Protein AF-0000000080634432 (afdb_homodimer)

Solvent-accessible surface area (backbone atoms only — not comparable to full-atom values): 38197 Å² total; per-residue (Å²): 95,65,64,67,61,51,31,45,49,57,50,51,51,35,50,74,66,44,55,58,83,75,64,59,39,24,42,45,33,37,86,45,56,47,33,25,38,36,41,49,97,87,62,51,72,46,70,28,42,53,34,30,38,38,26,35,48,51,33,25,49,32,64,67,20,51,50,34,24,52,51,28,39,62,42,42,14,47,21,28,16,18,19,39,65,34,61,12,28,33,51,37,51,56,52,30,24,52,51,51,5,58,59,53,69,36,74,22,36,46,78,33,66,24,39,34,50,32,35,22,26,44,42,17,37,50,29,57,69,40,71,79,20,37,37,39,32,36,64,73,52,54,67,39,48,52,49,6,41,60,67,19,68,34,53,69,45,74,29,56,64,82,32,50,67,50,42,42,57,58,55,70,74,48,64,68,66,47,43,34,36,42,36,40,47,40,37,38,84,83,60,14,43,65,47,59,60,68,56,46,44,52,46,29,58,75,56,60,32,45,35,36,38,36,27,54,74,21,33,54,62,24,31,90,49,16,47,3,54,42,47,56,70,71,41,44,88,74,44,49,29,46,31,34,46,25,26,22,34,38,6,20,55,15,11,25,38,30,19,46,54,44,53,45,52,42,44,60,72,63,12,58,73,51,56,70,19,64,31,55,31,42,24,42,31,29,18,36,38,38,29,49,60,51,38,41,74,45,58,62,53,38,53,40,19,50,50,38,23,53,49,51,50,48,55,35,47,74,70,31,41,37,54,53,84,44,82,47,55,42,45,32,33,61,63,41,31,46,59,58,25,44,46,48,29,48,47,32,37,75,75,62,34,30,41,43,43,52,43,37,56,85,82,32,58,86,60,56,10,20,39,48,36,33,52,23,58,58,60,47,71,68,54,51,53,51,49,50,54,48,48,52,52,48,31,61,74,67,71,49,76,60,41,131,96,65,63,66,60,52,32,45,51,56,50,50,52,33,50,73,65,43,56,57,84,74,64,59,38,24,39,44,34,38,86,44,58,50,32,24,38,37,42,48,98,86,63,53,72,46,71,28,40,52,34,31,40,36,27,35,49,48,34,23,50,32,66,65,20,51,49,35,25,51,51,29,39,63,42,43,13,47,22,26,17,19,18,40,65,34,62,12,28,34,51,37,51,57,53,31,26,52,50,51,5,57,59,52,71,36,74,24,36,44,79,34,65,24,40,33,52,31,35,23,26,46,42,18,36,50,29,58,68,40,71,79,20,34,37,38,32,35,64,72,52,55,66,36,47,52,50,6,41,61,67,21,67,32,52,70,48,73,28,55,65,83,32,50,68,50,42,43,56,58,54,69,74,50,64,68,64,48,43,33,36,42,36,41,46,40,37,37,83,82,61,13,42,66,45,59,59,68,58,45,44,52,45,29,58,76,58,60,32,44,36,36,40,37,26,53,75,21,34,53,60,24,31,88,48,18,48,2,53,43,48,57,69,71,40,44,89,72,44,50,30,46,31,34,46,24,27,22,33,39,7,21,53,14,11,25,40,31,18,45,54,43,54,45,52,41,45,61,74,62,12,58,72,52,56,71,18,64,31,55,30,43,23,42,31,28,18,36,38,39,31,50,60,49,38,42,73,45,57,63,54,38,53,40,20,50,50,37,23,53,48,51,50,48,55,35,47,74,71,31,41,38,54,52,83,44,83,47,55,42,44,31,32,61,62,38,32,46,59,58,25,46,47,47,30,48,46,34,36,76,74,61,33,31,42,44,44,52,44,37,57,84,83,33,58,86,60,56,9,20,39,48,36,32,51,23,56,58,61,48,71,68,55,51,52,49,48,50,52,48,50,52,53,48,30,60,74,66,70,50,76,59,40,130

Organism: NCBI:txid1064539

Structure (mmCIF, N/CA/C/O backbone):
data_AF-0000000080634432-model_v1
#
loop_
_entity.id
_entity.type
_entity.pdbx_description
1 polymer '5-aminolevulinate synthase'
#
loop_
_atom_site.group_PDB
_atom_site.id
_atom_site.type_symbol
_atom_site.label_atom_id
_atom_site.label_alt_id
_atom_site.label_comp_id
_atom_site.label_asym_id
_atom_site.label_entity_id
_atom_site.label_seq_id
_atom_site.pdbx_PDB_ins_code
_atom_site.Cartn_x
_atom_site.Cartn_y
_atom_site.Cartn_z
_atom_site.occupancy
_atom_site.B_iso_or_equiv
_atom_site.auth_seq_id
_atom_site.auth_comp_id
_atom_site.auth_asym_id
_atom_site.auth_atom_id
_atom_site.pdbx_PDB_model_num
ATOM 1 N N . MET A 1 1 ? -25.469 11.477 -17.875 1 87.06 1 MET A N 1
ATOM 2 C CA . MET A 1 1 ? -25.219 10.039 -17.859 1 87.06 1 MET A CA 1
ATOM 3 C C . MET A 1 1 ? -25.766 9.414 -16.578 1 87.06 1 MET A C 1
ATOM 5 O O . MET A 1 1 ? -25.672 10.008 -15.5 1 87.06 1 MET A O 1
ATOM 9 N N . ASP A 1 2 ? -26.406 8.195 -16.688 1 94.31 2 ASP A N 1
ATOM 10 C CA . ASP A 1 2 ? -26.781 7.398 -15.523 1 94.31 2 ASP A CA 1
ATOM 11 C C . ASP A 1 2 ? -25.625 6.527 -15.055 1 94.31 2 ASP A C 1
ATOM 13 O O . ASP A 1 2 ? -25.453 5.402 -15.531 1 94.31 2 ASP A O 1
ATOM 17 N N . TYR A 1 3 ? -24.891 7 -14.102 1 96.44 3 TYR A N 1
ATOM 18 C CA . TYR A 1 3 ? -23.656 6.371 -13.648 1 96.44 3 TYR A CA 1
ATOM 19 C C . TYR A 1 3 ? -23.938 4.988 -13.07 1 96.44 3 TYR A C 1
ATOM 21 O O . TYR A 1 3 ? -23.188 4.039 -13.328 1 96.44 3 TYR A O 1
ATOM 29 N N . GLU A 1 4 ? -24.969 4.816 -12.25 1 97.19 4 GLU A N 1
ATOM 30 C CA . GLU A 1 4 ? -25.281 3.547 -11.609 1 97.19 4 GLU A CA 1
ATOM 31 C C . GLU A 1 4 ? -25.562 2.455 -12.641 1 97.19 4 GLU A C 1
ATOM 33 O O . GLU A 1 4 ? -25.094 1.326 -12.492 1 97.19 4 GLU A O 1
ATOM 38 N N . SER A 1 5 ? -26.344 2.834 -13.641 1 97.56 5 SER A N 1
ATOM 39 C CA . SER A 1 5 ? -26.625 1.888 -14.711 1 97.56 5 SER A CA 1
ATOM 40 C C . SER A 1 5 ? -25.359 1.499 -15.453 1 97.56 5 SER A C 1
ATOM 42 O O . SER A 1 5 ? -25.203 0.352 -15.883 1 97.56 5 SER A O 1
ATOM 44 N N . PHE A 1 6 ? -24.562 2.482 -15.68 1 97.56 6 PHE A N 1
ATOM 45 C CA . PHE A 1 6 ? -23.297 2.217 -16.344 1 97.56 6 PHE A CA 1
ATOM 46 C C . PHE A 1 6 ? -22.484 1.195 -15.555 1 97.56 6 PHE A C 1
ATOM 48 O O . PHE A 1 6 ? -21.984 0.216 -16.125 1 97.56 6 PHE A O 1
ATOM 55 N N . PHE A 1 7 ? -22.266 1.383 -14.227 1 98.12 7 PHE A N 1
ATOM 56 C CA . PHE A 1 7 ? -21.5 0.474 -13.391 1 98.12 7 PHE A CA 1
ATOM 57 C C . PHE A 1 7 ? -22.109 -0.923 -13.398 1 98.12 7 PHE A C 1
ATOM 59 O O . PHE A 1 7 ? -21.391 -1.919 -13.508 1 98.12 7 PHE A O 1
ATOM 66 N N . ARG A 1 8 ? -23.422 -1.044 -13.281 1 98.25 8 ARG A N 1
ATOM 67 C CA . ARG A 1 8 ? -24.094 -2.338 -13.305 1 98.25 8 ARG A CA 1
ATOM 68 C C . ARG A 1 8 ? -23.844 -3.061 -14.625 1 98.25 8 ARG A C 1
ATOM 70 O O . ARG A 1 8 ? -23.688 -4.281 -14.648 1 98.25 8 ARG A O 1
ATOM 77 N N . THR A 1 9 ? -23.844 -2.301 -15.695 1 98.06 9 THR A N 1
ATOM 78 C CA . THR A 1 9 ? -23.609 -2.873 -17.016 1 98.06 9 THR A CA 1
ATOM 79 C C . THR A 1 9 ? -22.203 -3.424 -17.141 1 98.06 9 THR A C 1
ATOM 81 O O . THR A 1 9 ? -21.984 -4.484 -17.719 1 98.06 9 THR A O 1
ATOM 84 N N . GLN A 1 10 ? -21.203 -2.682 -16.594 1 97.06 10 GLN A N 1
ATOM 85 C CA . GLN A 1 10 ? -19.828 -3.156 -16.609 1 97.06 10 GLN A CA 1
ATOM 86 C C . GLN A 1 10 ? -19.703 -4.488 -15.875 1 97.06 10 GLN A C 1
ATOM 88 O O . GLN A 1 10 ? -19.031 -5.406 -16.359 1 97.06 10 GLN A O 1
ATOM 93 N N . ILE A 1 11 ? -20.359 -4.613 -14.742 1 97.44 11 ILE A N 1
ATOM 94 C CA . ILE A 1 11 ? -20.281 -5.812 -13.914 1 97.44 11 ILE A CA 1
ATOM 95 C C . ILE A 1 11 ? -21 -6.969 -14.609 1 97.44 11 ILE A C 1
ATOM 97 O O . ILE A 1 11 ? -20.516 -8.102 -14.602 1 97.44 11 ILE A O 1
ATOM 101 N N . ALA A 1 12 ? -22.125 -6.688 -15.211 1 97.56 12 ALA A N 1
ATOM 102 C CA . ALA A 1 12 ? -22.875 -7.707 -15.945 1 97.56 12 ALA A CA 1
ATOM 103 C C . ALA A 1 12 ? -22.031 -8.297 -17.078 1 97.56 12 ALA A C 1
ATOM 105 O O . ALA A 1 12 ? -22.062 -9.508 -17.312 1 97.56 12 ALA A O 1
ATOM 106 N N . SER A 1 13 ? -21.344 -7.465 -17.734 1 95.69 13 SER A N 1
ATOM 107 C CA . SER A 1 13 ? -20.484 -7.906 -18.828 1 95.69 13 SER A CA 1
ATOM 108 C C . SER A 1 13 ? -19.375 -8.82 -18.312 1 95.69 13 SER A C 1
ATOM 110 O O . SER A 1 13 ? -19.031 -9.812 -18.953 1 95.69 13 SER A O 1
ATOM 112 N N . LEU A 1 14 ? -18.781 -8.469 -17.188 1 92.5 14 LEU A N 1
ATOM 113 C CA . LEU A 1 14 ? -17.734 -9.281 -16.594 1 92.5 14 LEU A CA 1
ATOM 114 C C . LEU A 1 14 ? -18.266 -10.672 -16.234 1 92.5 14 LEU A C 1
ATOM 116 O O . LEU A 1 14 ? -17.562 -11.672 -16.391 1 92.5 14 LEU A O 1
ATOM 120 N N . LYS A 1 15 ? -19.469 -10.688 -15.672 1 93.25 15 LYS A N 1
ATOM 121 C CA . LYS A 1 15 ? -20.078 -11.953 -15.281 1 93.25 15 LYS A CA 1
ATOM 122 C C . LYS A 1 15 ? -20.406 -12.805 -16.516 1 93.25 15 LYS A C 1
ATOM 124 O O . LYS A 1 15 ? -20.172 -14.016 -16.5 1 93.25 15 LYS A O 1
ATOM 129 N N . GLN A 1 16 ? -20.844 -12.195 -17.531 1 93.94 16 GLN A N 1
ATOM 130 C CA . GLN A 1 16 ? -21.172 -12.898 -18.766 1 93.94 16 GLN A CA 1
ATOM 131 C C . GLN A 1 16 ? -19.922 -13.523 -19.391 1 93.94 16 GLN A C 1
ATOM 133 O O . GLN A 1 16 ? -19.984 -14.609 -19.969 1 93.94 16 GLN A O 1
ATOM 138 N N . ASP A 1 17 ? -18.828 -12.883 -19.203 1 88.56 17 ASP A N 1
ATOM 139 C CA . ASP A 1 17 ? -17.562 -13.344 -19.797 1 88.56 17 ASP A CA 1
ATOM 140 C C . ASP A 1 17 ? -16.906 -14.406 -18.922 1 88.56 17 ASP A C 1
ATOM 142 O O . ASP A 1 17 ? -15.891 -14.984 -19.297 1 88.56 17 ASP A O 1
ATOM 146 N N . GLY A 1 18 ? -17.469 -14.68 -17.781 1 86.62 18 GLY A N 1
ATOM 147 C CA . GLY A 1 18 ? -16.891 -15.664 -16.875 1 86.62 18 GLY A CA 1
ATOM 148 C C . GLY A 1 18 ? -15.648 -15.172 -16.172 1 86.62 18 GLY A C 1
ATOM 149 O O . GLY A 1 18 ? -14.891 -15.969 -15.617 1 86.62 18 GLY A O 1
ATOM 150 N N . ARG A 1 19 ? -15.461 -13.836 -16.141 1 87.69 19 ARG A N 1
ATOM 151 C CA . ARG A 1 19 ? -14.219 -13.281 -15.602 1 87.69 19 ARG A CA 1
ATOM 152 C C . ARG A 1 19 ? -14.445 -12.656 -14.227 1 87.69 19 ARG A C 1
ATOM 154 O O . ARG A 1 19 ? -13.508 -12.172 -13.602 1 87.69 19 ARG A O 1
ATOM 161 N N . TYR A 1 20 ? -15.727 -12.625 -13.82 1 92.5 20 TYR A N 1
ATOM 162 C CA . TYR A 1 20 ? -16.031 -12.031 -12.523 1 92.5 20 TYR A CA 1
ATOM 163 C C . TYR A 1 20 ? -15.367 -12.82 -11.398 1 92.5 20 TYR A C 1
ATOM 165 O O . TYR A 1 20 ? -15.508 -14.047 -11.328 1 92.5 20 TYR A O 1
ATOM 173 N N . ARG A 1 21 ? -14.609 -12.125 -10.484 1 90.75 21 ARG A N 1
ATOM 174 C CA . ARG A 1 21 ? -13.891 -12.758 -9.383 1 90.75 21 ARG A CA 1
ATOM 175 C C . ARG A 1 21 ? -14.758 -12.812 -8.133 1 90.75 21 ARG A C 1
ATOM 177 O O . ARG A 1 21 ? -15.266 -11.789 -7.672 1 90.75 21 ARG A O 1
ATOM 184 N N . VAL A 1 22 ? -14.953 -13.984 -7.625 1 89.75 22 VAL A N 1
ATOM 185 C CA . VAL A 1 22 ? -15.633 -14.164 -6.352 1 89.75 22 VAL A CA 1
ATOM 186 C C . VAL A 1 22 ? -14.609 -14.383 -5.238 1 89.75 22 VAL A C 1
ATOM 188 O O . VAL A 1 22 ? -13.766 -15.273 -5.336 1 89.75 22 VAL A O 1
ATOM 191 N N . PHE A 1 23 ? -14.688 -13.539 -4.223 1 93.44 23 PHE A N 1
ATOM 192 C CA . PHE A 1 23 ? -13.742 -13.641 -3.115 1 93.44 23 PHE A CA 1
ATOM 193 C C . PHE A 1 23 ? -14.242 -14.625 -2.064 1 93.44 23 PHE A C 1
ATOM 195 O O . PHE A 1 23 ? -15.328 -14.453 -1.508 1 93.44 23 PHE A O 1
ATOM 202 N N . ALA A 1 24 ? -13.445 -15.633 -1.786 1 93.5 24 ALA A N 1
ATOM 203 C CA . ALA A 1 24 ? -13.805 -16.578 -0.73 1 93.5 24 ALA A CA 1
ATOM 204 C C . ALA A 1 24 ? -13.547 -15.977 0.65 1 93.5 24 ALA A C 1
ATOM 206 O O . ALA A 1 24 ? -12.414 -15.602 0.97 1 93.5 24 ALA A O 1
ATOM 207 N N . ASN A 1 25 ? -14.547 -15.852 1.436 1 95.62 25 ASN A N 1
ATOM 208 C CA . ASN A 1 25 ? -14.438 -15.375 2.809 1 95.62 25 ASN A CA 1
ATOM 209 C C . ASN A 1 25 ? -13.812 -16.422 3.721 1 95.62 25 ASN A C 1
ATOM 211 O O . ASN A 1 25 ? -14.5 -17.344 4.176 1 95.62 25 ASN A O 1
ATOM 215 N N . LEU A 1 26 ? -12.578 -16.234 4.047 1 95.31 26 LEU A N 1
ATOM 216 C CA . LEU A 1 26 ? -11.82 -17.25 4.762 1 95.31 26 LEU A CA 1
ATOM 217 C C . LEU A 1 26 ? -11.367 -16.734 6.125 1 95.31 26 LEU A C 1
ATOM 219 O O . LEU A 1 26 ? -11.234 -15.531 6.324 1 95.31 26 LEU A O 1
ATOM 223 N N . GLU A 1 27 ? -11.195 -17.578 7.02 1 96.31 27 GLU A N 1
ATOM 224 C CA . GLU A 1 27 ? -10.5 -17.391 8.289 1 96.31 27 GLU A CA 1
ATOM 225 C C . GLU A 1 27 ? -9.43 -18.469 8.5 1 96.31 27 GLU A C 1
ATOM 227 O O . GLU A 1 27 ? -9.75 -19.594 8.891 1 96.31 27 GLU A O 1
ATOM 232 N N . ARG A 1 28 ? -8.242 -18.078 8.273 1 95.88 28 ARG A N 1
ATOM 233 C CA . ARG A 1 28 ? -7.152 -19.031 8.398 1 95.88 28 ARG A CA 1
ATOM 234 C C . ARG A 1 28 ? -6.973 -19.469 9.852 1 95.88 28 ARG A C 1
ATOM 236 O O . ARG A 1 28 ? -7.324 -18.719 10.773 1 95.88 28 ARG A O 1
ATOM 243 N N . HIS A 1 29 ? -6.449 -20.656 10.062 1 97 29 HIS A N 1
ATOM 244 C CA . HIS A 1 29 ? -6.219 -21.172 11.406 1 97 29 HIS A CA 1
ATOM 245 C C . HIS A 1 29 ? -4.734 -21.203 11.734 1 97 29 HIS A C 1
ATOM 247 O O . HIS A 1 29 ? -4.043 -22.188 11.461 1 97 29 HIS A O 1
ATOM 253 N N . ALA A 1 30 ? -4.297 -20.094 12.383 1 96 30 ALA A N 1
ATOM 254 C CA . ALA A 1 30 ? -2.904 -20.125 12.828 1 96 30 ALA A CA 1
ATOM 255 C C . ALA A 1 30 ? -2.611 -21.359 13.656 1 96 30 ALA A C 1
ATOM 257 O O . ALA A 1 30 ? -3.385 -21.719 14.547 1 96 30 ALA A O 1
ATOM 258 N N . GLY A 1 31 ? -1.542 -22.078 13.375 1 96.06 31 GLY A N 1
ATOM 259 C CA . GLY A 1 31 ? -1.206 -23.328 14.023 1 96.06 31 GLY A CA 1
ATOM 260 C C . GLY A 1 31 ? -1.694 -24.547 13.25 1 96.06 31 GLY A C 1
ATOM 261 O O . GLY A 1 31 ? -1.28 -25.672 13.531 1 96.06 31 GLY A O 1
ATOM 262 N N . ASN A 1 32 ? -2.504 -24.266 12.195 1 97.19 32 ASN A N 1
ATOM 263 C CA . ASN A 1 32 ? -3.043 -25.375 11.422 1 97.19 32 ASN A CA 1
ATOM 264 C C . ASN A 1 32 ? -3.166 -25.016 9.938 1 97.19 32 ASN A C 1
ATOM 266 O O . ASN A 1 32 ? -4.133 -25.406 9.281 1 97.19 32 ASN A O 1
ATOM 270 N N . PHE A 1 33 ? -2.285 -24.156 9.375 1 94.69 33 PHE A N 1
ATOM 271 C CA . PHE A 1 33 ? -2.248 -23.984 7.93 1 94.69 33 PHE A CA 1
ATOM 272 C C . PHE A 1 33 ? -2 -25.312 7.23 1 94.69 33 PHE A C 1
ATOM 274 O O . PHE A 1 33 ? -1.311 -26.188 7.766 1 94.69 33 PHE A O 1
ATOM 281 N N . PRO A 1 34 ? -2.65 -25.531 6.156 1 97 34 PRO A N 1
ATOM 282 C CA . PRO A 1 34 ? -3.379 -24.594 5.285 1 97 34 PRO A CA 1
ATOM 283 C C . PRO A 1 34 ? -4.883 -24.609 5.535 1 97 34 PRO A C 1
ATOM 285 O O . PRO A 1 34 ? -5.664 -24.219 4.664 1 97 34 PRO A O 1
ATOM 288 N N . LYS A 1 35 ? -5.359 -25.125 6.695 1 97.88 35 LYS A N 1
ATOM 289 C CA . LYS A 1 35 ? -6.781 -25.156 7.02 1 97.88 35 LYS A CA 1
ATOM 290 C C . LYS A 1 35 ? -7.316 -23.75 7.289 1 97.88 35 LYS A C 1
ATOM 292 O O . LYS A 1 35 ? -6.605 -22.906 7.84 1 97.88 35 LYS A O 1
ATOM 297 N N . ALA A 1 36 ? -8.547 -23.516 6.855 1 97.75 36 ALA A N 1
ATOM 298 C CA . ALA A 1 36 ? -9.258 -22.25 7.074 1 97.75 36 ALA A CA 1
ATOM 299 C C . ALA A 1 36 ? -10.766 -22.5 7.188 1 97.75 36 ALA A C 1
ATOM 301 O O . ALA A 1 36 ? -11.273 -23.531 6.734 1 97.75 36 ALA A O 1
ATOM 302 N N . THR A 1 37 ? -11.453 -21.656 7.871 1 98.25 37 THR A N 1
ATOM 303 C CA . THR A 1 37 ? -12.914 -21.656 7.871 1 98.25 37 THR A CA 1
ATOM 304 C C . THR A 1 37 ? -13.445 -20.828 6.703 1 98.25 37 THR A C 1
ATOM 306 O O . THR A 1 37 ? -13.102 -19.656 6.555 1 98.25 37 THR A O 1
ATOM 309 N N . PHE A 1 38 ? -14.18 -21.469 5.852 1 97.44 38 PHE A N 1
ATOM 310 C CA . PHE A 1 38 ? -14.875 -20.781 4.77 1 97.44 38 PHE A CA 1
ATOM 311 C C . PHE A 1 38 ? -16.297 -20.438 5.18 1 97.44 38 PHE A C 1
ATOM 313 O O . PHE A 1 38 ? -17.016 -21.266 5.75 1 97.44 38 PHE A O 1
ATOM 320 N N . ARG A 1 39 ? -16.703 -19.203 4.945 1 96 39 ARG A N 1
ATOM 321 C CA . ARG A 1 39 ? -18.078 -18.75 5.168 1 96 39 ARG A CA 1
ATOM 322 C C . ARG A 1 39 ? -18.781 -18.453 3.846 1 96 39 ARG A C 1
ATOM 324 O O . ARG A 1 39 ? -18.344 -17.594 3.088 1 96 39 ARG A O 1
ATOM 331 N N . ASP A 1 40 ? -19.891 -19.125 3.588 1 93 40 ASP A N 1
ATOM 332 C CA . ASP A 1 40 ? -20.594 -18.891 2.326 1 93 40 ASP A CA 1
ATOM 333 C C . ASP A 1 40 ? -21.531 -17.703 2.422 1 93 40 ASP A C 1
ATOM 335 O O . ASP A 1 40 ? -21.531 -16.969 3.418 1 93 40 ASP A O 1
ATOM 339 N N . ALA A 1 41 ? -22.266 -17.438 1.388 1 87.25 41 ALA A N 1
ATOM 340 C CA . ALA A 1 41 ? -23.125 -16.266 1.3 1 87.25 41 ALA A CA 1
ATOM 341 C C . ALA A 1 41 ? -24.219 -16.297 2.355 1 87.25 41 ALA A C 1
ATOM 343 O O . ALA A 1 41 ? -24.719 -15.25 2.785 1 87.25 41 ALA A O 1
ATOM 344 N N . ALA A 1 42 ? -24.594 -17.531 2.836 1 90.5 42 ALA A N 1
ATOM 345 C CA . ALA A 1 42 ? -25.641 -17.688 3.834 1 90.5 42 ALA A CA 1
ATOM 346 C C . ALA A 1 42 ? -25.078 -17.641 5.25 1 90.5 42 ALA A C 1
ATOM 348 O O . ALA A 1 42 ? -25.812 -17.688 6.23 1 90.5 42 ALA A O 1
ATOM 349 N N . GLY A 1 43 ? -23.703 -17.531 5.312 1 91 43 GLY A N 1
ATOM 350 C CA . GLY A 1 43 ? -23.062 -17.438 6.617 1 91 43 GLY A CA 1
ATOM 351 C C . GLY A 1 43 ? -22.703 -18.781 7.195 1 91 43 GLY A C 1
ATOM 352 O O . GLY A 1 43 ? -22.219 -18.875 8.328 1 91 43 GLY A O 1
ATOM 353 N N . LYS A 1 44 ? -22.969 -19.766 6.438 1 95.31 44 LYS A N 1
ATOM 354 C CA . LYS A 1 44 ? -22.609 -21.094 6.91 1 95.31 44 LYS A CA 1
ATOM 355 C C . LYS A 1 44 ? -21.094 -21.328 6.824 1 95.31 44 LYS A C 1
ATOM 357 O O . LYS A 1 44 ? -20.469 -21.016 5.809 1 95.31 44 LYS A O 1
ATOM 362 N N . GLU A 1 45 ? -20.578 -21.938 7.902 1 97.44 45 GLU A N 1
ATOM 363 C CA . GLU A 1 45 ? -19.125 -22.109 8.016 1 97.44 45 GLU A CA 1
ATOM 364 C C . GLU A 1 45 ? -18.734 -23.562 7.793 1 97.44 45 GLU A C 1
ATOM 366 O O . GLU A 1 45 ? -19.469 -24.484 8.18 1 97.44 45 GLU A O 1
ATOM 371 N N . ARG A 1 46 ? -17.688 -23.812 7.195 1 96.94 46 ARG A N 1
ATOM 372 C CA . ARG A 1 46 ? -17.062 -25.125 7.086 1 96.94 46 ARG A CA 1
ATOM 373 C C . ARG A 1 46 ? -15.555 -25.016 6.949 1 96.94 46 ARG A C 1
ATOM 375 O O . ARG A 1 46 ? -15.039 -23.984 6.492 1 96.94 46 ARG A O 1
ATOM 382 N N . GLU A 1 47 ? -14.891 -26 7.348 1 98.06 47 GLU A N 1
ATOM 383 C CA . GLU A 1 47 ? -13.438 -26.031 7.207 1 98.06 47 GLU A CA 1
ATOM 384 C C . GLU A 1 47 ? -13.031 -26.438 5.797 1 98.06 47 GLU A C 1
ATOM 386 O O . GLU A 1 47 ? -13.602 -27.359 5.219 1 98.06 47 GLU A O 1
ATOM 391 N N . VAL A 1 48 ? -12.086 -25.781 5.23 1 98 48 VAL A N 1
ATOM 392 C CA . VAL A 1 48 ? -11.57 -26.094 3.9 1 98 48 VAL A CA 1
ATOM 393 C C . VAL A 1 48 ? -10.047 -26.156 3.939 1 98 48 VAL A C 1
ATOM 395 O O . VAL A 1 48 ? -9.422 -25.703 4.895 1 98 48 VAL A O 1
ATOM 398 N N . THR A 1 49 ? -9.438 -26.812 2.979 1 98.5 49 THR A N 1
ATOM 399 C CA . THR A 1 49 ? -7.996 -26.828 2.775 1 98.5 49 THR A CA 1
ATOM 400 C C . THR A 1 49 ? -7.605 -25.891 1.634 1 98.5 49 THR A C 1
ATOM 402 O O . THR A 1 49 ? -8.086 -26.047 0.51 1 98.5 49 THR A O 1
ATOM 405 N N . VAL A 1 50 ? -6.766 -24.938 1.925 1 98.25 50 VAL A N 1
ATOM 406 C CA . VAL A 1 50 ? -6.379 -23.922 0.945 1 98.25 50 VAL A CA 1
ATOM 407 C C . VAL A 1 50 ? -5.16 -24.406 0.16 1 98.25 50 VAL A C 1
ATOM 409 O O . VAL A 1 50 ? -4.141 -24.766 0.749 1 98.25 50 VAL A O 1
ATOM 412 N N . TRP A 1 51 ? -5.246 -24.359 -1.18 1 98.12 51 TRP A N 1
ATOM 413 C CA . TRP A 1 51 ? -4.172 -24.875 -2.021 1 98.12 51 TRP A CA 1
ATOM 414 C C . TRP A 1 51 ? -3.609 -23.766 -2.918 1 98.12 51 TRP A C 1
ATOM 416 O O . TRP A 1 51 ? -2.83 -24.047 -3.832 1 98.12 51 TRP A O 1
ATOM 426 N N . CYS A 1 52 ? -3.99 -22.484 -2.652 1 96.56 52 CYS A N 1
ATOM 427 C CA . CYS A 1 52 ? -3.57 -21.422 -3.559 1 96.56 52 CYS A CA 1
ATOM 428 C C . CYS A 1 52 ? -2.971 -20.266 -2.787 1 96.56 52 CYS A C 1
ATOM 430 O O . CYS A 1 52 ? -2.881 -19.141 -3.309 1 96.56 52 CYS A O 1
ATOM 432 N N . SER A 1 53 ? -2.588 -20.406 -1.506 1 96.44 53 SER A N 1
ATOM 433 C CA . SER A 1 53 ? -1.986 -19.328 -0.711 1 96.44 53 SER A CA 1
ATOM 434 C C . SER A 1 53 ? -0.571 -19.016 -1.187 1 96.44 53 SER A C 1
ATOM 436 O O . SER A 1 53 ? 0.187 -19.922 -1.534 1 96.44 53 SER A O 1
ATOM 438 N N . ASN A 1 54 ? -0.209 -17.688 -1.162 1 96.88 54 ASN A N 1
ATOM 439 C CA . ASN A 1 54 ? 1.15 -17.266 -1.489 1 96.88 54 ASN A CA 1
ATOM 440 C C . ASN A 1 54 ? 2.062 -17.328 -0.266 1 96.88 54 ASN A C 1
ATOM 442 O O . ASN A 1 54 ? 3.252 -17.016 -0.36 1 96.88 54 ASN A O 1
ATOM 446 N N . ASP A 1 55 ? 1.513 -17.656 0.904 1 97.81 55 ASP A N 1
ATOM 447 C CA . ASP A 1 55 ? 2.363 -17.953 2.053 1 97.81 55 ASP A CA 1
ATOM 448 C C . ASP A 1 55 ? 3.111 -19.266 1.863 1 97.81 55 ASP A C 1
ATOM 450 O O . ASP A 1 55 ? 2.891 -20.219 2.607 1 97.81 55 ASP A O 1
ATOM 454 N N . TYR A 1 56 ? 4.047 -19.25 0.973 1 97.94 56 TYR A N 1
ATOM 455 C CA . TYR A 1 56 ? 4.648 -20.438 0.362 1 97.94 56 TYR A CA 1
ATOM 456 C C . TYR A 1 56 ? 5.336 -21.297 1.41 1 97.94 56 TYR A C 1
ATOM 458 O O . TYR A 1 56 ? 5.406 -22.516 1.265 1 97.94 56 TYR A O 1
ATOM 466 N N . LEU A 1 57 ? 5.844 -20.656 2.441 1 98.62 57 LEU A N 1
ATOM 467 C CA . LEU A 1 57 ? 6.641 -21.406 3.402 1 98.62 57 LEU A CA 1
ATOM 468 C C . LEU A 1 57 ? 5.902 -21.562 4.727 1 98.62 57 LEU A C 1
ATOM 470 O O . LEU A 1 57 ? 6.418 -22.172 5.668 1 98.62 57 LEU A O 1
ATOM 474 N N . GLY A 1 58 ? 4.676 -20.969 4.797 1 98.19 58 GLY A N 1
ATOM 475 C CA . GLY A 1 58 ? 3.889 -21.047 6.016 1 98.19 58 GLY A CA 1
ATOM 476 C C . GLY A 1 58 ? 4.418 -20.156 7.125 1 98.19 58 GLY A C 1
ATOM 477 O O . GLY A 1 58 ? 4.141 -20.391 8.305 1 98.19 58 GLY A O 1
ATOM 478 N N . MET A 1 59 ? 5.184 -19.141 6.801 1 98.69 59 MET A N 1
ATOM 479 C CA . MET A 1 59 ? 5.816 -18.281 7.805 1 98.69 59 MET A CA 1
ATOM 480 C C . MET A 1 59 ? 4.777 -17.438 8.531 1 98.69 59 MET A C 1
ATOM 482 O O . MET A 1 59 ? 5.031 -16.938 9.625 1 98.69 59 MET A O 1
ATOM 486 N N . GLY A 1 60 ? 3.598 -17.312 7.957 1 98.19 60 GLY A N 1
ATOM 487 C CA . GLY A 1 60 ? 2.533 -16.531 8.586 1 98.19 60 GLY A CA 1
ATOM 488 C C . GLY A 1 60 ? 2.111 -17.094 9.93 1 98.19 60 GLY A C 1
ATOM 489 O O . GLY A 1 60 ? 1.485 -16.391 10.734 1 98.19 60 GLY A O 1
ATOM 490 N N . GLN A 1 61 ? 2.432 -18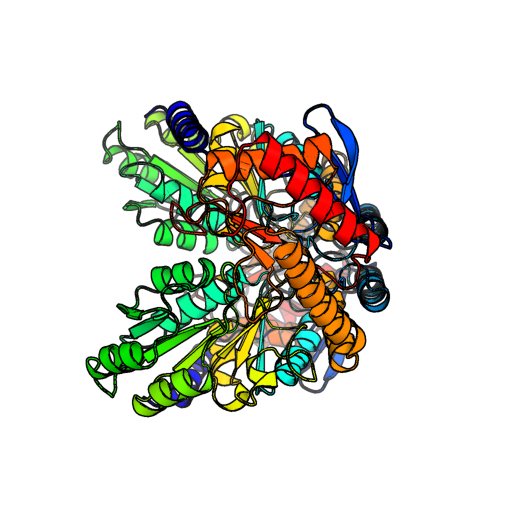.359 10.195 1 98.25 61 GLN A N 1
ATOM 491 C CA . GLN A 1 61 ? 2.072 -18.953 11.484 1 98.25 61 GLN A CA 1
ATOM 492 C C . GLN A 1 61 ? 3.318 -19.312 12.289 1 98.25 61 GLN A C 1
ATOM 494 O O . GLN A 1 61 ? 3.225 -20 13.312 1 98.25 61 GLN A O 1
ATOM 499 N N . ASN A 1 62 ? 4.523 -18.984 11.742 1 98.44 62 ASN A N 1
ATOM 500 C CA . ASN A 1 62 ? 5.766 -19.297 12.438 1 98.44 62 ASN A CA 1
ATOM 501 C C . ASN A 1 62 ? 5.84 -18.609 13.797 1 98.44 62 ASN A C 1
ATOM 503 O O . ASN A 1 62 ? 5.668 -17.391 13.891 1 98.44 62 ASN A O 1
ATOM 507 N N . PRO A 1 63 ? 6.176 -19.344 14.867 1 98.44 63 PRO A N 1
ATOM 508 C CA . PRO A 1 63 ? 6.141 -18.75 16.203 1 98.44 63 PRO A CA 1
ATOM 509 C C . PRO A 1 63 ? 7.105 -17.578 16.375 1 98.44 63 PRO A C 1
ATOM 511 O O . PRO A 1 63 ? 6.816 -16.641 17.109 1 98.44 63 PRO A O 1
ATOM 514 N N . VAL A 1 64 ? 8.273 -17.609 15.719 1 98.69 64 VAL A N 1
ATOM 515 C CA . VAL A 1 64 ? 9.258 -16.547 15.828 1 98.69 64 VAL A CA 1
ATOM 516 C C . VAL A 1 64 ? 8.688 -15.258 15.219 1 98.69 64 VAL A C 1
ATOM 518 O O . VAL A 1 64 ? 8.883 -14.172 15.766 1 98.69 64 VAL A O 1
ATOM 521 N N . VAL A 1 65 ? 7.984 -15.383 14.117 1 98.88 65 VAL A N 1
ATOM 522 C CA . VAL A 1 65 ? 7.363 -14.25 13.43 1 98.88 65 VAL A CA 1
ATOM 523 C C . VAL A 1 65 ? 6.238 -13.68 14.297 1 98.88 65 VAL A C 1
ATOM 525 O O . VAL A 1 65 ? 6.18 -12.469 14.523 1 98.88 65 VAL A O 1
ATOM 528 N N . LEU A 1 66 ? 5.324 -14.578 14.773 1 98.88 66 LEU A N 1
ATOM 529 C CA . LEU A 1 66 ? 4.168 -14.148 15.555 1 98.88 66 LEU A CA 1
ATOM 530 C C . LEU A 1 66 ? 4.609 -13.477 16.844 1 98.88 66 LEU A C 1
ATOM 532 O O . LEU A 1 66 ? 4.043 -12.453 17.25 1 98.88 66 LEU A O 1
ATOM 536 N N . LYS A 1 67 ? 5.629 -14.008 17.5 1 98.88 67 LYS A N 1
ATOM 537 C CA . LYS A 1 67 ? 6.145 -13.414 18.734 1 98.88 67 LYS A CA 1
ATOM 538 C C . LYS A 1 67 ? 6.688 -12.008 18.469 1 98.88 67 LYS A C 1
ATOM 540 O O . LYS A 1 67 ? 6.48 -11.102 19.281 1 98.88 67 LYS A O 1
ATOM 545 N N . ALA A 1 68 ? 7.453 -11.844 17.391 1 98.94 68 ALA A N 1
ATOM 546 C CA . ALA A 1 68 ? 8.008 -10.539 17.047 1 98.94 68 ALA A CA 1
ATOM 547 C C . ALA A 1 68 ? 6.898 -9.516 16.844 1 98.94 68 ALA A C 1
ATOM 549 O O . ALA A 1 68 ? 7.043 -8.352 17.234 1 98.94 68 ALA A O 1
ATOM 550 N N . MET A 1 69 ? 5.816 -9.93 16.234 1 98.94 69 MET A N 1
ATOM 551 C CA . MET A 1 69 ? 4.688 -9.039 16 1 98.94 69 MET A CA 1
ATOM 552 C C . MET A 1 69 ? 4.012 -8.664 17.312 1 98.94 69 MET A C 1
ATOM 554 O O . MET A 1 69 ? 3.672 -7.504 17.547 1 98.94 69 MET A O 1
ATOM 558 N N . HIS A 1 70 ? 3.787 -9.688 18.188 1 98.94 70 HIS A N 1
ATOM 559 C CA . HIS A 1 70 ? 3.227 -9.414 19.5 1 98.94 70 HIS A CA 1
ATOM 560 C C . HIS A 1 70 ? 4.082 -8.406 20.266 1 98.94 70 HIS A C 1
ATOM 562 O O . HIS A 1 70 ? 3.559 -7.449 20.844 1 98.94 70 HIS A O 1
ATOM 568 N N . ASP A 1 71 ? 5.414 -8.633 20.266 1 98.88 71 ASP A N 1
ATOM 569 C CA . ASP A 1 71 ? 6.34 -7.75 20.969 1 98.88 71 ASP A CA 1
ATOM 570 C C . ASP A 1 71 ? 6.27 -6.324 20.422 1 98.88 71 ASP A C 1
ATOM 572 O O . ASP A 1 71 ? 6.34 -5.359 21.188 1 98.88 71 ASP A O 1
ATOM 576 N N . ALA A 1 72 ? 6.16 -6.203 19.141 1 98.81 72 ALA A N 1
ATOM 577 C CA . ALA A 1 72 ? 6.086 -4.887 18.516 1 98.81 72 ALA A CA 1
ATOM 578 C C . ALA A 1 72 ? 4.805 -4.16 18.906 1 98.81 72 ALA A C 1
ATOM 580 O O . ALA A 1 72 ? 4.82 -2.957 19.172 1 98.81 72 ALA A O 1
ATOM 581 N N . ILE A 1 73 ? 3.641 -4.883 18.891 1 98.81 73 ILE A N 1
ATOM 582 C CA . ILE A 1 73 ? 2.381 -4.281 19.312 1 98.81 73 ILE A CA 1
ATOM 583 C C . ILE A 1 73 ? 2.527 -3.723 20.734 1 98.81 73 ILE A C 1
ATOM 585 O O . ILE A 1 73 ? 2.137 -2.582 21 1 98.81 73 ILE A O 1
ATOM 589 N N . ASP A 1 74 ? 3.143 -4.488 21.578 1 98.56 74 ASP A N 1
ATOM 590 C CA . ASP A 1 74 ? 3.297 -4.094 22.984 1 98.56 74 ASP A CA 1
ATOM 591 C C . ASP A 1 74 ? 4.246 -2.908 23.109 1 98.56 74 ASP A C 1
ATOM 593 O O . ASP A 1 74 ? 4.078 -2.07 24 1 98.56 74 ASP A O 1
ATOM 597 N N . GLY A 1 75 ? 5.23 -2.879 22.297 1 98.25 75 GLY A N 1
ATOM 598 C CA . GLY A 1 75 ? 6.285 -1.89 22.438 1 98.25 75 GLY A CA 1
ATOM 599 C C . GLY A 1 75 ? 5.961 -0.569 21.766 1 98.25 75 GLY A C 1
ATOM 600 O O . GLY A 1 75 ? 6.105 0.494 22.375 1 98.25 75 GLY A O 1
ATOM 601 N N . VAL A 1 76 ? 5.465 -0.597 20.5 1 97.81 76 VAL A N 1
ATOM 602 C CA . VAL A 1 76 ? 5.426 0.635 19.719 1 97.81 76 VAL A CA 1
ATOM 603 C C . VAL A 1 76 ? 3.988 0.928 19.297 1 97.81 76 VAL A C 1
ATOM 605 O O . VAL A 1 76 ? 3.703 1.991 18.734 1 97.81 76 VAL A O 1
ATOM 608 N N . GLY A 1 77 ? 3.023 0.059 19.5 1 98.19 77 GLY A N 1
ATOM 609 C CA . GLY A 1 77 ? 1.636 0.299 19.141 1 98.19 77 GLY A CA 1
ATOM 610 C C . GLY A 1 77 ? 1.273 -0.244 17.766 1 98.19 77 GLY A C 1
ATOM 611 O O . GLY A 1 77 ? 1.985 -1.087 17.219 1 98.19 77 GLY A O 1
ATOM 612 N N . ALA A 1 78 ? 0.129 0.177 17.203 1 98.19 78 ALA A N 1
ATOM 613 C CA . ALA A 1 78 ? -0.526 -0.46 16.062 1 98.19 78 ALA A CA 1
ATOM 614 C C . ALA A 1 78 ? 0.067 0.029 14.75 1 98.19 78 ALA A C 1
ATOM 616 O O . ALA A 1 78 ? 0.428 -0.776 13.891 1 98.19 78 ALA A O 1
ATOM 617 N N . GLY A 1 79 ? 0.038 1.347 14.5 1 97.56 79 GLY A N 1
ATOM 618 C CA . GLY A 1 79 ? 0.446 1.912 13.227 1 97.56 79 GLY A CA 1
ATOM 619 C C . GLY A 1 79 ? 1.635 2.848 13.336 1 97.56 79 GLY A C 1
ATOM 620 O O . GLY A 1 79 ? 2.127 3.104 14.438 1 97.56 79 GLY A O 1
ATOM 621 N N . ALA A 1 80 ? 2.127 3.277 12.172 1 96.06 80 ALA A N 1
ATOM 622 C CA . ALA A 1 80 ? 3.311 4.133 12.117 1 96.06 80 ALA A CA 1
ATOM 623 C C . ALA A 1 80 ? 2.959 5.578 12.461 1 96.06 80 ALA A C 1
ATOM 625 O O . ALA A 1 80 ? 3.822 6.348 12.891 1 96.06 80 ALA A O 1
ATOM 626 N N . GLY A 1 81 ? 1.716 5.93 12.258 1 93.62 81 GLY A N 1
ATOM 627 C CA . GLY A 1 81 ? 1.259 7.27 12.594 1 93.62 81 GLY A CA 1
ATOM 628 C C . GLY A 1 81 ? 1.676 8.32 11.578 1 93.62 81 GLY A C 1
ATOM 629 O O . GLY A 1 81 ? 1.659 9.516 11.875 1 93.62 81 GLY A O 1
ATOM 630 N N . GLY A 1 82 ? 2.117 7.926 10.406 1 95.19 82 GLY A N 1
ATOM 631 C CA . GLY A 1 82 ? 2.49 8.875 9.367 1 95.19 82 GLY A CA 1
ATOM 632 C C . GLY A 1 82 ? 3.34 8.266 8.273 1 95.19 82 GLY A C 1
ATOM 633 O O . GLY A 1 82 ? 3.531 7.047 8.234 1 95.19 82 GLY A O 1
ATOM 634 N N . THR A 1 83 ? 3.719 9.148 7.348 1 95.38 83 THR A N 1
ATOM 635 C CA . THR A 1 83 ? 4.684 8.758 6.328 1 95.38 83 THR A CA 1
ATOM 636 C C . THR A 1 83 ? 6.086 8.656 6.922 1 95.38 83 THR A C 1
ATOM 638 O O . THR A 1 83 ? 6.309 9.039 8.07 1 95.38 83 THR A O 1
ATOM 641 N N . ARG A 1 84 ? 7 8.156 6.137 1 95.56 84 ARG A N 1
ATOM 642 C CA . ARG A 1 84 ? 8.375 8.047 6.609 1 95.56 84 ARG A CA 1
ATOM 643 C C . ARG A 1 84 ? 8.906 9.406 7.066 1 95.56 84 ARG A C 1
ATOM 645 O O . ARG A 1 84 ? 9.75 9.484 7.957 1 95.56 84 ARG A O 1
ATOM 652 N N . ASN A 1 85 ? 8.43 10.492 6.43 1 91.06 85 ASN A N 1
ATOM 653 C CA . ASN A 1 85 ? 8.93 11.836 6.691 1 91.06 85 ASN A CA 1
ATOM 654 C C . ASN A 1 85 ? 8.195 12.492 7.859 1 91.06 85 ASN A C 1
ATOM 656 O O . ASN A 1 85 ? 8.719 13.406 8.492 1 91.06 85 ASN A O 1
ATOM 660 N N . ILE A 1 86 ? 6.992 12.094 8.141 1 90.94 86 ILE A N 1
ATOM 661 C CA . ILE A 1 86 ? 6.164 12.695 9.18 1 90.94 86 ILE A CA 1
ATOM 662 C C . ILE A 1 86 ? 5.992 11.711 10.336 1 90.94 86 ILE A C 1
ATOM 664 O O . ILE A 1 86 ? 4.902 11.172 10.539 1 90.94 86 ILE A O 1
ATOM 668 N N . SER A 1 87 ? 7.031 11.461 11.039 1 91.69 87 SER A N 1
ATOM 669 C CA . SER A 1 87 ? 7.109 10.664 12.258 1 91.69 87 SER A CA 1
ATOM 670 C C . SER A 1 87 ? 6.746 9.203 11.992 1 91.69 87 SER A C 1
ATOM 672 O O . SER A 1 87 ? 6.305 8.492 12.898 1 91.69 87 SER A O 1
ATOM 674 N N . GLY A 1 88 ? 6.84 8.758 10.758 1 94.94 88 GLY A N 1
ATOM 675 C CA . GLY A 1 88 ? 6.422 7.406 10.414 1 94.94 88 GLY A CA 1
ATOM 676 C C . GLY A 1 88 ? 7.586 6.445 10.25 1 94.94 88 GLY A C 1
ATOM 677 O O . GLY A 1 88 ? 7.395 5.285 9.875 1 94.94 88 GLY A O 1
ATOM 678 N N . THR A 1 89 ? 8.812 6.914 10.43 1 96.06 89 THR A N 1
ATOM 679 C CA . THR A 1 89 ? 9.961 6.008 10.445 1 96.06 89 THR A CA 1
ATOM 680 C C . THR A 1 89 ? 10.156 5.41 11.828 1 96.06 89 THR A C 1
ATOM 682 O O . THR A 1 89 ? 10.305 6.141 12.812 1 96.06 89 THR A O 1
ATOM 685 N N . ASN A 1 90 ? 10.125 4.164 11.938 1 96.44 90 ASN A N 1
ATOM 686 C CA . ASN A 1 90 ? 10.32 3.393 13.156 1 96.44 90 ASN A CA 1
ATOM 687 C C . ASN A 1 90 ? 11.609 2.578 13.109 1 96.44 90 ASN A C 1
ATOM 689 O O . ASN A 1 90 ? 12.117 2.27 12.031 1 96.44 90 ASN A O 1
ATOM 693 N N . ILE A 1 91 ? 12.125 2.211 14.227 1 96.88 91 ILE A N 1
ATOM 694 C CA . ILE A 1 91 ? 13.352 1.434 14.328 1 96.88 91 ILE A CA 1
ATOM 695 C C . ILE A 1 91 ? 13.219 0.148 13.516 1 96.88 91 ILE A C 1
ATOM 697 O O . ILE A 1 91 ? 14.188 -0.298 12.891 1 96.88 91 ILE A O 1
ATOM 701 N N . TYR A 1 92 ? 12.031 -0.458 13.508 1 98.44 92 TYR A N 1
ATOM 702 C CA . TYR A 1 92 ? 11.836 -1.721 12.805 1 98.44 92 TYR A CA 1
ATOM 703 C C . TYR A 1 92 ? 11.969 -1.531 11.297 1 98.44 92 TYR A C 1
ATOM 705 O O . TYR A 1 92 ? 12.383 -2.447 10.578 1 98.44 92 TYR A O 1
ATOM 713 N N . HIS A 1 93 ? 11.586 -0.336 10.758 1 98.62 93 HIS A N 1
ATOM 714 C CA . HIS A 1 93 ? 11.812 -0.057 9.344 1 98.62 93 HIS A CA 1
ATOM 715 C C . HIS A 1 93 ? 13.305 -0.032 9.023 1 98.62 93 HIS A C 1
ATOM 717 O O . HIS A 1 93 ? 13.742 -0.607 8.023 1 98.62 93 HIS A O 1
ATOM 723 N N . VAL A 1 94 ? 14.039 0.635 9.906 1 98.06 94 VAL A N 1
ATOM 724 C CA . VAL A 1 94 ? 15.477 0.802 9.711 1 98.06 94 VAL A CA 1
ATOM 725 C C . VAL A 1 94 ? 16.172 -0.558 9.766 1 98.06 94 VAL A C 1
ATOM 727 O O . VAL A 1 94 ? 16.969 -0.889 8.891 1 98.06 94 VAL A O 1
ATOM 730 N N . LEU A 1 95 ? 15.836 -1.341 10.773 1 98.5 95 LEU A N 1
ATOM 731 C CA . LEU A 1 95 ? 16.438 -2.658 10.938 1 98.5 95 LEU A CA 1
ATOM 732 C C . LEU A 1 95 ? 16.078 -3.574 9.773 1 98.5 95 LEU A C 1
ATOM 734 O O . LEU A 1 95 ? 16.922 -4.336 9.289 1 98.5 95 LEU A O 1
ATOM 738 N N . LEU A 1 96 ? 14.844 -3.5 9.336 1 98.88 96 LEU A N 1
ATOM 739 C CA . LEU A 1 96 ? 14.391 -4.344 8.234 1 98.88 96 LEU A CA 1
ATOM 740 C C . LEU A 1 96 ? 15.094 -3.969 6.934 1 98.88 96 LEU A C 1
ATOM 742 O O . LEU A 1 96 ? 15.508 -4.848 6.172 1 98.88 96 LEU A O 1
ATOM 746 N N . GLU A 1 97 ? 15.18 -2.664 6.641 1 98.88 97 GLU A N 1
ATOM 747 C CA . GLU A 1 97 ? 15.875 -2.225 5.438 1 98.88 97 GLU A CA 1
ATOM 748 C C . GLU A 1 97 ? 17.328 -2.678 5.449 1 98.88 97 GLU A C 1
ATOM 750 O O . GLU A 1 97 ? 17.875 -3.104 4.426 1 98.88 97 GLU A O 1
ATOM 755 N N . ARG A 1 98 ? 17.984 -2.639 6.605 1 98.69 98 ARG A N 1
ATOM 756 C CA . ARG A 1 98 ? 19.344 -3.131 6.73 1 98.69 98 ARG A CA 1
ATOM 757 C C . ARG A 1 98 ? 19.406 -4.629 6.461 1 98.69 98 ARG A C 1
ATOM 759 O O . ARG A 1 98 ? 20.328 -5.102 5.781 1 98.69 98 ARG A O 1
ATOM 766 N N . GLU A 1 99 ? 18.5 -5.359 7.031 1 98.88 99 GLU A N 1
ATOM 767 C CA . GLU A 1 99 ? 18.453 -6.809 6.859 1 98.88 99 GLU A CA 1
ATOM 768 C C . GLU A 1 99 ? 18.219 -7.184 5.395 1 98.88 99 GLU A C 1
ATOM 770 O O . GLU A 1 99 ? 18.828 -8.141 4.895 1 98.88 99 GLU A O 1
ATOM 775 N N . LEU A 1 100 ? 17.375 -6.441 4.711 1 98.94 100 LEU A N 1
ATOM 776 C CA . LEU A 1 100 ? 17.094 -6.688 3.305 1 98.94 100 LEU A CA 1
ATOM 777 C C . LEU A 1 100 ? 18.312 -6.406 2.434 1 98.94 100 LEU A C 1
ATOM 779 O O . LEU A 1 100 ? 18.594 -7.152 1.496 1 98.94 100 LEU A O 1
ATOM 783 N N . ALA A 1 101 ? 18.969 -5.305 2.721 1 98.94 101 ALA A N 1
ATOM 784 C CA . ALA A 1 101 ? 20.203 -5.02 2.002 1 98.94 101 ALA A CA 1
ATOM 785 C C . ALA A 1 101 ? 21.219 -6.152 2.176 1 98.94 101 ALA A C 1
ATOM 787 O O . ALA A 1 101 ? 21.859 -6.582 1.209 1 98.94 101 ALA A O 1
ATOM 788 N N . ASP A 1 102 ? 21.328 -6.625 3.387 1 98.88 102 ASP A N 1
ATOM 789 C CA . ASP A 1 102 ? 22.234 -7.73 3.689 1 98.88 102 ASP A CA 1
ATOM 790 C C . ASP A 1 102 ? 21.812 -9 2.957 1 98.88 102 ASP A C 1
ATOM 792 O O . ASP A 1 102 ? 22.641 -9.703 2.385 1 98.88 102 ASP A O 1
ATOM 796 N N . LEU A 1 103 ? 20.547 -9.305 2.936 1 98.88 103 LEU A N 1
ATOM 797 C CA . LEU A 1 103 ? 20.016 -10.508 2.295 1 98.88 103 LEU A CA 1
ATOM 798 C C . LEU A 1 103 ? 20.453 -10.57 0.833 1 98.88 103 LEU A C 1
ATOM 800 O O . LEU A 1 103 ? 20.797 -11.641 0.333 1 98.88 103 LEU A O 1
ATOM 804 N N . HIS A 1 104 ? 20.406 -9.414 0.157 1 98.88 104 HIS A N 1
ATOM 805 C CA . HIS A 1 104 ? 20.641 -9.383 -1.28 1 98.88 104 HIS A CA 1
ATOM 806 C C . HIS A 1 104 ? 22.062 -8.898 -1.588 1 98.88 104 HIS A C 1
ATOM 808 O O . HIS A 1 104 ? 22.406 -8.688 -2.75 1 98.88 104 HIS A O 1
ATOM 814 N N . GLN A 1 105 ? 22.859 -8.68 -0.532 1 98.38 105 GLN A N 1
ATOM 815 C CA . GLN A 1 105 ? 24.219 -8.195 -0.674 1 98.38 105 GLN A CA 1
ATOM 816 C C . GLN A 1 105 ? 24.266 -6.895 -1.478 1 98.38 105 GLN A C 1
ATOM 818 O O . GLN A 1 105 ? 25.031 -6.777 -2.438 1 98.38 105 GLN A O 1
ATOM 823 N N . LYS A 1 106 ? 23.406 -6.008 -1.176 1 98.75 106 LYS A N 1
ATOM 824 C CA . LYS A 1 106 ? 23.359 -4.664 -1.738 1 98.75 106 LYS A CA 1
ATOM 825 C C . LYS A 1 106 ? 23.688 -3.611 -0.68 1 98.75 106 LYS A C 1
ATOM 827 O O . LYS A 1 106 ? 23.781 -3.93 0.507 1 98.75 106 LYS A O 1
ATOM 832 N N . GLU A 1 107 ? 23.922 -2.389 -1.091 1 98.75 107 GLU A N 1
ATOM 833 C CA . GLU A 1 107 ? 24.312 -1.322 -0.172 1 98.75 107 GLU A CA 1
ATOM 834 C C . GLU A 1 107 ? 23.125 -0.84 0.652 1 98.75 107 GLU A C 1
ATOM 836 O O . GLU A 1 107 ? 23.281 -0.482 1.821 1 98.75 107 GLU A O 1
ATOM 841 N N . ALA A 1 108 ? 21.922 -0.826 0.084 1 98.88 108 ALA A N 1
ATOM 842 C CA . ALA A 1 108 ? 20.75 -0.234 0.732 1 98.88 108 ALA A CA 1
ATOM 843 C C . ALA A 1 108 ? 19.469 -0.908 0.265 1 98.88 108 ALA A C 1
ATOM 845 O O . ALA A 1 108 ? 19.453 -1.603 -0.753 1 98.88 108 ALA A O 1
ATOM 846 N N . ALA A 1 109 ? 18.453 -0.745 1.002 1 98.94 109 ALA A N 1
ATOM 847 C CA . ALA A 1 109 ? 17.109 -1.209 0.681 1 98.94 109 ALA A CA 1
ATOM 848 C C . ALA A 1 109 ? 16.062 -0.168 1.071 1 98.94 109 ALA A C 1
ATOM 850 O O . ALA A 1 109 ? 16.312 0.698 1.909 1 98.94 109 ALA A O 1
ATOM 851 N N . LEU A 1 110 ? 14.93 -0.196 0.434 1 98.88 110 LEU A N 1
ATOM 852 C CA . LEU A 1 110 ? 13.805 0.689 0.7 1 98.88 110 LEU A CA 1
ATOM 853 C C . LEU A 1 110 ? 12.508 -0.107 0.829 1 98.88 110 LEU A C 1
ATOM 855 O O . LEU A 1 110 ? 12.164 -0.887 -0.061 1 98.88 110 LEU A O 1
ATOM 859 N N . LEU A 1 111 ? 11.805 0.173 1.91 1 98.62 111 LEU A N 1
ATOM 860 C CA . LEU A 1 111 ? 10.586 -0.553 2.225 1 98.62 111 LEU A CA 1
ATOM 861 C C . LEU A 1 111 ? 9.367 0.157 1.639 1 98.62 111 LEU A C 1
ATOM 863 O O . LEU A 1 111 ? 9.281 1.387 1.675 1 98.62 111 LEU A O 1
ATOM 867 N N . PHE A 1 112 ? 8.438 -0.582 1.123 1 98.5 112 PHE A N 1
ATOM 868 C CA . PHE A 1 112 ? 7.129 -0.125 0.667 1 98.5 112 PHE A CA 1
ATOM 869 C C . PHE A 1 112 ? 6.016 -0.926 1.328 1 98.5 112 PHE A C 1
ATOM 871 O O . PHE A 1 112 ? 6.281 -1.896 2.039 1 98.5 112 PHE A O 1
ATOM 878 N N . THR A 1 113 ? 4.766 -0.58 1.06 1 97.5 113 THR A N 1
ATOM 879 C CA . THR A 1 113 ? 3.637 -1.189 1.752 1 97.5 113 THR A CA 1
ATOM 880 C C . THR A 1 113 ? 3.244 -2.508 1.091 1 97.5 113 THR A C 1
ATOM 882 O O . THR A 1 113 ? 2.521 -3.314 1.682 1 97.5 113 THR A O 1
ATOM 885 N N . SER A 1 114 ? 3.643 -2.701 -0.134 1 97.5 114 SER A N 1
ATOM 886 C CA . SER A 1 114 ? 3.408 -3.959 -0.837 1 97.5 114 SER A CA 1
ATOM 887 C C . SER A 1 114 ? 4.387 -4.133 -1.995 1 97.5 114 SER A C 1
ATOM 889 O O . SER A 1 114 ? 5.066 -3.186 -2.389 1 97.5 114 SER A O 1
ATOM 891 N N . GLY A 1 115 ? 4.445 -5.367 -2.475 1 97.5 115 GLY A N 1
ATOM 892 C CA . GLY A 1 115 ? 5.227 -5.617 -3.676 1 97.5 115 GLY A CA 1
ATOM 893 C C . GLY A 1 115 ? 4.699 -4.883 -4.895 1 97.5 115 GLY A C 1
ATOM 894 O O . GLY A 1 115 ? 5.477 -4.445 -5.746 1 97.5 115 GLY A O 1
ATOM 895 N N . TYR A 1 116 ? 3.398 -4.715 -5.008 1 97.69 116 TYR A N 1
ATOM 896 C CA . TYR A 1 116 ? 2.805 -3.951 -6.098 1 97.69 116 TYR A CA 1
ATOM 897 C C . TYR A 1 116 ? 3.318 -2.516 -6.105 1 97.69 116 TYR A C 1
ATOM 899 O O . TYR A 1 116 ? 3.754 -2.01 -7.141 1 97.69 116 TYR A O 1
ATOM 907 N N . VAL A 1 117 ? 3.328 -1.894 -4.91 1 98.12 117 VAL A N 1
ATOM 908 C CA . VAL A 1 117 ? 3.709 -0.49 -4.797 1 98.12 117 VAL A CA 1
ATOM 909 C C . VAL A 1 117 ? 5.203 -0.335 -5.066 1 98.12 117 VAL A C 1
ATOM 911 O O . VAL A 1 117 ? 5.629 0.635 -5.695 1 98.12 117 VAL A O 1
ATOM 914 N N . SER A 1 118 ? 6.02 -1.244 -4.551 1 98.5 118 SER A N 1
ATOM 915 C CA . SER A 1 118 ? 7.457 -1.119 -4.773 1 98.5 118 SER A CA 1
ATOM 916 C C . SER A 1 118 ? 7.789 -1.173 -6.262 1 98.5 118 SER A C 1
ATOM 918 O O . SER A 1 118 ? 8.625 -0.401 -6.742 1 98.5 118 SER A O 1
ATOM 920 N N . ASN A 1 119 ? 7.129 -2.07 -7.059 1 98.75 119 ASN A N 1
ATOM 921 C CA . ASN A 1 119 ? 7.324 -2.139 -8.5 1 98.75 119 ASN A CA 1
ATOM 922 C C . ASN A 1 119 ? 6.816 -0.879 -9.195 1 98.75 119 ASN A C 1
ATOM 924 O O . ASN A 1 119 ? 7.547 -0.254 -9.969 1 98.75 119 ASN A O 1
ATOM 928 N N . ASP A 1 120 ? 5.594 -0.503 -8.914 1 98.19 120 ASP A N 1
ATOM 929 C CA . ASP A 1 120 ? 4.938 0.639 -9.547 1 98.19 120 ASP A CA 1
ATOM 930 C C . ASP A 1 120 ? 5.711 1.929 -9.281 1 98.19 120 ASP A C 1
ATOM 932 O O . ASP A 1 120 ? 6.059 2.65 -10.219 1 98.19 120 ASP A O 1
ATOM 936 N N . ALA A 1 121 ? 6.004 2.201 -8.031 1 98.31 121 ALA A N 1
ATOM 937 C CA . ALA A 1 121 ? 6.668 3.439 -7.625 1 98.31 121 ALA A CA 1
ATOM 938 C C . ALA A 1 121 ? 8.094 3.5 -8.164 1 98.31 121 ALA A C 1
ATOM 940 O O . ALA A 1 121 ? 8.547 4.551 -8.625 1 98.31 121 ALA A O 1
ATOM 941 N N . THR A 1 122 ? 8.805 2.381 -8.117 1 98.81 122 THR A N 1
ATOM 942 C CA . THR A 1 122 ? 10.211 2.387 -8.5 1 98.81 122 THR A CA 1
ATOM 943 C C . THR A 1 122 ? 10.359 2.525 -10.016 1 98.81 122 THR A C 1
ATOM 945 O O . THR A 1 122 ? 11.094 3.396 -10.492 1 98.81 122 THR A O 1
ATOM 948 N N . LEU A 1 123 ? 9.68 1.691 -10.773 1 98.81 123 LEU A N 1
ATOM 949 C CA . LEU A 1 123 ? 9.781 1.759 -12.227 1 98.81 123 LEU A CA 1
ATOM 950 C C . LEU A 1 123 ? 9.195 3.062 -12.758 1 98.81 123 LEU A C 1
ATOM 952 O O . LEU A 1 123 ? 9.734 3.652 -13.695 1 98.81 123 LEU A O 1
ATOM 956 N N . GLY A 1 124 ? 8.07 3.486 -12.141 1 98.19 124 GLY A N 1
ATOM 957 C CA . GLY A 1 124 ? 7.5 4.773 -12.516 1 98.19 124 GLY A CA 1
ATOM 958 C C . GLY A 1 124 ? 8.445 5.934 -12.289 1 98.19 124 GLY A C 1
ATOM 959 O O . GLY A 1 124 ? 8.578 6.812 -13.141 1 98.19 124 GLY A O 1
ATOM 960 N N . THR A 1 125 ? 9.102 5.957 -11.164 1 98.19 125 THR A N 1
ATOM 961 C CA . THR A 1 125 ? 10.016 7.035 -10.797 1 98.19 125 THR A CA 1
ATOM 962 C C . THR A 1 125 ? 11.289 6.98 -11.641 1 98.19 125 THR A C 1
ATOM 964 O O . THR A 1 125 ? 11.766 8.008 -12.117 1 98.19 125 THR A O 1
ATOM 967 N N . LEU A 1 126 ? 11.828 5.777 -11.836 1 98.06 126 LEU A N 1
ATOM 968 C CA . LEU A 1 126 ? 13.047 5.598 -12.617 1 98.06 126 LEU A CA 1
ATOM 969 C C . LEU A 1 126 ? 12.867 6.133 -14.031 1 98.06 126 LEU A C 1
ATOM 971 O O . LEU A 1 126 ? 13.734 6.848 -14.547 1 98.06 126 LEU A O 1
ATOM 975 N N . GLY A 1 127 ? 11.75 5.797 -14.68 1 97.69 127 GLY A N 1
ATOM 976 C CA . GLY A 1 127 ? 11.484 6.242 -16.031 1 97.69 127 GLY A CA 1
ATOM 977 C C . GLY A 1 127 ? 11.352 7.75 -16.156 1 97.69 127 GLY A C 1
ATOM 978 O O . GLY A 1 127 ? 11.68 8.328 -17.203 1 97.69 127 GLY A O 1
ATOM 979 N N . LYS A 1 128 ? 10.898 8.383 -15.117 1 96.31 128 LYS A N 1
ATOM 980 C CA . LYS A 1 128 ? 10.742 9.836 -15.117 1 96.31 128 LYS A CA 1
ATOM 981 C C . LYS A 1 128 ? 12.07 10.531 -14.836 1 96.31 128 LYS A C 1
ATOM 983 O O . LYS A 1 128 ? 12.32 11.633 -15.336 1 96.31 128 LYS A O 1
ATOM 988 N N . LEU A 1 129 ? 12.844 9.977 -13.992 1 96.94 129 LEU A N 1
ATOM 989 C CA . LEU A 1 129 ? 14.078 10.594 -13.516 1 96.94 129 LEU A CA 1
ATOM 990 C C . LEU A 1 129 ? 15.164 10.531 -14.594 1 96.94 129 LEU A C 1
ATOM 992 O O . LEU A 1 129 ? 15.906 11.492 -14.781 1 96.94 129 LEU A O 1
ATOM 996 N N . LEU A 1 130 ? 15.312 9.336 -15.258 1 97.75 130 LEU A N 1
ATOM 997 C CA . LEU A 1 130 ? 16.328 9.148 -16.281 1 97.75 130 LEU A CA 1
ATOM 998 C C . LEU A 1 130 ? 15.953 9.875 -17.562 1 97.75 130 LEU A C 1
ATOM 1000 O O . LEU A 1 130 ? 14.875 9.656 -18.125 1 97.75 130 LEU A O 1
ATOM 1004 N N . PRO A 1 131 ? 16.812 10.719 -18.062 1 96.81 131 PRO A N 1
ATOM 1005 C CA . PRO A 1 131 ? 16.484 11.516 -19.234 1 96.81 131 PRO A CA 1
ATOM 1006 C C . PRO A 1 131 ? 16.312 10.664 -20.5 1 96.81 131 PRO A C 1
ATOM 1008 O O . PRO A 1 131 ? 17.219 9.922 -20.875 1 96.81 131 PRO A O 1
ATOM 1011 N N . ASN A 1 132 ? 15.18 10.742 -21.141 1 96.88 132 ASN A N 1
ATOM 1012 C CA . ASN A 1 132 ? 14.883 10.008 -22.375 1 96.88 132 ASN A CA 1
ATOM 1013 C C . ASN A 1 132 ? 15.078 8.508 -22.172 1 96.88 132 ASN A C 1
ATOM 1015 O O . ASN A 1 132 ? 15.703 7.844 -23.016 1 96.88 132 ASN A O 1
ATOM 1019 N N . CYS A 1 133 ? 14.641 8.039 -21.094 1 97.38 133 CYS A N 1
ATOM 1020 C CA . CYS A 1 133 ? 14.812 6.652 -20.672 1 97.38 133 CYS A CA 1
ATOM 1021 C C . CYS A 1 133 ? 14.016 5.715 -21.578 1 97.38 133 CYS A C 1
ATOM 1023 O O . CYS A 1 133 ? 12.922 6.059 -22.016 1 97.38 133 CYS A O 1
ATOM 1025 N N . VAL A 1 134 ? 14.633 4.547 -21.938 1 98.69 134 VAL A N 1
ATOM 1026 C CA . VAL A 1 134 ? 13.93 3.451 -22.594 1 98.69 134 VAL A CA 1
ATOM 1027 C C . VAL A 1 134 ? 13.875 2.236 -21.672 1 98.69 134 VAL A C 1
ATOM 1029 O O . VAL A 1 134 ? 14.906 1.813 -21.141 1 98.69 134 VAL A O 1
ATOM 1032 N N . ILE A 1 135 ? 12.711 1.685 -21.453 1 98.88 135 ILE A N 1
ATOM 1033 C CA . ILE A 1 135 ? 12.562 0.5 -20.609 1 98.88 135 ILE A CA 1
ATOM 1034 C C . ILE A 1 135 ? 12.195 -0.704 -21.484 1 98.88 135 ILE A C 1
ATOM 1036 O O . ILE A 1 135 ? 11.242 -0.651 -22.25 1 98.88 135 ILE A O 1
ATOM 1040 N N . LEU A 1 136 ? 13.031 -1.743 -21.453 1 98.94 136 LEU A N 1
ATOM 1041 C CA . LEU A 1 136 ? 12.758 -3.029 -22.094 1 98.94 136 LEU A CA 1
ATOM 1042 C C . LEU A 1 136 ? 12.133 -4.004 -21.109 1 98.94 136 LEU A C 1
ATOM 1044 O O . LEU A 1 136 ? 12.773 -4.402 -20.125 1 98.94 136 LEU A O 1
ATOM 1048 N N . SER A 1 137 ? 10.914 -4.371 -21.344 1 98.88 137 SER A N 1
ATOM 1049 C CA . SER A 1 137 ? 10.133 -5.188 -20.422 1 98.88 137 SER A CA 1
ATOM 1050 C C . SER A 1 137 ? 9.867 -6.574 -21.016 1 98.88 137 SER A C 1
ATOM 1052 O O . SER A 1 137 ? 9.453 -6.699 -22.172 1 98.88 137 SER A O 1
ATOM 1054 N N . ASP A 1 138 ? 10.102 -7.602 -20.203 1 98.81 138 ASP A N 1
ATOM 1055 C CA . ASP A 1 138 ? 9.695 -8.945 -20.609 1 98.81 138 ASP A CA 1
ATOM 1056 C C . ASP A 1 138 ? 8.195 -9.016 -20.859 1 98.81 138 ASP A C 1
ATOM 1058 O O . ASP A 1 138 ? 7.41 -8.414 -20.125 1 98.81 138 ASP A O 1
ATOM 1062 N N . ALA A 1 139 ? 7.793 -9.852 -21.75 1 97.5 139 ALA A N 1
ATOM 1063 C CA . ALA A 1 139 ? 6.406 -9.922 -22.203 1 97.5 139 ALA A CA 1
ATOM 1064 C C . ALA A 1 139 ? 5.492 -10.445 -21.109 1 97.5 139 ALA A C 1
ATOM 1066 O O . ALA A 1 139 ? 4.285 -10.188 -21.125 1 97.5 139 ALA A O 1
ATOM 1067 N N . LEU A 1 140 ? 6.047 -11.133 -20.109 1 95.94 140 LEU A N 1
ATOM 1068 C CA . LEU A 1 140 ? 5.184 -11.773 -19.109 1 95.94 140 LEU A CA 1
ATOM 1069 C C . LEU A 1 140 ? 5.383 -11.148 -17.734 1 95.94 140 LEU A C 1
ATOM 1071 O O . LEU A 1 140 ? 5.059 -11.758 -16.719 1 95.94 140 LEU A O 1
ATOM 1075 N N . ASN A 1 141 ? 5.906 -9.93 -17.734 1 97.38 141 ASN A N 1
ATOM 1076 C CA . ASN A 1 141 ? 6.086 -9.234 -16.469 1 97.38 141 ASN A CA 1
ATOM 1077 C C . ASN A 1 141 ? 4.758 -9.031 -15.734 1 97.38 141 ASN A C 1
ATOM 1079 O O . ASN A 1 141 ? 3.721 -8.852 -16.375 1 97.38 141 ASN A O 1
ATOM 1083 N N . HIS A 1 142 ? 4.789 -9.086 -14.422 1 96 142 HIS A N 1
ATOM 1084 C CA . HIS A 1 142 ? 3.648 -8.852 -13.539 1 96 142 HIS A CA 1
ATOM 1085 C C . HIS A 1 142 ? 3.012 -7.492 -13.812 1 96 142 HIS A C 1
ATOM 1087 O O . HIS A 1 142 ? 3.703 -6.543 -14.18 1 96 142 HIS A O 1
ATOM 1093 N N . ASN A 1 143 ? 1.733 -7.41 -13.625 1 95.38 143 ASN A N 1
ATOM 1094 C CA . ASN A 1 143 ? 0.943 -6.207 -13.867 1 95.38 143 ASN A CA 1
ATOM 1095 C C . ASN A 1 143 ? 1.541 -4.988 -13.172 1 95.38 143 ASN A C 1
ATOM 1097 O O . ASN A 1 143 ? 1.505 -3.881 -13.711 1 95.38 143 ASN A O 1
ATOM 1101 N N . SER A 1 144 ? 2.055 -5.129 -11.914 1 97.25 144 SER A N 1
ATOM 1102 C CA . SER A 1 144 ? 2.609 -4.016 -11.156 1 97.25 144 SER A CA 1
ATOM 1103 C C . SER A 1 144 ? 3.799 -3.389 -11.875 1 97.25 144 SER A C 1
ATOM 1105 O O . SER A 1 144 ? 4.004 -2.176 -11.812 1 97.25 144 SER A O 1
ATOM 1107 N N . MET A 1 145 ? 4.617 -4.203 -12.57 1 98.25 145 MET A N 1
ATOM 1108 C CA . MET A 1 145 ? 5.723 -3.688 -13.367 1 98.25 145 MET A CA 1
ATOM 1109 C C . MET A 1 145 ? 5.207 -2.963 -14.609 1 98.25 145 MET A C 1
ATOM 1111 O O . MET A 1 145 ? 5.668 -1.866 -14.93 1 98.25 145 MET A O 1
ATOM 1115 N N . ILE A 1 146 ? 4.277 -3.604 -15.281 1 97.44 146 ILE A N 1
ATOM 1116 C CA . ILE A 1 146 ? 3.678 -3.029 -16.484 1 97.44 146 ILE A CA 1
ATOM 1117 C C . ILE A 1 146 ? 3.082 -1.661 -16.156 1 97.44 146 ILE A C 1
ATOM 1119 O O . ILE A 1 146 ? 3.311 -0.691 -16.891 1 97.44 146 ILE A O 1
ATOM 1123 N N . THR A 1 147 ? 2.355 -1.596 -15.031 1 96.75 147 THR A N 1
ATOM 1124 C CA . THR A 1 147 ? 1.709 -0.36 -14.609 1 96.75 147 THR A CA 1
ATOM 1125 C C . THR A 1 147 ? 2.746 0.721 -14.312 1 96.75 147 THR A C 1
ATOM 1127 O O . THR A 1 147 ? 2.598 1.864 -14.75 1 96.75 147 THR A O 1
ATOM 1130 N N . GLY A 1 148 ? 3.803 0.391 -13.539 1 98.06 148 GLY A N 1
ATOM 1131 C CA . GLY A 1 148 ? 4.859 1.35 -13.266 1 98.06 148 GLY A CA 1
ATOM 1132 C C . GLY A 1 148 ? 5.523 1.889 -14.516 1 98.06 148 GLY A C 1
ATOM 1133 O O . GLY A 1 148 ? 5.758 3.094 -14.633 1 98.06 148 GLY A O 1
ATOM 1134 N N . ILE A 1 149 ? 5.812 1.01 -15.477 1 98.56 149 ILE A N 1
ATOM 1135 C CA . ILE A 1 149 ? 6.453 1.398 -16.734 1 98.56 149 ILE A CA 1
ATOM 1136 C C . ILE A 1 149 ? 5.531 2.328 -17.516 1 98.56 149 ILE A C 1
ATOM 1138 O O . ILE A 1 149 ? 5.969 3.367 -18.016 1 98.56 149 ILE A O 1
ATOM 1142 N N . ARG A 1 150 ? 4.273 1.978 -17.594 1 97.12 150 ARG A N 1
ATOM 1143 C CA . ARG A 1 150 ? 3.301 2.803 -18.297 1 97.12 150 ARG A CA 1
ATOM 1144 C C . ARG A 1 150 ? 3.189 4.184 -17.656 1 97.12 150 ARG A C 1
ATOM 1146 O O . ARG A 1 150 ? 3.184 5.199 -18.359 1 97.12 150 ARG A O 1
ATOM 1153 N N . ASN A 1 151 ? 3.123 4.246 -16.391 1 95.75 151 ASN A N 1
ATOM 1154 C CA . ASN A 1 151 ? 2.936 5.496 -15.648 1 95.75 151 ASN A CA 1
ATOM 1155 C C . ASN A 1 151 ? 4.176 6.383 -15.734 1 95.75 151 ASN A C 1
ATOM 1157 O O . ASN A 1 151 ? 4.094 7.59 -15.492 1 95.75 151 ASN A O 1
ATOM 1161 N N . SER A 1 152 ? 5.312 5.805 -16.031 1 97 152 SER A N 1
ATOM 1162 C CA . SER A 1 152 ? 6.547 6.578 -16.125 1 97 152 SER A CA 1
ATOM 1163 C C . SER A 1 152 ? 6.539 7.488 -17.344 1 97 152 SER A C 1
ATOM 1165 O O . SER A 1 152 ? 7.238 8.5 -17.375 1 97 152 SER A O 1
ATOM 1167 N N . GLY A 1 153 ? 5.82 7.07 -18.406 1 96.38 153 GLY A N 1
ATOM 1168 C CA . GLY A 1 153 ? 5.82 7.801 -19.656 1 96.38 153 GLY A CA 1
ATOM 1169 C C . GLY A 1 153 ? 7.055 7.539 -20.5 1 96.38 153 GLY A C 1
ATOM 1170 O O . GLY A 1 153 ? 7.176 8.062 -21.609 1 96.38 153 GLY A O 1
ATOM 1171 N N . ALA A 1 154 ? 7.984 6.746 -20.016 1 97.94 154 ALA A N 1
ATOM 1172 C CA . ALA A 1 154 ? 9.188 6.418 -20.781 1 97.94 154 ALA A CA 1
ATOM 1173 C C . ALA A 1 154 ? 8.836 5.59 -22.016 1 97.94 154 ALA A C 1
ATOM 1175 O O . ALA A 1 154 ? 7.836 4.867 -22.031 1 97.94 154 ALA A O 1
ATOM 1176 N N . GLU A 1 155 ? 9.648 5.766 -23.047 1 98.44 155 GLU A N 1
ATOM 1177 C CA . GLU A 1 155 ? 9.555 4.828 -24.156 1 98.44 155 GLU A CA 1
ATOM 1178 C C . GLU A 1 155 ? 9.758 3.391 -23.688 1 98.44 155 GLU A C 1
ATOM 1180 O O . GLU A 1 155 ? 10.617 3.127 -22.844 1 98.44 155 GLU A O 1
ATOM 1185 N N . LYS A 1 156 ? 8.953 2.51 -24.125 1 98.56 156 LYS A N 1
ATOM 1186 C CA . LYS A 1 156 ? 9.078 1.119 -23.703 1 98.56 156 LYS A CA 1
ATOM 1187 C C . LYS A 1 156 ? 9.078 0.176 -24.906 1 98.56 156 LYS A C 1
ATOM 1189 O O . LYS A 1 156 ? 8.469 0.471 -25.938 1 98.56 156 LYS A O 1
ATOM 1194 N N . HIS A 1 157 ? 9.789 -0.892 -24.844 1 98.75 157 HIS A N 1
ATOM 1195 C CA . HIS A 1 157 ? 9.773 -2.029 -25.75 1 98.75 157 HIS A CA 1
ATOM 1196 C C . HIS A 1 157 ? 9.523 -3.334 -25 1 98.75 157 HIS A C 1
ATOM 1198 O O . HIS A 1 157 ? 10.031 -3.525 -23.906 1 98.75 157 HIS A O 1
ATOM 1204 N N . ILE A 1 158 ? 8.719 -4.133 -25.578 1 98.75 158 ILE A N 1
ATOM 1205 C CA . ILE A 1 158 ? 8.453 -5.449 -25 1 98.75 158 ILE A CA 1
ATOM 1206 C C . ILE A 1 158 ? 9.25 -6.512 -25.766 1 98.75 158 ILE A C 1
ATOM 1208 O O . ILE A 1 158 ? 9.117 -6.648 -26.984 1 98.75 158 ILE A O 1
ATOM 1212 N N . PHE A 1 159 ? 10.102 -7.191 -25.078 1 98.81 159 PHE A N 1
ATOM 1213 C CA . PHE A 1 159 ? 10.812 -8.281 -25.75 1 98.81 159 PHE A CA 1
ATOM 1214 C C . PHE A 1 159 ? 10.148 -9.617 -25.453 1 98.81 159 PHE A C 1
ATOM 1216 O O . PHE A 1 159 ? 9.43 -9.758 -24.453 1 98.81 159 PHE A O 1
ATOM 1223 N N . ARG A 1 160 ? 10.383 -10.562 -26.359 1 98.62 160 ARG A N 1
ATOM 1224 C CA . ARG A 1 160 ? 9.797 -11.891 -26.234 1 98.62 160 ARG A CA 1
ATOM 1225 C C . ARG A 1 160 ? 10.227 -12.555 -24.922 1 98.62 160 ARG A C 1
ATOM 1227 O O . ARG A 1 160 ? 11.383 -12.43 -24.516 1 98.62 160 ARG A O 1
ATOM 1234 N N . HIS A 1 161 ? 9.297 -13.258 -24.344 1 97.5 161 HIS A N 1
ATOM 1235 C CA . HIS A 1 161 ? 9.469 -13.844 -23.016 1 97.5 161 HIS A CA 1
ATOM 1236 C C . HIS A 1 161 ? 10.727 -14.703 -22.953 1 97.5 161 HIS A C 1
ATOM 1238 O O . HIS A 1 161 ? 10.891 -15.633 -23.75 1 97.5 161 HIS A O 1
ATOM 1244 N N . ASN A 1 162 ? 11.578 -14.336 -22 1 97.94 162 ASN A N 1
ATOM 1245 C CA . ASN A 1 162 ? 12.805 -15.086 -21.734 1 97.94 162 ASN A CA 1
ATOM 1246 C C . ASN A 1 162 ? 13.625 -15.281 -23 1 97.94 162 ASN A C 1
ATOM 1248 O O . ASN A 1 162 ? 14.125 -16.375 -23.266 1 97.94 162 ASN A O 1
ATOM 1252 N N . ASP A 1 163 ? 13.773 -14.195 -23.797 1 98.75 163 ASP A N 1
ATOM 1253 C CA . ASP A 1 163 ? 14.469 -14.273 -25.062 1 98.75 163 ASP A CA 1
ATOM 1254 C C . ASP A 1 163 ? 15.609 -13.25 -25.125 1 98.75 163 ASP A C 1
ATOM 1256 O O . ASP A 1 163 ? 15.445 -12.172 -25.688 1 98.75 163 ASP A O 1
ATOM 1260 N N . PRO A 1 164 ? 16.781 -13.672 -24.719 1 98.81 164 PRO A N 1
ATOM 1261 C CA . PRO A 1 164 ? 17.922 -12.742 -24.734 1 98.81 164 PRO A CA 1
ATOM 1262 C C . PRO A 1 164 ? 18.25 -12.266 -26.141 1 98.81 164 PRO A C 1
ATOM 1264 O O . PRO A 1 164 ? 18.719 -11.133 -26.328 1 98.81 164 PRO A O 1
ATOM 1267 N N . LYS A 1 165 ? 18.016 -13.117 -27.156 1 98.81 165 LYS A N 1
ATOM 1268 C CA . LYS A 1 165 ? 18.312 -12.719 -28.531 1 98.81 165 LYS A CA 1
ATOM 1269 C C . LYS A 1 165 ? 17.422 -11.57 -28.984 1 98.81 165 LYS A C 1
ATOM 1271 O O . LYS A 1 165 ? 17.891 -10.617 -29.609 1 98.81 165 LYS A O 1
ATOM 1276 N N . HIS A 1 166 ? 16.172 -11.711 -28.672 1 98.94 166 HIS A N 1
ATOM 1277 C CA . HIS A 1 166 ? 15.25 -10.625 -29.016 1 98.94 166 HIS A CA 1
ATOM 1278 C C . HIS A 1 166 ? 15.578 -9.359 -28.234 1 98.94 166 HIS A C 1
ATOM 1280 O O . HIS A 1 166 ? 15.484 -8.25 -28.781 1 98.94 166 HIS A O 1
ATOM 1286 N N . LEU A 1 167 ? 15.906 -9.492 -26.953 1 98.88 167 LEU A N 1
ATOM 1287 C CA . LEU A 1 167 ? 16.344 -8.352 -26.156 1 98.88 167 LEU A CA 1
ATOM 1288 C C . LEU A 1 167 ? 17.531 -7.652 -26.812 1 98.88 167 LEU A C 1
ATOM 1290 O O . LEU A 1 167 ? 17.562 -6.422 -26.906 1 98.88 167 LEU A O 1
ATOM 1294 N N . ASP A 1 168 ? 18.469 -8.422 -27.266 1 98.88 168 ASP A N 1
ATOM 1295 C CA . ASP A 1 168 ? 19.656 -7.887 -27.922 1 98.88 168 ASP A CA 1
ATOM 1296 C C . ASP A 1 168 ? 19.281 -7.117 -29.188 1 98.88 168 ASP A C 1
ATOM 1298 O O . ASP A 1 168 ? 19.828 -6.051 -29.453 1 98.88 168 ASP A O 1
ATOM 1302 N N . GLU A 1 169 ? 18.391 -7.68 -29.953 1 98.88 169 GLU A N 1
ATOM 1303 C CA . GLU A 1 169 ? 17.922 -7.035 -31.172 1 98.88 169 GLU A CA 1
ATOM 1304 C C . GLU A 1 169 ? 17.312 -5.668 -30.875 1 98.88 169 GLU A C 1
ATOM 1306 O O . GLU A 1 169 ? 17.625 -4.684 -31.547 1 98.88 169 GLU A O 1
ATOM 1311 N N . LEU A 1 170 ? 16.453 -5.59 -29.906 1 98.88 170 LEU A N 1
ATOM 1312 C CA . LEU A 1 170 ? 15.781 -4.344 -29.562 1 98.88 170 LEU A CA 1
ATOM 1313 C C . LEU A 1 170 ? 16.781 -3.318 -29.031 1 98.88 170 LEU A C 1
ATOM 1315 O O . LEU A 1 170 ? 16.734 -2.148 -29.422 1 98.88 170 LEU A O 1
ATOM 1319 N N . LEU A 1 171 ? 17.672 -3.738 -28.156 1 98.69 171 LEU A N 1
ATOM 1320 C CA . LEU A 1 171 ? 18.641 -2.832 -27.547 1 98.69 171 LEU A CA 1
ATOM 1321 C C . LEU A 1 171 ? 19.594 -2.285 -28.609 1 98.69 171 LEU A C 1
ATOM 1323 O O . LEU A 1 171 ? 20.062 -1.149 -28.5 1 98.69 171 LEU A O 1
ATOM 1327 N N . SER A 1 172 ? 19.859 -3.057 -29.641 1 98.5 172 SER A N 1
ATOM 1328 C CA . SER A 1 172 ? 20.781 -2.656 -30.703 1 98.5 172 SER A CA 1
ATOM 1329 C C . SER A 1 172 ? 20.219 -1.485 -31.5 1 98.5 172 SER A C 1
ATOM 1331 O O . SER A 1 172 ? 20.969 -0.79 -32.188 1 98.5 172 SER A O 1
ATOM 1333 N N . GLN A 1 173 ? 18.938 -1.261 -31.375 1 98.31 173 GLN A N 1
ATOM 1334 C CA . GLN A 1 173 ? 18.281 -0.194 -32.125 1 98.31 173 GLN A CA 1
ATOM 1335 C C . GLN A 1 173 ? 18.266 1.107 -31.328 1 98.31 173 GLN A C 1
ATOM 1337 O O . GLN A 1 173 ? 17.828 2.145 -31.844 1 98.31 173 GLN A O 1
ATOM 1342 N N . ILE A 1 174 ? 18.734 1.115 -30.094 1 97.88 174 ILE A N 1
ATOM 1343 C CA . ILE A 1 174 ? 18.719 2.275 -29.203 1 97.88 174 ILE A CA 1
ATOM 1344 C C . ILE A 1 174 ? 20.109 2.895 -29.141 1 97.88 174 ILE A C 1
ATOM 1346 O O . ILE A 1 174 ? 21.109 2.178 -29.016 1 97.88 174 ILE A O 1
ATOM 1350 N N . ALA A 1 175 ? 20.219 4.223 -29.156 1 97 175 ALA A N 1
ATOM 1351 C CA . ALA A 1 175 ? 21.5 4.922 -29.078 1 97 175 ALA A CA 1
ATOM 1352 C C . ALA A 1 175 ? 22.266 4.508 -27.828 1 97 175 ALA A C 1
ATOM 1354 O O . ALA A 1 175 ? 21.688 4.398 -26.734 1 97 175 ALA A O 1
ATOM 1355 N N . PRO A 1 176 ? 23.578 4.27 -27.922 1 95 176 PRO A N 1
ATOM 1356 C CA . PRO A 1 176 ? 24.375 3.73 -26.828 1 95 176 PRO A CA 1
ATOM 1357 C C .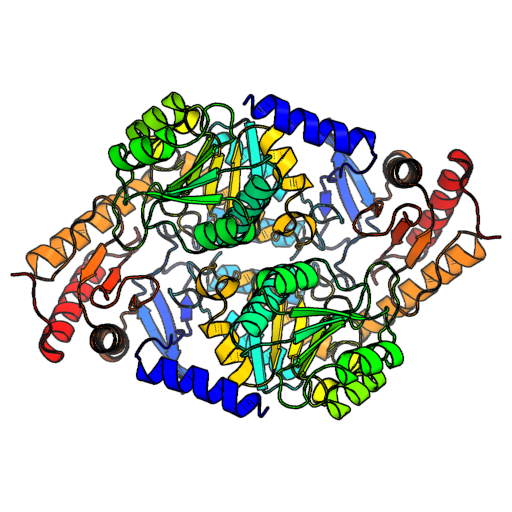 PRO A 1 176 ? 24.344 4.629 -25.594 1 95 176 PRO A C 1
ATOM 1359 O O . PRO A 1 176 ? 24.438 4.137 -24.453 1 95 176 PRO A O 1
ATOM 1362 N N . ASP A 1 177 ? 24.188 5.871 -25.781 1 93.56 177 ASP A N 1
ATOM 1363 C CA . ASP A 1 177 ? 24.297 6.801 -24.656 1 93.56 177 ASP A CA 1
ATOM 1364 C C . ASP A 1 177 ? 22.953 7.031 -24 1 93.56 177 ASP A C 1
ATOM 1366 O O . ASP A 1 177 ? 22.875 7.621 -22.922 1 93.56 177 ASP A O 1
ATOM 1370 N N . ARG A 1 178 ? 21.891 6.551 -24.625 1 96 178 ARG A N 1
ATOM 1371 C CA . ARG A 1 178 ? 20.547 6.688 -24.062 1 96 178 ARG A CA 1
ATOM 1372 C C . ARG A 1 178 ? 20.359 5.75 -22.875 1 96 178 ARG A C 1
ATOM 1374 O O . ARG A 1 178 ? 20.719 4.578 -22.938 1 96 178 ARG A O 1
ATOM 1381 N N . PRO A 1 179 ? 19.906 6.293 -21.688 1 97.94 179 PRO A N 1
ATOM 1382 C CA . PRO A 1 179 ? 19.641 5.406 -20.547 1 97.94 179 PRO A CA 1
ATOM 1383 C C . PRO A 1 179 ? 18.625 4.309 -20.875 1 97.94 179 PRO A C 1
ATOM 1385 O O . PRO A 1 179 ? 17.625 4.566 -21.547 1 97.94 179 PRO A O 1
ATOM 1388 N N . LYS A 1 180 ? 18.969 3.09 -20.5 1 98.06 180 LYS A N 1
ATOM 1389 C CA . LYS A 1 180 ? 18.141 1.903 -20.734 1 98.06 180 LYS A CA 1
ATOM 1390 C C . LYS A 1 180 ? 17.969 1.087 -19.453 1 98.06 180 LYS A C 1
ATOM 1392 O O . LYS A 1 180 ? 18.922 0.956 -18.672 1 98.06 180 LYS A O 1
ATOM 1397 N N . VAL A 1 181 ? 16.75 0.569 -19.25 1 98.75 181 VAL A N 1
ATOM 1398 C CA . VAL A 1 181 ? 16.453 -0.333 -18.125 1 98.75 181 VAL A CA 1
ATOM 1399 C C . VAL A 1 181 ? 15.859 -1.633 -18.656 1 98.75 181 VAL A C 1
ATOM 1401 O O . VAL A 1 181 ? 14.867 -1.614 -19.391 1 98.75 181 VAL A O 1
ATOM 1404 N N . VAL A 1 182 ? 16.5 -2.768 -18.375 1 98.94 182 VAL A N 1
ATOM 1405 C CA . VAL A 1 182 ? 15.945 -4.086 -18.672 1 98.94 182 VAL A CA 1
ATOM 1406 C C . VAL A 1 182 ? 15.219 -4.637 -17.453 1 98.94 182 VAL A C 1
ATOM 1408 O O . VAL A 1 182 ? 15.844 -4.906 -16.422 1 98.94 182 VAL A O 1
ATOM 1411 N N . ALA A 1 183 ? 13.875 -4.797 -17.562 1 98.94 183 ALA A N 1
ATOM 1412 C CA . ALA A 1 183 ? 13.039 -5.219 -16.453 1 98.94 183 ALA A CA 1
ATOM 1413 C C . ALA A 1 183 ? 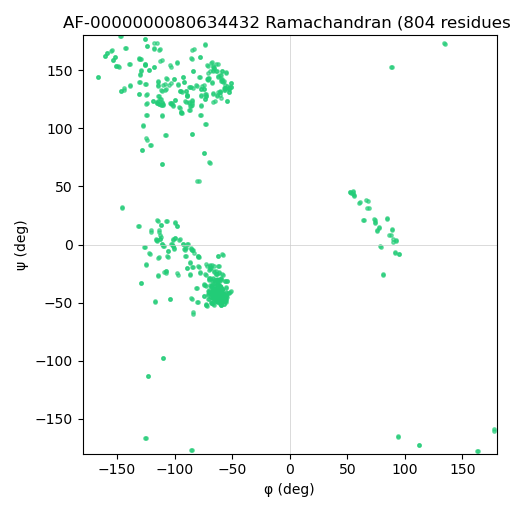12.461 -6.605 -16.688 1 98.94 183 ALA A C 1
ATOM 1415 O O . ALA A 1 183 ? 11.828 -6.852 -17.719 1 98.94 183 ALA A O 1
ATOM 1416 N N . PHE A 1 184 ? 12.664 -7.535 -15.766 1 98.88 184 PHE A N 1
ATOM 1417 C CA . PHE A 1 184 ? 12.18 -8.906 -15.898 1 98.88 184 PHE A CA 1
ATOM 1418 C C . PHE A 1 184 ? 12.008 -9.555 -14.531 1 98.88 184 PHE A C 1
ATOM 1420 O O . PHE A 1 184 ? 12.352 -8.961 -13.508 1 98.88 184 PHE A O 1
ATOM 1427 N N . GLU A 1 185 ? 11.328 -10.703 -14.445 1 98.56 185 GLU A N 1
ATOM 1428 C CA . GLU A 1 185 ? 11.141 -11.477 -13.227 1 98.56 185 GLU A CA 1
ATOM 1429 C C . GLU A 1 185 ? 12.055 -12.703 -13.203 1 98.56 185 GLU A C 1
ATOM 1431 O O . GLU A 1 185 ? 12.5 -13.164 -14.258 1 98.56 185 GLU A O 1
ATOM 1436 N N . SER A 1 186 ? 12.383 -13.141 -12 1 98.38 186 SER A N 1
ATOM 1437 C CA . SER A 1 186 ? 13.164 -14.375 -11.922 1 98.38 186 SER A CA 1
ATOM 1438 C C . SER A 1 186 ? 12.273 -15.602 -12.102 1 98.38 186 SER A C 1
ATOM 1440 O O . SER A 1 186 ? 12.609 -16.5 -12.875 1 98.38 186 SER A O 1
ATOM 1442 N N . VAL A 1 187 ? 11.156 -15.656 -11.352 1 97.44 187 VAL A N 1
ATOM 1443 C CA . VAL A 1 187 ? 10.156 -16.719 -11.477 1 97.44 187 VAL A CA 1
ATOM 1444 C C . VAL A 1 187 ? 8.82 -16.109 -11.891 1 97.44 187 VAL A C 1
ATOM 1446 O O . VAL A 1 187 ? 8.312 -15.195 -11.242 1 97.44 187 VAL A O 1
ATOM 1449 N N . TYR A 1 188 ? 8.305 -16.578 -12.969 1 94.56 188 TYR A N 1
ATOM 1450 C CA . TYR A 1 188 ? 7.02 -16.078 -13.445 1 94.56 188 TYR A CA 1
ATOM 1451 C C . TYR A 1 188 ? 5.867 -16.875 -12.852 1 94.56 188 TYR A C 1
ATOM 1453 O O . TYR A 1 188 ? 5.832 -18.109 -12.969 1 94.56 188 TYR A O 1
ATOM 1461 N N . SER A 1 189 ? 4.891 -16.281 -12.258 1 89.25 189 SER A N 1
ATOM 1462 C CA . SER A 1 189 ? 3.908 -16.812 -11.32 1 89.25 189 SER A CA 1
ATOM 1463 C C . SER A 1 189 ? 2.936 -17.766 -12.016 1 89.25 189 SER A C 1
ATOM 1465 O O . SER A 1 189 ? 2.369 -18.656 -11.375 1 89.25 189 SER A O 1
ATOM 1467 N N . MET A 1 190 ? 2.662 -17.562 -13.273 1 86.88 190 MET A N 1
ATOM 1468 C CA . MET A 1 190 ? 1.568 -18.297 -13.898 1 86.88 190 MET A CA 1
ATOM 1469 C C . MET A 1 190 ? 2.096 -19.516 -14.641 1 86.88 190 MET A C 1
ATOM 1471 O O . MET A 1 190 ? 1.414 -20.547 -14.727 1 86.88 190 MET A O 1
ATOM 1475 N N . ASP A 1 191 ? 3.35 -19.406 -15.055 1 85.62 191 ASP A N 1
ATOM 1476 C CA . ASP A 1 191 ? 3.936 -20.516 -15.82 1 85.62 191 ASP A CA 1
ATOM 1477 C C . ASP A 1 191 ? 4.961 -21.281 -14.984 1 85.62 191 ASP A C 1
ATOM 1479 O O . ASP A 1 191 ? 5.289 -22.422 -15.297 1 85.62 191 ASP A O 1
ATOM 1483 N N . GLY A 1 192 ? 5.457 -20.609 -14.031 1 90.12 192 GLY A N 1
ATOM 1484 C CA . GLY A 1 192 ? 6.445 -21.25 -13.172 1 90.12 192 GLY A CA 1
ATOM 1485 C C . GLY A 1 192 ? 7.809 -21.375 -13.828 1 90.12 192 GLY A C 1
ATOM 1486 O O . GLY A 1 192 ? 8.664 -22.109 -13.336 1 90.12 192 GLY A O 1
ATOM 1487 N N . ASP A 1 193 ? 8.016 -20.719 -14.898 1 92.88 193 ASP A N 1
ATOM 1488 C CA . ASP A 1 193 ? 9.32 -20.781 -15.539 1 92.88 193 ASP A CA 1
ATOM 1489 C C . ASP A 1 193 ? 10.281 -19.75 -14.93 1 92.88 193 ASP A C 1
ATOM 1491 O O . ASP A 1 193 ? 9.852 -18.828 -14.227 1 92.88 193 ASP A O 1
ATOM 1495 N N . VAL A 1 194 ? 11.555 -19.969 -15.125 1 97 194 VAL A N 1
ATOM 1496 C CA . VAL A 1 194 ? 12.625 -19.188 -14.516 1 97 194 VAL A CA 1
ATOM 1497 C C . VAL A 1 194 ? 13.398 -18.438 -15.594 1 97 194 VAL A C 1
ATOM 1499 O O . VAL A 1 194 ? 13.672 -18.984 -16.672 1 97 194 VAL A O 1
ATOM 1502 N N . ALA A 1 195 ? 13.719 -17.219 -15.391 1 98 195 ALA A N 1
ATOM 1503 C CA . ALA A 1 195 ? 14.43 -16.375 -16.344 1 98 195 ALA A CA 1
ATOM 1504 C C . ALA A 1 195 ? 15.891 -16.812 -16.484 1 98 195 ALA A C 1
ATOM 1506 O O . ALA A 1 195 ? 16.5 -17.25 -15.5 1 98 195 ALA A O 1
ATOM 1507 N N . PRO A 1 196 ? 16.469 -16.766 -17.734 1 98.5 196 PRO A N 1
ATOM 1508 C CA . PRO A 1 196 ? 17.922 -16.906 -17.875 1 98.5 196 PRO A CA 1
ATOM 1509 C C . PRO A 1 196 ? 18.672 -15.648 -17.438 1 98.5 196 PRO A C 1
ATOM 1511 O O . PRO A 1 196 ? 19.172 -14.898 -18.281 1 98.5 196 PRO A O 1
ATOM 1514 N N . ILE A 1 197 ? 18.859 -15.422 -16.141 1 98.81 197 ILE A N 1
ATOM 1515 C CA . ILE A 1 197 ? 19.297 -14.172 -15.531 1 98.81 197 ILE A CA 1
ATOM 1516 C C . ILE A 1 197 ? 20.672 -13.781 -16.094 1 98.81 197 ILE A C 1
ATOM 1518 O O . ILE A 1 197 ? 20.875 -12.633 -16.5 1 98.81 197 ILE A O 1
ATOM 1522 N N . HIS A 1 198 ? 21.625 -14.758 -16.141 1 98.88 198 HIS A N 1
ATOM 1523 C CA . HIS A 1 198 ? 22.969 -14.445 -16.625 1 98.88 198 HIS A CA 1
ATOM 1524 C C . HIS A 1 198 ? 22.938 -13.992 -18.094 1 98.88 198 HIS A C 1
ATOM 1526 O O . HIS A 1 198 ? 23.594 -13.023 -18.453 1 98.88 198 HIS A O 1
ATOM 1532 N N . ASP A 1 199 ? 22.156 -14.688 -18.953 1 98.88 199 ASP A N 1
ATOM 1533 C CA . ASP A 1 199 ? 22.062 -14.336 -20.375 1 98.88 199 ASP A CA 1
ATOM 1534 C C . ASP A 1 199 ? 21.484 -12.938 -20.547 1 98.88 199 ASP A C 1
ATOM 1536 O O . ASP A 1 199 ? 21.969 -12.156 -21.375 1 98.88 199 ASP A O 1
ATOM 1540 N N . LEU A 1 200 ? 20.422 -12.609 -19.812 1 98.88 200 LEU A N 1
ATOM 1541 C CA . LEU A 1 200 ? 19.812 -11.289 -19.891 1 98.88 200 LEU A CA 1
ATOM 1542 C C . LEU A 1 200 ? 20.781 -10.211 -19.406 1 98.88 200 LEU A C 1
ATOM 1544 O O . LEU A 1 200 ? 20.859 -9.125 -19.984 1 98.88 200 LEU A O 1
ATOM 1548 N N . CYS A 1 201 ? 21.5 -10.484 -18.312 1 98.81 201 CYS A N 1
ATOM 1549 C CA . CYS A 1 201 ? 22.5 -9.547 -17.797 1 98.81 201 CYS A CA 1
ATOM 1550 C C . CYS A 1 201 ? 23.625 -9.336 -18.797 1 98.81 201 CYS A C 1
ATOM 1552 O O . CYS A 1 201 ? 24.141 -8.227 -18.938 1 98.81 201 CYS A O 1
ATOM 1554 N N . ASP A 1 202 ? 24.078 -10.469 -19.484 1 98.88 202 ASP A N 1
ATOM 1555 C CA . ASP A 1 202 ? 25.109 -10.336 -20.531 1 98.88 202 ASP A CA 1
ATOM 1556 C C . ASP A 1 202 ? 24.672 -9.328 -21.594 1 98.88 202 ASP A C 1
ATOM 1558 O O . ASP A 1 202 ? 25.469 -8.484 -22 1 98.88 202 ASP A O 1
ATOM 1562 N N . VAL A 1 203 ? 23.469 -9.477 -22.031 1 98.88 203 VAL A N 1
ATOM 1563 C CA . VAL A 1 203 ? 22.953 -8.578 -23.047 1 98.88 203 VAL A CA 1
ATOM 1564 C C . VAL A 1 203 ? 22.875 -7.152 -22.5 1 98.88 203 VAL A C 1
ATOM 1566 O O . VAL A 1 203 ? 23.25 -6.195 -23.188 1 98.88 203 VAL A O 1
ATOM 1569 N N . ALA A 1 204 ? 22.344 -6.945 -21.266 1 98.69 204 ALA A N 1
ATOM 1570 C CA . ALA A 1 204 ? 22.266 -5.629 -20.641 1 98.69 204 ALA A CA 1
ATOM 1571 C C . ALA A 1 204 ? 23.625 -4.965 -20.547 1 98.69 204 ALA A C 1
ATOM 1573 O O . ALA A 1 204 ? 23.781 -3.787 -20.891 1 98.69 204 ALA A O 1
ATOM 1574 N N . ASP A 1 205 ? 24.641 -5.734 -20.141 1 98.06 205 ASP A N 1
ATOM 1575 C CA . ASP A 1 205 ? 26.016 -5.238 -20.031 1 98.06 205 ASP A CA 1
ATOM 1576 C C . ASP A 1 205 ? 26.531 -4.766 -21.391 1 98.06 205 ASP A C 1
ATOM 1578 O O . ASP A 1 205 ? 27.156 -3.701 -21.484 1 98.06 205 ASP A O 1
ATOM 1582 N N . LYS A 1 206 ? 26.281 -5.598 -22.375 1 98.19 206 LYS A N 1
ATOM 1583 C CA . LYS A 1 206 ? 26.734 -5.293 -23.734 1 98.19 206 LYS A CA 1
ATOM 1584 C C . LYS A 1 206 ? 26.234 -3.924 -24.188 1 98.19 206 LYS A C 1
ATOM 1586 O O . LYS A 1 206 ? 26.938 -3.211 -24.906 1 98.19 206 LYS A O 1
ATOM 1591 N N . HIS A 1 207 ? 25.109 -3.521 -23.734 1 98.31 207 HIS A N 1
ATOM 1592 C CA . HIS A 1 207 ? 24.484 -2.307 -24.234 1 98.31 207 HIS A CA 1
ATOM 1593 C C . HIS A 1 207 ? 24.469 -1.215 -23.172 1 98.31 207 HIS A C 1
ATOM 1595 O O . HIS A 1 207 ? 23.828 -0.172 -23.375 1 98.31 207 HIS A O 1
ATOM 1601 N N . GLY A 1 208 ? 25.109 -1.406 -22 1 97.75 208 GLY A N 1
ATOM 1602 C CA . GLY A 1 208 ? 25.188 -0.412 -20.953 1 97.75 208 GLY A CA 1
ATOM 1603 C C . GLY A 1 208 ? 23.844 -0.152 -20.281 1 97.75 208 GLY A C 1
ATOM 1604 O O . GLY A 1 208 ? 23.531 0.982 -19.906 1 97.75 208 GLY A O 1
ATOM 1605 N N . ALA A 1 209 ? 22.953 -1.153 -20.188 1 98.31 209 ALA A N 1
ATOM 1606 C CA . ALA A 1 209 ? 21.625 -1.021 -19.609 1 98.31 209 ALA A CA 1
ATOM 1607 C C . ALA A 1 209 ? 21.641 -1.376 -18.125 1 98.31 209 ALA A C 1
ATOM 1609 O O . ALA A 1 209 ? 22.391 -2.266 -17.703 1 98.31 209 ALA A O 1
ATOM 1610 N N . MET A 1 210 ? 20.844 -0.688 -17.297 1 98.06 210 MET A N 1
ATOM 1611 C CA . MET A 1 210 ? 20.531 -1.133 -15.945 1 98.06 210 MET A CA 1
ATOM 1612 C C . MET A 1 210 ? 19.609 -2.342 -15.961 1 98.06 210 MET A C 1
ATOM 1614 O O . MET A 1 210 ? 18.844 -2.531 -16.906 1 98.06 210 MET A O 1
ATOM 1618 N N . THR A 1 211 ? 19.734 -3.072 -14.914 1 98.81 211 THR A N 1
ATOM 1619 C CA . THR A 1 211 ? 18.859 -4.227 -14.781 1 98.81 211 THR A CA 1
ATOM 1620 C C . THR A 1 211 ? 17.906 -4.055 -13.594 1 98.81 211 THR A C 1
ATOM 1622 O O . THR A 1 211 ? 18.297 -3.479 -12.57 1 98.81 211 THR A O 1
ATOM 1625 N N . TYR A 1 212 ? 16.672 -4.453 -13.766 1 98.94 212 TYR A N 1
ATOM 1626 C CA . TYR A 1 212 ? 15.609 -4.5 -12.758 1 98.94 212 TYR A CA 1
ATOM 1627 C C . TYR A 1 212 ? 15.023 -5.902 -12.648 1 98.94 212 TYR A C 1
ATOM 1629 O O . TYR A 1 212 ? 14.32 -6.355 -13.555 1 98.94 212 TYR A O 1
ATOM 1637 N N . LEU A 1 213 ? 15.266 -6.57 -11.516 1 98.94 213 LEU A N 1
ATOM 1638 C CA . LEU A 1 213 ? 14.82 -7.949 -11.344 1 98.94 213 LEU A CA 1
ATOM 1639 C C . LEU A 1 213 ? 13.758 -8.047 -10.258 1 98.94 213 LEU A C 1
ATOM 1641 O O . LEU A 1 213 ? 13.992 -7.664 -9.109 1 98.94 213 LEU A O 1
ATOM 1645 N N . ASP A 1 214 ? 12.594 -8.531 -10.625 1 98.81 214 ASP A N 1
ATOM 1646 C CA . ASP A 1 214 ? 11.531 -8.859 -9.672 1 98.81 214 ASP A CA 1
ATOM 1647 C C . ASP A 1 214 ? 11.688 -10.281 -9.141 1 98.81 214 ASP A C 1
ATOM 1649 O O . ASP A 1 214 ? 11.508 -11.25 -9.883 1 98.81 214 ASP A O 1
ATOM 1653 N N . GLU A 1 215 ? 11.938 -10.406 -7.852 1 98.38 215 GLU A N 1
ATOM 1654 C CA . GLU A 1 215 ? 12.164 -11.688 -7.188 1 98.38 215 GLU A CA 1
ATOM 1655 C C . GLU A 1 215 ? 10.961 -12.086 -6.336 1 98.38 215 GLU A C 1
ATOM 1657 O O . GLU A 1 215 ? 11.07 -12.945 -5.457 1 98.38 215 GLU A O 1
ATOM 1662 N N . VAL A 1 216 ? 9.82 -11.57 -6.547 1 97.88 216 VAL A N 1
ATOM 1663 C CA . VAL A 1 216 ? 8.648 -11.68 -5.688 1 97.88 216 VAL A CA 1
ATOM 1664 C C . VAL A 1 216 ? 8.258 -13.148 -5.523 1 97.88 216 VAL A C 1
ATOM 1666 O O . VAL A 1 216 ? 7.844 -13.57 -4.441 1 97.88 216 VAL A O 1
ATOM 1669 N N . HIS A 1 217 ? 8.375 -13.977 -6.516 1 97.75 217 HIS A N 1
ATOM 1670 C CA . HIS A 1 217 ? 7.996 -15.383 -6.438 1 97.75 217 HIS A CA 1
ATOM 1671 C C . HIS A 1 217 ? 9.211 -16.266 -6.164 1 97.75 217 HIS A C 1
ATOM 1673 O O . HIS A 1 217 ? 9.156 -17.484 -6.363 1 97.75 217 HIS A O 1
ATOM 1679 N N . ALA A 1 218 ? 10.328 -15.641 -5.711 1 98.44 218 ALA A N 1
ATOM 1680 C CA . ALA A 1 218 ? 11.531 -16.438 -5.508 1 98.44 218 ALA A CA 1
ATOM 1681 C C . ALA A 1 218 ? 12.117 -16.203 -4.117 1 98.44 218 ALA A C 1
ATOM 1683 O O . ALA A 1 218 ? 12.711 -17.109 -3.529 1 98.44 218 ALA A O 1
ATOM 1684 N N . VAL A 1 219 ? 11.984 -15.008 -3.588 1 98.62 219 VAL A N 1
ATOM 1685 C CA . VAL A 1 219 ? 12.633 -14.664 -2.326 1 98.62 219 VAL A CA 1
ATOM 1686 C C . VAL A 1 219 ? 12.062 -15.531 -1.205 1 98.62 219 VAL A C 1
ATOM 1688 O O . VAL A 1 219 ? 10.883 -15.883 -1.218 1 98.62 219 VAL A O 1
ATOM 1691 N N . GLY A 1 220 ? 12.852 -15.82 -0.221 1 98.5 220 GLY A N 1
ATOM 1692 C CA . GLY A 1 220 ? 12.492 -16.734 0.847 1 98.5 220 GLY A CA 1
ATOM 1693 C C . GLY A 1 220 ? 12.672 -18.188 0.466 1 98.5 220 GLY A C 1
ATOM 1694 O O . GLY A 1 220 ? 13 -19.031 1.312 1 98.5 220 GLY A O 1
ATOM 1695 N N . MET A 1 221 ? 12.609 -18.547 -0.862 1 98.25 221 MET A N 1
ATOM 1696 C CA . MET A 1 221 ? 12.445 -19.922 -1.295 1 98.25 221 MET A CA 1
ATOM 1697 C C . MET A 1 221 ? 13.68 -20.406 -2.045 1 98.25 221 MET A C 1
ATOM 1699 O O . MET A 1 221 ? 13.898 -21.625 -2.17 1 98.25 221 MET A O 1
ATOM 1703 N N . TYR A 1 222 ? 14.422 -19.578 -2.662 1 98 222 TYR A N 1
ATOM 1704 C CA . TYR A 1 222 ? 15.586 -19.938 -3.463 1 98 222 TYR A CA 1
ATOM 1705 C C . TYR A 1 222 ? 16.844 -19.25 -2.943 1 98 222 TYR A C 1
ATOM 1707 O O . TYR A 1 222 ? 16.781 -18.125 -2.449 1 98 222 TYR A O 1
ATOM 1715 N N . GLY A 1 223 ? 18 -19.875 -3.109 1 97.88 223 GLY A N 1
ATOM 1716 C CA . GLY A 1 223 ? 19.266 -19.359 -2.588 1 97.88 223 GLY A CA 1
ATOM 1717 C C . GLY A 1 223 ? 19.547 -19.828 -1.174 1 97.88 223 GLY A C 1
ATOM 1718 O O . GLY A 1 223 ? 18.641 -20.094 -0.402 1 97.88 223 GLY A O 1
ATOM 1719 N N . PRO A 1 224 ? 20.781 -19.922 -0.807 1 97.38 224 PRO A N 1
ATOM 1720 C CA . PRO A 1 224 ? 21.156 -20.484 0.493 1 97.38 224 PRO A CA 1
ATOM 1721 C C . PRO A 1 224 ? 20.641 -19.656 1.665 1 97.38 224 PRO A C 1
ATOM 1723 O O . PRO A 1 224 ? 20.438 -20.188 2.762 1 97.38 224 PRO A O 1
ATOM 1726 N N . ARG A 1 225 ? 20.406 -18.344 1.423 1 98.25 225 ARG A N 1
ATOM 1727 C CA . ARG A 1 225 ? 19.906 -17.484 2.498 1 98.25 225 ARG A CA 1
ATOM 1728 C C . ARG A 1 225 ? 18.484 -17.016 2.211 1 98.25 225 ARG A C 1
ATOM 1730 O O . ARG A 1 225 ? 17.922 -16.219 2.965 1 98.25 225 ARG A O 1
ATOM 1737 N N . GLY A 1 226 ? 17.922 -17.531 1.123 1 98.56 226 GLY A N 1
ATOM 1738 C CA . GLY A 1 226 ? 16.562 -17.141 0.751 1 98.56 226 GLY A CA 1
ATOM 1739 C C . GLY A 1 226 ? 16.516 -15.844 -0.044 1 98.56 226 GLY A C 1
ATOM 1740 O O . GLY A 1 226 ? 15.508 -15.148 -0.049 1 98.56 226 GLY A O 1
ATOM 1741 N N . GLY A 1 227 ? 17.625 -15.477 -0.687 1 98.62 227 GLY A N 1
ATOM 1742 C CA . GLY A 1 227 ? 17.703 -14.227 -1.432 1 98.62 227 GLY A CA 1
ATOM 1743 C C . GLY A 1 227 ? 17.031 -14.305 -2.789 1 98.62 227 GLY A C 1
ATOM 1744 O O . GLY A 1 227 ? 16.828 -13.281 -3.447 1 98.62 227 GLY A O 1
ATOM 1745 N N . GLY A 1 228 ? 16.641 -15.477 -3.266 1 98.5 228 GLY A N 1
ATOM 1746 C CA . GLY A 1 228 ? 15.977 -15.641 -4.547 1 98.5 228 GLY A CA 1
ATOM 1747 C C . GLY A 1 228 ? 16.828 -16.375 -5.566 1 98.5 228 GLY A C 1
ATOM 1748 O O . GLY A 1 228 ? 17.844 -16.984 -5.219 1 98.5 228 GLY A O 1
ATOM 1749 N N . VAL A 1 229 ? 16.375 -16.438 -6.766 1 98.56 229 VAL A N 1
ATOM 1750 C CA . VAL A 1 229 ? 17.031 -17.141 -7.855 1 98.56 229 VAL A CA 1
ATOM 1751 C C . VAL A 1 229 ? 18.359 -16.469 -8.18 1 98.56 229 VAL A C 1
ATOM 1753 O O . VAL A 1 229 ? 19.344 -17.141 -8.531 1 98.56 229 VAL A O 1
ATOM 1756 N N . ALA A 1 230 ? 18.391 -15.156 -8.062 1 98.75 230 ALA A N 1
ATOM 1757 C CA . ALA A 1 230 ? 19.656 -14.453 -8.297 1 98.75 230 ALA A CA 1
ATOM 1758 C C . ALA A 1 230 ? 20.734 -14.945 -7.344 1 98.75 230 ALA A C 1
ATOM 1760 O O . ALA A 1 230 ? 21.906 -15.07 -7.73 1 98.75 230 ALA A O 1
ATOM 1761 N N . GLU A 1 231 ? 20.359 -15.117 -6.094 1 98.69 231 GLU A N 1
ATOM 1762 C CA . GLU A 1 231 ? 21.312 -15.68 -5.137 1 98.69 231 GLU A CA 1
ATOM 1763 C C . GLU A 1 231 ? 21.688 -17.109 -5.508 1 98.69 231 GLU A C 1
ATOM 1765 O O . GLU A 1 231 ? 22.859 -17.469 -5.52 1 98.69 231 GLU A O 1
ATOM 1770 N N . ARG A 1 232 ? 20.703 -17.906 -5.785 1 98.06 232 ARG A N 1
ATOM 1771 C CA . ARG A 1 232 ? 20.906 -19.297 -6.164 1 98.06 232 ARG A CA 1
ATOM 1772 C C . ARG A 1 232 ? 21.891 -19.406 -7.324 1 98.06 232 ARG A C 1
ATOM 1774 O O . ARG A 1 232 ? 22.766 -20.281 -7.32 1 98.06 232 ARG A O 1
ATOM 1781 N N . ASP A 1 233 ? 21.75 -18.516 -8.297 1 98.31 233 ASP A N 1
ATOM 1782 C CA . ASP A 1 233 ? 22.516 -18.594 -9.539 1 98.31 233 ASP A CA 1
ATOM 1783 C C . ASP A 1 233 ? 23.797 -17.781 -9.445 1 98.31 233 ASP A C 1
ATOM 1785 O O . ASP A 1 233 ? 24.562 -17.703 -10.414 1 98.31 233 ASP A O 1
ATOM 1789 N N . GLY A 1 234 ? 24.047 -17.156 -8.312 1 98.31 234 GLY A N 1
ATOM 1790 C CA . GLY A 1 234 ? 25.234 -16.344 -8.156 1 98.31 234 GLY A CA 1
ATOM 1791 C C . GLY A 1 234 ? 25.234 -15.102 -9.039 1 98.31 234 GLY A C 1
ATOM 1792 O O . GLY A 1 234 ? 26.266 -14.742 -9.602 1 98.31 234 GLY A O 1
ATOM 1793 N N . ALA A 1 235 ? 24.094 -14.469 -9.211 1 98.44 235 ALA A N 1
ATOM 1794 C CA . ALA A 1 235 ? 23.953 -13.359 -10.156 1 98.44 235 ALA A CA 1
ATOM 1795 C C . ALA A 1 235 ? 23.625 -12.055 -9.43 1 98.44 235 ALA A C 1
ATOM 1797 O O . ALA A 1 235 ? 23.406 -11.023 -10.07 1 98.44 235 ALA A O 1
ATOM 1798 N N . MET A 1 236 ? 23.562 -11.977 -8.086 1 98.12 236 MET A N 1
ATOM 1799 C CA . MET A 1 236 ? 23.094 -10.82 -7.332 1 98.12 236 MET A CA 1
ATOM 1800 C C . MET A 1 236 ? 23.922 -9.578 -7.652 1 98.12 236 MET A C 1
ATOM 1802 O O . MET A 1 236 ? 23.391 -8.477 -7.773 1 98.12 236 MET A O 1
ATOM 1806 N N . ASP A 1 237 ? 25.219 -9.734 -7.828 1 97.19 237 ASP A N 1
ATOM 1807 C CA . ASP A 1 237 ? 26.125 -8.602 -8.055 1 97.19 237 ASP A CA 1
ATOM 1808 C C . ASP A 1 237 ? 25.938 -8.031 -9.461 1 97.19 237 ASP A C 1
ATOM 1810 O O . ASP A 1 237 ? 26.391 -6.918 -9.742 1 97.19 237 ASP A O 1
ATOM 1814 N N . ARG A 1 238 ? 25.312 -8.781 -10.352 1 97.75 238 ARG A N 1
ATOM 1815 C CA . ARG A 1 238 ? 25.125 -8.359 -11.742 1 97.75 238 ARG A CA 1
ATOM 1816 C C . ARG A 1 238 ? 23.859 -7.508 -11.891 1 97.75 238 ARG A C 1
ATOM 1818 O O . ARG A 1 238 ? 23.672 -6.84 -12.914 1 97.75 238 ARG A O 1
ATOM 1825 N N . LEU A 1 239 ? 23 -7.543 -10.898 1 98.75 239 LEU A N 1
ATOM 1826 C CA . LEU A 1 239 ? 21.703 -6.867 -10.969 1 98.75 239 LEU A CA 1
ATOM 1827 C C . LEU A 1 239 ? 21.781 -5.488 -10.32 1 98.75 239 LEU A C 1
ATOM 1829 O O . LEU A 1 239 ? 22.297 -5.344 -9.211 1 98.75 239 LEU A O 1
ATOM 1833 N N . THR A 1 240 ? 21.266 -4.461 -11 1 98.69 240 THR A N 1
ATOM 1834 C CA . THR A 1 240 ? 21.266 -3.104 -10.461 1 98.69 240 THR A CA 1
ATOM 1835 C C . THR A 1 240 ? 20.25 -2.971 -9.336 1 98.69 240 THR A C 1
ATOM 1837 O O . THR A 1 240 ? 20.562 -2.449 -8.266 1 98.69 240 THR A O 1
ATOM 1840 N N . ILE A 1 241 ? 19 -3.375 -9.602 1 98.88 241 ILE A N 1
ATOM 1841 C CA . ILE A 1 241 ? 17.922 -3.336 -8.625 1 98.88 241 ILE A CA 1
ATOM 1842 C C . ILE A 1 241 ? 17.312 -4.727 -8.477 1 98.88 241 ILE A C 1
ATOM 1844 O O . ILE A 1 241 ? 17.016 -5.387 -9.469 1 98.88 241 ILE A O 1
ATOM 1848 N N . ILE A 1 242 ? 17.188 -5.18 -7.27 1 98.94 242 ILE A N 1
ATOM 1849 C CA . ILE A 1 242 ? 16.406 -6.367 -6.945 1 98.94 242 ILE A CA 1
ATOM 1850 C C . ILE A 1 242 ? 15.18 -5.965 -6.137 1 98.94 242 ILE A C 1
ATOM 1852 O O . ILE A 1 242 ? 15.297 -5.309 -5.098 1 98.94 242 ILE A O 1
ATOM 1856 N N . GLU A 1 243 ? 14.039 -6.266 -6.68 1 98.88 243 GLU A N 1
ATOM 1857 C CA . GLU A 1 243 ? 12.766 -6.027 -6.016 1 98.88 243 GLU A CA 1
ATOM 1858 C C . GLU A 1 243 ? 12.211 -7.309 -5.398 1 98.88 243 GLU A C 1
ATOM 1860 O O . GLU A 1 243 ? 12.375 -8.391 -5.961 1 98.88 243 GLU A O 1
ATOM 1865 N N . GLY A 1 244 ? 11.594 -7.191 -4.234 1 98.69 244 GLY A N 1
ATOM 1866 C CA . GLY A 1 244 ? 10.984 -8.328 -3.568 1 98.69 244 GLY A CA 1
ATOM 1867 C C . GLY A 1 244 ? 9.75 -7.969 -2.775 1 98.69 244 GLY A C 1
ATOM 1868 O O . GLY A 1 244 ? 9.32 -6.812 -2.773 1 98.69 244 GLY A O 1
ATOM 1869 N N . THR A 1 245 ? 9.156 -9 -2.158 1 98.56 245 THR A N 1
ATOM 1870 C CA . THR A 1 245 ? 7.945 -8.82 -1.366 1 98.56 245 THR A CA 1
ATOM 1871 C C . THR A 1 245 ? 8.102 -9.461 0.009 1 98.56 245 THR A C 1
ATOM 1873 O O . THR A 1 245 ? 8.992 -10.289 0.219 1 98.56 245 THR A O 1
ATOM 1876 N N . LEU A 1 246 ? 7.297 -9.016 0.907 1 98.81 246 LEU A N 1
ATOM 1877 C CA . LEU A 1 246 ? 7.238 -9.57 2.254 1 98.81 246 LEU A CA 1
ATOM 1878 C C . LEU A 1 246 ? 5.926 -10.312 2.479 1 98.81 246 LEU A C 1
ATOM 1880 O O . LEU A 1 246 ? 5.707 -10.883 3.549 1 98.81 246 LEU A O 1
ATOM 1884 N N . GLY A 1 247 ? 5.074 -10.336 1.415 1 98.12 247 GLY A N 1
ATOM 1885 C CA . GLY A 1 247 ? 3.721 -10.836 1.604 1 98.12 247 GLY A CA 1
ATOM 1886 C C . GLY A 1 247 ? 3.531 -12.258 1.112 1 98.12 247 GLY A C 1
ATOM 1887 O O . GLY A 1 247 ? 2.439 -12.82 1.222 1 98.12 247 GLY A O 1
ATOM 1888 N N . LYS A 1 248 ? 4.578 -12.883 0.55 1 97.81 248 LYS A N 1
ATOM 1889 C CA . LYS A 1 248 ? 4.48 -14.242 0.029 1 97.81 248 LYS A CA 1
ATOM 1890 C C . LYS A 1 248 ? 5.273 -15.219 0.895 1 97.81 248 LYS A C 1
ATOM 1892 O O . LYS A 1 248 ? 4.902 -15.484 2.039 1 97.81 248 LYS A O 1
ATOM 1897 N N . ALA A 1 249 ? 6.461 -15.586 0.573 1 98.38 249 ALA A N 1
ATOM 1898 C CA . ALA A 1 249 ? 7.219 -16.609 1.298 1 98.38 249 ALA A CA 1
ATOM 1899 C C . ALA A 1 249 ? 7.562 -16.125 2.707 1 98.38 249 ALA A C 1
ATOM 1901 O O . ALA A 1 249 ? 7.648 -16.938 3.635 1 98.38 249 ALA A O 1
ATOM 1902 N N . PHE A 1 250 ? 7.711 -14.812 2.881 1 98.81 250 PHE A N 1
ATOM 1903 C CA . PHE A 1 250 ? 8.078 -14.273 4.184 1 98.81 250 PHE A CA 1
ATOM 1904 C C . PHE A 1 250 ? 6.863 -14.211 5.105 1 98.81 250 PHE A C 1
ATOM 1906 O O . PHE A 1 250 ? 7.004 -14.016 6.312 1 98.81 250 PHE A O 1
ATOM 1913 N N . GLY A 1 251 ? 5.645 -14.25 4.598 1 98.62 251 GLY A N 1
ATOM 1914 C CA . GLY A 1 251 ? 4.441 -14.578 5.344 1 98.62 251 GLY A CA 1
ATOM 1915 C C . GLY A 1 251 ? 3.789 -13.375 5.992 1 98.62 251 GLY A C 1
ATOM 1916 O O . GLY A 1 251 ? 2.883 -13.516 6.816 1 98.62 251 GLY A O 1
ATOM 1917 N N . VAL A 1 252 ? 4.184 -12.164 5.637 1 98.69 252 VAL A N 1
ATOM 1918 C CA . VAL A 1 252 ? 3.693 -10.984 6.34 1 98.69 252 VAL A CA 1
ATOM 1919 C C . VAL A 1 252 ? 3.029 -10.031 5.348 1 98.69 252 VAL A C 1
ATOM 1921 O O . VAL A 1 252 ? 1.945 -10.32 4.836 1 98.69 252 VAL A O 1
ATOM 1924 N N . GLN A 1 253 ? 3.564 -8.875 5.094 1 98.69 253 GLN A N 1
ATOM 1925 C CA . GLN A 1 253 ? 3.092 -7.883 4.129 1 98.69 253 GLN A CA 1
ATOM 1926 C C . GLN A 1 253 ? 4.145 -6.809 3.879 1 98.69 253 GLN A C 1
ATOM 1928 O O . GLN A 1 253 ? 4.844 -6.391 4.805 1 98.69 253 GLN A O 1
ATOM 1933 N N . GLY A 1 254 ? 4.223 -6.367 2.715 1 98.5 254 GLY A N 1
ATOM 1934 C CA . GLY A 1 254 ? 5.148 -5.312 2.328 1 98.5 254 GLY A CA 1
ATOM 1935 C C . GLY A 1 254 ? 5.887 -5.613 1.037 1 98.5 254 GLY A C 1
ATOM 1936 O O . GLY A 1 254 ? 5.699 -6.676 0.441 1 98.5 254 GLY A O 1
ATOM 1937 N N . GLY A 1 255 ? 6.586 -4.719 0.56 1 98.62 255 GLY A N 1
ATOM 1938 C CA . GLY A 1 255 ? 7.496 -4.84 -0.569 1 98.62 255 GLY A CA 1
ATOM 1939 C C . GLY A 1 255 ? 8.773 -4.035 -0.398 1 98.62 255 GLY A C 1
ATOM 1940 O O . GLY A 1 255 ? 8.914 -3.281 0.567 1 98.62 255 GLY A O 1
ATOM 1941 N N . TYR A 1 256 ? 9.719 -4.27 -1.252 1 98.94 256 TYR A N 1
ATOM 1942 C CA . TYR A 1 256 ? 10.977 -3.547 -1.102 1 98.94 256 TYR A CA 1
ATOM 1943 C C . TYR A 1 256 ? 11.773 -3.557 -2.402 1 98.94 256 TYR A C 1
ATOM 1945 O O . TYR A 1 256 ? 11.484 -4.348 -3.303 1 98.94 256 TYR A O 1
ATOM 1953 N N . ILE A 1 257 ? 12.688 -2.67 -2.477 1 98.94 257 ILE A N 1
ATOM 1954 C CA . ILE A 1 257 ? 13.758 -2.74 -3.469 1 98.94 257 ILE A CA 1
ATOM 1955 C C . ILE A 1 257 ? 15.117 -2.664 -2.771 1 98.94 257 ILE A C 1
ATOM 1957 O O . ILE A 1 257 ? 15.219 -2.178 -1.643 1 98.94 257 ILE A O 1
ATOM 1961 N N . THR A 1 258 ? 16.094 -3.188 -3.357 1 98.94 258 THR A N 1
ATOM 1962 C CA . THR A 1 258 ? 17.484 -3.08 -2.922 1 98.94 258 THR A CA 1
ATOM 1963 C C . THR A 1 258 ? 18.375 -2.641 -4.078 1 98.94 258 THR A C 1
ATOM 1965 O O . THR A 1 258 ? 18.062 -2.893 -5.242 1 98.94 258 THR A O 1
ATOM 1968 N N . GLY A 1 259 ? 19.453 -1.934 -3.826 1 98.81 259 GLY A N 1
ATOM 1969 C CA . GLY A 1 259 ? 20.422 -1.415 -4.789 1 98.81 259 GLY A CA 1
ATOM 1970 C C . GLY A 1 259 ? 21.516 -0.582 -4.152 1 98.81 259 GLY A C 1
ATOM 1971 O O . GLY A 1 259 ? 21.828 -0.761 -2.973 1 98.81 259 GLY A O 1
ATOM 1972 N N . SER A 1 260 ? 22.141 0.244 -4.957 1 98.81 260 SER A N 1
ATOM 1973 C CA . SER A 1 260 ? 23.141 1.146 -4.41 1 98.81 260 SER A CA 1
ATOM 1974 C C . SER A 1 260 ? 22.516 2.201 -3.512 1 98.81 260 SER A C 1
ATOM 1976 O O . SER A 1 260 ? 21.312 2.477 -3.615 1 98.81 260 SER A O 1
ATOM 1978 N N . THR A 1 261 ? 23.312 2.717 -2.643 1 98.62 261 THR A N 1
ATOM 1979 C CA . THR A 1 261 ? 22.859 3.76 -1.734 1 98.62 261 THR A CA 1
ATOM 1980 C C . THR A 1 261 ? 22.297 4.945 -2.514 1 98.62 261 THR A C 1
ATOM 1982 O O . THR A 1 261 ? 21.234 5.461 -2.178 1 98.62 261 THR A O 1
ATOM 1985 N N . ALA A 1 262 ? 22.969 5.359 -3.547 1 98.56 262 ALA A N 1
ATOM 1986 C CA . ALA A 1 262 ? 22.547 6.523 -4.324 1 98.56 262 ALA A CA 1
ATOM 1987 C C . ALA A 1 262 ? 21.219 6.262 -5.027 1 98.56 262 ALA A C 1
ATOM 1989 O O . ALA A 1 262 ? 20.344 7.133 -5.055 1 98.56 262 ALA A O 1
ATOM 1990 N N . LEU A 1 263 ? 21.062 5.105 -5.641 1 98.56 263 LEU A N 1
ATOM 1991 C CA . LEU A 1 263 ? 19.844 4.73 -6.336 1 98.56 263 LEU A CA 1
ATOM 1992 C C . LEU A 1 263 ? 18.656 4.688 -5.371 1 98.56 263 LEU A C 1
ATOM 1994 O O . LEU A 1 263 ? 17.609 5.273 -5.641 1 98.56 263 LEU A O 1
ATOM 1998 N N . VAL A 1 264 ? 18.812 4.008 -4.246 1 98.81 264 VAL A N 1
ATOM 1999 C CA . VAL A 1 264 ? 17.75 3.869 -3.25 1 98.81 264 VAL A CA 1
ATOM 2000 C C . VAL A 1 264 ? 17.375 5.242 -2.693 1 98.81 264 VAL A C 1
ATOM 2002 O O . VAL A 1 264 ? 16.203 5.535 -2.479 1 98.81 264 VAL A O 1
ATOM 2005 N N . ASP A 1 265 ? 18.391 6.066 -2.492 1 98.56 265 ASP A N 1
ATOM 2006 C CA . ASP A 1 265 ? 18.156 7.422 -2.008 1 98.56 265 ASP A CA 1
ATOM 2007 C C . ASP A 1 265 ? 17.344 8.234 -3.018 1 98.56 265 ASP A C 1
ATOM 2009 O O . ASP A 1 265 ? 16.5 9.047 -2.635 1 98.56 265 ASP A O 1
ATOM 2013 N N . CYS A 1 266 ? 17.578 8.039 -4.266 1 98.38 266 CYS A N 1
ATOM 2014 C CA . CYS A 1 266 ? 16.812 8.719 -5.297 1 98.38 266 CYS A CA 1
ATOM 2015 C C . CYS A 1 266 ? 15.359 8.242 -5.289 1 98.38 266 CYS A C 1
ATOM 2017 O O . CYS A 1 266 ? 14.438 9.062 -5.348 1 98.38 266 CYS A O 1
ATOM 2019 N N . ILE A 1 267 ? 15.156 6.969 -5.223 1 98.56 267 ILE A N 1
ATOM 2020 C CA . ILE A 1 267 ? 13.797 6.449 -5.254 1 98.56 267 ILE A CA 1
ATOM 2021 C C . ILE A 1 267 ? 13.023 6.965 -4.043 1 98.56 267 ILE A C 1
ATOM 2023 O O . ILE A 1 267 ? 11.883 7.422 -4.176 1 98.56 267 ILE A O 1
ATOM 2027 N N . ARG A 1 268 ? 13.586 6.926 -2.824 1 97.88 268 ARG A N 1
ATOM 2028 C CA . ARG A 1 268 ? 12.867 7.367 -1.633 1 97.88 268 ARG A CA 1
ATOM 2029 C C . ARG A 1 268 ? 12.586 8.867 -1.689 1 97.88 268 ARG A C 1
ATOM 2031 O O . ARG A 1 268 ? 11.672 9.352 -1.025 1 97.88 268 ARG A O 1
ATOM 2038 N N . SER A 1 269 ? 13.383 9.648 -2.484 1 96.75 269 SER A N 1
ATOM 2039 C CA . SER A 1 269 ? 13.266 11.102 -2.523 1 96.75 269 SER A CA 1
ATOM 2040 C C . SER A 1 269 ? 12.266 11.555 -3.584 1 96.75 269 SER A C 1
ATOM 2042 O O . SER A 1 269 ? 11.727 12.656 -3.506 1 96.75 269 SER A O 1
ATOM 2044 N N . PHE A 1 270 ? 12 10.633 -4.566 1 96.5 270 PHE A N 1
ATOM 2045 C CA . PHE A 1 270 ? 11.25 11.133 -5.711 1 96.5 270 PHE A CA 1
ATOM 2046 C C . PHE A 1 270 ? 10 10.289 -5.945 1 96.5 270 PHE A C 1
ATOM 2048 O O . PHE A 1 270 ? 9.102 10.695 -6.68 1 96.5 270 PHE A O 1
ATOM 2055 N N . ALA A 1 271 ? 9.945 9.117 -5.387 1 97.12 271 ALA A N 1
ATOM 2056 C CA . ALA A 1 271 ? 8.805 8.234 -5.629 1 97.12 271 ALA A CA 1
ATOM 2057 C C . ALA A 1 271 ? 7.59 8.664 -4.816 1 97.12 271 ALA A C 1
ATOM 2059 O O . ALA A 1 271 ? 7.555 8.484 -3.598 1 97.12 271 ALA A O 1
ATOM 2060 N N . ALA A 1 272 ? 6.559 9.148 -5.445 1 94.75 272 ALA A N 1
ATOM 2061 C CA . ALA A 1 272 ? 5.355 9.648 -4.777 1 94.75 272 ALA A CA 1
ATOM 2062 C C . ALA A 1 272 ? 4.699 8.547 -3.945 1 94.75 272 ALA A C 1
ATOM 2064 O O . ALA A 1 272 ? 4.258 8.797 -2.82 1 94.75 272 ALA A O 1
ATOM 2065 N N . GLY A 1 273 ? 4.672 7.328 -4.566 1 94.75 273 GLY A N 1
ATOM 2066 C CA . GLY A 1 273 ? 4.055 6.203 -3.881 1 94.75 273 GLY A CA 1
ATOM 2067 C C . GLY A 1 273 ? 4.754 5.836 -2.586 1 94.75 273 GLY A C 1
ATOM 2068 O O . GLY A 1 273 ? 4.223 5.062 -1.786 1 94.75 273 GLY A O 1
ATOM 2069 N N . PHE A 1 274 ? 5.953 6.434 -2.328 1 96.81 274 PHE A N 1
ATOM 2070 C CA . PHE A 1 274 ? 6.703 6.277 -1.086 1 96.81 274 PHE A CA 1
ATOM 2071 C C . PHE A 1 274 ? 6.566 7.52 -0.21 1 96.81 274 PHE A C 1
ATOM 2073 O O . PHE A 1 274 ? 6.203 7.418 0.964 1 96.81 274 PHE A O 1
ATOM 2080 N N . ILE A 1 275 ? 6.723 8.656 -0.756 1 94.25 275 ILE A N 1
ATOM 2081 C CA . ILE A 1 275 ? 6.832 9.922 -0.044 1 94.25 275 ILE A CA 1
ATOM 2082 C C . ILE A 1 275 ? 5.496 10.258 0.62 1 94.25 275 ILE A C 1
ATOM 2084 O O . ILE A 1 275 ? 5.465 10.758 1.745 1 94.25 275 ILE A O 1
ATOM 2088 N N . PHE A 1 276 ? 4.367 9.906 -0.019 1 93.06 276 PHE A N 1
ATOM 2089 C CA . PHE A 1 276 ? 3.08 10.438 0.415 1 93.06 276 PHE A CA 1
ATOM 2090 C C . PHE A 1 276 ? 2.195 9.32 0.967 1 93.06 276 PHE A C 1
ATOM 2092 O O . PHE A 1 276 ? 0.986 9.508 1.122 1 93.06 276 PHE A O 1
ATOM 2099 N N . SER A 1 277 ? 2.762 8.172 1.202 1 94.62 277 SER A N 1
ATOM 2100 C CA . SER A 1 277 ? 2.006 7.047 1.742 1 94.62 277 SER A CA 1
ATOM 2101 C C . SER A 1 277 ? 2.41 6.75 3.182 1 94.62 277 SER A C 1
ATOM 2103 O O . SER A 1 277 ? 3.596 6.766 3.516 1 94.62 277 SER A O 1
ATOM 2105 N N . THR A 1 278 ? 1.383 6.496 3.951 1 94.88 278 THR A N 1
ATOM 2106 C CA . THR A 1 278 ? 1.663 6.035 5.305 1 94.88 278 THR A CA 1
ATOM 2107 C C . THR A 1 278 ? 2.637 4.863 5.285 1 94.88 278 THR A C 1
ATOM 2109 O O . THR A 1 278 ? 2.533 3.975 4.438 1 94.88 278 THR A O 1
ATOM 2112 N N . SER A 1 279 ? 3.586 4.895 6.246 1 97 279 SER A N 1
ATOM 2113 C CA . SER A 1 279 ? 4.609 3.861 6.34 1 97 279 SER A CA 1
ATOM 2114 C C . SER A 1 279 ? 4 2.512 6.703 1 97 279 SER A C 1
ATOM 2116 O O . SER A 1 279 ? 2.928 2.451 7.312 1 97 279 SER A O 1
ATOM 2118 N N . LEU A 1 280 ? 4.664 1.438 6.273 1 98.38 280 LEU A N 1
ATOM 2119 C CA . LEU A 1 280 ? 4.305 0.103 6.738 1 98.38 280 LEU A CA 1
ATOM 2120 C C . LEU A 1 280 ? 4.223 0.063 8.266 1 98.38 280 LEU A C 1
ATOM 2122 O O . LEU A 1 280 ? 5.074 0.624 8.953 1 98.38 280 LEU A O 1
ATOM 2126 N N . SER A 1 281 ? 3.186 -0.571 8.789 1 98.62 281 SER A N 1
ATOM 2127 C CA . SER A 1 281 ? 3.066 -0.716 10.234 1 98.62 281 SER A CA 1
ATOM 2128 C C . SER A 1 281 ? 4.328 -1.324 10.836 1 98.62 281 SER A C 1
ATOM 2130 O O . SER A 1 281 ? 4.852 -2.318 10.328 1 98.62 281 SER A O 1
ATOM 2132 N N . PRO A 1 282 ? 4.848 -0.755 11.953 1 98.44 282 PRO A N 1
ATOM 2133 C CA . PRO A 1 282 ? 6.023 -1.343 12.602 1 98.44 282 PRO A CA 1
ATOM 2134 C C . PRO A 1 282 ? 5.797 -2.791 13.031 1 98.44 282 PRO A C 1
ATOM 2136 O O . PRO A 1 282 ? 6.746 -3.574 13.102 1 98.44 282 PRO A O 1
ATOM 2139 N N . VAL A 1 283 ? 4.531 -3.184 13.289 1 98.81 283 VAL A N 1
ATOM 2140 C CA . VAL A 1 283 ? 4.18 -4.551 13.656 1 98.81 283 VAL A CA 1
ATOM 2141 C C . VAL A 1 283 ? 4.527 -5.5 12.516 1 98.81 283 VAL A C 1
ATOM 2143 O O . VAL A 1 283 ? 5.125 -6.555 12.734 1 98.81 283 VAL A O 1
ATOM 2146 N N . LEU A 1 284 ? 4.156 -5.113 11.32 1 98.88 284 LEU A N 1
ATOM 2147 C CA . LEU A 1 284 ? 4.461 -5.91 10.141 1 98.88 284 LEU A CA 1
ATOM 2148 C C . LEU A 1 284 ? 5.961 -5.918 9.859 1 98.88 284 LEU A C 1
ATOM 2150 O O . LEU A 1 284 ? 6.527 -6.953 9.508 1 98.88 284 LEU A O 1
ATOM 2154 N N . ALA A 1 285 ? 6.594 -4.727 10.016 1 98.88 285 ALA A N 1
ATOM 2155 C CA . ALA A 1 285 ? 8.039 -4.641 9.805 1 98.88 285 ALA A CA 1
ATOM 2156 C C . ALA A 1 285 ? 8.789 -5.574 10.758 1 98.88 285 ALA A C 1
ATOM 2158 O O . ALA A 1 285 ? 9.742 -6.242 10.352 1 98.88 285 ALA A O 1
ATOM 2159 N N . ALA A 1 286 ? 8.367 -5.609 12.008 1 98.94 286 ALA A N 1
ATOM 2160 C CA . ALA A 1 286 ? 8.984 -6.484 13 1 98.94 286 ALA A CA 1
ATOM 2161 C C . ALA A 1 286 ? 8.812 -7.953 12.625 1 98.94 286 ALA A C 1
ATOM 2163 O O . ALA A 1 286 ? 9.742 -8.75 12.75 1 98.94 286 ALA A O 1
ATOM 2164 N N . GLY A 1 287 ? 7.594 -8.297 12.219 1 98.94 287 GLY A N 1
ATOM 2165 C CA . GLY A 1 287 ? 7.344 -9.656 11.773 1 98.94 287 GLY A CA 1
ATOM 2166 C C . GLY A 1 287 ? 8.188 -10.062 10.578 1 98.94 287 GLY A C 1
ATOM 2167 O O . GLY A 1 287 ? 8.773 -11.148 10.57 1 98.94 287 GLY A O 1
ATOM 2168 N N . ALA A 1 288 ? 8.25 -9.211 9.57 1 98.94 288 ALA A N 1
ATOM 2169 C CA . ALA A 1 288 ? 9.039 -9.484 8.375 1 98.94 288 ALA A CA 1
ATOM 2170 C C . ALA A 1 288 ? 10.516 -9.617 8.711 1 98.94 288 ALA A C 1
ATOM 2172 O O . ALA A 1 288 ? 11.211 -10.469 8.164 1 98.94 288 ALA A O 1
ATOM 2173 N N . LEU A 1 289 ? 11 -8.727 9.586 1 98.94 289 LEU A N 1
ATOM 2174 C CA . LEU A 1 289 ? 12.383 -8.797 10.047 1 98.94 289 LEU A CA 1
ATOM 2175 C C . LEU A 1 289 ? 12.688 -10.156 10.656 1 98.94 289 LEU A C 1
ATOM 2177 O O . LEU A 1 289 ? 13.688 -10.789 10.32 1 98.94 289 LEU A O 1
ATOM 2181 N N . ALA A 1 290 ? 11.797 -10.586 11.539 1 98.94 290 ALA A N 1
ATOM 2182 C CA . ALA A 1 290 ? 11.969 -11.883 12.188 1 98.94 290 ALA A CA 1
ATOM 2183 C C . ALA A 1 290 ? 11.938 -13.016 11.172 1 98.94 290 ALA A C 1
ATOM 2185 O O . ALA A 1 290 ? 12.719 -13.969 11.266 1 98.94 290 ALA A O 1
ATOM 2186 N N . SER A 1 291 ? 11.055 -12.922 10.227 1 98.94 291 SER A N 1
ATOM 2187 C CA . SER A 1 291 ? 10.914 -13.953 9.203 1 98.94 291 SER A CA 1
ATOM 2188 C C . SER A 1 291 ? 12.188 -14.086 8.375 1 98.94 291 SER A C 1
ATOM 2190 O O . SER A 1 291 ? 12.68 -15.195 8.156 1 98.94 291 SER A O 1
ATOM 2192 N N . ILE A 1 292 ? 12.719 -12.977 7.926 1 98.94 292 ILE A N 1
ATOM 2193 C CA . ILE A 1 292 ? 13.914 -12.969 7.086 1 98.94 292 ILE A CA 1
ATOM 2194 C C . ILE A 1 292 ? 15.102 -13.508 7.875 1 98.94 292 ILE A C 1
ATOM 2196 O O . ILE A 1 292 ? 15.859 -14.344 7.379 1 98.94 292 ILE A O 1
ATOM 2200 N N . ARG A 1 293 ? 15.273 -13.008 9.109 1 98.88 293 ARG A N 1
ATOM 2201 C CA . ARG A 1 293 ? 16.375 -13.477 9.945 1 98.88 293 ARG A CA 1
ATOM 2202 C C . ARG A 1 293 ? 16.297 -14.984 10.164 1 98.88 293 ARG A C 1
ATOM 2204 O O . ARG A 1 293 ? 17.312 -15.68 10.117 1 98.88 293 ARG A O 1
ATOM 2211 N N . TYR A 1 294 ? 15.125 -15.5 10.406 1 98.81 294 TYR A N 1
ATOM 2212 C CA . TYR A 1 294 ? 14.906 -16.922 10.602 1 98.81 294 TYR A CA 1
ATOM 2213 C C . TYR A 1 294 ? 15.25 -17.703 9.344 1 98.81 294 TYR A C 1
ATOM 2215 O O . TYR A 1 294 ? 16 -18.688 9.398 1 98.81 294 TYR A O 1
ATOM 2223 N N . LEU A 1 295 ? 14.773 -17.297 8.172 1 98.75 295 LEU A N 1
ATOM 2224 C CA . LEU A 1 295 ? 14.914 -18.031 6.918 1 98.75 295 LEU A CA 1
ATOM 2225 C C . LEU A 1 295 ? 16.344 -17.953 6.395 1 98.75 295 LEU A C 1
ATOM 2227 O O . LEU A 1 295 ? 16.781 -18.812 5.629 1 98.75 295 LEU A O 1
ATOM 2231 N N . LYS A 1 296 ? 17.062 -16.859 6.785 1 98.56 296 LYS A N 1
ATOM 2232 C CA . LYS A 1 296 ? 18.469 -16.766 6.402 1 98.56 296 LYS A CA 1
ATOM 2233 C C . LYS A 1 296 ? 19.281 -17.922 6.984 1 98.56 296 LYS A C 1
ATOM 2235 O O . LYS A 1 296 ? 20.297 -18.312 6.422 1 98.56 296 LYS A O 1
ATOM 2240 N N . THR A 1 297 ? 18.75 -18.5 8.078 1 97.75 297 THR A N 1
ATOM 2241 C CA . THR A 1 297 ? 19.547 -19.5 8.773 1 97.75 297 THR A CA 1
ATOM 2242 C C . THR A 1 297 ? 18.891 -20.875 8.688 1 97.75 297 THR A C 1
ATOM 2244 O O . THR A 1 297 ? 19.516 -21.891 8.984 1 97.75 297 THR A O 1
ATOM 2247 N N . SER A 1 298 ? 17.656 -20.953 8.242 1 97.56 298 SER A N 1
ATOM 2248 C CA . SER A 1 298 ? 16.953 -22.219 8.172 1 97.56 298 SER A CA 1
ATOM 2249 C C . SER A 1 298 ? 16.797 -22.688 6.73 1 97.56 298 SER A C 1
ATOM 2251 O O . SER A 1 298 ? 16.312 -21.953 5.875 1 97.56 298 SER A O 1
ATOM 2253 N N . GLN A 1 299 ? 17.109 -23.969 6.465 1 97.19 299 GLN A N 1
ATOM 2254 C CA . GLN A 1 299 ? 16.922 -24.578 5.152 1 97.19 299 GLN A CA 1
ATOM 2255 C C . GLN A 1 299 ? 15.734 -25.516 5.148 1 97.19 299 GLN A C 1
ATOM 2257 O O . GLN A 1 299 ? 15.258 -25.922 4.086 1 97.19 299 GLN A O 1
ATOM 2262 N N . THR A 1 300 ? 15.219 -25.797 6.289 1 98 300 THR A N 1
ATOM 2263 C CA . THR A 1 300 ? 14.188 -26.812 6.461 1 98 300 THR A CA 1
ATOM 2264 C C . THR A 1 300 ? 12.953 -26.469 5.641 1 98 300 THR A C 1
ATOM 2266 O O . THR A 1 300 ? 12.453 -27.297 4.875 1 98 300 THR A O 1
ATOM 2269 N N . GLU A 1 301 ? 12.469 -25.25 5.82 1 98 301 GLU A N 1
ATOM 2270 C CA . GLU A 1 301 ? 11.258 -24.828 5.117 1 98 301 GLU A CA 1
ATOM 2271 C C . GLU A 1 301 ? 11.469 -24.859 3.604 1 98 301 GLU A C 1
ATOM 2273 O O . GLU A 1 301 ? 10.578 -25.281 2.861 1 98 301 GLU A O 1
ATOM 2278 N N . ARG A 1 302 ? 12.625 -24.438 3.129 1 97.69 302 ARG A N 1
ATOM 2279 C CA . ARG A 1 302 ? 12.93 -24.391 1.702 1 97.69 302 ARG A CA 1
ATOM 2280 C C . ARG A 1 302 ? 12.992 -25.797 1.109 1 97.69 302 ARG A C 1
ATOM 2282 O O . ARG A 1 302 ? 12.445 -26.047 0.036 1 97.69 302 ARG A O 1
ATOM 2289 N N . ASP A 1 303 ? 13.664 -26.703 1.811 1 97.81 303 ASP A N 1
ATOM 2290 C CA . ASP A 1 303 ? 13.797 -28.078 1.336 1 97.81 303 ASP A CA 1
ATOM 2291 C C . ASP A 1 303 ? 12.438 -28.766 1.262 1 97.81 303 ASP A C 1
ATOM 2293 O O . ASP A 1 303 ? 12.125 -29.422 0.271 1 97.81 303 ASP A O 1
ATOM 2297 N N . GLN A 1 304 ? 11.695 -28.625 2.281 1 98.06 304 GLN A N 1
ATOM 2298 C CA . GLN A 1 304 ? 10.367 -29.234 2.316 1 98.06 304 GLN A CA 1
ATOM 2299 C C . GLN A 1 304 ? 9.469 -28.656 1.229 1 98.06 304 GLN A C 1
ATOM 2301 O O . GLN A 1 304 ? 8.711 -29.391 0.589 1 98.06 304 GLN A O 1
ATOM 2306 N N . HIS A 1 305 ? 9.523 -27.375 1.09 1 98.06 305 HIS A N 1
ATOM 2307 C CA . HIS A 1 305 ? 8.727 -26.688 0.079 1 98.06 305 HIS A CA 1
ATOM 2308 C C . HIS A 1 305 ? 9 -27.25 -1.312 1 98.06 305 HIS A C 1
ATOM 2310 O O . HIS A 1 305 ? 8.062 -27.562 -2.055 1 98.06 305 HIS A O 1
ATOM 2316 N N . GLN A 1 306 ? 10.258 -27.375 -1.68 1 97.06 306 GLN A N 1
ATOM 2317 C CA . GLN A 1 306 ? 10.633 -27.922 -2.982 1 97.06 306 GLN A CA 1
ATOM 2318 C C . GLN A 1 306 ? 10.188 -29.375 -3.129 1 97.06 306 GLN A C 1
ATOM 2320 O O . GLN A 1 306 ? 9.719 -29.781 -4.191 1 97.06 306 GLN A O 1
ATOM 2325 N N . GLU A 1 307 ? 10.383 -30.094 -2.084 1 97.94 307 GLU A N 1
ATOM 2326 C CA . GLU A 1 307 ? 9.961 -31.484 -2.096 1 97.94 307 GLU A CA 1
ATOM 2327 C C . GLU A 1 307 ? 8.453 -31.609 -2.291 1 97.94 307 GLU A C 1
ATOM 2329 O O . GLU A 1 307 ? 7.988 -32.469 -3.051 1 97.94 307 GLU A O 1
ATOM 2334 N N . ARG A 1 308 ? 7.648 -30.781 -1.561 1 98 308 ARG A N 1
ATOM 2335 C CA . ARG A 1 308 ? 6.195 -30.812 -1.68 1 98 308 ARG A CA 1
ATOM 2336 C C . ARG A 1 308 ? 5.754 -30.484 -3.105 1 98 308 ARG A C 1
ATOM 2338 O O . ARG A 1 308 ? 4.867 -31.141 -3.65 1 98 308 ARG A O 1
ATOM 2345 N N . ALA A 1 309 ? 6.348 -29.484 -3.705 1 97.06 309 ALA A N 1
ATOM 2346 C CA . ALA A 1 309 ? 6.02 -29.094 -5.074 1 97.06 309 ALA A CA 1
ATOM 2347 C C . ALA A 1 309 ? 6.316 -30.219 -6.055 1 97.06 309 ALA A C 1
ATOM 2349 O O . ALA A 1 309 ? 5.492 -30.547 -6.914 1 97.06 309 ALA A O 1
ATOM 2350 N N . ALA A 1 310 ? 7.469 -30.844 -5.91 1 96.94 310 ALA A N 1
ATOM 2351 C CA . ALA A 1 310 ? 7.867 -31.938 -6.785 1 96.94 310 ALA A CA 1
ATOM 2352 C C . ALA A 1 310 ? 6.934 -33.125 -6.625 1 96.94 310 ALA A C 1
ATOM 2354 O O . ALA A 1 310 ? 6.555 -33.781 -7.609 1 96.94 310 ALA A O 1
ATOM 2355 N N . THR A 1 311 ? 6.609 -33.406 -5.414 1 97.94 311 THR A N 1
ATOM 2356 C CA . THR A 1 311 ? 5.742 -34.562 -5.117 1 97.94 311 THR A CA 1
ATOM 2357 C C . THR A 1 311 ? 4.355 -34.344 -5.719 1 97.94 311 THR A C 1
ATOM 2359 O O . THR A 1 311 ? 3.797 -35.25 -6.336 1 97.94 311 THR A O 1
ATOM 2362 N N . LEU A 1 312 ? 3.795 -33.156 -5.539 1 98 312 LEU A N 1
ATOM 2363 C CA . LEU A 1 312 ? 2.459 -32.906 -6.062 1 98 312 LEU A CA 1
ATOM 2364 C C . LEU A 1 312 ? 2.445 -32.969 -7.586 1 98 312 LEU A C 1
ATOM 2366 O O . LEU A 1 312 ? 1.519 -33.531 -8.172 1 98 312 LEU A O 1
ATOM 2370 N N . LYS A 1 313 ? 3.457 -32.438 -8.227 1 96.88 313 LYS A N 1
ATOM 2371 C CA . LYS A 1 313 ? 3.57 -32.531 -9.68 1 96.88 313 LYS A CA 1
ATOM 2372 C C . LYS A 1 313 ? 3.588 -33.969 -10.141 1 96.88 313 LYS A C 1
ATOM 2374 O O . LYS A 1 313 ? 2.898 -34.344 -11.102 1 96.88 313 LYS A O 1
ATOM 2379 N N . ARG A 1 314 ? 4.398 -34.719 -9.477 1 97 314 ARG A N 1
ATOM 2380 C CA . ARG A 1 314 ? 4.52 -36.156 -9.82 1 97 314 ARG A CA 1
ATOM 2381 C C . ARG A 1 314 ? 3.182 -36.844 -9.672 1 97 314 ARG A C 1
ATOM 2383 O O . ARG A 1 314 ? 2.762 -37.594 -10.562 1 97 314 ARG A O 1
ATOM 2390 N N . LEU A 1 315 ? 2.533 -36.625 -8.539 1 97.81 315 LEU A N 1
ATOM 2391 C CA . LEU A 1 315 ? 1.264 -37.312 -8.266 1 97.81 315 LEU A CA 1
ATOM 2392 C C . LEU A 1 315 ? 0.216 -36.938 -9.312 1 97.81 315 LEU A C 1
ATOM 2394 O O . LEU A 1 315 ? -0.535 -37.781 -9.781 1 97.81 315 LEU A O 1
ATOM 2398 N N . MET A 1 316 ? 0.146 -35.688 -9.688 1 97.69 316 MET A N 1
ATOM 2399 C CA . MET A 1 316 ? -0.817 -35.219 -10.688 1 97.69 316 MET A CA 1
ATOM 2400 C C . MET A 1 316 ? -0.503 -35.781 -12.055 1 97.69 316 MET A C 1
ATOM 2402 O O . MET A 1 316 ? -1.41 -36.219 -12.781 1 97.69 316 MET A O 1
ATOM 2406 N N . ALA A 1 317 ? 0.772 -35.812 -12.383 1 96.88 317 ALA A N 1
ATOM 2407 C CA . ALA A 1 317 ? 1.192 -36.375 -13.664 1 96.88 317 ALA A CA 1
ATOM 2408 C C . ALA A 1 317 ? 0.863 -37.875 -13.734 1 96.88 317 ALA A C 1
ATOM 2410 O O . ALA A 1 317 ? 0.372 -38.344 -14.758 1 96.88 317 ALA A O 1
ATOM 2411 N N . GLU A 1 318 ? 1.183 -38.562 -12.695 1 97.31 318 GLU A N 1
ATOM 2412 C CA . GLU A 1 318 ? 0.915 -40 -12.625 1 97.31 318 GLU A CA 1
ATOM 2413 C C . GLU A 1 318 ? -0.579 -40.281 -12.75 1 97.31 318 GLU A C 1
ATOM 2415 O O . GLU A 1 318 ? -0.973 -41.312 -13.289 1 97.31 318 GLU A O 1
ATOM 2420 N N . ALA A 1 319 ? -1.376 -39.344 -12.305 1 97.31 319 ALA A N 1
ATOM 2421 C CA . ALA A 1 319 ? -2.826 -39.531 -12.344 1 97.31 319 ALA A CA 1
ATOM 2422 C C . ALA A 1 319 ? -3.389 -39.125 -13.703 1 97.31 319 ALA A C 1
ATOM 2424 O O . ALA A 1 319 ? -4.586 -39.281 -13.953 1 97.31 319 ALA A O 1
ATOM 2425 N N . GLY A 1 320 ? -2.521 -38.594 -14.555 1 97.06 320 GLY A N 1
ATOM 2426 C CA . GLY A 1 320 ? -2.936 -38.219 -15.906 1 97.06 320 GLY A CA 1
ATOM 2427 C C . GLY A 1 320 ? -3.527 -36.812 -15.992 1 97.06 320 GLY A C 1
ATOM 2428 O O . GLY A 1 320 ? -4.129 -36.469 -17 1 97.06 320 GLY A O 1
ATOM 2429 N N . LEU A 1 321 ? -3.445 -36.062 -14.938 1 97.31 321 LEU A N 1
ATOM 2430 C CA . LEU A 1 321 ? -3.916 -34.656 -14.969 1 97.31 321 LEU A CA 1
ATOM 2431 C C . LEU A 1 321 ? -3.002 -33.812 -15.828 1 97.31 321 LEU A C 1
ATOM 2433 O O . LEU A 1 321 ? -1.81 -34.094 -15.953 1 97.31 321 LEU A O 1
ATOM 2437 N N . PRO A 1 322 ? -3.516 -32.781 -16.469 1 96.12 322 PRO A N 1
ATOM 2438 C CA . PRO A 1 322 ? -2.717 -31.953 -17.375 1 96.12 322 PRO A CA 1
ATOM 2439 C C . PRO A 1 322 ? -1.882 -30.922 -16.625 1 96.12 322 PRO A C 1
ATOM 2441 O O . PRO A 1 322 ? -1.97 -29.719 -16.922 1 96.12 322 PRO A O 1
ATOM 2444 N N . VAL A 1 323 ? -1.118 -31.375 -15.711 1 95 323 VAL A N 1
ATOM 2445 C CA . VAL A 1 323 ? -0.18 -30.5 -15.008 1 95 323 VAL A CA 1
ATOM 2446 C C . VAL A 1 323 ? 0.89 -30.016 -15.977 1 95 323 VAL A C 1
ATOM 2448 O O . VAL A 1 323 ? 1.456 -30.797 -16.734 1 95 323 VAL A O 1
ATOM 2451 N N . MET A 1 324 ? 1.097 -28.719 -15.984 1 91 324 MET A N 1
ATOM 2452 C CA . MET A 1 324 ? 2.078 -28.109 -16.875 1 91 324 MET A CA 1
ATOM 2453 C C . MET A 1 324 ? 3.494 -28.297 -16.344 1 91 324 MET A C 1
ATOM 2455 O O . MET A 1 324 ? 3.703 -28.328 -15.133 1 91 324 MET A O 1
ATOM 2459 N N . PRO A 1 325 ? 4.406 -28.484 -17.344 1 87.75 325 PRO A N 1
ATOM 2460 C CA . PRO A 1 325 ? 5.793 -28.516 -16.875 1 87.75 325 PRO A CA 1
ATOM 2461 C C . PRO A 1 325 ? 6.211 -27.188 -16.219 1 87.75 325 PRO A C 1
ATOM 2463 O O . PRO A 1 325 ? 5.828 -26.109 -16.688 1 87.75 325 PRO A O 1
ATOM 2466 N N . SER A 1 326 ? 6.789 -27.25 -15.086 1 85.88 326 SER A N 1
ATOM 2467 C CA . SER A 1 326 ? 7.273 -26.078 -14.383 1 85.88 326 SER A CA 1
ATOM 2468 C C . SER A 1 326 ? 8.633 -26.328 -13.742 1 85.88 326 SER A C 1
ATOM 2470 O O . SER A 1 326 ? 8.891 -27.422 -13.227 1 85.88 326 SER A O 1
ATOM 2472 N N . ALA A 1 327 ? 9.477 -25.344 -13.883 1 87.5 327 ALA A N 1
ATOM 2473 C CA . ALA A 1 327 ? 10.82 -25.453 -13.312 1 87.5 327 ALA A CA 1
ATOM 2474 C C . ALA A 1 327 ? 10.844 -24.938 -11.875 1 87.5 327 ALA A C 1
ATOM 2476 O O . ALA A 1 327 ? 11.891 -24.969 -11.219 1 87.5 327 ALA A O 1
ATOM 2477 N N . SER A 1 328 ? 9.68 -24.5 -11.375 1 93.12 328 SER A N 1
ATOM 2478 C CA . SER A 1 328 ? 9.617 -23.875 -10.062 1 93.12 328 SER A CA 1
ATOM 2479 C C . SER A 1 328 ? 8.609 -24.578 -9.156 1 93.12 328 SER A C 1
ATOM 2481 O O . SER A 1 328 ? 8.242 -25.719 -9.406 1 93.12 328 SER A O 1
ATOM 2483 N N . HIS A 1 329 ? 8.266 -23.953 -8.055 1 95.06 329 HIS A N 1
ATOM 2484 C CA . HIS A 1 329 ? 7.379 -24.516 -7.039 1 95.06 329 HIS A CA 1
ATOM 2485 C C . HIS A 1 329 ? 5.918 -24.391 -7.449 1 95.06 329 HIS A C 1
ATOM 2487 O O . HIS A 1 329 ? 5.031 -24.938 -6.797 1 95.06 329 HIS A O 1
ATOM 2493 N N . ILE A 1 330 ? 5.629 -23.625 -8.531 1 94 330 ILE A N 1
ATOM 2494 C CA . ILE A 1 330 ? 4.266 -23.438 -9.008 1 94 330 ILE A CA 1
ATOM 2495 C C . ILE A 1 330 ? 3.771 -24.703 -9.711 1 94 330 ILE A C 1
ATOM 2497 O O . ILE A 1 330 ? 4.492 -25.297 -10.516 1 94 330 ILE A O 1
ATOM 2501 N N . VAL A 1 331 ? 2.527 -25.141 -9.391 1 95.69 331 VAL A N 1
ATOM 2502 C CA . VAL A 1 331 ? 1.942 -26.344 -9.969 1 95.69 331 VAL A CA 1
ATOM 2503 C C . VAL A 1 331 ? 0.647 -26 -10.703 1 95.69 331 VAL A C 1
ATOM 2505 O O . VAL A 1 331 ? -0.445 -26.156 -10.148 1 95.69 331 VAL A O 1
ATOM 2508 N N . PRO A 1 332 ? 0.739 -25.609 -11.922 1 94.81 332 PRO A N 1
ATOM 2509 C CA . PRO A 1 332 ? -0.443 -25.234 -12.703 1 94.81 332 PRO A CA 1
ATOM 2510 C C . PRO A 1 332 ? -1.088 -26.422 -13.406 1 94.81 332 PRO A C 1
ATOM 2512 O O . PRO A 1 332 ? -0.384 -27.281 -13.938 1 94.81 332 PRO A O 1
ATOM 2515 N N . VAL A 1 333 ? -2.363 -26.531 -13.359 1 96.31 333 VAL A N 1
ATOM 2516 C CA . VAL A 1 333 ? -3.131 -27.547 -14.07 1 96.31 333 VAL A CA 1
ATOM 2517 C C . VAL A 1 333 ? -4.023 -26.891 -15.117 1 96.31 333 VAL A C 1
ATOM 2519 O O . VAL A 1 333 ? -4.91 -26.109 -14.781 1 96.31 333 VAL A O 1
ATOM 2522 N N . MET A 1 334 ? -3.857 -27.266 -16.359 1 95.62 334 MET A N 1
ATOM 2523 C CA . MET A 1 334 ? -4.508 -26.609 -17.484 1 95.62 334 MET A CA 1
ATOM 2524 C C . MET A 1 334 ? -5.973 -27.031 -17.594 1 95.62 334 MET A C 1
ATOM 2526 O O . MET A 1 334 ? -6.297 -28.203 -17.438 1 95.62 334 MET A O 1
ATOM 2530 N N . VAL A 1 335 ? -6.867 -26.047 -17.781 1 95.31 335 VAL A N 1
ATOM 2531 C CA . VAL A 1 335 ? -8.281 -26.297 -18.047 1 95.31 335 VAL A CA 1
ATOM 2532 C C . VAL A 1 335 ? -8.648 -25.766 -19.438 1 95.31 335 VAL A C 1
ATOM 2534 O O . VAL A 1 335 ? -9.305 -26.469 -20.219 1 95.31 335 VAL A O 1
ATOM 2537 N N . GLY A 1 336 ? -8.273 -24.484 -19.766 1 93.44 336 GLY A N 1
ATOM 2538 C CA . GLY A 1 336 ? -8.328 -23.969 -21.125 1 93.44 336 GLY A CA 1
ATOM 2539 C C . GLY A 1 336 ? -9.641 -23.266 -21.438 1 93.44 336 GLY A C 1
ATOM 2540 O O . GLY A 1 336 ? -9.883 -22.891 -22.594 1 93.44 336 GLY A O 1
ATOM 2541 N N . ASP A 1 337 ? -10.492 -23.156 -20.438 1 92.94 337 ASP A N 1
ATOM 2542 C CA . ASP A 1 337 ? -11.773 -22.484 -20.594 1 92.94 337 ASP A CA 1
ATOM 2543 C C . ASP A 1 337 ? -12.18 -21.766 -19.312 1 92.94 337 ASP A C 1
ATOM 2545 O O . ASP A 1 337 ? -12.164 -22.359 -18.234 1 92.94 337 ASP A O 1
ATOM 2549 N N . ALA A 1 338 ? -12.594 -20.484 -19.4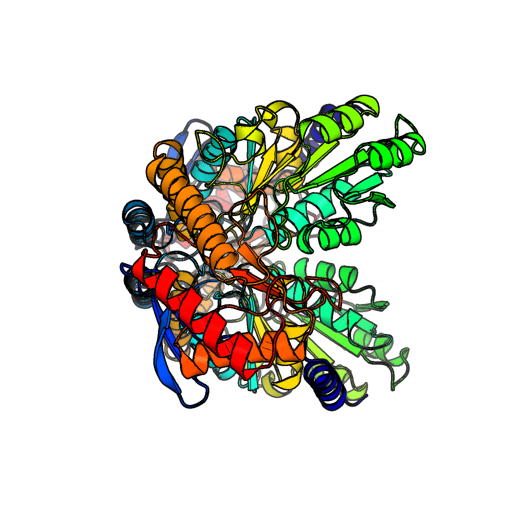84 1 92.19 338 ALA A N 1
ATOM 2550 C CA . ALA A 1 338 ? -12.859 -19.656 -18.312 1 92.19 338 ALA A CA 1
ATOM 2551 C C . ALA A 1 338 ? -14.008 -20.219 -17.484 1 92.19 338 ALA A C 1
ATOM 2553 O O . ALA A 1 338 ? -13.922 -20.281 -16.266 1 92.19 338 ALA A O 1
ATOM 2554 N N . HIS A 1 339 ? -15.094 -20.547 -18.125 1 94.38 339 HIS A N 1
ATOM 2555 C CA . HIS A 1 339 ? -16.266 -21.031 -17.406 1 94.38 339 HIS A CA 1
ATOM 2556 C C . HIS A 1 339 ? -16 -22.391 -16.766 1 94.38 339 HIS A C 1
ATOM 2558 O O . HIS A 1 339 ? -16.406 -22.625 -15.625 1 94.38 339 HIS A O 1
ATOM 2564 N N . ARG A 1 340 ? -15.312 -23.234 -17.453 1 95 340 ARG A N 1
ATOM 2565 C CA . ARG A 1 340 ? -15 -24.547 -16.922 1 95 340 ARG A CA 1
ATOM 2566 C C . ARG A 1 340 ? -14 -24.469 -15.773 1 95 340 ARG A C 1
ATOM 2568 O O . ARG A 1 340 ? -14.078 -25.234 -14.82 1 95 340 ARG A O 1
ATOM 2575 N N . CYS A 1 341 ? -13.047 -23.594 -15.93 1 95.38 341 CYS A N 1
ATOM 2576 C CA . CYS A 1 341 ? -12.062 -23.391 -14.867 1 95.38 341 CYS A CA 1
ATOM 2577 C C . CYS A 1 341 ? -12.734 -22.922 -13.586 1 95.38 341 CYS A C 1
ATOM 2579 O O . CYS A 1 341 ? -12.438 -23.438 -12.5 1 95.38 341 CYS A O 1
ATOM 2581 N N . LYS A 1 342 ? -13.625 -21.969 -13.711 1 94.5 342 LYS A N 1
ATOM 2582 C CA . LYS A 1 342 ? -14.391 -21.484 -12.562 1 94.5 342 LYS A CA 1
ATOM 2583 C C . LYS A 1 342 ? -15.227 -22.609 -11.953 1 94.5 342 LYS A C 1
ATOM 2585 O O . LYS A 1 342 ? -15.289 -22.75 -10.734 1 94.5 342 LYS A O 1
ATOM 2590 N N . ARG A 1 343 ? -15.859 -23.328 -12.789 1 95.81 343 ARG A N 1
ATOM 2591 C CA . ARG A 1 343 ? -16.703 -24.406 -12.32 1 95.81 343 ARG A CA 1
ATOM 2592 C C . ARG A 1 343 ? -15.883 -25.469 -11.586 1 95.81 343 ARG A C 1
ATOM 2594 O O . ARG A 1 343 ? -16.328 -26.031 -10.594 1 95.81 343 ARG A O 1
ATOM 2601 N N . ALA A 1 344 ? -14.742 -25.766 -12.141 1 97.19 344 ALA A N 1
ATOM 2602 C CA . ALA A 1 344 ? -13.859 -26.734 -11.484 1 97.19 344 ALA A CA 1
ATOM 2603 C C . ALA A 1 344 ? -13.5 -26.266 -10.07 1 97.19 344 ALA A C 1
ATOM 2605 O O . ALA A 1 344 ? -13.547 -27.062 -9.125 1 97.19 344 ALA A O 1
ATOM 2606 N N . SER A 1 345 ? -13.102 -25.031 -9.938 1 96.75 345 SER A N 1
ATOM 2607 C CA . SER A 1 345 ? -12.797 -24.453 -8.633 1 96.75 345 SER A CA 1
ATOM 2608 C C . SER A 1 345 ? -13.992 -24.531 -7.691 1 96.75 345 SER A C 1
ATOM 2610 O O . SER A 1 345 ? -13.859 -24.906 -6.527 1 96.75 345 SER A O 1
ATOM 2612 N N . ASP A 1 346 ? -15.18 -24.188 -8.211 1 95.69 346 ASP A N 1
ATOM 2613 C CA . ASP A 1 346 ? -16.406 -24.219 -7.418 1 95.69 346 ASP A CA 1
ATOM 2614 C C . ASP A 1 346 ? -16.703 -25.641 -6.926 1 95.69 346 ASP A C 1
ATOM 2616 O O . ASP A 1 346 ? -17.078 -25.828 -5.766 1 95.69 346 ASP A O 1
ATOM 2620 N N . GLU A 1 347 ? -16.562 -26.562 -7.797 1 97.44 347 GLU A N 1
ATOM 2621 C CA . GLU A 1 347 ? -16.844 -27.938 -7.434 1 97.44 347 GLU A CA 1
ATOM 2622 C C . GLU A 1 347 ? -15.859 -28.453 -6.387 1 97.44 347 GLU A C 1
ATOM 2624 O O . GLU A 1 347 ? -16.25 -29.203 -5.48 1 97.44 347 GLU A O 1
ATOM 2629 N N . LEU A 1 348 ? -14.625 -28.109 -6.566 1 98.25 348 LEU A N 1
ATOM 2630 C CA . LEU A 1 348 ? -13.633 -28.484 -5.57 1 98.25 348 LEU A CA 1
ATOM 2631 C C . LEU A 1 348 ? -14 -27.938 -4.195 1 98.25 348 LEU A C 1
ATOM 2633 O O . LEU A 1 348 ? -13.875 -28.625 -3.188 1 98.25 348 LEU A O 1
ATOM 2637 N N . MET A 1 349 ? -14.461 -26.703 -4.152 1 96.56 349 MET A N 1
ATOM 2638 C CA . MET A 1 349 ? -14.875 -26.062 -2.906 1 96.56 349 MET A CA 1
ATOM 2639 C C . MET A 1 349 ? -16.141 -26.719 -2.352 1 96.56 349 MET A C 1
ATOM 2641 O O . MET A 1 349 ? -16.172 -27.109 -1.182 1 96.56 349 MET A O 1
ATOM 2645 N N . GLU A 1 350 ? -17.141 -26.891 -3.184 1 96 350 GLU A N 1
ATOM 2646 C CA . GLU A 1 350 ? -18.484 -27.297 -2.766 1 96 350 GLU A CA 1
ATOM 2647 C C . GLU A 1 350 ? -18.516 -28.766 -2.371 1 96 350 GLU A C 1
ATOM 2649 O O . GLU A 1 350 ? -19.203 -29.141 -1.418 1 96 350 GLU A O 1
ATOM 2654 N N . ARG A 1 351 ? -17.719 -29.594 -3.053 1 97.38 351 ARG A N 1
ATOM 2655 C CA . ARG A 1 351 ? -17.875 -31.031 -2.893 1 97.38 351 ARG A CA 1
ATOM 2656 C C . ARG A 1 351 ? -16.719 -31.625 -2.09 1 97.38 351 ARG A C 1
ATOM 2658 O O . ARG A 1 351 ? -16.875 -32.656 -1.453 1 97.38 351 ARG A O 1
ATOM 2665 N N . HIS A 1 352 ? -15.648 -30.922 -2.137 1 98.31 352 HIS A N 1
ATOM 2666 C CA . HIS A 1 352 ? -14.469 -31.578 -1.578 1 98.31 352 HIS A CA 1
ATOM 2667 C C . HIS A 1 352 ? -13.812 -30.703 -0.507 1 98.31 352 HIS A C 1
ATOM 2669 O O . HIS A 1 352 ? -12.828 -31.109 0.107 1 98.31 352 HIS A O 1
ATOM 2675 N N . ASP A 1 353 ? -14.281 -29.5 -0.214 1 98.19 353 ASP A N 1
ATOM 2676 C CA . ASP A 1 353 ? -13.734 -28.578 0.778 1 98.19 353 ASP A CA 1
ATOM 2677 C C . ASP A 1 353 ? -12.289 -28.203 0.448 1 98.19 353 ASP A C 1
ATOM 2679 O O . ASP A 1 353 ? -11.438 -28.172 1.335 1 98.19 353 ASP A O 1
ATOM 2683 N N . ILE A 1 354 ? -12.055 -28.094 -0.813 1 98.38 354 ILE A N 1
ATOM 2684 C CA . ILE A 1 354 ? -10.742 -27.688 -1.312 1 98.38 354 ILE A CA 1
ATOM 2685 C C . ILE A 1 354 ? -10.852 -26.328 -2.002 1 98.38 354 ILE A C 1
ATOM 2687 O O . ILE A 1 354 ? -11.664 -26.156 -2.906 1 98.38 354 ILE A O 1
ATOM 2691 N N . TYR A 1 355 ? -10.086 -25.422 -1.527 1 97.5 355 TYR A N 1
ATOM 2692 C CA . TYR A 1 355 ? -10.125 -24.094 -2.139 1 97.5 355 TYR A CA 1
ATOM 2693 C C . TYR A 1 355 ? -8.906 -23.875 -3.021 1 97.5 355 TYR A C 1
ATOM 2695 O O . TYR A 1 355 ? -7.77 -23.953 -2.555 1 97.5 355 TYR A O 1
ATOM 2703 N N . VAL A 1 356 ? -9.086 -23.609 -4.254 1 96.94 356 VAL A N 1
ATOM 2704 C CA . VAL A 1 356 ? -8.094 -23.203 -5.242 1 96.94 356 VAL A CA 1
ATOM 2705 C C . VAL A 1 356 ? -8.711 -22.203 -6.215 1 96.94 356 VAL A C 1
ATOM 2707 O O . VAL A 1 356 ? -9.867 -22.344 -6.613 1 96.94 356 VAL A O 1
ATOM 2710 N N . GLN A 1 357 ? -8.047 -21.156 -6.484 1 90.75 357 GLN A N 1
ATOM 2711 C CA . GLN A 1 357 ? -8.602 -20.094 -7.32 1 90.75 357 GLN A CA 1
ATOM 2712 C C . GLN A 1 357 ? -8.398 -20.406 -8.805 1 90.75 357 GLN A C 1
ATOM 2714 O O . GLN A 1 357 ? -7.324 -20.844 -9.211 1 90.75 357 GLN A O 1
ATOM 2719 N N . PRO A 1 358 ? -9.438 -20.203 -9.57 1 93.44 358 PRO A N 1
ATOM 2720 C CA . PRO A 1 358 ? -9.25 -20.234 -11.023 1 93.44 358 PRO A CA 1
ATOM 2721 C C . PRO A 1 358 ? -8.508 -19.016 -11.562 1 93.44 358 PRO A C 1
ATOM 2723 O O . PRO A 1 358 ? -8.812 -17.891 -11.164 1 93.44 358 PRO A O 1
ATOM 2726 N N . ILE A 1 359 ? -7.531 -19.234 -12.32 1 91.69 359 ILE A N 1
ATOM 2727 C CA . ILE A 1 359 ? -6.777 -18.156 -12.945 1 91.69 359 ILE A CA 1
ATOM 2728 C C . ILE A 1 359 ? -7.305 -17.906 -14.359 1 91.69 359 ILE A C 1
ATOM 2730 O O . ILE A 1 359 ? -7.242 -18.797 -15.211 1 91.69 359 ILE A O 1
ATOM 2734 N N . ASN A 1 360 ? -7.816 -16.688 -14.57 1 88.19 360 ASN A N 1
ATOM 2735 C CA . ASN A 1 360 ? -8.469 -16.328 -15.82 1 88.19 360 ASN A CA 1
ATOM 2736 C C . ASN A 1 360 ? -7.828 -15.109 -16.469 1 88.19 360 ASN A C 1
ATOM 2738 O O . ASN A 1 360 ? -6.91 -14.508 -15.898 1 88.19 360 ASN A O 1
ATOM 2742 N N . TYR A 1 361 ? -8.258 -14.867 -17.672 1 84 361 TYR A N 1
ATOM 2743 C CA . TYR A 1 361 ? -7.902 -13.602 -18.312 1 84 361 TYR A CA 1
ATOM 2744 C C . TYR A 1 361 ? -8.258 -12.422 -17.406 1 84 361 TYR A C 1
ATOM 2746 O O . TYR A 1 361 ? -9.305 -12.43 -16.75 1 84 361 TYR A O 1
ATOM 2754 N N . PRO A 1 362 ? -7.344 -11.422 -17.266 1 81.25 362 PRO A N 1
ATOM 2755 C CA . PRO A 1 362 ? -6.164 -11.109 -18.078 1 81.25 362 PRO A CA 1
ATOM 2756 C C . PRO A 1 362 ? -4.867 -11.625 -17.453 1 81.25 362 PRO A C 1
ATOM 2758 O O . PRO A 1 362 ? -3.783 -11.375 -17.984 1 81.25 362 PRO A O 1
ATOM 2761 N N . THR A 1 363 ? -4.957 -12.336 -16.391 1 82.88 363 THR A N 1
ATOM 2762 C CA . THR A 1 363 ? -3.74 -12.859 -15.773 1 82.88 363 THR A CA 1
ATOM 2763 C C . THR A 1 363 ? -3.037 -13.836 -16.719 1 82.88 363 THR A C 1
ATOM 2765 O O . THR A 1 363 ? -1.808 -13.859 -16.781 1 82.88 363 THR A O 1
ATOM 2768 N N . VAL A 1 364 ? -3.867 -14.648 -17.391 1 87.69 364 VAL A N 1
ATOM 2769 C CA . VAL A 1 364 ? -3.393 -15.516 -18.453 1 87.69 364 VAL A CA 1
ATOM 2770 C C . VAL A 1 364 ? -4.195 -15.266 -19.734 1 87.69 364 VAL A C 1
ATOM 2772 O O . VAL A 1 364 ? -5.305 -14.727 -19.672 1 87.69 364 VAL A O 1
ATOM 2775 N N . PRO A 1 365 ? -3.652 -15.555 -20.844 1 88.69 365 PRO A N 1
ATOM 2776 C CA . PRO A 1 365 ? -4.414 -15.359 -22.078 1 88.69 365 PRO A CA 1
ATOM 2777 C C . PRO A 1 365 ? -5.652 -16.25 -22.156 1 88.69 365 PRO A C 1
ATOM 2779 O O . PRO A 1 365 ? -5.703 -17.297 -21.516 1 88.69 365 PRO A O 1
ATOM 2782 N N . ARG A 1 366 ? -6.68 -15.781 -22.984 1 91.06 366 ARG A N 1
ATOM 2783 C CA . ARG A 1 366 ? -7.863 -16.594 -23.234 1 91.06 366 ARG A CA 1
ATOM 2784 C C . ARG A 1 366 ? -7.48 -17.953 -23.797 1 91.06 366 ARG A C 1
ATOM 2786 O O . ARG A 1 366 ? -6.633 -18.047 -24.688 1 91.06 366 ARG A O 1
ATOM 2793 N N . GLY A 1 367 ? -8.031 -18.938 -23.328 1 91.81 367 GLY A N 1
ATOM 2794 C CA . GLY A 1 367 ? -7.699 -20.281 -23.734 1 91.81 367 GLY A CA 1
ATOM 2795 C C . GLY A 1 367 ? -6.617 -20.922 -22.891 1 91.81 367 GLY A C 1
ATOM 2796 O O . GLY A 1 367 ? -6.375 -22.125 -22.984 1 91.81 367 GLY A O 1
ATOM 2797 N N . GLY A 1 368 ? -6.02 -20.094 -21.953 1 92.12 368 GLY A N 1
ATOM 2798 C CA . GLY A 1 368 ? -4.953 -20.578 -21.094 1 92.12 368 GLY A CA 1
ATOM 2799 C C . GLY A 1 368 ? -5.363 -20.672 -19.641 1 92.12 368 GLY A C 1
ATOM 2800 O O . GLY A 1 368 ? -4.508 -20.734 -18.75 1 92.12 368 GLY A O 1
ATOM 2801 N N . GLU A 1 369 ? -6.699 -20.641 -19.391 1 94.12 369 GLU A N 1
ATOM 2802 C CA . GLU A 1 369 ? -7.199 -20.672 -18.016 1 94.12 369 GLU A CA 1
ATOM 2803 C C . GLU A 1 369 ? -6.742 -21.938 -17.281 1 94.12 369 GLU A C 1
ATOM 2805 O O . GLU A 1 369 ? -6.715 -23.031 -17.875 1 94.12 369 GLU A O 1
ATOM 2810 N N . ARG A 1 370 ? -6.402 -21.781 -16.047 1 95.19 370 ARG A N 1
ATOM 2811 C CA . ARG A 1 370 ? -5.816 -22.906 -15.305 1 95.19 370 ARG A CA 1
ATOM 2812 C C . ARG A 1 370 ? -6.082 -22.766 -13.812 1 95.19 370 ARG A C 1
ATOM 2814 O O . ARG A 1 370 ? -6.469 -21.703 -13.336 1 95.19 370 ARG A O 1
ATOM 2821 N N . LEU A 1 371 ? -5.996 -23.828 -13.156 1 96.12 371 LEU A N 1
ATOM 2822 C CA . LEU A 1 371 ? -5.871 -23.828 -11.703 1 96.12 371 LEU A CA 1
ATOM 2823 C C . LEU A 1 371 ? -4.406 -23.781 -11.281 1 96.12 371 LEU A C 1
ATOM 2825 O O . LEU A 1 371 ? -3.559 -24.422 -11.898 1 96.12 371 LEU A O 1
ATOM 2829 N N . ARG A 1 372 ? -4.059 -22.922 -10.383 1 95.06 372 ARG A N 1
ATOM 2830 C CA . ARG A 1 372 ? -2.688 -22.797 -9.906 1 95.06 372 ARG A CA 1
ATOM 2831 C C . ARG A 1 372 ? -2.568 -23.266 -8.461 1 95.06 372 ARG A C 1
ATOM 2833 O O . ARG A 1 372 ? -3.111 -22.641 -7.547 1 95.06 372 ARG A O 1
ATOM 2840 N N . PHE A 1 373 ? -1.895 -24.359 -8.305 1 96.81 373 PHE A N 1
ATOM 2841 C CA . PHE A 1 373 ? -1.683 -24.922 -6.977 1 96.81 373 PHE A CA 1
ATOM 2842 C C . PHE A 1 373 ? -0.319 -24.516 -6.43 1 96.81 373 PHE A C 1
ATOM 2844 O O . PHE A 1 373 ? 0.667 -24.469 -7.168 1 96.81 373 PHE A O 1
ATOM 2851 N N . THR A 1 374 ? -0.29 -24.172 -5.172 1 95.75 374 THR A N 1
ATOM 2852 C CA . THR A 1 374 ? 0.937 -23.766 -4.488 1 95.75 374 THR A CA 1
ATOM 2853 C C . THR A 1 374 ? 1.112 -24.562 -3.195 1 95.75 374 THR A C 1
ATOM 2855 O O . THR A 1 374 ? 0.81 -24.062 -2.109 1 95.75 374 THR A O 1
ATOM 2858 N N . PRO A 1 375 ? 1.614 -25.766 -3.32 1 96.62 375 PRO A N 1
ATOM 2859 C CA . PRO A 1 375 ? 1.837 -26.562 -2.111 1 96.62 375 PRO A CA 1
ATOM 2860 C C . PRO A 1 375 ? 2.85 -25.922 -1.163 1 96.62 375 PRO A C 1
ATOM 2862 O O . PRO A 1 375 ? 3.816 -25.312 -1.612 1 96.62 375 PRO A O 1
ATOM 2865 N N . THR A 1 376 ? 2.641 -26.062 0.102 1 97.69 376 THR A N 1
ATOM 2866 C CA . THR A 1 376 ? 3.545 -25.594 1.149 1 97.69 376 THR A CA 1
ATOM 2867 C C . THR A 1 376 ? 4.059 -26.766 1.979 1 97.69 376 THR A C 1
ATOM 2869 O O . THR A 1 376 ? 3.541 -27.875 1.872 1 97.69 376 THR A O 1
ATOM 2872 N N . PRO A 1 377 ? 5.086 -26.469 2.824 1 98 377 PRO A N 1
ATOM 2873 C CA . PRO A 1 377 ? 5.57 -27.531 3.717 1 98 377 PRO A CA 1
ATOM 2874 C C . PRO A 1 377 ? 4.48 -28.062 4.645 1 98 377 PRO A C 1
ATOM 2876 O O . PRO A 1 377 ? 4.656 -29.109 5.266 1 98 377 PRO A O 1
ATOM 2879 N N . LEU A 1 378 ? 3.365 -27.438 4.656 1 97.75 378 LEU A N 1
ATOM 2880 C CA . LEU A 1 378 ? 2.334 -27.734 5.641 1 97.75 378 LEU A CA 1
ATOM 2881 C C . LEU A 1 378 ? 1.249 -28.625 5.039 1 97.75 378 LEU A C 1
ATOM 2883 O O . LEU A 1 378 ? 0.329 -29.047 5.738 1 97.75 378 LEU A O 1
ATOM 2887 N N . HIS A 1 379 ? 1.323 -28.938 3.766 1 98.31 379 HIS A N 1
ATOM 2888 C CA . HIS A 1 379 ? 0.44 -29.906 3.123 1 98.31 379 HIS A CA 1
ATOM 2889 C C . HIS A 1 379 ? 0.966 -31.328 3.289 1 98.31 379 HIS A C 1
ATOM 2891 O O . HIS A 1 379 ? 2.07 -31.641 2.838 1 98.31 379 HIS A O 1
ATOM 2897 N N . SER A 1 380 ? 0.184 -32.188 3.848 1 98 380 SER A N 1
ATOM 2898 C CA . SER A 1 380 ? 0.606 -33.562 4.117 1 98 380 SER A CA 1
ATOM 2899 C C . SER A 1 380 ? 0.436 -34.438 2.883 1 98 380 SER A C 1
ATOM 2901 O O . SER A 1 380 ? -0.224 -34.031 1.919 1 98 380 SER A O 1
ATOM 2903 N N . ASP A 1 381 ? 1.031 -35.625 2.977 1 98.06 381 ASP A N 1
ATOM 2904 C CA . ASP A 1 381 ? 0.859 -36.594 1.911 1 98.06 381 ASP A CA 1
ATOM 2905 C C . ASP A 1 381 ? -0.611 -36.969 1.741 1 98.06 381 ASP A C 1
ATOM 2907 O O . ASP A 1 381 ? -1.087 -37.156 0.617 1 98.06 381 ASP A O 1
ATOM 2911 N N . ALA A 1 382 ? -1.272 -37.062 2.846 1 98.12 382 ALA A N 1
ATOM 2912 C CA . ALA A 1 382 ? -2.689 -37.438 2.814 1 98.12 382 ALA A CA 1
ATOM 2913 C C . ALA A 1 382 ? -3.508 -36.344 2.125 1 98.12 382 ALA A C 1
ATOM 2915 O O . ALA A 1 382 ? -4.445 -36.625 1.383 1 98.12 382 ALA A O 1
ATOM 2916 N N . GLU A 1 383 ? -3.172 -35.125 2.41 1 97.81 383 GLU A N 1
ATOM 2917 C CA . GLU A 1 383 ? -3.871 -34 1.775 1 97.81 383 GLU A CA 1
ATOM 2918 C C . GLU A 1 383 ? -3.613 -33.969 0.272 1 97.81 383 GLU A C 1
ATOM 2920 O O . GLU A 1 383 ? -4.512 -33.656 -0.511 1 97.81 383 GLU A O 1
ATOM 2925 N N . MET A 1 384 ? -2.424 -34.281 -0.14 1 98.38 384 MET A N 1
ATOM 2926 C CA . MET A 1 384 ? -2.1 -34.312 -1.563 1 98.38 384 MET A CA 1
ATOM 2927 C C . MET A 1 384 ? -2.857 -35.406 -2.277 1 98.38 384 MET A C 1
ATOM 2929 O O . MET A 1 384 ? -3.359 -35.219 -3.385 1 98.38 384 MET A O 1
ATOM 2933 N N . ALA A 1 385 ? -2.891 -36.562 -1.626 1 98.19 385 ALA A N 1
ATOM 2934 C CA . ALA A 1 385 ? -3.65 -37.688 -2.197 1 98.19 385 ALA A CA 1
ATOM 2935 C C . ALA A 1 385 ? -5.125 -37.312 -2.346 1 98.19 385 ALA A C 1
ATOM 2937 O O . ALA A 1 385 ? -5.742 -37.625 -3.375 1 98.19 385 ALA A O 1
ATOM 2938 N N . ARG A 1 386 ? -5.664 -36.719 -1.343 1 98.25 386 ARG A N 1
ATOM 2939 C CA . ARG A 1 386 ? -7.059 -36.281 -1.372 1 98.25 386 ARG A CA 1
ATOM 2940 C C . ARG A 1 386 ? -7.293 -35.25 -2.492 1 98.25 386 ARG A C 1
ATOM 2942 O O . ARG A 1 386 ? -8.344 -35.281 -3.141 1 98.25 386 ARG A O 1
ATOM 2949 N N . LEU A 1 387 ? -6.359 -34.344 -2.645 1 98.62 387 LEU A N 1
ATOM 2950 C CA . LEU A 1 387 ? -6.465 -33.344 -3.709 1 98.62 387 LEU A CA 1
ATOM 2951 C C . LEU A 1 387 ? -6.516 -34.031 -5.078 1 98.62 387 LEU A C 1
ATOM 2953 O O . LEU A 1 387 ? -7.348 -33.688 -5.918 1 98.62 387 LEU A O 1
ATOM 2957 N N . VAL A 1 388 ? -5.641 -34.969 -5.309 1 98.38 388 VAL A N 1
ATOM 2958 C CA . VAL A 1 388 ? -5.578 -35.656 -6.598 1 98.38 388 VAL A CA 1
ATOM 2959 C C . VAL A 1 388 ? -6.891 -36.406 -6.852 1 98.38 388 VAL A C 1
ATOM 2961 O O . VAL A 1 388 ? -7.449 -36.312 -7.949 1 98.38 388 VAL A O 1
ATOM 2964 N N . ASP A 1 389 ? -7.387 -37.062 -5.828 1 98.56 389 ASP A N 1
ATOM 2965 C CA . ASP A 1 389 ? -8.664 -37.781 -5.945 1 98.56 389 ASP A CA 1
ATOM 2966 C C . ASP A 1 389 ? -9.789 -36.812 -6.281 1 98.56 389 ASP A C 1
ATOM 2968 O O . ASP A 1 389 ? -10.641 -37.094 -7.125 1 98.56 389 ASP A O 1
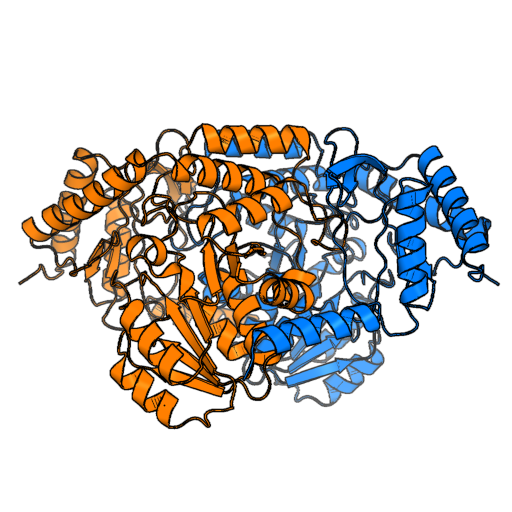ATOM 2972 N N . ALA A 1 390 ? -9.812 -35.719 -5.59 1 98.69 390 ALA A N 1
ATOM 2973 C CA . ALA A 1 390 ? -10.844 -34.688 -5.809 1 98.69 390 ALA A CA 1
ATOM 2974 C C . ALA A 1 390 ? -10.766 -34.156 -7.227 1 98.69 390 ALA A C 1
ATOM 2976 O O . ALA A 1 390 ? -11.797 -33.906 -7.863 1 98.69 390 ALA A O 1
ATOM 2977 N N . LEU A 1 391 ? -9.578 -33.906 -7.727 1 98.44 391 LEU A N 1
ATOM 2978 C CA . LEU A 1 391 ? -9.383 -33.375 -9.078 1 98.44 391 LEU A CA 1
ATOM 2979 C C . LEU A 1 391 ? -9.883 -34.375 -10.117 1 98.44 391 LEU A C 1
ATOM 2981 O O . LEU A 1 391 ? -10.539 -33.969 -11.086 1 98.44 391 LEU A O 1
ATOM 2985 N N . LEU A 1 392 ? -9.562 -35.625 -9.875 1 98.06 392 LEU A N 1
ATOM 2986 C CA . LEU A 1 392 ? -10.023 -36.625 -10.805 1 98.06 392 LEU A CA 1
ATOM 2987 C C . LEU A 1 392 ? -11.547 -36.719 -10.836 1 98.06 392 LEU A C 1
ATOM 2989 O O . LEU A 1 392 ? -12.141 -36.875 -11.898 1 98.06 392 LEU A O 1
ATOM 2993 N N . ASP A 1 393 ? -12.148 -36.594 -9.719 1 98.25 393 ASP A N 1
ATOM 2994 C CA . ASP A 1 393 ? -13.609 -36.594 -9.641 1 98.25 393 ASP A CA 1
ATOM 2995 C C . ASP A 1 393 ? -14.188 -35.406 -10.406 1 98.25 393 ASP A C 1
ATOM 2997 O O . ASP A 1 393 ? -15.102 -35.562 -11.219 1 98.25 393 ASP A O 1
ATOM 3001 N N . VAL A 1 394 ? -13.648 -34.219 -10.156 1 97.81 394 VAL A N 1
ATOM 3002 C CA . VAL A 1 394 ? -14.133 -33 -10.781 1 97.81 394 VAL A CA 1
ATOM 3003 C C . VAL A 1 394 ? -13.883 -33.031 -12.281 1 97.81 394 VAL A C 1
ATOM 3005 O O . VAL A 1 394 ? -14.734 -32.625 -13.078 1 97.81 394 VAL A O 1
ATOM 3008 N N . TRP A 1 395 ? -12.711 -33.531 -12.672 1 97.19 395 TRP A N 1
ATOM 3009 C CA . TRP A 1 395 ? -12.391 -33.656 -14.094 1 97.19 395 TRP A CA 1
ATOM 3010 C C . TRP A 1 395 ? -13.391 -34.562 -14.789 1 97.19 395 TRP A C 1
ATOM 3012 O O . TRP A 1 395 ? -13.805 -34.312 -15.922 1 97.19 395 TRP A O 1
ATOM 3022 N N . SER A 1 396 ? -13.711 -35.656 -14.18 1 96.69 396 SER A N 1
ATOM 3023 C CA . SER A 1 396 ? -14.68 -36.594 -14.727 1 96.69 396 SER A CA 1
ATOM 3024 C C . SER A 1 396 ? -16.062 -35.969 -14.836 1 96.69 396 SER A C 1
ATOM 3026 O O . SER A 1 396 ? -16.719 -36.031 -15.883 1 96.69 396 SER A O 1
ATOM 3028 N N . ARG A 1 397 ? -16.484 -35.281 -13.867 1 95.88 397 ARG A N 1
ATOM 3029 C CA . ARG A 1 397 ? -17.828 -34.688 -13.812 1 95.88 397 ARG A CA 1
ATOM 3030 C C . ARG A 1 397 ? -17.984 -33.594 -14.852 1 95.88 397 ARG A C 1
ATOM 3032 O O . ARG A 1 397 ? -19.078 -33.406 -15.398 1 95.88 397 ARG A O 1
ATOM 3039 N N . LEU A 1 398 ? -16.953 -32.875 -15.055 1 96.06 398 LEU A N 1
ATOM 3040 C CA . LEU A 1 398 ? -17.047 -31.719 -15.961 1 96.06 398 LEU A CA 1
ATOM 3041 C C . LEU A 1 398 ? -16.578 -32.094 -17.359 1 96.06 398 LEU A C 1
ATOM 3043 O O . LEU A 1 398 ? -16.5 -31.25 -18.25 1 96.06 398 LEU A O 1
ATOM 3047 N N . ASP A 1 399 ? -16.25 -33.344 -17.594 1 94.5 399 ASP A N 1
ATOM 3048 C CA . ASP A 1 399 ? -15.766 -33.844 -18.859 1 94.5 399 ASP A CA 1
ATOM 3049 C C . ASP A 1 399 ? -14.547 -33.062 -19.344 1 94.5 399 ASP A C 1
ATOM 3051 O O . ASP A 1 399 ? -14.523 -32.594 -20.484 1 94.5 399 ASP A O 1
ATOM 3055 N N . LEU A 1 400 ? -13.656 -32.812 -18.375 1 93.06 400 LEU A N 1
ATOM 3056 C CA . LEU A 1 400 ? -12.414 -32.156 -18.719 1 93.06 400 LEU A CA 1
ATOM 3057 C C . LEU A 1 400 ? -11.383 -33.156 -19.219 1 93.06 400 LEU A C 1
ATOM 3059 O O . LEU A 1 400 ? -11.398 -34.312 -18.844 1 93.06 400 LEU A O 1
ATOM 3063 N N . ARG A 1 401 ? -10.547 -32.688 -20.078 1 86.38 401 ARG A N 1
ATOM 3064 C CA . ARG A 1 401 ? -9.586 -33.562 -20.719 1 86.38 401 ARG A CA 1
ATOM 3065 C C . ARG A 1 401 ? -8.422 -33.906 -19.781 1 86.38 401 ARG A C 1
ATOM 3067 O O . ARG A 1 401 ? -7.91 -33 -19.094 1 86.38 401 ARG A O 1
ATOM 3074 N N . LEU A 1 402 ? -8.156 -35.094 -19.641 1 87.38 402 LEU A N 1
ATOM 3075 C CA . LEU A 1 402 ? -6.934 -35.531 -18.984 1 87.38 402 LEU A CA 1
ATOM 3076 C C . LEU A 1 402 ? -5.738 -35.406 -19.922 1 87.38 402 LEU A C 1
ATOM 3078 O O . LEU A 1 402 ? -5.902 -35.156 -21.109 1 87.38 402 LEU A O 1
ATOM 3082 N N . ALA A 1 403 ? -4.52 -35.406 -19.219 1 78.62 403 ALA A N 1
ATOM 3083 C CA . ALA A 1 403 ? -3.299 -35.25 -20.016 1 78.62 403 ALA A CA 1
ATOM 3084 C C . ALA A 1 403 ? -3.174 -36.406 -21.031 1 78.62 403 ALA A C 1
ATOM 3086 O O . ALA A 1 403 ? -3.629 -37.5 -20.781 1 78.62 403 ALA A O 1
ATOM 3087 N N . ALA A 1 404 ? -2.953 -36.219 -22.375 1 59.5 404 ALA A N 1
ATOM 3088 C CA . ALA A 1 404 ? -2.783 -37.219 -23.406 1 59.5 404 ALA A CA 1
ATOM 3089 C C . ALA A 1 404 ? -1.616 -38.156 -23.078 1 59.5 404 ALA A C 1
ATOM 3091 O O . ALA A 1 404 ? -0.659 -37.75 -22.422 1 59.5 404 ALA A O 1
ATOM 3092 N N . MET B 1 1 ? 25.781 5.902 -20.344 1 87.25 1 MET B N 1
ATOM 3093 C CA . MET B 1 1 ? 25.531 6.797 -19.219 1 87.25 1 MET B CA 1
ATOM 3094 C C . MET B 1 1 ? 26.078 6.203 -17.922 1 87.25 1 MET B C 1
ATOM 3096 O O . MET B 1 1 ? 25.969 4.996 -17.688 1 87.25 1 MET B O 1
ATOM 3100 N N . ASP B 1 2 ? 26.719 7.062 -17.047 1 94.31 2 ASP B N 1
ATOM 3101 C CA . ASP B 1 2 ? 27.078 6.668 -15.688 1 94.31 2 ASP B CA 1
ATOM 3102 C C . ASP B 1 2 ? 25.922 6.867 -14.719 1 94.31 2 ASP B C 1
ATOM 3104 O O . ASP B 1 2 ? 25.75 7.949 -14.156 1 94.31 2 ASP B O 1
ATOM 3108 N N . TYR B 1 3 ? 25.172 5.828 -14.492 1 96.44 3 TYR B N 1
ATOM 3109 C CA . TYR B 1 3 ? 23.938 5.883 -13.719 1 96.44 3 TYR B CA 1
ATOM 3110 C C . TYR B 1 3 ? 24.219 6.316 -12.289 1 96.44 3 TYR B C 1
ATOM 3112 O O . TYR B 1 3 ? 23.469 7.121 -11.727 1 96.44 3 TYR B O 1
ATOM 3120 N N . GLU B 1 4 ? 25.234 5.797 -11.633 1 97.19 4 GLU B N 1
ATOM 3121 C CA . GLU B 1 4 ? 25.547 6.105 -10.242 1 97.19 4 GLU B CA 1
ATOM 3122 C C . GLU B 1 4 ? 25.828 7.594 -10.055 1 97.19 4 GLU B C 1
ATOM 3124 O O . GLU B 1 4 ? 25.359 8.203 -9.094 1 97.19 4 GLU B O 1
ATOM 3129 N N . SER B 1 5 ? 26.625 8.117 -10.977 1 97.62 5 SER B N 1
ATOM 3130 C CA . SER B 1 5 ? 26.906 9.547 -10.93 1 97.62 5 SER B CA 1
ATOM 3131 C C . SER B 1 5 ? 25.641 10.375 -11.109 1 97.62 5 SER B C 1
ATOM 3133 O O . SER B 1 5 ? 25.5 11.438 -10.5 1 97.62 5 SER B O 1
ATOM 3135 N N . PHE B 1 6 ? 24.859 9.93 -12.016 1 97.56 6 PHE B N 1
ATOM 3136 C CA . PHE B 1 6 ? 23.594 10.609 -12.234 1 97.56 6 PHE B CA 1
ATOM 3137 C C . PHE B 1 6 ? 22.766 10.656 -10.945 1 97.56 6 PHE B C 1
ATOM 3139 O O . PHE B 1 6 ? 22.281 11.719 -10.555 1 97.56 6 PHE B O 1
ATOM 3146 N N . PHE B 1 7 ? 22.547 9.516 -10.25 1 98.12 7 PHE B N 1
ATOM 3147 C CA . PHE B 1 7 ? 21.766 9.453 -9.023 1 98.12 7 PHE B CA 1
ATOM 3148 C C . PHE B 1 7 ? 22.375 10.344 -7.949 1 98.12 7 PHE B C 1
ATOM 3150 O O . PHE B 1 7 ? 21.656 11.062 -7.254 1 98.12 7 PHE B O 1
ATOM 3157 N N . ARG B 1 8 ? 23.688 10.32 -7.77 1 98.25 8 ARG B N 1
ATOM 3158 C CA . ARG B 1 8 ? 24.375 11.156 -6.785 1 98.25 8 ARG B CA 1
ATOM 3159 C C . ARG B 1 8 ? 24.125 12.641 -7.066 1 98.25 8 ARG B C 1
ATOM 3161 O O . ARG B 1 8 ? 23.953 13.43 -6.141 1 98.25 8 ARG B O 1
ATOM 3168 N N . THR B 1 9 ? 24.125 12.984 -8.336 1 98.06 9 THR B N 1
ATOM 3169 C CA . THR B 1 9 ? 23.906 14.367 -8.734 1 98.06 9 THR B CA 1
ATOM 3170 C C . THR B 1 9 ? 22.484 14.812 -8.391 1 98.06 9 THR B C 1
ATOM 3172 O O . THR B 1 9 ? 22.281 15.945 -7.945 1 98.06 9 THR B O 1
ATOM 3175 N N . GLN B 1 10 ? 21.5 13.93 -8.633 1 97.12 10 GLN B N 1
ATOM 3176 C CA . GLN B 1 10 ? 20.125 14.242 -8.273 1 97.12 10 GLN B CA 1
ATOM 3177 C C . GLN B 1 10 ? 19.984 14.523 -6.785 1 97.12 10 GLN B C 1
ATOM 3179 O O . GLN B 1 10 ? 19.312 15.484 -6.387 1 97.12 10 GLN B O 1
ATOM 3184 N N . ILE B 1 11 ? 20.641 13.719 -5.961 1 97.5 11 ILE B N 1
ATOM 3185 C CA . ILE B 1 11 ? 20.562 13.844 -4.508 1 97.5 11 ILE B CA 1
ATOM 3186 C C . ILE B 1 11 ? 21.281 15.109 -4.055 1 97.5 11 ILE B C 1
ATOM 3188 O O . ILE B 1 11 ? 20.797 15.82 -3.168 1 97.5 11 ILE B O 1
ATOM 3192 N N . ALA B 1 12 ? 22.406 15.391 -4.645 1 97.62 12 ALA B N 1
ATOM 3193 C CA . ALA B 1 12 ? 23.156 16.609 -4.316 1 97.62 12 ALA B CA 1
ATOM 3194 C C . ALA B 1 12 ? 22.312 17.859 -4.59 1 97.62 12 ALA B C 1
ATOM 3196 O O . ALA B 1 12 ? 22.344 18.812 -3.809 1 97.62 12 ALA B O 1
ATOM 3197 N N . SER B 1 13 ? 21.641 17.844 -5.656 1 95.81 13 SER B N 1
ATOM 3198 C CA . SER B 1 13 ? 20.781 18.953 -6.012 1 95.81 13 SER B CA 1
ATOM 3199 C C . SER B 1 13 ? 19.672 19.156 -4.984 1 95.81 13 SER B C 1
ATOM 3201 O O . SER B 1 13 ? 19.328 20.281 -4.633 1 95.81 13 SER B O 1
ATOM 3203 N N . LEU B 1 14 ? 19.078 18.078 -4.547 1 92.62 14 LEU B N 1
ATOM 3204 C CA . LEU B 1 14 ? 18.016 18.125 -3.537 1 92.62 14 LEU B CA 1
ATOM 3205 C C . LEU B 1 14 ? 18.547 18.734 -2.236 1 92.62 14 LEU B C 1
ATOM 3207 O O . LEU B 1 14 ? 17.844 19.5 -1.572 1 92.62 14 LEU B O 1
ATOM 3211 N N . LYS B 1 15 ? 19.734 18.312 -1.858 1 93.38 15 LYS B N 1
ATOM 3212 C CA . LYS B 1 15 ? 20.359 18.812 -0.635 1 93.38 15 LYS B CA 1
ATOM 3213 C C . LYS B 1 15 ? 20.688 20.297 -0.755 1 93.38 15 LYS B C 1
ATOM 3215 O O . LYS B 1 15 ? 20.453 21.062 0.182 1 93.38 15 LYS B O 1
ATOM 3220 N N . GLN B 1 16 ? 21.125 20.703 -1.872 1 94.06 16 GLN B N 1
ATOM 3221 C CA . GLN B 1 16 ? 21.453 22.094 -2.119 1 94.06 16 GLN B CA 1
ATOM 3222 C C . GLN B 1 16 ? 20.219 22.984 -2.049 1 94.06 16 GLN B C 1
ATOM 3224 O O . GLN B 1 16 ? 20.281 24.125 -1.58 1 94.06 16 GLN B O 1
ATOM 3229 N N . ASP B 1 17 ? 19.125 22.438 -2.424 1 88.69 17 ASP B N 1
ATOM 3230 C CA . ASP B 1 17 ? 17.875 23.188 -2.453 1 88.69 17 ASP B CA 1
ATOM 3231 C C . ASP B 1 17 ? 17.203 23.188 -1.079 1 88.69 17 ASP B C 1
ATOM 3233 O O . ASP B 1 17 ? 16.188 23.859 -0.88 1 88.69 17 ASP B O 1
ATOM 3237 N N . GLY B 1 18 ? 17.75 22.484 -0.144 1 86.81 18 GLY B N 1
ATOM 3238 C CA . GLY B 1 18 ? 17.172 22.406 1.188 1 86.81 18 GLY B CA 1
ATOM 3239 C C . GLY B 1 18 ? 15.93 21.547 1.252 1 86.81 18 GLY B C 1
ATOM 3240 O O . GLY B 1 18 ? 15.164 21.625 2.213 1 86.81 18 GLY B O 1
ATOM 3241 N N . ARG B 1 19 ? 15.75 20.688 0.239 1 88.12 19 ARG B N 1
ATOM 3242 C CA . ARG B 1 19 ? 14.508 19.938 0.141 1 88.12 19 ARG B CA 1
ATOM 3243 C C . ARG B 1 19 ? 14.719 18.469 0.534 1 88.12 19 ARG B C 1
ATOM 3245 O O . ARG B 1 19 ? 13.773 17.688 0.557 1 88.12 19 ARG B O 1
ATOM 3252 N N . TYR B 1 20 ? 15.992 18.125 0.776 1 92.62 20 TYR B N 1
ATOM 3253 C CA . TYR B 1 20 ? 16.281 16.75 1.146 1 92.62 20 TYR B CA 1
ATOM 3254 C C . TYR B 1 20 ? 15.617 16.375 2.469 1 92.62 20 TYR B C 1
ATOM 3256 O O . TYR B 1 20 ? 15.75 17.094 3.459 1 92.62 20 TYR B O 1
ATOM 3264 N N . ARG B 1 21 ? 14.836 15.234 2.506 1 90.81 21 ARG B N 1
ATOM 3265 C CA . ARG B 1 21 ? 14.117 14.789 3.691 1 90.81 21 ARG B CA 1
ATOM 3266 C C . ARG B 1 21 ? 14.977 13.859 4.539 1 90.81 21 ARG B C 1
ATOM 3268 O O . ARG B 1 21 ? 15.477 12.852 4.039 1 90.81 21 ARG B O 1
ATOM 3275 N N . VAL B 1 22 ? 15.172 14.211 5.758 1 89.81 22 VAL B N 1
ATOM 3276 C CA . VAL B 1 22 ? 15.852 13.344 6.711 1 89.81 22 VAL B CA 1
ATOM 3277 C C . VAL B 1 22 ? 14.82 12.625 7.582 1 89.81 22 VAL B C 1
ATOM 3279 O O . VAL B 1 22 ? 13.969 13.266 8.203 1 89.81 22 VAL B O 1
ATOM 3282 N N . PHE B 1 23 ? 14.898 11.297 7.586 1 93.31 23 PHE B N 1
ATOM 3283 C CA . PHE B 1 23 ? 13.953 10.508 8.359 1 93.31 23 PHE B CA 1
ATOM 3284 C C . PHE B 1 23 ? 14.445 10.32 9.789 1 93.31 23 PHE B C 1
ATOM 3286 O O . PHE B 1 23 ? 15.523 9.766 10.008 1 93.31 23 PHE B O 1
ATOM 3293 N N . ALA B 1 24 ? 13.641 10.758 10.742 1 93.31 24 ALA B N 1
ATOM 3294 C CA . ALA B 1 24 ? 14 10.539 12.141 1 93.31 24 ALA B CA 1
ATOM 3295 C C . ALA B 1 24 ? 13.727 9.094 12.555 1 93.31 24 ALA B C 1
ATOM 3297 O O . ALA B 1 24 ? 12.602 8.609 12.453 1 93.31 24 ALA B O 1
ATOM 3298 N N . ASN B 1 25 ? 14.727 8.398 12.969 1 95.38 25 ASN B N 1
ATOM 3299 C CA . ASN B 1 25 ? 14.602 7.035 13.469 1 95.38 25 ASN B CA 1
ATOM 3300 C C . ASN B 1 25 ? 13.969 7.008 14.859 1 95.38 25 ASN B C 1
ATOM 3302 O O . ASN B 1 25 ? 14.648 7.234 15.859 1 95.38 25 ASN B O 1
ATOM 3306 N N . LEU B 1 26 ? 12.742 6.645 14.898 1 95.12 26 LEU B N 1
ATOM 3307 C CA . LEU B 1 26 ? 11.977 6.746 16.141 1 95.12 26 LEU B CA 1
ATOM 3308 C C . LEU B 1 26 ? 11.516 5.371 16.609 1 95.12 26 LEU B C 1
ATOM 3310 O O . LEU B 1 26 ? 11.375 4.449 15.797 1 95.12 26 LEU B O 1
ATOM 3314 N N . GLU B 1 27 ? 11.336 5.215 17.828 1 96.06 27 GLU B N 1
ATOM 3315 C CA . GLU B 1 27 ? 10.633 4.117 18.484 1 96.06 27 GLU B CA 1
ATOM 3316 C C . GLU B 1 27 ? 9.562 4.641 19.438 1 96.06 27 GLU B C 1
ATOM 3318 O O . GLU B 1 27 ? 9.875 5.051 20.562 1 96.06 27 GLU B O 1
ATOM 3323 N N . ARG B 1 28 ? 8.375 4.566 18.984 1 95.56 28 ARG B N 1
ATOM 3324 C CA . ARG B 1 28 ? 7.281 5.07 19.812 1 95.56 28 ARG B CA 1
ATOM 3325 C C . ARG B 1 28 ? 7.098 4.227 21.062 1 95.56 28 ARG B C 1
ATOM 3327 O O . ARG B 1 28 ? 7.449 3.045 21.078 1 95.56 28 ARG B O 1
ATOM 3334 N N . HIS B 1 29 ? 6.574 4.824 22.125 1 96.62 29 HIS B N 1
ATOM 3335 C CA . HIS B 1 29 ? 6.332 4.121 23.375 1 96.62 29 HIS B CA 1
ATOM 3336 C C . HIS B 1 29 ? 4.84 3.889 23.594 1 96.62 29 HIS B C 1
ATOM 3338 O O . HIS B 1 29 ? 4.156 4.738 24.172 1 96.62 29 HIS B O 1
ATOM 3344 N N . ALA B 1 30 ? 4.402 2.691 23.156 1 95.44 30 ALA B N 1
ATOM 3345 C CA . ALA B 1 30 ? 3.012 2.367 23.469 1 95.44 30 ALA B CA 1
ATOM 3346 C C . ALA B 1 30 ? 2.727 2.525 24.953 1 95.44 30 ALA B C 1
ATOM 3348 O O . ALA B 1 30 ? 3.506 2.068 25.797 1 95.44 30 ALA B O 1
ATOM 3349 N N . GLY B 1 31 ? 1.655 3.203 25.312 1 95.75 31 GLY B N 1
ATOM 3350 C CA . GLY B 1 31 ? 1.329 3.508 26.703 1 95.75 31 GLY B CA 1
ATOM 3351 C C . GLY B 1 31 ? 1.826 4.871 27.141 1 95.75 31 GLY B C 1
ATOM 3352 O O . GLY B 1 31 ? 1.419 5.375 28.188 1 95.75 31 GLY B O 1
ATOM 3353 N N . ASN B 1 32 ? 2.629 5.504 26.25 1 96.88 32 ASN B N 1
ATOM 3354 C CA . ASN B 1 32 ? 3.174 6.805 26.609 1 96.88 32 ASN B CA 1
ATOM 3355 C C . ASN B 1 32 ? 3.303 7.719 25.391 1 96.88 32 ASN B C 1
ATOM 3357 O O . ASN B 1 32 ? 4.273 8.469 25.266 1 96.88 32 ASN B O 1
ATOM 3361 N N . PHE B 1 33 ? 2.414 7.609 24.375 1 94.25 33 PHE B N 1
ATOM 3362 C CA . PHE B 1 33 ? 2.379 8.609 23.312 1 94.25 33 PHE B CA 1
ATOM 3363 C C . PHE B 1 33 ? 2.137 10 23.891 1 94.25 33 PHE B C 1
ATOM 3365 O O . PHE B 1 33 ? 1.449 10.141 24.906 1 94.25 33 PHE B O 1
ATOM 3372 N N . PRO B 1 34 ? 2.799 10.961 23.375 1 96.81 34 PRO B N 1
ATOM 3373 C CA . PRO B 1 34 ? 3.531 11.039 22.109 1 96.81 34 PRO B CA 1
ATOM 3374 C C . PRO B 1 34 ? 5.039 10.852 22.297 1 96.81 34 PRO B C 1
ATOM 3376 O O . PRO B 1 34 ? 5.82 11.281 21.438 1 96.81 34 PRO B O 1
ATOM 3379 N N . LYS B 1 35 ? 5.5 10.273 23.422 1 97.69 35 LYS B N 1
ATOM 3380 C CA . LYS B 1 35 ? 6.922 10.047 23.656 1 97.69 35 LYS B CA 1
ATOM 3381 C C . LYS B 1 35 ? 7.457 8.945 22.75 1 97.69 35 LYS B C 1
ATOM 3383 O O . LYS B 1 35 ? 6.75 7.977 22.453 1 97.69 35 LYS B O 1
ATOM 3388 N N . ALA B 1 36 ? 8.695 9.117 22.297 1 97.62 36 ALA B N 1
ATOM 3389 C CA . ALA B 1 36 ? 9.414 8.148 21.469 1 97.62 36 ALA B CA 1
ATOM 3390 C C . ALA B 1 36 ? 10.914 8.203 21.734 1 97.62 36 ALA B C 1
ATOM 3392 O O . ALA B 1 36 ? 11.422 9.211 22.234 1 97.62 36 ALA B O 1
ATOM 3393 N N . THR B 1 37 ? 11.594 7.145 21.531 1 98.12 37 THR B N 1
ATOM 3394 C CA . THR B 1 37 ? 13.047 7.133 21.531 1 98.12 37 THR B CA 1
ATOM 3395 C C . THR B 1 37 ? 13.594 7.508 20.156 1 98.12 37 THR B C 1
ATOM 3397 O O . THR B 1 37 ? 13.242 6.883 19.156 1 98.12 37 THR B O 1
ATOM 3400 N N . PHE B 1 38 ? 14.328 8.562 20.109 1 97.31 38 PHE B N 1
ATOM 3401 C CA . PHE B 1 38 ? 15.031 8.969 18.906 1 97.31 38 PHE B CA 1
ATOM 3402 C C . PHE B 1 38 ? 16.453 8.43 18.906 1 97.31 38 PHE B C 1
ATOM 3404 O O . PHE B 1 38 ? 17.156 8.523 19.906 1 97.31 38 PHE B O 1
ATOM 3411 N N . ARG B 1 39 ? 16.859 7.816 17.797 1 95.69 39 ARG B N 1
ATOM 3412 C CA . ARG B 1 39 ? 18.234 7.359 17.609 1 95.69 39 ARG B CA 1
ATOM 3413 C C . ARG B 1 39 ? 18.938 8.188 16.547 1 95.69 39 ARG B C 1
ATOM 3415 O O . ARG B 1 39 ? 18.516 8.203 15.383 1 95.69 39 ARG B O 1
ATOM 3422 N N . ASP B 1 40 ? 20.047 8.812 16.891 1 92.88 40 ASP B N 1
ATOM 3423 C CA . ASP B 1 40 ? 20.75 9.648 15.93 1 92.88 40 ASP B CA 1
ATOM 3424 C C . ASP B 1 40 ? 21.703 8.812 15.07 1 92.88 40 ASP B C 1
ATOM 3426 O O . ASP B 1 40 ? 21.703 7.582 15.156 1 92.88 40 ASP B O 1
ATOM 3430 N N . ALA B 1 41 ? 22.438 9.453 14.211 1 87.31 41 ALA B N 1
ATOM 3431 C CA . ALA B 1 41 ? 23.297 8.766 13.242 1 87.31 41 ALA B CA 1
ATOM 3432 C C . ALA B 1 41 ? 24.406 7.984 13.953 1 87.31 41 ALA B C 1
ATOM 3434 O O . ALA B 1 41 ? 24.891 6.98 13.43 1 87.31 41 ALA B O 1
ATOM 3435 N N . ALA B 1 42 ? 24.734 8.367 15.156 1 91.5 42 ALA B N 1
ATOM 3436 C CA . ALA B 1 42 ? 25.781 7.711 15.922 1 91.5 42 ALA B CA 1
ATOM 3437 C C . ALA B 1 42 ? 25.219 6.59 16.781 1 91.5 42 ALA B C 1
ATOM 3439 O O . ALA B 1 42 ? 25.969 5.867 17.453 1 91.5 42 ALA B O 1
ATOM 3440 N N . GLY B 1 43 ? 23.906 6.453 16.766 1 91.38 43 GLY B N 1
ATOM 3441 C CA . GLY B 1 43 ? 23.266 5.391 17.516 1 91.38 43 GLY B CA 1
ATOM 3442 C C . GLY B 1 43 ? 22.906 5.801 18.938 1 91.38 43 GLY B C 1
ATOM 3443 O O . GLY B 1 43 ? 22.422 4.98 19.719 1 91.38 43 GLY B O 1
ATOM 3444 N N . LYS B 1 44 ? 23.125 7.016 19.203 1 95.31 44 LYS B N 1
ATOM 3445 C CA . LYS B 1 44 ? 22.766 7.5 20.531 1 95.31 44 LYS B CA 1
ATOM 3446 C C . LYS B 1 44 ? 21.25 7.711 20.656 1 95.31 44 LYS B C 1
ATOM 3448 O O . LYS B 1 44 ? 20.625 8.297 19.766 1 95.31 44 LYS B O 1
ATOM 3453 N N . GLU B 1 45 ? 20.703 7.258 21.797 1 97.38 45 GLU B N 1
ATOM 3454 C CA . GLU B 1 45 ? 19.266 7.293 22 1 97.38 45 GLU B CA 1
ATOM 3455 C C . GLU B 1 45 ? 18.875 8.391 22.984 1 97.38 45 GLU B C 1
ATOM 3457 O O . GLU B 1 45 ? 19.609 8.672 23.938 1 97.38 45 GLU B O 1
ATOM 3462 N N . ARG B 1 46 ? 17.812 9.023 22.766 1 96.94 46 ARG B N 1
ATOM 3463 C CA . ARG B 1 46 ? 17.203 9.945 23.719 1 96.94 46 ARG B CA 1
ATOM 3464 C C . ARG B 1 46 ? 15.688 9.992 23.531 1 96.94 46 ARG B C 1
ATOM 3466 O O . ARG B 1 46 ? 15.18 9.688 22.453 1 96.94 46 ARG B O 1
ATOM 3473 N N . GLU B 1 47 ? 15.031 10.312 24.547 1 97.94 47 GLU B N 1
ATOM 3474 C CA . GLU B 1 47 ? 13.578 10.438 24.469 1 97.94 47 GLU B CA 1
ATOM 3475 C C . GLU B 1 47 ? 13.172 11.789 23.891 1 97.94 47 GLU B C 1
ATOM 3477 O O . GLU B 1 47 ? 13.742 12.82 24.234 1 97.94 47 GLU B O 1
ATOM 3482 N N . VAL B 1 48 ? 12.219 11.812 23.016 1 97.94 48 VAL B N 1
ATOM 3483 C CA . VAL B 1 48 ? 11.711 13.039 22.406 1 97.94 48 VAL B CA 1
ATOM 3484 C C . VAL B 1 48 ? 10.188 13.055 22.484 1 97.94 48 VAL B C 1
ATOM 3486 O O . VAL B 1 48 ? 9.562 12.023 22.719 1 97.94 48 VAL B O 1
ATOM 3489 N N . THR B 1 49 ? 9.586 14.219 22.359 1 98.44 49 THR B N 1
ATOM 3490 C CA . THR B 1 49 ? 8.141 14.375 22.234 1 98.44 49 THR B CA 1
ATOM 3491 C C . THR B 1 49 ? 7.754 14.664 20.797 1 98.44 49 THR B C 1
ATOM 3493 O O . THR B 1 49 ? 8.242 15.633 20.188 1 98.44 49 THR B O 1
ATOM 3496 N N . VAL B 1 50 ? 6.914 13.828 20.234 1 98.19 50 VAL B N 1
ATOM 3497 C CA . VAL B 1 50 ? 6.535 13.945 18.828 1 98.19 50 VAL B CA 1
ATOM 3498 C C . VAL B 1 50 ? 5.32 14.859 18.703 1 98.19 50 VAL B C 1
ATOM 3500 O O . VAL B 1 50 ? 4.297 14.641 19.344 1 98.19 50 VAL B O 1
ATOM 3503 N N . TRP B 1 51 ? 5.418 15.859 17.812 1 98.12 51 TRP B N 1
ATOM 3504 C CA . TRP B 1 51 ? 4.344 16.828 17.656 1 98.12 51 TRP B CA 1
ATOM 3505 C C . TRP B 1 51 ? 3.791 16.828 16.234 1 98.12 51 TRP B C 1
ATOM 3507 O O . TRP B 1 51 ? 3.02 17.703 15.859 1 98.12 51 TRP B O 1
ATOM 3517 N N . CYS B 1 52 ? 4.168 15.797 15.43 1 96.56 52 CYS B N 1
ATOM 3518 C CA . CYS B 1 52 ? 3.756 15.82 14.031 1 96.56 52 CYS B CA 1
ATOM 3519 C C . CYS B 1 52 ? 3.156 14.484 13.617 1 96.56 52 CYS B C 1
ATOM 3521 O O . CYS B 1 52 ? 3.074 14.18 12.43 1 96.56 52 CYS B O 1
ATOM 3523 N N . SER B 1 53 ? 2.766 13.594 14.531 1 96.44 53 SER B N 1
ATOM 3524 C CA . SER B 1 53 ? 2.162 12.305 14.219 1 96.44 53 SER B CA 1
ATOM 3525 C C . SER B 1 53 ? 0.748 12.477 13.672 1 96.44 53 SER B C 1
ATOM 3527 O O . SER B 1 53 ? -0.009 13.32 14.148 1 96.44 53 SER B O 1
ATOM 3529 N N . ASN B 1 54 ? 0.392 11.609 12.656 1 96.88 54 ASN B N 1
ATOM 3530 C CA . ASN B 1 54 ? -0.966 11.594 12.125 1 96.88 54 ASN B CA 1
ATOM 3531 C C . ASN B 1 54 ? -1.882 10.688 12.938 1 96.88 54 ASN B C 1
ATOM 3533 O O . ASN B 1 54 ? -3.07 10.562 12.633 1 96.88 54 ASN B O 1
ATOM 3537 N N . ASP B 1 55 ? -1.337 10 13.945 1 97.81 55 ASP B N 1
ATOM 3538 C CA . ASP B 1 55 ? -2.195 9.297 14.898 1 97.81 55 ASP B CA 1
ATOM 3539 C C . ASP B 1 55 ? -2.943 10.289 15.789 1 97.81 55 ASP B C 1
ATOM 3541 O O . ASP B 1 55 ? -2.727 10.32 17 1 97.81 55 ASP B O 1
ATOM 3545 N N . TYR B 1 56 ? -3.881 10.961 15.211 1 97.94 56 TYR B N 1
ATOM 3546 C CA . TYR B 1 56 ? -4.48 12.188 15.727 1 97.94 56 TYR B CA 1
ATOM 3547 C C . TYR B 1 56 ? -5.172 11.938 17.062 1 97.94 56 TYR B C 1
ATOM 3549 O O . TYR B 1 56 ? -5.246 12.828 17.906 1 97.94 56 TYR B O 1
ATOM 3557 N N . LEU B 1 57 ? -5.676 10.727 17.219 1 98.62 57 LEU B N 1
ATOM 3558 C CA . LEU B 1 57 ? -6.48 10.469 18.406 1 98.62 57 LEU B CA 1
ATOM 3559 C C . LEU B 1 57 ? -5.746 9.539 19.375 1 98.62 57 LEU B C 1
ATOM 3561 O O . LEU B 1 57 ? -6.27 9.195 20.438 1 98.62 57 LEU B O 1
ATOM 3565 N N . GLY B 1 58 ? -4.523 9.109 18.969 1 98.12 58 GLY B N 1
ATOM 3566 C CA . GLY B 1 58 ? -3.742 8.211 19.797 1 98.12 58 GLY B CA 1
ATOM 3567 C C . GLY B 1 58 ? -4.281 6.793 19.812 1 98.12 58 GLY B C 1
ATOM 3568 O O . GLY B 1 58 ? -4 6.027 20.734 1 98.12 58 GLY B O 1
ATOM 3569 N N . MET B 1 59 ? -5.047 6.402 18.828 1 98.69 59 MET B N 1
ATOM 3570 C CA . MET B 1 59 ? -5.688 5.09 18.797 1 98.69 59 MET B CA 1
ATOM 3571 C C . MET B 1 59 ? -4.652 3.986 18.609 1 98.69 59 MET B C 1
ATOM 3573 O O . MET B 1 59 ? -4.914 2.824 18.922 1 98.69 59 MET B O 1
ATOM 3577 N N . GLY B 1 60 ? -3.471 4.332 18.141 1 98.12 60 GLY B N 1
ATOM 3578 C CA . GLY B 1 60 ? -2.412 3.352 17.953 1 98.12 60 GLY B CA 1
ATOM 3579 C C . GLY B 1 60 ? -1.996 2.666 19.25 1 98.12 60 GLY B C 1
ATOM 3580 O O . GLY B 1 60 ? -1.37 1.604 19.219 1 98.12 60 GLY B O 1
ATOM 3581 N N . GLN B 1 61 ? -2.316 3.258 20.391 1 98.12 61 GLN B N 1
ATOM 3582 C CA . GLN B 1 61 ? -1.965 2.641 21.656 1 98.12 61 GLN B CA 1
ATOM 3583 C C . GLN B 1 61 ? -3.215 2.262 22.453 1 98.12 61 GLN B C 1
ATOM 3585 O O . GLN B 1 61 ? -3.125 1.906 23.625 1 98.12 61 GLN B O 1
ATOM 3590 N N . ASN B 1 62 ? -4.418 2.48 21.844 1 98.44 62 ASN B N 1
ATOM 3591 C CA . ASN B 1 62 ? -5.668 2.148 22.531 1 98.44 62 ASN B CA 1
ATOM 3592 C C . ASN B 1 62 ? -5.746 0.662 22.859 1 98.44 62 ASN B C 1
ATOM 3594 O O . ASN B 1 62 ? -5.57 -0.185 21.984 1 98.44 62 ASN B O 1
ATOM 3598 N N . PRO B 1 63 ? -6.094 0.305 24.094 1 98.44 63 PRO B N 1
ATOM 3599 C CA . PRO B 1 63 ? -6.062 -1.103 24.5 1 98.44 63 PRO B CA 1
ATOM 3600 C C . PRO B 1 63 ? -7.02 -1.971 23.688 1 98.44 63 PRO B C 1
ATOM 3602 O O . PRO B 1 63 ? -6.734 -3.143 23.438 1 98.44 63 PRO B O 1
ATOM 3605 N N . VAL B 1 64 ? -8.188 -1.447 23.297 1 98.69 64 VAL B N 1
ATOM 3606 C CA . VAL B 1 64 ? -9.164 -2.213 22.516 1 98.69 64 VAL B CA 1
ATOM 3607 C C . VAL B 1 64 ? -8.586 -2.559 21.156 1 98.69 64 VAL B C 1
ATOM 3609 O O . VAL B 1 64 ? -8.781 -3.67 20.656 1 98.69 64 VAL B O 1
ATOM 3612 N N . VAL B 1 65 ? -7.875 -1.624 20.547 1 98.88 65 VAL B N 1
ATOM 3613 C CA . VAL B 1 65 ? -7.246 -1.815 19.25 1 98.88 65 VAL B CA 1
ATOM 3614 C C . VAL B 1 65 ? -6.125 -2.844 19.359 1 98.88 65 VAL B C 1
ATOM 3616 O O . VAL B 1 65 ? -6.062 -3.793 18.578 1 98.88 65 VAL B O 1
ATOM 3619 N N . LEU B 1 66 ? -5.215 -2.648 20.359 1 98.88 66 LEU B N 1
ATOM 3620 C CA . LEU B 1 66 ? -4.062 -3.527 20.531 1 98.88 66 LEU B CA 1
ATOM 3621 C C . LEU B 1 66 ? -4.508 -4.953 20.828 1 98.88 66 LEU B C 1
ATOM 3623 O O . LEU B 1 66 ? -3.939 -5.91 20.297 1 98.88 66 LEU B O 1
ATOM 3627 N N . LYS B 1 67 ? -5.527 -5.109 21.656 1 98.88 67 LYS B N 1
ATOM 3628 C CA . LYS B 1 67 ? -6.047 -6.438 21.969 1 98.88 67 LYS B CA 1
ATOM 3629 C C . LYS B 1 67 ? -6.582 -7.129 20.719 1 98.88 67 LYS B C 1
ATOM 3631 O O . LYS B 1 67 ? -6.375 -8.328 20.531 1 98.88 67 LYS B O 1
ATOM 3636 N N . ALA B 1 68 ? -7.348 -6.398 19.906 1 98.94 68 ALA B N 1
ATOM 3637 C CA . ALA B 1 68 ? -7.895 -6.961 18.672 1 98.94 68 ALA B CA 1
ATOM 3638 C C . ALA B 1 68 ? -6.781 -7.461 17.75 1 98.94 68 ALA B C 1
ATOM 3640 O O . ALA B 1 68 ? -6.926 -8.5 17.109 1 98.94 68 ALA B O 1
ATOM 3641 N N . MET B 1 69 ? -5.703 -6.73 17.703 1 98.94 69 MET B N 1
ATOM 3642 C CA . MET B 1 69 ? -4.57 -7.125 16.875 1 98.94 69 MET B CA 1
ATOM 3643 C C . MET B 1 69 ? -3.898 -8.375 17.422 1 98.94 69 MET B C 1
ATOM 3645 O O . MET B 1 69 ? -3.559 -9.289 16.672 1 98.94 69 MET B O 1
ATOM 3649 N N . HIS B 1 70 ? -3.68 -8.391 18.766 1 98.94 70 HIS B N 1
ATOM 3650 C CA . HIS B 1 70 ? -3.123 -9.586 19.391 1 98.94 70 HIS B CA 1
ATOM 3651 C C . HIS B 1 70 ? -3.979 -10.812 19.094 1 98.94 70 HIS B C 1
ATOM 3653 O O . HIS B 1 70 ? -3.455 -11.867 18.734 1 98.94 70 HIS B O 1
ATOM 3659 N N . ASP B 1 71 ? -5.316 -10.664 19.266 1 98.88 71 ASP B N 1
ATOM 3660 C CA . ASP B 1 71 ? -6.238 -11.773 19.031 1 98.88 71 ASP B CA 1
ATOM 3661 C C . ASP B 1 71 ? -6.164 -12.258 17.594 1 98.88 71 ASP B C 1
ATOM 3663 O O . ASP B 1 71 ? -6.234 -13.461 17.328 1 98.88 71 ASP B O 1
ATOM 3667 N N . ALA B 1 72 ? -6.051 -11.352 16.672 1 98.81 72 ALA B N 1
ATOM 3668 C CA . ALA B 1 72 ? -5.973 -11.703 15.258 1 98.81 72 ALA B CA 1
ATOM 3669 C C . ALA B 1 72 ? -4.688 -12.469 14.961 1 98.81 72 ALA B C 1
ATOM 3671 O O . ALA B 1 72 ? -4.699 -13.445 14.203 1 98.81 72 ALA B O 1
ATOM 3672 N N . ILE B 1 73 ? -3.525 -11.992 15.508 1 98.81 73 ILE B N 1
ATOM 3673 C CA . ILE B 1 73 ? -2.264 -12.703 15.32 1 98.81 73 ILE B CA 1
ATOM 3674 C C . ILE B 1 73 ? -2.412 -14.148 15.789 1 98.81 73 ILE B C 1
ATOM 3676 O O . ILE B 1 73 ? -2.018 -15.078 15.078 1 98.81 73 ILE B O 1
ATOM 3680 N N . ASP B 1 74 ? -3.039 -14.32 16.922 1 98.62 74 ASP B N 1
ATOM 3681 C CA . ASP B 1 74 ? -3.193 -15.648 17.5 1 98.62 74 ASP B CA 1
ATOM 3682 C C . ASP B 1 74 ? -4.145 -16.516 16.672 1 98.62 74 ASP B C 1
ATOM 3684 O O . ASP B 1 74 ? -3.979 -17.734 16.594 1 98.62 74 ASP B O 1
ATOM 3688 N N . GLY B 1 75 ? -5.129 -15.898 16.125 1 98.38 75 GLY B N 1
ATOM 3689 C CA . GLY B 1 75 ? -6.184 -16.641 15.445 1 98.38 75 GLY B CA 1
ATOM 3690 C C . GLY B 1 75 ? -5.852 -16.953 14 1 98.38 75 GLY B C 1
ATOM 3691 O O . GLY B 1 75 ? -6 -18.094 13.562 1 98.38 75 GLY B O 1
ATOM 3692 N N . VAL B 1 76 ? -5.352 -15.961 13.219 1 97.94 76 VAL B N 1
ATOM 3693 C CA . VAL B 1 76 ? -5.305 -16.141 11.766 1 97.94 76 VAL B CA 1
ATOM 3694 C C . VAL B 1 76 ? -3.863 -16 11.281 1 97.94 76 VAL B C 1
ATOM 3696 O O . VAL B 1 76 ? -3.574 -16.25 10.109 1 97.94 76 VAL B O 1
ATOM 3699 N N . GLY B 1 77 ? -2.904 -15.609 12.086 1 98.25 77 GLY B N 1
ATOM 3700 C CA . GLY B 1 77 ? -1.514 -15.492 11.68 1 98.25 77 GLY B CA 1
ATOM 3701 C C . GLY B 1 77 ? -1.145 -14.094 11.227 1 98.25 77 GLY B C 1
ATOM 3702 O O . GLY B 1 77 ? -1.856 -13.125 11.523 1 98.25 77 GLY B O 1
ATOM 3703 N N . ALA B 1 78 ? 0.002 -13.914 10.555 1 98.25 78 ALA B N 1
ATOM 3704 C CA . ALA B 1 78 ? 0.659 -12.633 10.32 1 98.25 78 ALA B CA 1
ATOM 3705 C C . ALA B 1 78 ? 0.067 -11.922 9.109 1 98.25 78 ALA B C 1
ATOM 3707 O O . ALA B 1 78 ? -0.324 -10.758 9.188 1 98.25 78 ALA B O 1
ATOM 3708 N N . GLY B 1 79 ? 0.137 -12.562 7.914 1 97.62 79 GLY B N 1
ATOM 3709 C CA . GLY B 1 79 ? -0.275 -11.938 6.668 1 97.62 79 GLY B CA 1
ATOM 3710 C C . GLY B 1 79 ? -1.464 -12.617 6.02 1 97.62 79 GLY B C 1
ATOM 3711 O O . GLY B 1 79 ? -1.96 -13.625 6.531 1 97.62 79 GLY B O 1
ATOM 3712 N N . ALA B 1 80 ? -1.956 -11.992 4.945 1 96.25 80 ALA B N 1
ATOM 3713 C CA . ALA B 1 80 ? -3.139 -12.5 4.254 1 96.25 80 ALA B CA 1
ATOM 3714 C C . ALA B 1 80 ? -2.785 -13.688 3.367 1 96.25 80 ALA B C 1
ATOM 3716 O O . ALA B 1 80 ? -3.648 -14.508 3.047 1 96.25 80 ALA B O 1
ATOM 3717 N N . GLY B 1 81 ? -1.534 -13.766 2.969 1 93.81 81 GLY B N 1
ATOM 3718 C CA . GLY B 1 81 ? -1.076 -14.883 2.156 1 93.81 81 GLY B CA 1
ATOM 3719 C C . GLY B 1 81 ? -1.489 -14.766 0.7 1 93.81 81 GLY B C 1
ATOM 3720 O O . GLY B 1 81 ? -1.488 -15.758 -0.03 1 93.81 81 GLY B O 1
ATOM 3721 N N . GLY B 1 82 ? -1.928 -13.609 0.24 1 95.44 82 GLY B N 1
ATOM 3722 C CA . GLY B 1 82 ? -2.299 -13.422 -1.154 1 95.44 82 GLY B CA 1
ATOM 3723 C C . GLY B 1 82 ? -3.143 -12.18 -1.386 1 95.44 82 GLY B C 1
ATOM 3724 O O . GLY B 1 82 ? -3.32 -11.367 -0.478 1 95.44 82 GLY B O 1
ATOM 3725 N N . THR B 1 83 ? -3.516 -12.031 -2.646 1 95.5 83 THR B N 1
ATOM 3726 C CA . THR B 1 83 ? -4.473 -10.984 -3 1 95.5 83 THR B CA 1
ATOM 3727 C C . THR B 1 83 ? -5.879 -11.367 -2.549 1 95.5 83 THR B C 1
ATOM 3729 O O . THR B 1 83 ? -6.113 -12.492 -2.113 1 95.5 83 THR B O 1
ATOM 3732 N N . ARG B 1 84 ? -6.789 -10.445 -2.668 1 95.69 84 ARG B N 1
ATOM 3733 C CA . ARG B 1 84 ? -8.172 -10.734 -2.295 1 95.69 84 ARG B CA 1
ATOM 3734 C C . ARG B 1 84 ? -8.703 -11.945 -3.059 1 95.69 84 ARG B C 1
ATOM 3736 O O . ARG B 1 84 ? -9.555 -12.68 -2.553 1 95.69 84 ARG B O 1
ATOM 3743 N N . ASN B 1 85 ? -8.211 -12.148 -4.301 1 91.12 85 ASN B N 1
ATOM 3744 C CA . ASN B 1 85 ? -8.711 -13.203 -5.176 1 91.12 85 ASN B CA 1
ATOM 3745 C C . ASN B 1 85 ? -7.984 -14.523 -4.926 1 91.12 85 ASN B C 1
ATOM 3747 O O . ASN B 1 85 ? -8.516 -15.594 -5.223 1 91.12 85 ASN B O 1
ATOM 3751 N N . ILE B 1 86 ? -6.777 -14.492 -4.441 1 91.19 86 ILE B N 1
ATOM 3752 C CA . ILE B 1 86 ? -5.957 -15.688 -4.246 1 91.19 86 ILE B CA 1
ATOM 3753 C C . ILE B 1 86 ? -5.785 -15.953 -2.754 1 91.19 86 ILE B C 1
ATOM 3755 O O . ILE B 1 86 ? -4.691 -15.773 -2.207 1 91.19 86 ILE B O 1
ATOM 3759 N N . SER B 1 87 ? -6.832 -16.328 -2.111 1 92.06 87 SER B N 1
ATOM 3760 C CA . SER B 1 87 ? -6.91 -16.766 -0.723 1 92.06 87 SER B CA 1
ATOM 3761 C C . SER B 1 87 ? -6.551 -15.633 0.237 1 92.06 87 SER B C 1
ATOM 3763 O O . SER B 1 87 ? -6.117 -15.891 1.363 1 92.06 87 SER B O 1
ATOM 3765 N N . GLY B 1 88 ? -6.645 -14.406 -0.197 1 95.19 88 GLY B N 1
ATOM 3766 C CA . GLY B 1 88 ? -6.227 -13.289 0.633 1 95.19 88 GLY B CA 1
ATOM 3767 C C . GLY B 1 88 ? -7.391 -12.547 1.26 1 95.19 88 GLY B C 1
ATOM 3768 O O . GLY B 1 88 ? -7.199 -11.516 1.914 1 95.19 88 GLY B O 1
ATOM 3769 N N . THR B 1 89 ? -8.625 -12.969 1.006 1 96.31 89 THR B N 1
ATOM 3770 C CA . THR B 1 89 ? -9.773 -12.398 1.701 1 96.31 89 THR B CA 1
ATOM 3771 C C . THR B 1 89 ? -9.992 -13.086 3.045 1 96.31 89 THR B C 1
ATOM 3773 O O . THR B 1 89 ? -10.156 -14.305 3.105 1 96.31 89 THR B O 1
ATOM 3776 N N . ASN B 1 90 ? -9.945 -12.383 4.082 1 96.75 90 ASN B N 1
ATOM 3777 C CA . ASN B 1 90 ? -10.156 -12.836 5.453 1 96.75 90 ASN B CA 1
ATOM 3778 C C . ASN B 1 90 ? -11.445 -12.281 6.039 1 96.75 90 ASN B C 1
ATOM 3780 O O . ASN B 1 90 ? -11.945 -11.25 5.586 1 96.75 90 ASN B O 1
ATOM 3784 N N . ILE B 1 91 ? -11.969 -12.891 7.023 1 97.06 91 ILE B N 1
ATOM 3785 C CA . ILE B 1 91 ? -13.203 -12.477 7.684 1 97.06 91 ILE B CA 1
ATOM 3786 C C . ILE B 1 91 ? -13.07 -11.031 8.156 1 97.06 91 ILE B C 1
ATOM 3788 O O . ILE B 1 91 ? -14.039 -10.258 8.094 1 97.06 91 ILE B O 1
ATOM 3792 N N . TYR B 1 92 ? -11.883 -10.633 8.625 1 98.5 92 TYR B N 1
ATOM 3793 C CA . TYR B 1 92 ? -11.688 -9.289 9.148 1 98.5 92 TYR B CA 1
ATOM 3794 C C . TYR B 1 92 ? -11.805 -8.242 8.047 1 98.5 92 TYR B C 1
ATOM 3796 O O . TYR B 1 92 ? -12.219 -7.109 8.297 1 98.5 92 TYR B O 1
ATOM 3804 N N . HIS B 1 93 ? -11.422 -8.602 6.785 1 98.69 93 HIS B N 1
ATOM 3805 C CA . HIS B 1 93 ? -11.648 -7.688 5.672 1 98.69 93 HIS B CA 1
ATOM 3806 C C . HIS B 1 93 ? -13.133 -7.453 5.445 1 98.69 93 HIS B C 1
ATOM 3808 O O . HIS B 1 93 ? -13.562 -6.316 5.246 1 98.69 93 HIS B O 1
ATOM 3814 N N . VAL B 1 94 ? -13.875 -8.547 5.484 1 98.12 94 VAL B N 1
ATOM 3815 C CA . VAL B 1 94 ? -15.312 -8.5 5.227 1 98.12 94 VAL B CA 1
ATOM 3816 C C . VAL B 1 94 ? -16 -7.676 6.309 1 98.12 94 VAL B C 1
ATOM 3818 O O . VAL B 1 94 ? -16.797 -6.785 6 1 98.12 94 VAL B O 1
ATOM 3821 N N . LEU B 1 95 ? -15.688 -7.957 7.551 1 98.56 95 LEU B N 1
ATOM 3822 C CA . LEU B 1 95 ? -16.297 -7.246 8.664 1 98.56 95 LEU B CA 1
ATOM 3823 C C . LEU B 1 95 ? -15.922 -5.766 8.641 1 98.56 95 LEU B C 1
ATOM 3825 O O . LEU B 1 95 ? -16.766 -4.906 8.914 1 98.56 95 LEU B O 1
ATOM 3829 N N . LEU B 1 96 ? -14.68 -5.477 8.312 1 98.88 96 LEU B N 1
ATOM 3830 C CA . LEU B 1 96 ? -14.219 -4.094 8.266 1 98.88 96 LEU B CA 1
ATOM 3831 C C . LEU B 1 96 ? -14.922 -3.328 7.145 1 98.88 96 LEU B C 1
ATOM 3833 O O . LEU B 1 96 ? -15.328 -2.182 7.336 1 98.88 96 LEU B O 1
ATOM 3837 N N . GLU B 1 97 ? -15 -3.93 5.953 1 98.88 97 GLU B N 1
ATOM 3838 C CA . GLU B 1 97 ? -15.695 -3.279 4.848 1 98.88 97 GLU B CA 1
ATOM 3839 C C . GLU B 1 97 ? -17.156 -3 5.199 1 98.88 97 GLU B C 1
ATOM 3841 O O . GLU B 1 97 ? -17.688 -1.937 4.875 1 98.88 97 GLU B O 1
ATOM 3846 N N . ARG B 1 98 ? -17.797 -3.914 5.898 1 98.69 98 ARG B N 1
ATOM 3847 C CA . ARG B 1 98 ? -19.172 -3.695 6.352 1 98.69 98 ARG B CA 1
ATOM 3848 C C . ARG B 1 98 ? -19.234 -2.535 7.336 1 98.69 98 ARG B C 1
ATOM 3850 O O . ARG B 1 98 ? -20.156 -1.706 7.262 1 98.69 98 ARG B O 1
ATOM 3857 N N . GLU B 1 99 ? -18.328 -2.508 8.266 1 98.88 99 GLU B N 1
ATOM 3858 C CA . GLU B 1 99 ? -18.297 -1.454 9.273 1 98.88 99 GLU B CA 1
ATOM 3859 C C . GLU B 1 99 ? -18.062 -0.087 8.633 1 98.88 99 GLU B C 1
ATOM 3861 O O . GLU B 1 99 ? -18.656 0.907 9.055 1 98.88 99 GLU B O 1
ATOM 3866 N N . LEU B 1 100 ? -17.203 -0.035 7.633 1 98.94 100 LEU B N 1
ATOM 3867 C CA . LEU B 1 100 ? -16.906 1.208 6.93 1 98.94 100 LEU B CA 1
ATOM 3868 C C . LEU B 1 100 ? -18.125 1.705 6.156 1 98.94 100 LEU B C 1
ATOM 3870 O O . LEU B 1 100 ? -18.406 2.906 6.137 1 98.94 100 LEU B O 1
ATOM 3874 N N . ALA B 1 101 ? -18.781 0.785 5.488 1 98.94 101 ALA B N 1
ATOM 3875 C CA . ALA B 1 101 ? -20.016 1.161 4.801 1 98.94 101 ALA B CA 1
ATOM 3876 C C . ALA B 1 101 ? -21.031 1.748 5.777 1 98.94 101 ALA B C 1
ATOM 3878 O O . ALA B 1 101 ? -21.656 2.768 5.492 1 98.94 101 ALA B O 1
ATOM 3879 N N . ASP B 1 102 ? -21.141 1.125 6.91 1 98.88 102 ASP B N 1
ATOM 3880 C CA . ASP B 1 102 ? -22.047 1.596 7.949 1 98.88 102 ASP B CA 1
ATOM 3881 C C . ASP B 1 102 ? -21.625 2.969 8.469 1 98.88 102 ASP B C 1
ATOM 3883 O O . ASP B 1 102 ? -22.469 3.857 8.641 1 98.88 102 ASP B O 1
ATOM 3887 N N . LEU B 1 103 ? -20.375 3.168 8.703 1 98.88 103 LEU B N 1
ATOM 3888 C CA . LEU B 1 103 ? -19.844 4.426 9.227 1 98.88 103 LEU B CA 1
ATOM 3889 C C . LEU B 1 103 ? -20.25 5.598 8.336 1 98.88 103 LEU B C 1
ATOM 3891 O O . LEU B 1 103 ? -20.609 6.664 8.844 1 98.88 103 LEU B O 1
ATOM 3895 N N . HIS B 1 104 ? -20.203 5.387 7.02 1 98.88 104 HIS B N 1
ATOM 3896 C CA . HIS B 1 104 ? -20.438 6.477 6.074 1 98.88 104 HIS B CA 1
ATOM 3897 C C . HIS B 1 104 ? -21.859 6.414 5.5 1 98.88 104 HIS B C 1
ATOM 3899 O O . HIS B 1 104 ? -22.188 7.18 4.594 1 98.88 104 HIS B O 1
ATOM 3905 N N . GLN B 1 105 ? -22.656 5.469 5.996 1 98.38 105 GLN B N 1
ATOM 3906 C CA . GLN B 1 105 ? -24.016 5.273 5.52 1 98.38 105 GLN B CA 1
ATOM 3907 C C . GLN B 1 105 ? -24.047 5.066 4.008 1 98.38 105 GLN B C 1
ATOM 3909 O O . GLN B 1 105 ? -24.797 5.738 3.299 1 98.38 105 GLN B O 1
ATOM 3914 N N . LYS B 1 106 ? -23.203 4.258 3.525 1 98.75 106 LYS B N 1
ATOM 3915 C CA . LYS B 1 106 ? -23.141 3.834 2.131 1 98.75 106 LYS B CA 1
ATOM 3916 C C . LYS B 1 106 ? -23.469 2.35 1.993 1 98.75 106 LYS B C 1
ATOM 3918 O O . LYS B 1 106 ? -23.578 1.638 2.994 1 98.75 106 LYS B O 1
ATOM 3923 N N . GLU B 1 107 ? -23.703 1.893 0.779 1 98.75 107 GLU B N 1
ATOM 3924 C CA . GLU B 1 107 ? -24.094 0.507 0.542 1 98.75 107 GLU B CA 1
ATOM 3925 C C . GLU B 1 107 ? -22.906 -0.439 0.699 1 98.75 107 GLU B C 1
ATOM 3927 O O . GLU B 1 107 ? -23.062 -1.566 1.172 1 98.75 107 GLU B O 1
ATOM 3932 N N . ALA B 1 108 ? -21.703 -0.022 0.334 1 98.88 108 ALA B N 1
ATOM 3933 C CA . ALA B 1 108 ? -20.547 -0.903 0.296 1 98.88 108 ALA B CA 1
ATOM 3934 C C . ALA B 1 108 ? -19.25 -0.118 0.527 1 98.88 108 ALA B C 1
ATOM 3936 O O . ALA B 1 108 ? -19.234 1.11 0.418 1 98.88 108 ALA B O 1
ATOM 3937 N N . ALA B 1 109 ? -18.234 -0.788 0.877 1 98.94 109 ALA B N 1
ATOM 3938 C CA . ALA B 1 109 ? -16.891 -0.249 1.037 1 98.94 109 ALA B CA 1
ATOM 3939 C C . ALA B 1 109 ? -15.852 -1.214 0.485 1 98.94 109 ALA B C 1
ATOM 3941 O O . ALA B 1 109 ? -16.109 -2.412 0.347 1 98.94 109 ALA B O 1
ATOM 3942 N N . LEU B 1 110 ? -14.727 -0.709 0.103 1 98.88 110 LEU B N 1
ATOM 3943 C CA . LEU B 1 110 ? -13.594 -1.48 -0.405 1 98.88 110 LEU B CA 1
ATOM 3944 C C . LEU B 1 110 ? -12.305 -1.079 0.297 1 98.88 110 LEU B C 1
ATOM 3946 O O . LEU B 1 110 ? -11.953 0.104 0.338 1 98.88 110 LEU B O 1
ATOM 3950 N N . LEU B 1 111 ? -11.609 -2.092 0.772 1 98.62 111 LEU B N 1
ATOM 3951 C CA . LEU B 1 111 ? -10.391 -1.878 1.541 1 98.62 111 LEU B CA 1
ATOM 3952 C C . LEU B 1 111 ? -9.164 -1.881 0.629 1 98.62 111 LEU B C 1
ATOM 3954 O O . LEU B 1 111 ? -9.078 -2.695 -0.293 1 98.62 111 LEU B O 1
ATOM 3958 N N . PHE B 1 112 ? -8.234 -1.01 0.875 1 98.5 112 PHE B N 1
ATOM 3959 C CA . PHE B 1 112 ? -6.922 -0.95 0.238 1 98.5 112 PHE B CA 1
ATOM 3960 C C . PHE B 1 112 ? -5.812 -0.954 1.282 1 98.5 112 PHE B C 1
ATOM 3962 O O . PHE B 1 112 ? -6.082 -0.885 2.482 1 98.5 112 PHE B O 1
ATOM 3969 N N . THR B 1 113 ? -4.562 -0.967 0.851 1 97.5 113 THR B N 1
ATOM 3970 C CA . THR B 1 113 ? -3.436 -1.119 1.767 1 97.5 113 THR B CA 1
ATOM 3971 C C . THR B 1 113 ? -3.035 0.228 2.361 1 97.5 113 THR B C 1
ATOM 3973 O O . THR B 1 113 ? -2.312 0.282 3.357 1 97.5 113 THR B O 1
ATOM 3976 N N . SER B 1 114 ? -3.434 1.301 1.735 1 97.56 114 SER B N 1
ATOM 3977 C CA . SER B 1 114 ? -3.197 2.643 2.26 1 97.56 114 SER B CA 1
ATOM 3978 C C . SER B 1 114 ? -4.168 3.65 1.656 1 97.56 114 SER B C 1
ATOM 3980 O O . SER B 1 114 ? -4.848 3.354 0.672 1 97.56 114 SER B O 1
ATOM 3982 N N . GLY B 1 115 ? -4.219 4.801 2.303 1 97.5 115 GLY B N 1
ATOM 3983 C CA . GLY B 1 115 ? -4.996 5.887 1.727 1 97.5 115 GLY B CA 1
ATOM 3984 C C . GLY B 1 115 ? -4.461 6.355 0.386 1 97.5 115 GLY B C 1
ATOM 3985 O O . GLY B 1 115 ? -5.234 6.742 -0.494 1 97.5 115 GLY B O 1
ATOM 3986 N N . TYR B 1 116 ? -3.16 6.344 0.189 1 97.69 116 TYR B N 1
ATOM 3987 C CA . TYR B 1 116 ? -2.561 6.695 -1.093 1 97.69 116 TYR B CA 1
ATOM 3988 C C . TYR B 1 116 ? -3.074 5.789 -2.205 1 97.69 116 TYR B C 1
ATOM 3990 O O . TYR B 1 116 ? -3.508 6.27 -3.256 1 97.69 116 TYR B O 1
ATOM 3998 N N . VAL B 1 117 ? -3.092 4.469 -1.93 1 98.12 117 VAL B N 1
ATOM 3999 C CA . VAL B 1 117 ? -3.471 3.49 -2.941 1 98.12 117 VAL B CA 1
ATOM 4000 C C . VAL B 1 117 ? -4.965 3.604 -3.238 1 98.12 117 VAL B C 1
ATOM 4002 O O . VAL B 1 117 ? -5.387 3.473 -4.391 1 98.12 117 VAL B O 1
ATOM 4005 N N . SER B 1 118 ? -5.789 3.785 -2.207 1 98.56 118 SER B N 1
ATOM 4006 C CA . SER B 1 118 ? -7.223 3.881 -2.455 1 98.56 118 SER B CA 1
ATOM 4007 C C . SER B 1 118 ? -7.551 5.062 -3.361 1 98.56 118 SER B C 1
ATOM 4009 O O . SER B 1 118 ? -8.375 4.949 -4.266 1 98.56 118 SER B O 1
ATOM 4011 N N . ASN B 1 119 ? -6.887 6.25 -3.166 1 98.75 119 ASN B N 1
ATOM 4012 C CA . ASN B 1 119 ? -7.074 7.41 -4.031 1 98.75 119 ASN B CA 1
ATOM 4013 C C . ASN B 1 119 ? -6.559 7.145 -5.441 1 98.75 119 ASN B C 1
ATOM 4015 O O . ASN B 1 119 ? -7.281 7.348 -6.418 1 98.75 119 ASN B O 1
ATOM 4019 N N . ASP B 1 120 ? -5.332 6.684 -5.551 1 98.19 120 ASP B N 1
ATOM 4020 C CA . ASP B 1 120 ? -4.672 6.445 -6.828 1 98.19 120 ASP B CA 1
ATOM 4021 C C . ASP B 1 120 ? -5.445 5.426 -7.664 1 98.19 120 ASP B C 1
ATOM 4023 O O . ASP B 1 120 ? -5.789 5.691 -8.82 1 98.19 120 ASP B O 1
ATOM 4027 N N . ALA B 1 121 ? -5.746 4.281 -7.082 1 98.31 121 ALA B N 1
ATOM 4028 C CA . ALA B 1 121 ? -6.406 3.186 -7.781 1 98.31 121 ALA B CA 1
ATOM 4029 C C . ALA B 1 121 ? -7.828 3.568 -8.18 1 98.31 121 ALA B C 1
ATOM 4031 O O . ALA B 1 121 ? -8.273 3.26 -9.289 1 98.31 121 ALA B O 1
ATOM 4032 N N . THR B 1 122 ? -8.547 4.246 -7.281 1 98.81 122 THR B N 1
ATOM 4033 C CA . THR B 1 122 ? -9.953 4.539 -7.535 1 98.81 122 THR B CA 1
ATOM 4034 C C . THR B 1 122 ? -10.094 5.617 -8.602 1 98.81 122 THR B C 1
ATOM 4036 O O . THR B 1 122 ? -10.82 5.438 -9.586 1 98.81 122 THR B O 1
ATOM 4039 N N . LEU B 1 123 ? -9.406 6.734 -8.438 1 98.81 123 LEU B N 1
ATOM 4040 C CA . LEU B 1 123 ? -9.508 7.812 -9.414 1 98.81 123 LEU B CA 1
ATOM 4041 C C . LEU B 1 123 ? -8.914 7.387 -10.758 1 98.81 123 LEU B C 1
ATOM 4043 O O . LEU B 1 123 ? -9.438 7.742 -11.812 1 98.81 123 LEU B O 1
ATOM 4047 N N . GLY B 1 124 ? -7.785 6.648 -10.695 1 98.19 124 GLY B N 1
ATOM 4048 C CA . GLY B 1 124 ? -7.211 6.113 -11.914 1 98.19 124 GLY B CA 1
ATOM 4049 C C . GLY B 1 124 ? -8.164 5.207 -12.672 1 98.19 124 GLY B C 1
ATOM 4050 O O . GLY B 1 124 ? -8.289 5.312 -13.898 1 98.19 124 GLY B O 1
ATOM 4051 N N . THR B 1 125 ? -8.82 4.316 -11.977 1 98.19 125 THR B N 1
ATOM 4052 C CA . THR B 1 125 ? -9.734 3.352 -12.586 1 98.19 125 THR B CA 1
ATOM 4053 C C . THR B 1 125 ? -11 4.039 -13.086 1 98.19 125 THR B C 1
ATOM 4055 O O . THR B 1 125 ? -11.477 3.754 -14.188 1 98.19 125 THR B O 1
ATOM 4058 N N . LEU B 1 126 ? -11.547 4.945 -12.281 1 98.06 126 LEU B N 1
ATOM 4059 C CA . LEU B 1 126 ? -12.766 5.664 -12.641 1 98.06 126 LEU B CA 1
ATOM 4060 C C . LEU B 1 126 ? -12.578 6.422 -13.953 1 98.06 126 LEU B C 1
ATOM 4062 O O . LEU B 1 126 ? -13.438 6.367 -14.836 1 98.06 126 LEU B O 1
ATOM 4066 N N . GLY B 1 127 ? -11.461 7.145 -14.094 1 97.69 127 GLY B N 1
ATOM 4067 C CA . GLY B 1 127 ? -11.188 7.91 -15.305 1 97.69 127 GLY B CA 1
ATOM 4068 C C . GLY B 1 127 ? -11.047 7.043 -16.547 1 97.69 127 GLY B C 1
ATOM 4069 O O . GLY B 1 127 ? -11.375 7.477 -17.641 1 97.69 127 GLY B O 1
ATOM 4070 N N . LYS B 1 128 ? -10.578 5.828 -16.375 1 96.31 128 LYS B N 1
ATOM 4071 C CA . LYS B 1 128 ? -10.414 4.902 -17.5 1 96.31 128 LYS B CA 1
ATOM 4072 C C . LYS B 1 128 ? -11.742 4.25 -17.859 1 96.31 128 LYS B C 1
ATOM 4074 O O . LYS B 1 128 ? -11.984 3.939 -19.031 1 96.31 128 LYS B O 1
ATOM 4079 N N . LEU B 1 129 ? -12.539 3.949 -16.891 1 96.94 129 LEU B N 1
ATOM 4080 C CA . LEU B 1 129 ? -13.773 3.199 -17.078 1 96.94 129 LEU B CA 1
ATOM 4081 C C . LEU B 1 129 ? -14.852 4.07 -17.719 1 96.94 129 LEU B C 1
ATOM 4083 O O . LEU B 1 129 ? -15.594 3.607 -18.594 1 96.94 129 LEU B O 1
ATOM 4087 N N . LEU B 1 130 ? -15 5.344 -17.219 1 97.75 130 LEU B N 1
ATOM 4088 C CA . LEU B 1 130 ? -16.016 6.258 -17.734 1 97.75 130 LEU B CA 1
ATOM 4089 C C . LEU B 1 130 ? -15.625 6.785 -19.109 1 97.75 130 LEU B C 1
ATOM 4091 O O . LEU B 1 130 ? -14.547 7.352 -19.281 1 97.75 130 LEU B O 1
ATOM 4095 N N . PRO B 1 131 ? -16.484 6.625 -20.078 1 96.81 131 PRO B N 1
ATOM 4096 C CA . PRO B 1 131 ? -16.141 7.035 -21.453 1 96.81 131 PRO B CA 1
ATOM 409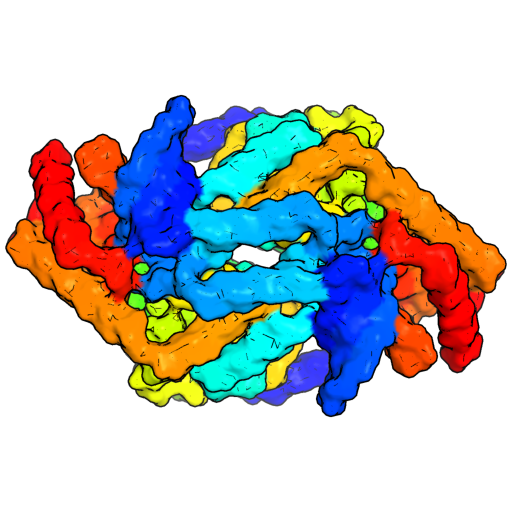7 C C . PRO B 1 131 ? -15.953 8.547 -21.578 1 96.81 131 PRO B C 1
ATOM 4099 O O . PRO B 1 131 ? -16.859 9.312 -21.25 1 96.81 131 PRO B O 1
ATOM 4102 N N . ASN B 1 132 ? -14.82 8.992 -22.047 1 96.88 132 ASN B N 1
ATOM 4103 C CA . ASN B 1 132 ? -14.523 10.406 -22.266 1 96.88 132 ASN B CA 1
ATOM 4104 C C . ASN B 1 132 ? -14.727 11.211 -20.984 1 96.88 132 ASN B C 1
ATOM 4106 O O . ASN B 1 132 ? -15.344 12.281 -21.016 1 96.88 132 ASN B O 1
ATOM 4110 N N . CYS B 1 133 ? -14.297 10.664 -19.922 1 97.38 133 CYS B N 1
ATOM 4111 C CA . CYS B 1 133 ? -14.477 11.234 -18.594 1 97.38 133 CYS B CA 1
ATOM 4112 C C . CYS B 1 133 ? -13.68 12.523 -18.438 1 97.38 133 CYS B C 1
ATOM 4114 O O . CYS B 1 133 ? -12.578 12.641 -18.969 1 97.38 133 CYS B O 1
ATOM 4116 N N . VAL B 1 134 ? -14.289 13.547 -17.766 1 98.69 134 VAL B N 1
ATOM 4117 C CA . VAL B 1 134 ? -13.586 14.75 -17.328 1 98.69 134 VAL B CA 1
ATOM 4118 C C . VAL B 1 134 ? -13.547 14.812 -15.812 1 98.69 134 VAL B C 1
ATOM 4120 O O . VAL B 1 134 ? -14.578 14.664 -15.148 1 98.69 134 VAL B O 1
ATOM 4123 N N . ILE B 1 135 ? -12.383 14.984 -15.234 1 98.88 135 ILE B N 1
ATOM 4124 C CA . ILE B 1 135 ? -12.25 15.086 -13.789 1 98.88 135 ILE B CA 1
ATOM 4125 C C . ILE B 1 135 ? -11.875 16.516 -13.406 1 98.88 135 ILE B C 1
ATOM 4127 O O . ILE B 1 135 ? -10.914 17.078 -13.938 1 98.88 135 ILE B O 1
ATOM 4131 N N . LEU B 1 136 ? -12.703 17.172 -12.602 1 98.94 136 LEU B N 1
ATOM 4132 C CA . LEU B 1 136 ? -12.438 18.484 -12.016 1 98.94 136 LEU B CA 1
ATOM 4133 C C . LEU B 1 136 ? -11.812 18.344 -10.625 1 98.94 136 LEU B C 1
ATOM 4135 O O . LEU B 1 136 ? -12.461 17.844 -9.703 1 98.94 136 LEU B O 1
ATOM 4139 N N . SER B 1 137 ? -10.602 18.734 -10.492 1 98.88 137 SER B N 1
ATOM 4140 C CA . SER B 1 137 ? -9.82 18.547 -9.273 1 98.88 137 SER B CA 1
ATOM 4141 C C . SER B 1 137 ? -9.555 19.875 -8.57 1 98.88 137 SER B C 1
ATOM 4143 O O . SER B 1 137 ? -9.133 20.844 -9.203 1 98.88 137 SER B O 1
ATOM 4145 N N . ASP B 1 138 ? -9.797 19.922 -7.266 1 98.81 138 ASP B N 1
ATOM 4146 C CA . ASP B 1 138 ? -9.398 21.078 -6.488 1 98.81 138 ASP B CA 1
ATOM 4147 C C . ASP B 1 138 ? -7.895 21.312 -6.578 1 98.81 138 ASP B C 1
ATOM 4149 O O . ASP B 1 138 ? -7.113 20.359 -6.566 1 98.81 138 ASP B O 1
ATOM 4153 N N . ALA B 1 139 ? -7.488 22.531 -6.496 1 97.5 139 ALA B N 1
ATOM 4154 C CA . ALA B 1 139 ? -6.098 22.922 -6.727 1 97.5 139 ALA B CA 1
ATOM 4155 C C . ALA B 1 139 ? -5.191 22.406 -5.617 1 97.5 139 ALA B C 1
ATOM 4157 O O . ALA B 1 139 ? -3.984 22.25 -5.812 1 97.5 139 ALA B O 1
ATOM 4158 N N . LEU B 1 140 ? -5.75 22.078 -4.449 1 96 140 LEU B N 1
ATOM 4159 C CA . LEU B 1 140 ? -4.895 21.719 -3.324 1 96 140 LEU B CA 1
ATOM 4160 C C . LEU B 1 140 ? -5.098 20.25 -2.936 1 96 140 LEU B C 1
ATOM 4162 O O . LEU B 1 140 ? -4.77 19.859 -1.818 1 96 140 LEU B O 1
ATOM 4166 N N . ASN B 1 141 ? -5.629 19.469 -3.875 1 97.44 141 ASN B N 1
ATOM 4167 C CA . ASN B 1 141 ? -5.812 18.047 -3.605 1 97.44 141 ASN B CA 1
ATOM 4168 C C . ASN B 1 141 ? -4.488 17.359 -3.295 1 97.44 141 ASN B C 1
ATOM 4170 O O . ASN B 1 141 ? -3.447 17.734 -3.842 1 97.44 141 ASN B O 1
ATOM 4174 N N . HIS B 1 142 ? -4.531 16.375 -2.414 1 96.06 142 HIS B N 1
ATOM 4175 C CA . HIS B 1 142 ? -3.393 15.555 -2.029 1 96.06 142 HIS B CA 1
ATOM 4176 C C . HIS B 1 142 ? -2.75 14.898 -3.25 1 96.06 142 HIS B C 1
ATOM 4178 O O . HIS B 1 142 ? -3.438 14.578 -4.223 1 96.06 142 HIS B O 1
ATOM 4184 N N . ASN B 1 143 ? -1.474 14.695 -3.182 1 95.44 143 ASN B N 1
ATOM 4185 C CA . ASN B 1 143 ? -0.677 14.117 -4.262 1 95.44 143 ASN B CA 1
ATOM 4186 C C . ASN B 1 143 ? -1.277 12.812 -4.766 1 95.44 143 ASN B C 1
ATOM 4188 O O . ASN B 1 143 ? -1.237 12.523 -5.961 1 95.44 143 ASN B O 1
ATOM 4192 N N . SER B 1 144 ? -1.788 11.93 -3.867 1 97.25 144 SER B N 1
ATOM 4193 C CA . SER B 1 144 ? -2.34 10.633 -4.25 1 97.25 144 SER B CA 1
ATOM 4194 C C . SER B 1 144 ? -3.525 10.789 -5.195 1 97.25 144 SER B C 1
ATOM 4196 O O . SER B 1 144 ? -3.725 9.969 -6.094 1 97.25 144 SER B O 1
ATOM 4198 N N . MET B 1 145 ? -4.348 11.844 -5.004 1 98.25 145 MET B N 1
ATOM 4199 C CA . MET B 1 145 ? -5.449 12.133 -5.918 1 98.25 145 MET B CA 1
ATOM 4200 C C . MET B 1 145 ? -4.926 12.625 -7.262 1 98.25 145 MET B C 1
ATOM 4202 O O . MET B 1 145 ? -5.379 12.172 -8.312 1 98.25 145 MET B O 1
ATOM 4206 N N . ILE B 1 146 ? -3.992 13.562 -7.188 1 97.5 146 ILE B N 1
ATOM 4207 C CA . ILE B 1 146 ? -3.387 14.125 -8.391 1 97.5 146 ILE B CA 1
ATOM 4208 C C . ILE B 1 146 ? -2.787 13 -9.234 1 97.5 146 ILE B C 1
ATOM 4210 O O . ILE B 1 146 ? -3.01 12.945 -10.445 1 97.5 146 ILE B O 1
ATOM 4214 N N . THR B 1 147 ? -2.066 12.094 -8.578 1 96.81 147 THR B N 1
ATOM 4215 C CA . THR B 1 147 ? -1.417 10.977 -9.258 1 96.81 147 THR B CA 1
ATOM 4216 C C . THR B 1 147 ? -2.451 10.07 -9.914 1 96.81 147 THR B C 1
ATOM 4218 O O . THR B 1 147 ? -2.299 9.672 -11.07 1 96.81 147 THR B O 1
ATOM 4221 N N . GLY B 1 148 ? -3.51 9.68 -9.172 1 98.06 148 GLY B N 1
ATOM 4222 C CA . GLY B 1 148 ? -4.566 8.852 -9.734 1 98.06 148 GLY B CA 1
ATOM 4223 C C . GLY B 1 148 ? -5.227 9.477 -10.953 1 98.06 148 GLY B C 1
ATOM 4224 O O . GLY B 1 148 ? -5.453 8.805 -11.961 1 98.06 148 GLY B O 1
ATOM 4225 N N . ILE B 1 149 ? -5.516 10.781 -10.883 1 98.56 149 ILE B N 1
ATOM 4226 C CA . ILE B 1 149 ? -6.152 11.5 -11.984 1 98.56 149 ILE B CA 1
ATOM 4227 C C . ILE B 1 149 ? -5.227 11.516 -13.195 1 98.56 149 ILE B C 1
ATOM 4229 O O . ILE B 1 149 ? -5.656 11.242 -14.32 1 98.56 149 ILE B O 1
ATOM 4233 N N . ARG B 1 150 ? -3.965 11.789 -12.961 1 97.12 150 ARG B N 1
ATOM 4234 C CA . ARG B 1 150 ? -2.984 11.812 -14.039 1 97.12 150 ARG B CA 1
ATOM 4235 C C . ARG B 1 150 ? -2.875 10.438 -14.703 1 97.12 150 ARG B C 1
ATOM 4237 O O . ARG B 1 150 ? -2.865 10.336 -15.93 1 97.12 150 ARG B O 1
ATOM 4244 N N . ASN B 1 151 ? -2.818 9.414 -13.953 1 95.81 151 ASN B N 1
ATOM 4245 C CA . ASN B 1 151 ? -2.631 8.055 -14.445 1 95.81 151 ASN B CA 1
ATOM 4246 C C . ASN B 1 151 ? -3.867 7.559 -15.195 1 95.81 151 ASN B C 1
ATOM 4248 O O . ASN B 1 151 ? -3.785 6.609 -15.977 1 95.81 151 ASN B O 1
ATOM 4252 N N . SER B 1 152 ? -5.008 8.156 -14.93 1 97.06 152 SER B N 1
ATOM 4253 C CA . SER B 1 152 ? -6.238 7.742 -15.594 1 97.06 152 SER B CA 1
ATOM 4254 C C . SER B 1 152 ? -6.227 8.109 -17.078 1 97.06 152 SER B C 1
ATOM 4256 O O . SER B 1 152 ? -6.922 7.488 -17.875 1 97.06 152 SER B O 1
ATOM 4258 N N . GLY B 1 153 ? -5.496 9.188 -17.422 1 96.38 153 GLY B N 1
ATOM 4259 C CA . GLY B 1 153 ? -5.488 9.695 -18.781 1 96.38 153 GLY B CA 1
ATOM 4260 C C . GLY B 1 153 ? -6.719 10.508 -19.125 1 96.38 153 GLY B C 1
ATOM 4261 O O . GLY B 1 153 ? -6.832 11.039 -20.234 1 96.38 153 GLY B O 1
ATOM 4262 N N . ALA B 1 154 ? -7.656 10.641 -18.203 1 97.94 154 ALA B N 1
ATOM 4263 C CA . ALA B 1 154 ? -8.852 11.445 -18.453 1 97.94 154 ALA B CA 1
ATOM 4264 C C . ALA B 1 154 ? -8.5 12.922 -18.594 1 97.94 154 ALA B C 1
ATOM 4266 O O . ALA B 1 154 ? -7.504 13.391 -18.047 1 97.94 154 ALA B O 1
ATOM 4267 N N . GLU B 1 155 ? -9.312 13.617 -19.391 1 98.44 155 GLU B N 1
ATOM 4268 C CA . GLU B 1 155 ? -9.211 15.07 -19.375 1 98.44 155 GLU B CA 1
ATOM 4269 C C . GLU B 1 155 ? -9.422 15.625 -17.969 1 98.44 155 GLU B C 1
ATOM 4271 O O . GLU B 1 155 ? -10.281 15.141 -17.234 1 98.44 155 GLU B O 1
ATOM 4276 N N . LYS B 1 156 ? -8.617 16.516 -17.562 1 98.56 156 LYS B N 1
ATOM 4277 C CA . LYS B 1 156 ? -8.742 17.062 -16.219 1 98.56 156 LYS B CA 1
ATOM 4278 C C . LYS B 1 156 ? -8.742 18.594 -16.25 1 98.56 156 LYS B C 1
ATOM 4280 O O . LYS B 1 156 ? -8.125 19.188 -17.125 1 98.56 156 LYS B O 1
ATOM 4285 N N . HIS B 1 157 ? -9.438 19.234 -15.391 1 98.75 157 HIS B N 1
ATOM 4286 C CA . HIS B 1 157 ? -9.414 20.656 -15.094 1 98.75 157 HIS B CA 1
ATOM 4287 C C . HIS B 1 157 ? -9.172 20.906 -13.609 1 98.75 157 HIS B C 1
ATOM 4289 O O . HIS B 1 157 ? -9.68 20.172 -12.758 1 98.75 157 HIS B O 1
ATOM 4295 N N . ILE B 1 158 ? -8.383 21.844 -13.359 1 98.75 158 ILE B N 1
ATOM 4296 C CA . ILE B 1 158 ? -8.117 22.25 -11.977 1 98.75 158 ILE B CA 1
ATOM 4297 C C . ILE B 1 158 ? -8.914 23.5 -11.641 1 98.75 158 ILE B C 1
ATOM 4299 O O . ILE B 1 158 ? -8.781 24.531 -12.32 1 98.75 158 ILE B O 1
ATOM 4303 N N . PHE B 1 159 ? -9.766 23.422 -10.688 1 98.81 159 PHE B N 1
ATOM 4304 C CA . PHE B 1 159 ? -10.469 24.641 -10.273 1 98.81 159 PHE B CA 1
ATOM 4305 C C . PHE B 1 159 ? -9.812 25.25 -9.055 1 98.81 159 PHE B C 1
ATOM 4307 O O . PHE B 1 159 ? -9.102 24.578 -8.312 1 98.81 159 PHE B O 1
ATOM 4314 N N . ARG B 1 160 ? -10.047 26.562 -8.898 1 98.62 160 ARG B N 1
ATOM 4315 C CA . ARG B 1 160 ? -9.461 27.297 -7.785 1 98.62 160 ARG B CA 1
ATOM 4316 C C . ARG B 1 160 ? -9.906 26.719 -6.445 1 98.62 160 ARG B C 1
ATOM 4318 O O . ARG B 1 160 ? -11.062 26.312 -6.289 1 98.62 160 ARG B O 1
ATOM 4325 N N . HIS B 1 161 ? -8.977 26.719 -5.531 1 97.5 161 HIS B N 1
ATOM 4326 C CA . HIS B 1 161 ? -9.164 26.062 -4.238 1 97.5 161 HIS B CA 1
ATOM 4327 C C . HIS B 1 161 ? -10.422 26.562 -3.543 1 97.5 161 HIS B C 1
ATOM 4329 O O . HIS B 1 161 ? -10.586 27.766 -3.34 1 97.5 161 HIS B O 1
ATOM 4335 N N . ASN B 1 162 ? -11.281 25.594 -3.221 1 97.94 162 ASN B N 1
ATOM 4336 C CA . ASN B 1 162 ? -12.508 25.859 -2.48 1 97.94 162 ASN B CA 1
ATOM 4337 C C . ASN B 1 162 ? -13.328 26.969 -3.141 1 97.94 162 ASN B C 1
ATOM 4339 O O . ASN B 1 162 ? -13.82 27.875 -2.463 1 97.94 162 ASN B O 1
ATOM 4343 N N . ASP B 1 163 ? -13.461 26.891 -4.477 1 98.75 163 ASP B N 1
ATOM 4344 C CA . ASP B 1 163 ? -14.148 27.922 -5.242 1 98.75 163 ASP B CA 1
ATOM 4345 C C . ASP B 1 163 ? -15.289 27.328 -6.07 1 98.75 163 ASP B C 1
ATOM 4347 O O . ASP B 1 163 ? -15.117 27.062 -7.262 1 98.75 163 ASP B O 1
ATOM 4351 N N . PRO B 1 164 ? -16.469 27.281 -5.488 1 98.81 164 PRO B N 1
ATOM 4352 C CA . PRO B 1 164 ? -17.609 26.719 -6.227 1 98.81 164 PRO B CA 1
ATOM 4353 C C . PRO B 1 164 ? -17.922 27.5 -7.496 1 98.81 164 PRO B C 1
ATOM 4355 O O . PRO B 1 164 ? -18.391 26.922 -8.484 1 98.81 164 PRO B O 1
ATOM 4358 N N . LYS B 1 165 ? -17.688 28.828 -7.48 1 98.81 165 LYS B N 1
ATOM 4359 C CA . LYS B 1 165 ? -17.969 29.641 -8.664 1 98.81 165 LYS B CA 1
ATOM 4360 C C . LYS B 1 165 ? -17.078 29.25 -9.828 1 98.81 165 LYS B C 1
ATOM 4362 O O . LYS B 1 165 ? -17.531 29.125 -10.961 1 98.81 165 LYS B O 1
ATOM 4367 N N . HIS B 1 166 ? -15.82 29.094 -9.523 1 98.94 166 HIS B N 1
ATOM 4368 C CA . HIS B 1 166 ? -14.906 28.672 -10.57 1 98.94 166 HIS B CA 1
ATOM 4369 C C . HIS B 1 166 ? -15.234 27.266 -11.055 1 98.94 166 HIS B C 1
ATOM 4371 O O . HIS B 1 166 ? -15.141 26.969 -12.25 1 98.94 166 HIS B O 1
ATOM 4377 N N . LEU B 1 167 ? -15.57 26.344 -10.141 1 98.88 167 LEU B N 1
ATOM 4378 C CA . LEU B 1 167 ? -16.016 25.016 -10.516 1 98.88 167 LEU B CA 1
ATOM 4379 C C . LEU B 1 167 ? -17.188 25.078 -11.477 1 98.88 167 LEU B C 1
ATOM 4381 O O . LEU B 1 167 ? -17.219 24.359 -12.484 1 98.88 167 LEU B O 1
ATOM 4385 N N . ASP B 1 168 ? -18.125 25.922 -11.164 1 98.88 168 ASP B N 1
ATOM 4386 C CA . ASP B 1 168 ? -19.312 26.094 -12 1 98.88 168 ASP B CA 1
ATOM 4387 C C . ASP B 1 168 ? -18.922 26.578 -13.398 1 98.88 168 ASP B C 1
ATOM 4389 O O . ASP B 1 168 ? -19.484 26.109 -14.398 1 98.88 168 ASP B O 1
ATOM 4393 N N . GLU B 1 169 ? -18.047 27.516 -13.445 1 98.88 169 GLU B N 1
ATOM 4394 C CA . GLU B 1 169 ? -17.562 28.047 -14.719 1 98.88 169 GLU B CA 1
ATOM 4395 C C . GLU B 1 169 ? -16.953 26.953 -15.578 1 98.88 169 GLU B C 1
ATOM 4397 O O . GLU B 1 169 ? -17.266 26.844 -16.766 1 98.88 169 GLU B O 1
ATOM 4402 N N . LEU B 1 170 ? -16.094 26.141 -15.023 1 98.88 170 LEU B N 1
ATOM 4403 C CA . LEU B 1 170 ? -15.422 25.078 -15.758 1 98.88 170 LEU B CA 1
ATOM 4404 C C . LEU B 1 170 ? -16.422 24.031 -16.219 1 98.88 170 LEU B C 1
ATOM 4406 O O . LEU B 1 170 ? -16.375 23.578 -17.375 1 98.88 170 LEU B O 1
ATOM 4410 N N . LEU B 1 171 ? -17.312 23.609 -15.344 1 98.69 171 LEU B N 1
ATOM 4411 C CA . LEU B 1 171 ? -18.281 22.578 -15.672 1 98.69 171 LEU B CA 1
ATOM 4412 C C . LEU B 1 171 ? -19.234 23.047 -16.766 1 98.69 171 LEU B C 1
ATOM 4414 O O . LEU B 1 171 ? -19.703 22.25 -17.578 1 98.69 171 LEU B O 1
ATOM 4418 N N . SER B 1 172 ? -19.5 24.344 -16.828 1 98.5 172 SER B N 1
ATOM 4419 C CA . SER B 1 172 ? -20.406 24.922 -17.812 1 98.5 172 SER B CA 1
ATOM 4420 C C . SER B 1 172 ? -19.844 24.781 -19.219 1 98.5 172 SER B C 1
ATOM 4422 O O . SER B 1 172 ? -20.594 24.891 -20.203 1 98.5 172 SER B O 1
ATOM 4424 N N . GLN B 1 173 ? -18.562 24.547 -19.328 1 98.31 173 GLN B N 1
ATOM 4425 C CA . GLN B 1 173 ? -17.906 24.438 -20.625 1 98.31 173 GLN B CA 1
ATOM 4426 C C . GLN B 1 173 ? -17.891 23 -21.109 1 98.31 173 GLN B C 1
ATOM 4428 O O . GLN B 1 173 ? -17.453 22.719 -22.234 1 98.31 173 GLN B O 1
ATOM 4433 N N . ILE B 1 174 ? -18.375 22.031 -20.344 1 97.94 174 ILE B N 1
ATOM 4434 C CA . ILE B 1 174 ? -18.344 20.609 -20.672 1 97.94 174 ILE B CA 1
ATOM 4435 C C . ILE B 1 174 ? -19.75 20.156 -21.094 1 97.94 174 ILE B C 1
ATOM 4437 O O . ILE B 1 174 ? -20.75 20.531 -20.484 1 97.94 174 ILE B O 1
ATOM 4441 N N . ALA B 1 175 ? -19.859 19.344 -22.141 1 97 175 ALA B N 1
ATOM 4442 C CA . ALA B 1 175 ? -21.141 18.828 -22.625 1 97 175 ALA B CA 1
ATOM 4443 C C . ALA B 1 175 ? -21.906 18.125 -21.516 1 97 175 ALA B C 1
ATOM 4445 O O . ALA B 1 175 ? -21.344 17.375 -20.734 1 97 175 ALA B O 1
ATOM 4446 N N . PRO B 1 176 ? -23.219 18.359 -21.406 1 94.94 176 PRO B N 1
ATOM 4447 C CA . PRO B 1 176 ? -24.016 17.859 -20.297 1 94.94 176 PRO B CA 1
ATOM 4448 C C . PRO B 1 176 ? -24 16.328 -20.203 1 94.94 176 PRO B C 1
ATOM 4450 O O . PRO B 1 176 ? -24.094 15.773 -19.109 1 94.94 176 PRO B O 1
ATOM 4453 N N . ASP B 1 177 ? -23.844 15.695 -21.281 1 93.5 177 ASP B N 1
ATOM 4454 C CA . ASP B 1 177 ? -23.953 14.234 -21.281 1 93.5 177 ASP B CA 1
ATOM 4455 C C . ASP B 1 177 ? -22.594 13.578 -21.031 1 93.5 177 ASP B C 1
ATOM 4457 O O . ASP B 1 177 ? -22.516 12.367 -20.812 1 93.5 177 ASP B O 1
ATOM 4461 N N . ARG B 1 178 ? -21.547 14.367 -21.062 1 95.94 178 ARG B N 1
ATOM 4462 C CA . ARG B 1 178 ? -20.203 13.844 -20.812 1 95.94 178 ARG B CA 1
ATOM 4463 C C . ARG B 1 178 ? -20.016 13.523 -19.328 1 95.94 178 ARG B C 1
ATOM 4465 O O . ARG B 1 178 ? -20.391 14.32 -18.469 1 95.94 178 ARG B O 1
ATOM 4472 N N . PRO B 1 179 ? -19.562 12.258 -18.969 1 97.94 179 PRO B N 1
ATOM 4473 C CA . PRO B 1 179 ? -19.297 11.938 -17.562 1 97.94 179 PRO B CA 1
ATOM 4474 C C . PRO B 1 179 ? -18.297 12.883 -16.922 1 97.94 179 PRO B C 1
ATOM 4476 O O . PRO B 1 179 ? -17.281 13.242 -17.547 1 97.94 179 PRO B O 1
ATOM 4479 N N . LYS B 1 180 ? -18.641 13.367 -15.742 1 98.12 180 LYS B N 1
ATOM 4480 C CA . LYS B 1 180 ? -17.812 14.305 -14.977 1 98.12 180 LYS B CA 1
ATOM 4481 C C . LYS B 1 180 ? -17.656 13.836 -13.531 1 98.12 180 LYS B C 1
ATOM 4483 O O . LYS B 1 180 ? -18.609 13.32 -12.93 1 98.12 180 LYS B O 1
ATOM 4488 N N . VAL B 1 181 ? -16.438 14 -12.984 1 98.75 181 VAL B N 1
ATOM 4489 C CA . VAL B 1 181 ? -16.156 13.719 -11.586 1 98.75 181 VAL B CA 1
ATOM 4490 C C . VAL B 1 181 ? -15.562 14.953 -10.914 1 98.75 181 VAL B C 1
ATOM 4492 O O . VAL B 1 181 ? -14.562 15.5 -11.391 1 98.75 181 VAL B O 1
ATOM 4495 N N . VAL B 1 182 ? -16.188 15.461 -9.867 1 98.94 182 VAL B N 1
ATOM 4496 C CA . VAL B 1 182 ? -15.648 16.531 -9.039 1 98.94 182 VAL B CA 1
ATOM 4497 C C . VAL B 1 182 ? -14.922 15.938 -7.832 1 98.94 182 VAL B C 1
ATOM 4499 O O . VAL B 1 182 ? -15.555 15.312 -6.969 1 98.94 182 VAL B O 1
ATOM 4502 N N . ALA B 1 183 ? -13.578 16.109 -7.781 1 98.94 183 ALA B N 1
ATOM 4503 C CA . ALA B 1 183 ? -12.75 15.516 -6.738 1 98.94 183 ALA B CA 1
ATOM 4504 C C . ALA B 1 183 ? -12.172 16.578 -5.816 1 98.94 183 ALA B C 1
ATOM 4506 O O . ALA B 1 183 ? -11.531 17.531 -6.277 1 98.94 183 ALA B O 1
ATOM 4507 N N . PHE B 1 184 ? -12.383 16.469 -4.508 1 98.88 184 PHE B N 1
ATOM 4508 C CA . PHE B 1 184 ? -11.898 17.438 -3.533 1 98.88 184 PHE B CA 1
ATOM 4509 C C . PHE B 1 184 ? -11.727 16.797 -2.164 1 98.88 184 PHE B C 1
ATOM 4511 O O . PHE B 1 184 ? -12.07 15.617 -1.978 1 98.88 184 PHE B O 1
ATOM 4518 N N . GLU B 1 185 ? -11.062 17.453 -1.227 1 98.56 185 GLU B N 1
ATOM 4519 C CA . GLU B 1 185 ? -10.883 17 0.151 1 98.56 185 GLU B CA 1
ATOM 4520 C C . GLU B 1 185 ? -11.805 17.766 1.103 1 98.56 185 GLU B C 1
ATOM 4522 O O . GLU B 1 185 ? -12.25 18.875 0.789 1 98.56 185 GLU B O 1
ATOM 4527 N N . SER B 1 186 ? -12.117 17.125 2.209 1 98.38 186 SER B N 1
ATOM 4528 C CA . SER B 1 186 ? -12.906 17.844 3.205 1 98.38 186 SER B CA 1
ATOM 4529 C C . SER B 1 186 ? -12.023 18.766 4.047 1 98.38 186 SER B C 1
ATOM 4531 O O . SER B 1 186 ? -12.359 19.922 4.258 1 98.38 186 SER B O 1
ATOM 4533 N N . VAL B 1 187 ? -10.906 18.219 4.578 1 97.5 187 VAL B N 1
ATOM 4534 C CA . VAL B 1 187 ? -9.906 18.984 5.316 1 97.5 187 VAL B CA 1
ATOM 4535 C C . VAL B 1 187 ? -8.562 18.906 4.594 1 97.5 187 VAL B C 1
ATOM 4537 O O . VAL B 1 187 ? -8.062 17.812 4.309 1 97.5 187 VAL B O 1
ATOM 4540 N N . TYR B 1 188 ? -8.047 20.031 4.27 1 94.75 188 TYR B N 1
ATOM 4541 C CA . TYR B 1 188 ? -6.758 20.078 3.584 1 94.75 188 TYR B CA 1
ATOM 4542 C C . TYR B 1 188 ? -5.609 20.125 4.586 1 94.75 188 TYR B C 1
ATOM 4544 O O . TYR B 1 188 ? -5.578 20.984 5.469 1 94.75 188 TYR B O 1
ATOM 4552 N N . SER B 1 189 ? -4.633 19.281 4.496 1 89.56 189 SER B N 1
ATOM 4553 C CA . SER B 1 189 ? -3.652 18.891 5.504 1 89.56 189 SER B CA 1
ATOM 4554 C C . SER B 1 189 ? -2.682 20.016 5.805 1 89.56 189 SER B C 1
ATOM 4556 O O . SER B 1 189 ? -2.117 20.094 6.898 1 89.56 189 SER B O 1
ATOM 4558 N N . MET B 1 190 ? -2.404 20.875 4.84 1 87.06 190 MET B N 1
ATOM 4559 C CA . MET B 1 190 ? -1.308 21.812 5.023 1 87.06 190 MET B CA 1
ATOM 4560 C C . MET B 1 190 ? -1.831 23.172 5.488 1 87.06 190 MET B C 1
ATOM 4562 O O . MET B 1 190 ? -1.148 23.891 6.227 1 87.06 190 MET B O 1
ATOM 4566 N N . ASP B 1 191 ? -3.09 23.422 5.156 1 86 191 ASP B N 1
ATOM 4567 C CA . ASP B 1 191 ? -3.674 24.719 5.52 1 86 191 ASP B CA 1
ATOM 4568 C C . ASP B 1 191 ? -4.703 24.562 6.637 1 86 191 ASP B C 1
ATOM 4570 O O . ASP B 1 191 ? -5.031 25.516 7.328 1 86 191 ASP B O 1
ATOM 4574 N N . GLY B 1 192 ? -5.211 23.391 6.719 1 90.44 192 GLY B N 1
ATOM 4575 C CA . GLY B 1 192 ? -6.207 23.141 7.75 1 90.44 192 GLY B CA 1
ATOM 4576 C C . GLY B 1 192 ? -7.566 23.719 7.422 1 90.44 192 GLY B C 1
ATOM 4577 O O . GLY B 1 192 ? -8.438 23.797 8.289 1 90.44 192 GLY B O 1
ATOM 4578 N N . ASP B 1 193 ? -7.758 24.141 6.242 1 93.12 193 ASP B N 1
ATOM 4579 C CA . ASP B 1 193 ? -9.062 24.688 5.871 1 93.12 193 ASP B CA 1
ATOM 4580 C C . ASP B 1 193 ? -10.016 23.562 5.457 1 93.12 193 ASP B C 1
ATOM 4582 O O . ASP B 1 193 ? -9.594 22.438 5.199 1 93.12 193 ASP B O 1
ATOM 4586 N N . VAL B 1 194 ? -11.297 23.859 5.5 1 97.06 194 VAL B N 1
ATOM 4587 C CA . VAL B 1 194 ? -12.375 22.891 5.277 1 97.06 194 VAL B CA 1
ATOM 4588 C C . VAL B 1 194 ? -13.133 23.25 4.004 1 97.06 194 VAL B C 1
ATOM 4590 O O . VAL B 1 194 ? -13.406 24.438 3.742 1 97.06 194 VAL B O 1
ATOM 4593 N N . ALA B 1 195 ? -13.461 22.328 3.195 1 98.06 195 ALA B N 1
ATOM 4594 C CA . ALA B 1 195 ? -14.164 22.547 1.935 1 98.06 195 ALA B CA 1
ATOM 4595 C C . ALA B 1 195 ? -15.625 22.922 2.18 1 98.06 195 ALA B C 1
ATOM 4597 O O . ALA B 1 195 ? -16.25 22.438 3.133 1 98.06 195 ALA B O 1
ATOM 4598 N N . PRO B 1 196 ? -16.188 23.859 1.343 1 98.5 196 PRO B N 1
ATOM 4599 C CA . PRO B 1 196 ? -17.641 24.062 1.348 1 98.5 196 PRO B CA 1
ATOM 4600 C C . PRO B 1 196 ? -18.391 22.938 0.65 1 98.5 196 PRO B C 1
ATOM 4602 O O . PRO B 1 196 ? -18.891 23.109 -0.463 1 98.5 196 PRO B O 1
ATOM 4605 N N . ILE B 1 197 ? -18.594 21.781 1.307 1 98.81 197 ILE B N 1
ATOM 4606 C CA . ILE B 1 197 ? -19.031 20.516 0.72 1 98.81 197 ILE B CA 1
ATOM 4607 C C . ILE B 1 197 ? -20.406 20.703 0.058 1 98.81 197 ILE B C 1
ATOM 4609 O O . ILE B 1 197 ? -20.594 20.297 -1.09 1 98.81 197 ILE B O 1
ATOM 4613 N N . HIS B 1 198 ? -21.359 21.375 0.775 1 98.88 198 HIS B N 1
ATOM 4614 C CA . HIS B 1 198 ? -22.703 21.547 0.217 1 98.88 198 HIS B CA 1
ATOM 4615 C C . HIS B 1 198 ? -22.656 22.391 -1.054 1 98.88 198 HIS B C 1
ATOM 4617 O O . HIS B 1 198 ? -23.312 22.062 -2.041 1 98.88 198 HIS B O 1
ATOM 4623 N N . ASP B 1 199 ? -21.875 23.5 -1.067 1 98.88 199 ASP B N 1
ATOM 4624 C CA . ASP B 1 199 ? -21.781 24.359 -2.238 1 98.88 199 ASP B CA 1
ATOM 4625 C C . ASP B 1 199 ? -21.203 23.609 -3.432 1 98.88 199 ASP B C 1
ATOM 4627 O O . ASP B 1 199 ? -21.672 23.766 -4.559 1 98.88 199 ASP B O 1
ATOM 4631 N N . LEU B 1 200 ? -20.141 22.828 -3.207 1 98.88 200 LEU B N 1
ATOM 4632 C CA . LEU B 1 200 ? -19.516 22.047 -4.277 1 98.88 200 LEU B CA 1
ATOM 4633 C C . LEU B 1 200 ? -20.484 21 -4.805 1 98.88 200 LEU B C 1
ATOM 4635 O O . LEU B 1 200 ? -20.562 20.766 -6.012 1 98.88 200 LEU B O 1
ATOM 4639 N N . CYS B 1 201 ? -21.219 20.328 -3.904 1 98.81 201 CYS B N 1
ATOM 4640 C CA . CYS B 1 201 ? -22.203 19.328 -4.305 1 98.81 201 CYS B CA 1
ATOM 4641 C C . CYS B 1 201 ? -23.328 19.969 -5.113 1 98.81 201 CYS B C 1
ATOM 4643 O O . CYS B 1 201 ? -23.844 19.375 -6.059 1 98.81 201 CYS B O 1
ATOM 4645 N N . ASP B 1 202 ? -23.781 21.234 -4.68 1 98.81 202 ASP B N 1
ATOM 4646 C CA . ASP B 1 202 ? -24.797 21.953 -5.441 1 98.81 202 ASP B CA 1
ATOM 4647 C C . ASP B 1 202 ? -24.375 22.141 -6.895 1 98.81 202 ASP B C 1
ATOM 4649 O O . ASP B 1 202 ? -25.156 21.906 -7.816 1 98.81 202 ASP B O 1
ATOM 4653 N N . VAL B 1 203 ? -23.156 22.562 -7.055 1 98.88 203 VAL B N 1
ATOM 4654 C CA . VAL B 1 203 ? -22.625 22.781 -8.398 1 98.88 203 VAL B CA 1
ATOM 4655 C C . VAL B 1 203 ? -22.547 21.453 -9.148 1 98.88 203 VAL B C 1
ATOM 4657 O O . VAL B 1 203 ? -22.922 21.375 -10.32 1 98.88 203 VAL B O 1
ATOM 4660 N N . ALA B 1 204 ? -22.047 20.344 -8.516 1 98.69 204 ALA B N 1
ATOM 4661 C CA . ALA B 1 204 ? -21.953 19.031 -9.133 1 98.69 204 ALA B CA 1
ATOM 4662 C C . ALA B 1 204 ? -23.328 18.547 -9.602 1 98.69 204 ALA B C 1
ATOM 4664 O O . ALA B 1 204 ? -23.469 18.062 -10.719 1 98.69 204 ALA B O 1
ATOM 4665 N N . ASP B 1 205 ? -24.344 18.734 -8.75 1 98.12 205 ASP B N 1
ATOM 4666 C CA . ASP B 1 205 ? -25.703 18.328 -9.07 1 98.12 205 ASP B CA 1
ATOM 4667 C C . ASP B 1 205 ? -26.219 19.078 -10.305 1 98.12 205 ASP B C 1
ATOM 4669 O O . ASP B 1 205 ? -26.844 18.484 -11.188 1 98.12 205 ASP B O 1
ATOM 4673 N N . LYS B 1 206 ? -25.969 20.375 -10.281 1 98.19 206 LYS B N 1
ATOM 4674 C CA . LYS B 1 206 ? -26.406 21.219 -11.375 1 98.19 206 LYS B CA 1
ATOM 4675 C C . LYS B 1 206 ? -25.906 20.703 -12.719 1 98.19 206 LYS B C 1
ATOM 4677 O O . LYS B 1 206 ? -26.594 20.812 -13.734 1 98.19 206 LYS B O 1
ATOM 4682 N N . HIS B 1 207 ? -24.781 20.094 -12.742 1 98.31 207 HIS B N 1
ATOM 4683 C CA . HIS B 1 207 ? -24.156 19.719 -14 1 98.31 207 HIS B CA 1
ATOM 4684 C C . HIS B 1 207 ? -24.125 18.203 -14.164 1 98.31 207 HIS B C 1
ATOM 4686 O O . HIS B 1 207 ? -23.5 17.688 -15.094 1 98.31 207 HIS B O 1
ATOM 4692 N N . GLY B 1 208 ? -24.797 17.422 -13.273 1 97.75 208 GLY B N 1
ATOM 4693 C CA . GLY B 1 208 ? -24.859 15.969 -13.375 1 97.75 208 GLY B CA 1
ATOM 4694 C C . GLY B 1 208 ? -23.531 15.297 -13.148 1 97.75 208 GLY B C 1
ATOM 4695 O O . GLY B 1 208 ? -23.219 14.281 -13.789 1 97.75 208 GLY B O 1
ATOM 4696 N N . ALA B 1 209 ? -22.641 15.852 -12.305 1 98.31 209 ALA B N 1
ATOM 4697 C CA . ALA B 1 209 ? -21.312 15.312 -12.023 1 98.31 209 ALA B CA 1
ATOM 4698 C C . ALA B 1 209 ? -21.344 14.391 -10.805 1 98.31 209 ALA B C 1
ATOM 4700 O O . ALA B 1 209 ? -22.094 14.633 -9.852 1 98.31 209 ALA B O 1
ATOM 4701 N N . MET B 1 210 ? -20.547 13.312 -10.812 1 98.12 210 MET B N 1
ATOM 4702 C CA . MET B 1 210 ? -20.25 12.555 -9.602 1 98.12 210 MET B CA 1
ATOM 4703 C C . MET B 1 210 ? -19.328 13.328 -8.672 1 98.12 210 MET B C 1
ATOM 4705 O O . MET B 1 210 ? -18.562 14.195 -9.125 1 98.12 210 MET B O 1
ATOM 4709 N N . THR B 1 211 ? -19.453 12.984 -7.445 1 98.81 211 THR B N 1
ATOM 4710 C CA . THR B 1 211 ? -18.562 13.617 -6.465 1 98.81 211 THR B CA 1
ATOM 4711 C C . THR B 1 211 ? -17.625 12.586 -5.844 1 98.81 211 THR B C 1
ATOM 4713 O O . THR B 1 211 ? -18.016 11.43 -5.637 1 98.81 211 THR B O 1
ATOM 4716 N N . TYR B 1 212 ? -16.391 12.961 -5.633 1 98.94 212 TYR B N 1
ATOM 4717 C CA . TYR B 1 212 ? -15.336 12.211 -4.949 1 98.94 212 TYR B CA 1
ATOM 4718 C C . TYR B 1 212 ? -14.75 13.023 -3.797 1 98.94 212 TYR B C 1
ATOM 4720 O O . TYR B 1 212 ? -14.047 14.008 -4.02 1 98.94 212 TYR B O 1
ATOM 4728 N N . LEU B 1 213 ? -15 12.578 -2.564 1 98.94 213 LEU B N 1
ATOM 4729 C CA . LEU B 1 213 ? -14.562 13.32 -1.389 1 98.94 213 LEU B CA 1
ATOM 4730 C C . LEU B 1 213 ? -13.5 12.539 -0.619 1 98.94 213 LEU B C 1
ATOM 4732 O O . LEU B 1 213 ? -13.75 11.414 -0.182 1 98.94 213 LEU B O 1
ATOM 4736 N N . ASP B 1 214 ? -12.344 13.125 -0.471 1 98.81 214 ASP B N 1
ATOM 4737 C CA . ASP B 1 214 ? -11.289 12.594 0.387 1 98.81 214 ASP B CA 1
ATOM 4738 C C . ASP B 1 214 ? -11.445 13.094 1.822 1 98.81 214 ASP B C 1
ATOM 4740 O O . ASP B 1 214 ? -11.266 14.281 2.098 1 98.81 214 ASP B O 1
ATOM 4744 N N . GLU B 1 215 ? -11.695 12.172 2.732 1 98.38 215 GLU B N 1
ATOM 4745 C CA . GLU B 1 215 ? -11.922 12.484 4.141 1 98.38 215 GLU B CA 1
ATOM 4746 C C . GLU B 1 215 ? -10.727 12.07 4.996 1 98.38 215 GLU B C 1
ATOM 4748 O O . GLU B 1 215 ? -10.852 11.922 6.215 1 98.38 215 GLU B O 1
ATOM 4753 N N . VAL B 1 216 ? -9.586 11.898 4.477 1 97.81 216 VAL B N 1
ATOM 4754 C CA . VAL B 1 216 ? -8.422 11.289 5.117 1 97.81 216 VAL B CA 1
ATOM 4755 C C . VAL B 1 216 ? -8.031 12.094 6.355 1 97.81 216 VAL B C 1
ATOM 4757 O O . VAL B 1 216 ? -7.629 11.523 7.371 1 97.81 216 VAL B O 1
ATOM 4760 N N . HIS B 1 217 ? -8.148 13.391 6.367 1 97.81 217 HIS B N 1
ATOM 4761 C CA . HIS B 1 217 ? -7.773 14.227 7.504 1 97.81 217 HIS B CA 1
ATOM 4762 C C . HIS B 1 217 ? -8.992 14.578 8.352 1 97.81 217 HIS B C 1
ATOM 4764 O O . HIS B 1 217 ? -8.938 15.508 9.164 1 97.81 217 HIS B O 1
ATOM 4770 N N . ALA B 1 218 ? -10.109 13.836 8.148 1 98.5 218 ALA B N 1
ATOM 4771 C CA . ALA B 1 218 ? -11.32 14.195 8.891 1 98.5 218 ALA B CA 1
ATOM 4772 C C . ALA B 1 218 ? -11.914 12.977 9.594 1 98.5 218 ALA B C 1
ATOM 4774 O O . ALA B 1 218 ? -12.508 13.102 10.664 1 98.5 218 ALA B O 1
ATOM 4775 N N . VAL B 1 219 ? -11.781 11.805 9 1 98.62 219 VAL B N 1
ATOM 4776 C CA . VAL B 1 219 ? -12.43 10.609 9.539 1 98.62 219 VAL B CA 1
ATOM 4777 C C . VAL B 1 219 ? -11.875 10.297 10.922 1 98.62 219 VAL B C 1
ATOM 4779 O O . VAL B 1 219 ? -10.688 10.531 11.188 1 98.62 219 VA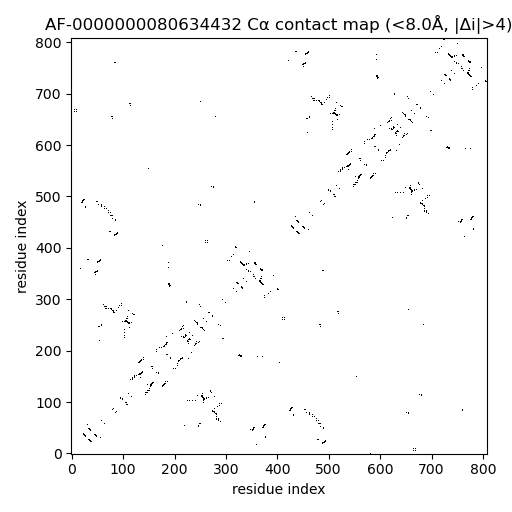L B O 1
ATOM 4782 N N . GLY B 1 220 ? -12.672 9.719 11.766 1 98.5 220 GLY B N 1
ATOM 4783 C CA . GLY B 1 220 ? -12.32 9.477 13.156 1 98.5 220 GLY B CA 1
ATOM 4784 C C . GLY B 1 220 ? -12.5 10.703 14.039 1 98.5 220 GLY B C 1
ATOM 4785 O O . GLY B 1 220 ? -12.828 10.578 15.219 1 98.5 220 GLY B O 1
ATOM 4786 N N . MET B 1 221 ? -12.422 11.953 13.461 1 98.25 221 MET B N 1
ATOM 4787 C CA . MET B 1 221 ? -12.258 13.164 14.258 1 98.25 221 MET B CA 1
ATOM 4788 C C . MET B 1 221 ? -13.492 14.062 14.141 1 98.25 221 MET B C 1
ATOM 4790 O O . MET B 1 221 ? -13.711 14.93 14.992 1 98.25 221 MET B O 1
ATOM 4794 N N . TYR B 1 222 ? -14.234 14 13.102 1 98.06 222 TYR B N 1
ATOM 4795 C CA . TYR B 1 222 ? -15.398 14.852 12.867 1 98.06 222 TYR B CA 1
ATOM 4796 C C . TYR B 1 222 ? -16.656 14.016 12.664 1 98.06 222 TYR B C 1
ATOM 4798 O O . TYR B 1 222 ? -16.594 12.914 12.109 1 98.06 222 TYR B O 1
ATOM 4806 N N . GLY B 1 223 ? -17.812 14.547 13.031 1 97.94 223 GLY B N 1
ATOM 4807 C CA . GLY B 1 223 ? -19.078 13.82 12.961 1 97.94 223 GLY B CA 1
ATOM 4808 C C . GLY B 1 223 ? -19.375 13.023 14.219 1 97.94 223 GLY B C 1
ATOM 4809 O O . GLY B 1 223 ? -18.453 12.609 14.93 1 97.94 223 GLY B O 1
ATOM 4810 N N . PRO B 1 224 ? -20.609 12.797 14.508 1 97.38 224 PRO B N 1
ATOM 4811 C CA . PRO B 1 224 ? -20.984 12.148 15.766 1 97.38 224 PRO B CA 1
ATOM 4812 C C . PRO B 1 224 ? -20.469 10.719 15.875 1 97.38 224 PRO B C 1
ATOM 4814 O O . PRO B 1 224 ? -20.281 10.203 16.984 1 97.38 224 PRO B O 1
ATOM 4817 N N . ARG B 1 225 ? -20.234 10.07 14.719 1 98.25 225 ARG B N 1
ATOM 4818 C CA . ARG B 1 225 ? -19.734 8.703 14.742 1 98.25 225 ARG B CA 1
ATOM 4819 C C . ARG B 1 225 ? -18.312 8.617 14.203 1 98.25 225 ARG B C 1
ATOM 4821 O O . ARG B 1 225 ? -17.766 7.531 14.062 1 98.25 225 ARG B O 1
ATOM 4828 N N . GLY B 1 226 ? -17.75 9.781 13.906 1 98.56 226 GLY B N 1
ATOM 4829 C CA . GLY B 1 226 ? -16.391 9.812 13.375 1 98.56 226 GLY B CA 1
ATOM 4830 C C . GLY B 1 226 ? -16.344 9.609 11.875 1 98.56 226 GLY B C 1
ATOM 4831 O O . GLY B 1 226 ? -15.32 9.164 11.336 1 98.56 226 GLY B O 1
ATOM 4832 N N . GLY B 1 227 ? -17.438 9.883 11.172 1 98.69 227 GLY B N 1
ATOM 4833 C CA . GLY B 1 227 ? -17.5 9.664 9.734 1 98.69 227 GLY B CA 1
ATOM 4834 C C . GLY B 1 227 ? -16.828 10.758 8.938 1 98.69 227 GLY B C 1
ATOM 4835 O O . GLY B 1 227 ? -16.609 10.609 7.73 1 98.69 227 GLY B O 1
ATOM 4836 N N . GLY B 1 228 ? -16.438 11.867 9.547 1 98.5 228 GLY B N 1
ATOM 4837 C CA . GLY B 1 228 ? -15.766 12.961 8.859 1 98.5 228 GLY B CA 1
ATOM 4838 C C . GLY B 1 228 ? -16.609 14.219 8.773 1 98.5 228 GLY B C 1
ATOM 4839 O O . GLY B 1 228 ? -17.625 14.336 9.453 1 98.5 228 GLY B O 1
ATOM 4840 N N . VAL B 1 229 ? -16.156 15.18 8.062 1 98.62 229 VAL B N 1
ATOM 4841 C CA . VAL B 1 229 ? -16.812 16.469 7.914 1 98.62 229 VAL B CA 1
ATOM 4842 C C . VAL B 1 229 ? -18.141 16.297 7.184 1 98.62 229 VAL B C 1
ATOM 4844 O O . VAL B 1 229 ? -19.109 17 7.477 1 98.62 229 VAL B O 1
ATOM 4847 N N . ALA B 1 230 ? -18.156 15.375 6.242 1 98.75 230 ALA B N 1
ATOM 4848 C CA . ALA B 1 230 ? -19.422 15.117 5.543 1 98.75 230 ALA B CA 1
ATOM 4849 C C . ALA B 1 230 ? -20.516 14.695 6.523 1 98.75 230 ALA B C 1
ATOM 4851 O O . ALA B 1 230 ? -21.672 15.078 6.367 1 98.75 230 ALA B O 1
ATOM 4852 N N . GLU B 1 231 ? -20.156 13.836 7.453 1 98.69 231 GLU B N 1
ATOM 4853 C CA . GLU B 1 231 ? -21.109 13.453 8.484 1 98.69 231 GLU B CA 1
ATOM 4854 C C . GLU B 1 231 ? -21.484 14.648 9.359 1 98.69 231 GLU B C 1
ATOM 4856 O O . GLU B 1 231 ? -22.656 14.891 9.625 1 98.69 231 GLU B O 1
ATOM 4861 N N . ARG B 1 232 ? -20.484 15.359 9.797 1 98.06 232 ARG B N 1
ATOM 4862 C CA . ARG B 1 232 ? -20.703 16.531 10.641 1 98.06 232 ARG B CA 1
ATOM 4863 C C . ARG B 1 232 ? -21.688 17.5 9.984 1 98.06 232 ARG B C 1
ATOM 4865 O O . ARG B 1 232 ? -22.562 18.062 10.648 1 98.06 232 ARG B O 1
ATOM 4872 N N . ASP B 1 233 ? -21.531 17.688 8.672 1 98.31 233 ASP B N 1
ATOM 4873 C CA . ASP B 1 233 ? -22.281 18.703 7.945 1 98.31 233 ASP B CA 1
ATOM 4874 C C . ASP B 1 233 ? -23.562 18.125 7.359 1 98.31 233 ASP B C 1
ATOM 4876 O O . ASP B 1 233 ? -24.328 18.828 6.691 1 98.31 233 ASP B O 1
ATOM 4880 N N . GLY B 1 234 ? -23.812 16.844 7.59 1 98.31 234 GLY B N 1
ATOM 4881 C CA . GLY B 1 234 ? -25.016 16.219 7.059 1 98.31 234 GLY B CA 1
ATOM 4882 C C . GLY B 1 234 ? -25 16.109 5.543 1 98.31 234 GLY B C 1
ATOM 4883 O O . GLY B 1 234 ? -26.031 16.312 4.898 1 98.31 234 GLY B O 1
ATOM 4884 N N . ALA B 1 235 ? -23.844 15.828 4.945 1 98.44 235 ALA B N 1
ATOM 4885 C CA . ALA B 1 235 ? -23.719 15.852 3.492 1 98.44 235 ALA B CA 1
ATOM 4886 C C . ALA B 1 235 ? -23.391 14.461 2.945 1 98.44 235 ALA B C 1
ATOM 4888 O O . ALA B 1 235 ? -23.172 14.297 1.742 1 98.44 235 ALA B O 1
ATOM 4889 N N . MET B 1 236 ? -23.344 13.375 3.738 1 98.12 236 MET B N 1
ATOM 4890 C CA . MET B 1 236 ? -22.859 12.062 3.326 1 98.12 236 MET B CA 1
ATOM 4891 C C . MET B 1 236 ? -23.688 11.523 2.162 1 98.12 236 MET B C 1
ATOM 4893 O O . MET B 1 236 ? -23.156 10.914 1.238 1 98.12 236 MET B O 1
ATOM 4897 N N . ASP B 1 237 ? -24.984 11.758 2.166 1 97.19 237 ASP B N 1
ATOM 4898 C CA . ASP B 1 237 ? -25.891 11.227 1.147 1 97.19 237 ASP B CA 1
ATOM 4899 C C . ASP B 1 237 ? -25.688 11.938 -0.187 1 97.19 237 ASP B C 1
ATOM 4901 O O . ASP B 1 237 ? -26.141 11.453 -1.229 1 97.19 237 ASP B O 1
ATOM 4905 N N . ARG B 1 238 ? -25.062 13.102 -0.177 1 97.81 238 ARG B N 1
ATOM 4906 C CA . ARG B 1 238 ? -24.875 13.906 -1.382 1 97.81 238 ARG B CA 1
ATOM 4907 C C . ARG B 1 238 ? -23.609 13.477 -2.129 1 97.81 238 ARG B C 1
ATOM 4909 O O . ARG B 1 238 ? -23.422 13.836 -3.293 1 97.81 238 ARG B O 1
ATOM 4916 N N . LEU B 1 239 ? -22.75 12.734 -1.469 1 98.75 239 LEU B N 1
ATOM 4917 C CA . LEU B 1 239 ? -21.453 12.359 -2.027 1 98.75 239 LEU B CA 1
ATOM 4918 C C . LEU B 1 239 ? -21.531 10.984 -2.686 1 98.75 239 LEU B C 1
ATOM 4920 O O . LEU B 1 239 ? -22.047 10.039 -2.096 1 98.75 239 LEU B O 1
ATOM 4924 N N . THR B 1 240 ? -21.016 10.852 -3.902 1 98.69 240 THR B N 1
ATOM 4925 C CA . THR B 1 240 ? -21 9.578 -4.609 1 98.69 240 THR B CA 1
ATOM 4926 C C . THR B 1 240 ? -20 8.617 -3.99 1 98.69 240 THR B C 1
ATOM 4928 O O . THR B 1 240 ? -20.312 7.461 -3.717 1 98.69 240 THR B O 1
ATOM 4931 N N . ILE B 1 241 ? -18.75 9.078 -3.84 1 98.88 241 ILE B N 1
ATOM 4932 C CA . ILE B 1 241 ? -17.672 8.289 -3.242 1 98.88 241 ILE B CA 1
ATOM 4933 C C . ILE B 1 241 ? -17.062 9.055 -2.072 1 98.88 241 ILE B C 1
ATOM 4935 O O . ILE B 1 241 ? -16.75 10.242 -2.195 1 98.88 241 ILE B O 1
ATOM 4939 N N . ILE B 1 242 ? -16.953 8.422 -0.951 1 98.94 242 ILE B N 1
ATOM 4940 C CA . ILE B 1 242 ? -16.172 8.922 0.174 1 98.94 242 ILE B CA 1
ATOM 4941 C C . ILE B 1 242 ? -14.945 8.039 0.385 1 98.94 242 ILE B C 1
ATOM 4943 O O . ILE B 1 242 ? -15.07 6.82 0.532 1 98.94 242 ILE B O 1
ATOM 4947 N N . GLU B 1 243 ? -13.805 8.641 0.279 1 98.88 243 GLU B N 1
ATOM 4948 C CA . GLU B 1 243 ? -12.531 7.969 0.522 1 98.88 243 GLU B CA 1
ATOM 4949 C C . GLU B 1 243 ? -11.984 8.305 1.907 1 98.88 243 GLU B C 1
ATOM 4951 O O . GLU B 1 243 ? -12.141 9.43 2.385 1 98.88 243 GLU B O 1
ATOM 4956 N N . GLY B 1 244 ? -11.375 7.34 2.566 1 98.69 244 GLY B N 1
ATOM 4957 C CA . GLY B 1 244 ? -10.773 7.547 3.873 1 98.69 244 GLY B CA 1
ATOM 4958 C C . GLY B 1 244 ? -9.539 6.703 4.102 1 98.69 244 GLY B C 1
ATOM 4959 O O . GLY B 1 244 ? -9.109 5.965 3.213 1 98.69 244 GLY B O 1
ATOM 4960 N N . THR B 1 245 ? -8.953 6.875 5.289 1 98.56 245 THR B N 1
ATOM 4961 C CA . THR B 1 245 ? -7.742 6.148 5.66 1 98.56 245 THR B CA 1
ATOM 4962 C C . THR B 1 245 ? -7.906 5.492 7.027 1 98.56 245 THR B C 1
ATOM 4964 O O . THR B 1 245 ? -8.805 5.852 7.793 1 98.56 245 THR B O 1
ATOM 4967 N N . LEU B 1 246 ? -7.105 4.523 7.258 1 98.81 246 LEU B N 1
ATOM 4968 C CA . LEU B 1 246 ? -7.055 3.836 8.547 1 98.81 246 LEU B CA 1
ATOM 4969 C C . LEU B 1 246 ? -5.746 4.129 9.266 1 98.81 246 LEU B C 1
ATOM 4971 O O . LEU B 1 246 ? -5.535 3.668 10.391 1 98.81 246 LEU B O 1
ATOM 4975 N N . GLY B 1 247 ? -4.887 4.957 8.609 1 98.12 247 GLY B N 1
ATOM 4976 C CA . GLY B 1 247 ? -3.535 5.121 9.117 1 98.12 247 GLY B CA 1
ATOM 4977 C C . GLY B 1 247 ? -3.346 6.406 9.898 1 98.12 247 GLY B C 1
ATOM 4978 O O . GLY B 1 247 ? -2.252 6.68 10.398 1 98.12 247 GLY B O 1
ATOM 4979 N N . LYS B 1 248 ? -4.391 7.238 10.023 1 97.81 248 LYS B N 1
ATOM 4980 C CA . LYS B 1 248 ? -4.297 8.508 10.742 1 97.81 248 LYS B CA 1
ATOM 4981 C C . LYS B 1 248 ? -5.094 8.461 12.047 1 97.81 248 LYS B C 1
ATOM 4983 O O . LYS B 1 248 ? -4.734 7.734 12.977 1 97.81 248 LYS B O 1
ATOM 4988 N N . ALA B 1 249 ? -6.277 8.945 12.117 1 98.38 249 ALA B N 1
ATOM 4989 C CA . ALA B 1 249 ? -7.035 9.039 13.367 1 98.38 249 ALA B CA 1
ATOM 4990 C C . ALA B 1 249 ? -7.391 7.652 13.891 1 98.38 249 ALA B C 1
ATOM 4992 O O . ALA B 1 249 ? -7.484 7.449 15.109 1 98.38 249 ALA B O 1
ATOM 4993 N N . PHE B 1 250 ? -7.539 6.68 12.984 1 98.81 250 PHE B N 1
ATOM 4994 C CA . PHE B 1 250 ? -7.91 5.332 13.398 1 98.81 250 PHE B CA 1
ATOM 4995 C C . PHE B 1 250 ? -6.703 4.578 13.938 1 98.81 250 PHE B C 1
ATOM 4997 O O . PHE B 1 250 ? -6.848 3.518 14.547 1 98.81 250 PHE B O 1
ATOM 5004 N N . GLY B 1 251 ? -5.484 4.988 13.656 1 98.62 251 GLY B N 1
ATOM 5005 C CA . GLY B 1 251 ? -4.285 4.621 14.383 1 98.62 251 GLY B CA 1
ATOM 5006 C C . GLY B 1 251 ? -3.633 3.352 13.867 1 98.62 251 GLY B C 1
ATOM 5007 O O . GLY B 1 251 ? -2.729 2.807 14.5 1 98.62 251 GLY B O 1
ATOM 5008 N N . VAL B 1 252 ? -4.023 2.863 12.703 1 98.69 252 VAL B N 1
ATOM 5009 C CA . VAL B 1 252 ? -3.533 1.571 12.234 1 98.69 252 VAL B CA 1
ATOM 5010 C C . VAL B 1 252 ? -2.865 1.734 10.875 1 98.69 252 VAL B C 1
ATOM 5012 O O . VAL B 1 252 ? -1.785 2.32 10.773 1 98.69 252 VAL B O 1
ATOM 5015 N N . GLN B 1 253 ? -3.395 1.189 9.82 1 98.69 253 GLN B N 1
ATOM 5016 C CA . GLN B 1 253 ? -2.914 1.309 8.445 1 98.69 253 GLN B CA 1
ATOM 5017 C C . GLN B 1 253 ? -3.963 0.822 7.449 1 98.69 253 GLN B C 1
ATOM 5019 O O . GLN B 1 253 ? -4.668 -0.156 7.711 1 98.69 253 GLN B O 1
ATOM 5024 N N . GLY B 1 254 ? -4.027 1.443 6.371 1 98.5 254 GLY B N 1
ATOM 5025 C CA . GLY B 1 254 ? -4.949 1.073 5.309 1 98.5 254 GLY B CA 1
ATOM 5026 C C . GLY B 1 254 ? -5.684 2.262 4.715 1 98.5 254 GLY B C 1
ATOM 5027 O O . GLY B 1 254 ? -5.496 3.396 5.156 1 98.5 254 GLY B O 1
ATOM 5028 N N . GLY B 1 255 ? -6.391 2.055 3.717 1 98.62 255 GLY B N 1
ATOM 5029 C CA . GLY B 1 255 ? -7.293 3.004 3.088 1 98.62 255 GLY B CA 1
ATOM 5030 C C . GLY B 1 255 ? -8.57 2.365 2.57 1 98.62 255 GLY B C 1
ATOM 5031 O O . GLY B 1 255 ? -8.711 1.141 2.605 1 98.62 255 GLY B O 1
ATOM 5032 N N . TYR B 1 256 ? -9.508 3.174 2.205 1 98.94 256 TYR B N 1
ATOM 5033 C CA . TYR B 1 256 ? -10.766 2.6 1.734 1 98.94 256 TYR B CA 1
ATOM 5034 C C . TYR B 1 256 ? -11.555 3.613 0.913 1 98.94 256 TYR B C 1
ATOM 5036 O O . TYR B 1 256 ? -11.266 4.812 0.953 1 98.94 256 TYR B O 1
ATOM 5044 N N . ILE B 1 257 ? -12.469 3.109 0.173 1 98.94 257 ILE B N 1
ATOM 5045 C CA . ILE B 1 257 ? -13.531 3.922 -0.409 1 98.94 257 ILE B CA 1
ATOM 5046 C C . ILE B 1 257 ? -14.891 3.338 -0.031 1 98.94 257 ILE B C 1
ATOM 5048 O O . ILE B 1 257 ? -14.992 2.158 0.309 1 98.94 257 ILE B O 1
ATOM 5052 N N . THR B 1 258 ? -15.867 4.129 -0.004 1 98.94 258 THR B N 1
ATOM 5053 C CA . THR B 1 258 ? -17.25 3.727 0.185 1 98.94 258 THR B CA 1
ATOM 5054 C C . THR B 1 258 ? -18.141 4.34 -0.893 1 98.94 258 THR B C 1
ATOM 5056 O O . THR B 1 258 ? -17.828 5.398 -1.44 1 98.94 258 THR B O 1
ATOM 5059 N N . GLY B 1 259 ? -19.219 3.697 -1.285 1 98.81 259 GLY B N 1
ATOM 5060 C CA . GLY B 1 259 ? -20.172 4.109 -2.303 1 98.81 259 GLY B CA 1
ATOM 5061 C C . GLY B 1 259 ? -21.266 3.092 -2.545 1 98.81 259 GLY B C 1
ATOM 5062 O O . GLY B 1 259 ? -21.594 2.289 -1.662 1 98.81 259 GLY B O 1
ATOM 5063 N N . SER B 1 260 ? -21.906 3.197 -3.695 1 98.81 260 SER B N 1
ATOM 5064 C CA . SER B 1 260 ? -22.906 2.203 -4.047 1 98.81 260 SER B CA 1
ATOM 5065 C C . SER B 1 260 ? -22.281 0.836 -4.289 1 98.81 260 SER B C 1
ATOM 5067 O O . SER B 1 260 ? -21.078 0.74 -4.566 1 98.81 260 SER B O 1
ATOM 5069 N N . THR B 1 261 ? -23.094 -0.163 -4.137 1 98.62 261 THR B N 1
ATOM 5070 C CA . THR B 1 261 ? -22.641 -1.528 -4.363 1 98.62 261 THR B CA 1
ATOM 5071 C C . THR B 1 261 ? -22.062 -1.682 -5.773 1 98.62 261 THR B C 1
ATOM 5073 O O . THR B 1 261 ? -21 -2.27 -5.953 1 98.62 261 THR B O 1
ATOM 5076 N N . ALA B 1 262 ? -22.734 -1.147 -6.754 1 98.56 262 ALA B N 1
ATOM 5077 C CA . ALA B 1 262 ? -22.297 -1.289 -8.141 1 98.56 262 ALA B CA 1
ATOM 5078 C C . ALA B 1 262 ? -20.969 -0.584 -8.383 1 98.56 262 ALA B C 1
ATOM 5080 O O . ALA B 1 262 ? -20.094 -1.116 -9.07 1 98.56 262 ALA B O 1
ATOM 5081 N N . LEU B 1 263 ? -20.828 0.631 -7.879 1 98.56 263 LEU B N 1
ATOM 5082 C CA . LEU B 1 263 ? -19.594 1.403 -8.023 1 98.56 263 LEU B CA 1
ATOM 5083 C C . LEU B 1 263 ? -18.422 0.684 -7.371 1 98.56 263 LEU B C 1
ATOM 5085 O O . LEU B 1 263 ? -17.359 0.517 -7.992 1 98.56 263 LEU B O 1
ATOM 5089 N N . VAL B 1 264 ? -18.578 0.253 -6.133 1 98.81 264 VAL B N 1
ATOM 5090 C CA . VAL B 1 264 ? -17.516 -0.429 -5.391 1 98.81 264 VAL B CA 1
ATOM 5091 C C . VAL B 1 264 ? -17.156 -1.735 -6.094 1 98.81 264 VAL B C 1
ATOM 5093 O O . VAL B 1 264 ? -15.977 -2.092 -6.176 1 98.81 264 VAL B O 1
ATOM 5096 N N . ASP B 1 265 ? -18.156 -2.416 -6.605 1 98.56 265 ASP B N 1
ATOM 5097 C CA . ASP B 1 265 ? -17.922 -3.654 -7.34 1 98.56 265 ASP B CA 1
ATOM 5098 C C . ASP B 1 265 ? -17.109 -3.396 -8.602 1 98.56 265 ASP B C 1
ATOM 5100 O O . ASP B 1 265 ? -16.25 -4.207 -8.977 1 98.56 265 ASP B O 1
ATOM 5104 N N . CYS B 1 266 ? -17.344 -2.318 -9.25 1 98.38 266 CYS B N 1
ATOM 5105 C CA . CYS B 1 266 ? -16.562 -1.955 -10.43 1 98.38 266 CYS B CA 1
ATOM 5106 C C . CYS B 1 266 ? -15.109 -1.664 -10.047 1 98.38 266 CYS B C 1
ATOM 5108 O O . CYS B 1 266 ? -14.18 -2.145 -10.711 1 98.38 266 CYS B O 1
ATOM 5110 N N . ILE B 1 267 ? -14.906 -0.896 -9.023 1 98.5 267 ILE B N 1
ATOM 5111 C CA . ILE B 1 267 ? -13.547 -0.547 -8.641 1 98.5 267 ILE B CA 1
ATOM 5112 C C . ILE B 1 267 ? -12.781 -1.811 -8.258 1 98.5 267 ILE B C 1
ATOM 5114 O O . ILE B 1 267 ? -11.641 -2.004 -8.695 1 98.5 267 ILE B O 1
ATOM 5118 N N . ARG B 1 268 ? -13.352 -2.723 -7.457 1 97.88 268 ARG B N 1
ATOM 5119 C CA . ARG B 1 268 ? -12.641 -3.924 -7.031 1 97.88 268 ARG B CA 1
ATOM 5120 C C . ARG B 1 268 ? -12.352 -4.836 -8.219 1 97.88 268 ARG B C 1
ATOM 5122 O O . ARG B 1 268 ? -11.43 -5.656 -8.172 1 97.88 268 ARG B O 1
ATOM 5129 N N . SER B 1 269 ? -13.141 -4.727 -9.336 1 96.69 269 SER B N 1
ATOM 5130 C CA . SER B 1 269 ? -13.023 -5.625 -10.477 1 96.69 269 SER B CA 1
ATOM 5131 C C . SER B 1 269 ? -12.016 -5.098 -11.492 1 96.69 269 SER B C 1
ATOM 5133 O O . SER B 1 269 ? -11.469 -5.863 -12.289 1 96.69 269 SER B O 1
ATOM 5135 N N . PHE B 1 270 ? -11.75 -3.754 -11.406 1 96.44 270 PHE B N 1
ATOM 5136 C CA . PHE B 1 270 ? -10.984 -3.189 -12.516 1 96.44 270 PHE B CA 1
ATOM 5137 C C . PHE B 1 270 ? -9.742 -2.477 -12.008 1 96.44 270 PHE B C 1
ATOM 5139 O O . PHE B 1 270 ? -8.836 -2.172 -12.789 1 96.44 270 PHE B O 1
ATOM 5146 N N . ALA B 1 271 ? -9.688 -2.162 -10.758 1 97.12 271 ALA B N 1
ATOM 5147 C CA . ALA B 1 271 ? -8.547 -1.412 -10.227 1 97.12 271 ALA B CA 1
ATOM 5148 C C . ALA B 1 271 ? -7.336 -2.316 -10.031 1 97.12 271 ALA B C 1
ATOM 5150 O O . ALA B 1 271 ? -7.301 -3.133 -9.109 1 97.12 271 ALA B O 1
ATOM 5151 N N . ALA B 1 272 ? -6.301 -2.146 -10.805 1 94.69 272 ALA B N 1
ATOM 5152 C CA . ALA B 1 272 ? -5.102 -2.975 -10.758 1 94.69 272 ALA B CA 1
ATOM 5153 C C . ALA B 1 272 ? -4.445 -2.914 -9.383 1 94.69 272 ALA B C 1
ATOM 5155 O O . ALA B 1 272 ? -4 -3.936 -8.859 1 94.69 272 ALA B O 1
ATOM 5156 N N . GLY B 1 273 ? -4.422 -1.658 -8.844 1 94.69 273 GLY B N 1
ATOM 5157 C CA . GLY B 1 273 ? -3.805 -1.469 -7.539 1 94.69 273 GLY B CA 1
ATOM 5158 C C . GLY B 1 273 ? -4.504 -2.234 -6.43 1 94.69 273 GLY B C 1
ATOM 5159 O O . GLY B 1 273 ? -3.979 -2.355 -5.324 1 94.69 273 GLY B O 1
ATOM 5160 N N . PHE B 1 274 ? -5.707 -2.816 -6.727 1 96.81 274 PHE B N 1
ATOM 5161 C CA . PHE B 1 274 ? -6.457 -3.672 -5.816 1 96.81 274 PHE B CA 1
ATOM 5162 C C . PHE B 1 274 ? -6.32 -5.137 -6.215 1 96.81 274 PHE B C 1
ATOM 5164 O O . PHE B 1 274 ? -5.965 -5.977 -5.387 1 96.81 274 PHE B O 1
ATOM 5171 N N . ILE B 1 275 ? -6.473 -5.438 -7.434 1 94.31 275 ILE B N 1
ATOM 5172 C CA . ILE B 1 275 ? -6.582 -6.793 -7.961 1 94.31 275 ILE B CA 1
ATOM 5173 C C . ILE B 1 275 ? -5.254 -7.523 -7.793 1 94.31 275 ILE B C 1
ATOM 5175 O O . ILE B 1 275 ? -5.227 -8.711 -7.469 1 94.31 275 ILE B O 1
ATOM 5179 N N . PHE B 1 276 ? -4.121 -6.82 -7.922 1 93.12 276 PHE B N 1
ATOM 5180 C CA . PHE B 1 276 ? -2.836 -7.496 -8.055 1 93.12 276 PHE B CA 1
ATOM 5181 C C . PHE B 1 276 ? -1.958 -7.227 -6.836 1 93.12 276 PHE B C 1
ATOM 5183 O O . PHE B 1 276 ? -0.755 -7.492 -6.859 1 93.12 276 PHE B O 1
ATOM 5190 N N . SER B 1 277 ? -2.521 -6.656 -5.809 1 94.69 277 SER B N 1
ATOM 5191 C CA . SER B 1 277 ? -1.77 -6.363 -4.594 1 94.69 277 SER B CA 1
ATOM 5192 C C . SER B 1 277 ? -2.182 -7.285 -3.453 1 94.69 277 SER B C 1
ATOM 5194 O O . SER B 1 277 ? -3.371 -7.551 -3.262 1 94.69 277 SER B O 1
ATOM 5196 N N . THR B 1 278 ? -1.163 -7.719 -2.756 1 95.06 278 THR B N 1
ATOM 5197 C CA . THR B 1 278 ? -1.454 -8.469 -1.541 1 95.06 278 THR B CA 1
ATOM 5198 C C . THR B 1 278 ? -2.434 -7.707 -0.655 1 95.06 278 THR B C 1
ATOM 5200 O O . THR B 1 278 ? -2.33 -6.484 -0.511 1 95.06 278 THR B O 1
ATOM 5203 N N . SER B 1 279 ? -3.387 -8.469 -0.074 1 97.12 279 SER B N 1
ATOM 5204 C CA . SER B 1 279 ? -4.414 -7.879 0.779 1 97.12 279 SER B CA 1
ATOM 5205 C C . SER B 1 279 ? -3.811 -7.301 2.055 1 97.12 279 SER B C 1
ATOM 5207 O O . SER B 1 279 ? -2.744 -7.734 2.494 1 97.12 279 SER B O 1
ATOM 5209 N N . LEU B 1 280 ? -4.48 -6.285 2.602 1 98.44 280 LEU B N 1
ATOM 5210 C CA . LEU B 1 280 ? -4.125 -5.797 3.928 1 98.44 280 LEU B CA 1
ATOM 5211 C C . LEU B 1 280 ? -4.047 -6.945 4.93 1 98.44 280 LEU B C 1
ATOM 5213 O O . LEU B 1 280 ? -4.906 -7.828 4.934 1 98.44 280 LEU B O 1
ATOM 5217 N N . SER B 1 281 ? -3.012 -6.953 5.762 1 98.62 281 SER B N 1
ATOM 5218 C CA . SER B 1 281 ? -2.902 -7.977 6.79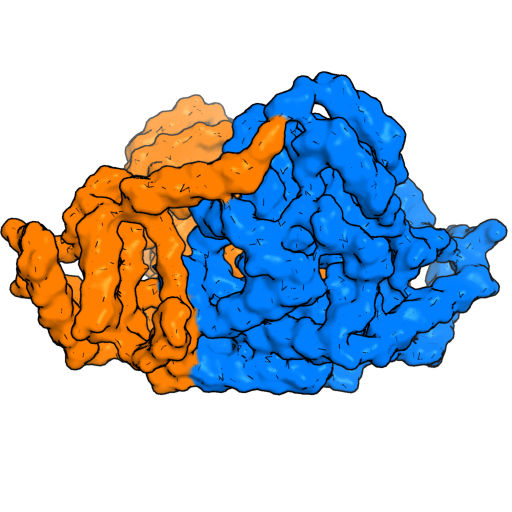7 1 98.62 281 SER B CA 1
ATOM 5219 C C . SER B 1 281 ? -4.168 -8.047 7.645 1 98.62 281 SER B C 1
ATOM 5221 O O . SER B 1 281 ? -4.684 -7.02 8.086 1 98.62 281 SER B O 1
ATOM 5223 N N . PRO B 1 282 ? -4.691 -9.273 7.91 1 98.5 282 PRO B N 1
ATOM 5224 C CA . PRO B 1 282 ? -5.871 -9.391 8.773 1 98.5 282 PRO B CA 1
ATOM 5225 C C . PRO B 1 282 ? -5.648 -8.805 10.164 1 98.5 282 PRO B C 1
ATOM 5227 O O . PRO B 1 282 ? -6.602 -8.352 10.805 1 98.5 282 PRO B O 1
ATOM 5230 N N . VAL B 1 283 ? -4.387 -8.75 10.633 1 98.81 283 VAL B N 1
ATOM 5231 C CA . VAL B 1 283 ? -4.039 -8.164 11.922 1 98.81 283 VAL B CA 1
ATOM 5232 C C . VAL B 1 283 ? -4.387 -6.68 11.922 1 98.81 283 VAL B C 1
ATOM 5234 O O . VAL B 1 283 ? -4.984 -6.176 12.875 1 98.81 283 VAL B O 1
ATOM 5237 N N . LEU B 1 284 ? -4.012 -6.012 10.867 1 98.88 284 LEU B N 1
ATOM 5238 C CA . LEU B 1 284 ? -4.312 -4.59 10.727 1 98.88 284 LEU B CA 1
ATOM 5239 C C . LEU B 1 284 ? -5.809 -4.367 10.547 1 98.88 284 LEU B C 1
ATOM 5241 O O . LEU B 1 284 ? -6.375 -3.436 11.117 1 98.88 284 LEU B O 1
ATOM 5245 N N . ALA B 1 285 ? -6.438 -5.242 9.734 1 98.88 285 ALA B N 1
ATOM 5246 C CA . ALA B 1 285 ? -7.879 -5.133 9.523 1 98.88 285 ALA B CA 1
ATOM 5247 C C . ALA B 1 285 ? -8.633 -5.266 10.844 1 98.88 285 ALA B C 1
ATOM 5249 O O . ALA B 1 285 ? -9.594 -4.531 11.102 1 98.88 285 ALA B O 1
ATOM 5250 N N . ALA B 1 286 ? -8.227 -6.207 11.672 1 98.94 286 ALA B N 1
ATOM 5251 C CA . ALA B 1 286 ? -8.852 -6.418 12.977 1 98.94 286 ALA B CA 1
ATOM 5252 C C . ALA B 1 286 ? -8.68 -5.195 13.867 1 98.94 286 ALA B C 1
ATOM 5254 O O . ALA B 1 286 ? -9.609 -4.785 14.562 1 98.94 286 ALA B O 1
ATOM 5255 N N . GLY B 1 287 ? -7.457 -4.668 13.883 1 98.94 287 GLY B N 1
ATOM 5256 C CA . GLY B 1 287 ? -7.207 -3.459 14.656 1 98.94 287 GLY B CA 1
ATOM 5257 C C . GLY B 1 287 ? -8.047 -2.279 14.203 1 98.94 287 GLY B C 1
ATOM 5258 O O . GLY B 1 287 ? -8.641 -1.579 15.031 1 98.94 287 GLY B O 1
ATOM 5259 N N . ALA B 1 288 ? -8.102 -2.047 12.898 1 98.94 288 ALA B N 1
ATOM 5260 C CA . ALA B 1 288 ? -8.883 -0.947 12.344 1 98.94 288 ALA B CA 1
ATOM 5261 C C . ALA B 1 288 ? -10.367 -1.118 12.656 1 98.94 288 ALA B C 1
ATOM 5263 O O . ALA B 1 288 ? -11.062 -0.145 12.961 1 98.94 288 ALA B O 1
ATOM 5264 N N . LEU B 1 289 ? -10.852 -2.361 12.523 1 98.94 289 LEU B N 1
ATOM 5265 C CA . LEU B 1 289 ? -12.234 -2.666 12.867 1 98.94 289 LEU B CA 1
ATOM 5266 C C . LEU B 1 289 ? -12.547 -2.275 14.305 1 98.94 289 LEU B C 1
ATOM 5268 O O . LEU B 1 289 ? -13.547 -1.609 14.57 1 98.94 289 LEU B O 1
ATOM 5272 N N . ALA B 1 290 ? -11.672 -2.678 15.195 1 98.94 290 ALA B N 1
ATOM 5273 C CA . ALA B 1 290 ? -11.844 -2.361 16.609 1 98.94 290 ALA B CA 1
ATOM 5274 C C . ALA B 1 290 ? -11.812 -0.854 16.844 1 98.94 290 ALA B C 1
ATOM 5276 O O . ALA B 1 290 ? -12.594 -0.322 17.625 1 98.94 290 ALA B O 1
ATOM 5277 N N . SER B 1 291 ? -10.922 -0.184 16.172 1 98.94 291 SER B N 1
ATOM 5278 C CA . SER B 1 291 ? -10.773 1.261 16.312 1 98.94 291 SER B CA 1
ATOM 5279 C C . SER B 1 291 ? -12.047 1.988 15.891 1 98.94 291 SER B C 1
ATOM 5281 O O . SER B 1 291 ? -12.539 2.865 16.594 1 98.94 291 SER B O 1
ATOM 5283 N N . ILE B 1 292 ? -12.578 1.636 14.742 1 98.94 292 ILE B N 1
ATOM 5284 C CA . ILE B 1 292 ? -13.766 2.283 14.195 1 98.94 292 ILE B CA 1
ATOM 5285 C C . ILE B 1 292 ? -14.961 2.016 15.109 1 98.94 292 ILE B C 1
ATOM 5287 O O . ILE B 1 292 ? -15.719 2.932 15.43 1 98.94 292 ILE B O 1
ATOM 5291 N N . ARG B 1 293 ? -15.133 0.747 15.5 1 98.88 293 ARG B N 1
ATOM 5292 C CA . ARG B 1 293 ? -16.234 0.401 16.391 1 98.88 293 ARG B CA 1
ATOM 5293 C C . ARG B 1 293 ? -16.156 1.186 17.688 1 98.88 293 ARG B C 1
ATOM 5295 O O . ARG B 1 293 ? -17.172 1.666 18.203 1 98.88 293 ARG B O 1
ATOM 5302 N N . TYR B 1 294 ? -15 1.323 18.25 1 98.81 294 TYR B N 1
ATOM 5303 C CA . TYR B 1 294 ? -14.789 2.078 19.484 1 98.81 294 TYR B CA 1
ATOM 5304 C C . TYR B 1 294 ? -15.125 3.551 19.281 1 98.81 294 TYR B C 1
ATOM 5306 O O . TYR B 1 294 ? -15.883 4.129 20.078 1 98.81 294 TYR B O 1
ATOM 5314 N N . LEU B 1 295 ? -14.641 4.188 18.219 1 98.75 295 LEU B N 1
ATOM 5315 C CA . LEU B 1 295 ? -14.781 5.625 18 1 98.75 295 LEU B CA 1
ATOM 5316 C C . LEU B 1 295 ? -16.203 5.98 17.594 1 98.75 295 LEU B C 1
ATOM 5318 O O . LEU B 1 295 ? -16.641 7.121 17.781 1 98.75 295 LEU B O 1
ATOM 5322 N N . LYS B 1 296 ? -16.922 4.996 17 1 98.56 296 LYS B N 1
ATOM 5323 C CA . LYS B 1 296 ? -18.328 5.234 16.672 1 98.56 296 LYS B CA 1
ATOM 5324 C C . LYS B 1 296 ? -19.141 5.523 17.938 1 98.56 296 LYS B C 1
ATOM 5326 O O . LYS B 1 296 ? -20.156 6.219 17.875 1 98.56 296 LYS B O 1
ATOM 5331 N N . THR B 1 297 ? -18.625 5.031 19.078 1 97.81 297 THR B N 1
ATOM 5332 C CA . THR B 1 297 ? -19.422 5.133 20.281 1 97.81 297 THR B CA 1
ATOM 5333 C C . THR B 1 297 ? -18.766 6.07 21.297 1 97.81 297 THR B C 1
ATOM 5335 O O . THR B 1 297 ? -19.391 6.484 22.266 1 97.81 297 THR B O 1
ATOM 5338 N N . SER B 1 298 ? -17.531 6.473 21.094 1 97.56 298 SER B N 1
ATOM 5339 C CA . SER B 1 298 ? -16.828 7.336 22.031 1 97.56 298 SER B CA 1
ATOM 5340 C C . SER B 1 298 ? -16.672 8.75 21.469 1 97.56 298 SER B C 1
ATOM 5342 O O . SER B 1 298 ? -16.219 8.938 20.344 1 97.56 298 SER B O 1
ATOM 5344 N N . GLN B 1 299 ? -16.969 9.766 22.297 1 97.25 299 GLN B N 1
ATOM 5345 C CA . GLN B 1 299 ? -16.781 11.164 21.922 1 97.25 299 GLN B CA 1
ATOM 5346 C C . GLN B 1 299 ? -15.578 11.758 22.656 1 97.25 299 GLN B C 1
ATOM 5348 O O . GLN B 1 299 ? -15.102 12.836 22.297 1 97.25 299 GLN B O 1
ATOM 5353 N N . THR B 1 300 ? -15.07 11.055 23.594 1 98 300 THR B N 1
ATOM 5354 C CA . THR B 1 300 ? -14.039 11.562 24.484 1 98 300 THR B CA 1
ATOM 5355 C C . THR B 1 300 ? -12.797 11.969 23.703 1 98 300 THR B C 1
ATOM 5357 O O . THR B 1 300 ? -12.297 13.086 23.859 1 98 300 THR B O 1
ATOM 5360 N N . GLU B 1 301 ? -12.32 11.062 22.875 1 98 301 GLU B N 1
ATOM 5361 C CA . GLU B 1 301 ? -11.117 11.328 22.094 1 98 301 GLU B CA 1
ATOM 5362 C C . GLU B 1 301 ? -11.312 12.516 21.156 1 98 301 GLU B C 1
ATOM 5364 O O . GLU B 1 301 ? -10.43 13.359 21.016 1 98 301 GLU B O 1
ATOM 5369 N N . ARG B 1 302 ? -12.477 12.617 20.531 1 97.69 302 ARG B N 1
ATOM 5370 C CA . ARG B 1 302 ? -12.773 13.695 19.594 1 97.69 302 ARG B CA 1
ATOM 5371 C C . ARG B 1 302 ? -12.836 15.039 20.297 1 97.69 302 ARG B C 1
ATOM 5373 O O . ARG B 1 302 ? -12.281 16.031 19.812 1 97.69 302 ARG B O 1
ATOM 5380 N N . ASP B 1 303 ? -13.508 15.078 21.438 1 97.81 303 ASP B N 1
ATOM 5381 C CA . ASP B 1 303 ? -13.641 16.328 22.188 1 97.81 303 ASP B CA 1
ATOM 5382 C C . ASP B 1 303 ? -12.281 16.812 22.688 1 97.81 303 ASP B C 1
ATOM 5384 O O . ASP B 1 303 ? -11.969 18 22.578 1 97.81 303 ASP B O 1
ATOM 5388 N N . GLN B 1 304 ? -11.539 15.938 23.234 1 98.06 304 GLN B N 1
ATOM 5389 C CA . GLN B 1 304 ? -10.219 16.297 23.734 1 98.06 304 GLN B CA 1
ATOM 5390 C C . GLN B 1 304 ? -9.312 16.766 22.609 1 98.06 304 GLN B C 1
ATOM 5392 O O . GLN B 1 304 ? -8.547 17.719 22.766 1 98.06 304 GLN B O 1
ATOM 5397 N N . HIS B 1 305 ? -9.375 16.047 21.516 1 98.12 305 HIS B N 1
ATOM 5398 C CA . HIS B 1 305 ? -8.562 16.391 20.359 1 98.12 305 HIS B CA 1
ATOM 5399 C C . HIS B 1 305 ? -8.828 17.828 19.906 1 98.12 305 HIS B C 1
ATOM 5401 O O . HIS B 1 305 ? -7.891 18.594 19.672 1 98.12 305 HIS B O 1
ATOM 5407 N N . GLN B 1 306 ? -10.086 18.188 19.766 1 97.12 306 GLN B N 1
ATOM 5408 C CA . GLN B 1 306 ? -10.453 19.531 19.359 1 97.12 306 GLN B CA 1
ATOM 5409 C C . GLN B 1 306 ? -10.008 20.578 20.391 1 97.12 306 GLN B C 1
ATOM 5411 O O . GLN B 1 306 ? -9.531 21.656 20.031 1 97.12 306 GLN B O 1
ATOM 5416 N N . GLU B 1 307 ? -10.203 20.234 21.594 1 97.94 307 GLU B N 1
ATOM 5417 C CA . GLU B 1 307 ? -9.789 21.125 22.672 1 97.94 307 GLU B CA 1
ATOM 5418 C C . GLU B 1 307 ? -8.273 21.344 22.641 1 97.94 307 GLU B C 1
ATOM 5420 O O . GLU B 1 307 ? -7.809 22.469 22.828 1 97.94 307 GLU B O 1
ATOM 5425 N N . ARG B 1 308 ? -7.477 20.266 22.469 1 98 308 ARG B N 1
ATOM 5426 C CA . ARG B 1 308 ? -6.023 20.359 22.422 1 98 308 ARG B CA 1
ATOM 5427 C C . ARG B 1 308 ? -5.578 21.25 21.266 1 98 308 ARG B C 1
ATOM 5429 O O . ARG B 1 308 ? -4.688 22.094 21.422 1 98 308 ARG B O 1
ATOM 5436 N N . ALA B 1 309 ? -6.172 21.078 20.109 1 97.12 309 ALA B N 1
ATOM 5437 C CA . ALA B 1 309 ? -5.836 21.891 18.938 1 97.12 309 ALA B CA 1
ATOM 5438 C C . ALA B 1 309 ? -6.133 23.359 19.188 1 97.12 309 ALA B C 1
ATOM 5440 O O . ALA B 1 309 ? -5.305 24.234 18.891 1 97.12 309 ALA B O 1
ATOM 5441 N N . ALA B 1 310 ? -7.277 23.641 19.75 1 97 310 ALA B N 1
ATOM 5442 C CA . ALA B 1 310 ? -7.676 25.016 20.031 1 97 310 ALA B CA 1
ATOM 5443 C C . ALA B 1 310 ? -6.742 25.656 21.062 1 97 310 ALA B C 1
ATOM 5445 O O . ALA B 1 310 ? -6.363 26.828 20.938 1 97 310 ALA B O 1
ATOM 5446 N N . THR B 1 311 ? -6.434 24.906 22.062 1 97.94 311 THR B N 1
ATOM 5447 C CA . THR B 1 311 ? -5.57 25.406 23.125 1 97.94 311 THR B CA 1
ATOM 5448 C C . THR B 1 311 ? -4.18 25.734 22.594 1 97.94 311 THR B C 1
ATOM 5450 O O . THR B 1 311 ? -3.619 26.781 22.906 1 97.94 311 THR B O 1
ATOM 5453 N N . LEU B 1 312 ? -3.621 24.828 21.781 1 97.94 312 LEU B N 1
ATOM 5454 C CA . LEU B 1 312 ? -2.281 25.062 21.25 1 97.94 312 LEU B CA 1
ATOM 5455 C C . LEU B 1 312 ? -2.262 26.297 20.344 1 97.94 312 LEU B C 1
ATOM 5457 O O . LEU B 1 312 ? -1.333 27.094 20.406 1 97.94 312 LEU B O 1
ATOM 5461 N N . LYS B 1 313 ? -3.271 26.438 19.516 1 96.94 313 LYS B N 1
ATOM 5462 C CA . LYS B 1 313 ? -3.379 27.625 18.656 1 96.94 313 LYS B CA 1
ATOM 5463 C C . LYS B 1 313 ? -3.396 28.906 19.484 1 96.94 313 LYS B C 1
ATOM 5465 O O . LYS B 1 313 ? -2.703 29.875 19.156 1 96.94 313 LYS B O 1
ATOM 5470 N N . ARG B 1 314 ? -4.207 28.859 20.484 1 97 314 ARG B N 1
ATOM 5471 C CA . ARG B 1 314 ? -4.328 30.031 21.359 1 97 314 ARG B CA 1
ATOM 5472 C C . ARG B 1 314 ? -2.994 30.375 22.016 1 97 314 ARG B C 1
ATOM 5474 O O . ARG B 1 314 ? -2.574 31.531 22.016 1 97 314 ARG B O 1
ATOM 5481 N N . LEU B 1 315 ? -2.348 29.359 22.562 1 97.81 315 LEU B N 1
ATOM 5482 C CA . LEU B 1 315 ? -1.082 29.562 23.25 1 97.81 315 LEU B CA 1
ATOM 5483 C C . LEU B 1 315 ? -0.029 30.125 22.312 1 97.81 315 LEU B C 1
ATOM 5485 O O . LEU B 1 315 ? 0.722 31.031 22.672 1 97.81 315 LEU B O 1
ATOM 5489 N N . MET B 1 316 ? 0.044 29.625 21.109 1 97.62 316 MET B N 1
ATOM 5490 C CA . MET B 1 316 ? 1.014 30.094 20.125 1 97.62 316 MET B CA 1
ATOM 5491 C C . MET B 1 316 ? 0.704 31.516 19.688 1 97.62 316 MET B C 1
ATOM 5493 O O . MET B 1 316 ? 1.612 32.344 19.562 1 97.62 316 MET B O 1
ATOM 5497 N N . ALA B 1 317 ? -0.562 31.797 19.5 1 96.88 317 ALA B N 1
ATOM 5498 C CA . ALA B 1 317 ? -0.978 33.156 19.109 1 96.88 317 ALA B CA 1
ATOM 5499 C C . ALA B 1 317 ? -0.65 34.156 20.219 1 96.88 317 ALA B C 1
ATOM 5501 O O . ALA B 1 317 ? -0.158 35.25 19.938 1 96.88 317 ALA B O 1
ATOM 5502 N N . GLU B 1 318 ? -0.981 33.781 21.391 1 97.25 318 GLU B N 1
ATOM 5503 C CA . GLU B 1 318 ? -0.717 34.625 22.547 1 97.25 318 GLU B CA 1
ATOM 5504 C C . GLU B 1 318 ? 0.777 34.906 22.703 1 97.25 318 GLU B C 1
ATOM 5506 O O . GLU B 1 318 ? 1.173 35.969 23.156 1 97.25 318 GLU B O 1
ATOM 5511 N N . ALA B 1 319 ? 1.566 33.969 22.281 1 97.31 319 ALA B N 1
ATOM 5512 C CA . ALA B 1 319 ? 3.018 34.094 22.391 1 97.31 319 ALA B CA 1
ATOM 5513 C C . ALA B 1 319 ? 3.584 34.906 21.219 1 97.31 319 ALA B C 1
ATOM 5515 O O . ALA B 1 319 ? 4.785 35.188 21.188 1 97.31 319 ALA B O 1
ATOM 5516 N N . GLY B 1 320 ? 2.723 35.219 20.25 1 97 320 GLY B N 1
ATOM 5517 C CA . GLY B 1 320 ? 3.143 36.031 19.125 1 97 320 GLY B CA 1
ATOM 5518 C C . GLY B 1 320 ? 3.734 35.219 17.984 1 97 320 GLY B C 1
ATOM 5519 O O . GLY B 1 320 ? 4.34 35.75 17.062 1 97 320 GLY B O 1
ATOM 5520 N N . LEU B 1 321 ? 3.646 33.906 18.062 1 97.38 321 LEU B N 1
ATOM 5521 C CA . LEU B 1 321 ? 4.121 33.062 16.969 1 97.38 321 LEU B CA 1
ATOM 5522 C C . LEU B 1 321 ? 3.215 33.156 15.758 1 97.38 321 LEU B C 1
ATOM 5524 O O . LEU B 1 321 ? 2.021 33.438 15.891 1 97.38 321 LEU B O 1
ATOM 5528 N N . PRO B 1 322 ? 3.738 33.031 14.57 1 96.12 322 PRO B N 1
ATOM 5529 C CA . PRO B 1 322 ? 2.945 33.188 13.352 1 96.12 322 PRO B CA 1
ATOM 5530 C C . PRO B 1 322 ? 2.109 31.953 13.023 1 96.12 322 PRO B C 1
ATOM 5532 O O . PRO B 1 322 ? 2.205 31.422 11.914 1 96.12 322 PRO B O 1
ATOM 5535 N N . VAL B 1 323 ? 1.332 31.547 13.953 1 95 323 VAL B N 1
ATOM 5536 C CA . VAL B 1 323 ? 0.393 30.453 13.719 1 95 323 VAL B CA 1
ATOM 5537 C C . VAL B 1 323 ? -0.667 30.891 12.711 1 95 323 VAL B C 1
ATOM 5539 O O . VAL B 1 323 ? -1.232 31.984 12.82 1 95 323 VAL B O 1
ATOM 5542 N N . MET B 1 324 ? -0.868 30.062 11.711 1 91 324 MET B N 1
ATOM 5543 C CA . MET B 1 324 ? -1.842 30.359 10.664 1 91 324 MET B CA 1
ATOM 5544 C C . MET B 1 324 ? -3.26 30.062 11.148 1 91 324 MET B C 1
ATOM 5546 O O . MET B 1 324 ? -3.477 29.156 11.945 1 91 324 MET B O 1
ATOM 5550 N N . PRO B 1 325 ? -4.168 30.969 10.648 1 87.75 325 PRO B N 1
ATOM 5551 C CA . PRO B 1 325 ? -5.555 30.609 10.953 1 87.75 325 PRO B CA 1
ATOM 5552 C C . PRO B 1 325 ? -5.969 29.266 10.359 1 87.75 325 PRO B C 1
ATOM 5554 O O . PRO B 1 325 ? -5.582 28.938 9.234 1 87.75 325 PRO B O 1
ATOM 5557 N N . SER B 1 326 ? -6.559 28.438 11.141 1 85.94 326 SER B N 1
ATOM 5558 C CA . SER B 1 326 ? -7.043 27.141 10.688 1 85.94 326 SER B CA 1
ATOM 5559 C C . SER B 1 326 ? -8.406 26.812 11.289 1 85.94 326 SER B C 1
ATOM 5561 O O . SER B 1 326 ? -8.656 27.109 12.461 1 85.94 326 SER B O 1
ATOM 5563 N N . ALA B 1 327 ? -9.242 26.312 10.438 1 87.62 327 ALA B N 1
ATOM 5564 C CA . ALA B 1 327 ? -10.586 25.938 10.883 1 87.62 327 ALA B CA 1
ATOM 5565 C C . ALA B 1 327 ? -10.625 24.516 11.406 1 87.62 327 ALA B C 1
ATOM 5567 O O . ALA B 1 327 ? -11.672 24.031 11.852 1 87.62 327 ALA B O 1
ATOM 5568 N N . SER B 1 328 ? -9.469 23.844 11.391 1 93.31 328 SER B N 1
ATOM 5569 C CA . SER B 1 328 ? -9.414 22.422 11.742 1 93.31 328 SER B CA 1
ATOM 5570 C C . SER B 1 328 ? -8.398 22.172 12.859 1 93.31 328 SER B C 1
ATOM 5572 O O . SER B 1 328 ? -8.039 23.094 13.594 1 93.31 328 SER B O 1
ATOM 5574 N N . HIS B 1 329 ? -8.055 20.938 13.078 1 95.19 329 HIS B N 1
ATOM 5575 C CA . HIS B 1 329 ? -7.176 20.5 14.164 1 95.19 329 HIS B CA 1
ATOM 5576 C C . HIS B 1 329 ? -5.711 20.75 13.805 1 95.19 329 HIS B C 1
ATOM 5578 O O . HIS B 1 329 ? -4.828 20.609 14.656 1 95.19 329 HIS B O 1
ATOM 5584 N N . ILE B 1 330 ? -5.414 21.094 12.531 1 94.19 330 ILE B N 1
ATOM 5585 C CA . ILE B 1 330 ? -4.047 21.328 12.078 1 94.19 330 ILE B CA 1
ATOM 5586 C C . ILE B 1 330 ? -3.555 22.672 12.609 1 94.19 330 ILE B C 1
ATOM 5588 O O . ILE B 1 330 ? -4.273 23.672 12.555 1 94.19 330 ILE B O 1
ATOM 5592 N N . VAL B 1 331 ? -2.314 22.703 13.156 1 95.81 331 VAL B N 1
ATOM 5593 C CA . VAL B 1 331 ? -1.729 23.922 13.719 1 95.81 331 VAL B CA 1
ATOM 5594 C C . VAL B 1 331 ? -0.432 24.25 12.992 1 95.81 331 VAL B C 1
ATOM 5596 O O . VAL B 1 331 ? 0.658 23.938 13.469 1 95.81 331 VAL B O 1
ATOM 5599 N N . PRO B 1 332 ? -0.521 24.938 11.914 1 94.94 332 PRO B N 1
ATOM 5600 C CA . PRO B 1 332 ? 0.665 25.312 11.133 1 94.94 332 PRO B CA 1
ATOM 5601 C C . PRO B 1 332 ? 1.309 26.609 11.609 1 94.94 332 PRO B C 1
ATOM 5603 O O . PRO B 1 332 ? 0.604 27.562 11.938 1 94.94 332 PRO B O 1
ATOM 5606 N N . VAL B 1 333 ? 2.59 26.641 11.727 1 96.38 333 VAL B N 1
ATOM 5607 C CA . VAL B 1 333 ? 3.359 27.844 12.062 1 96.38 333 VAL B CA 1
ATOM 5608 C C . VAL B 1 333 ? 4.258 28.219 10.891 1 96.38 333 VAL B C 1
ATOM 5610 O O . VAL B 1 333 ? 5.145 27.453 10.5 1 96.38 333 VAL B O 1
ATOM 5613 N N . MET B 1 334 ? 4.094 29.422 10.383 1 95.75 334 MET B N 1
ATOM 5614 C CA . MET B 1 334 ? 4.754 29.875 9.164 1 95.75 334 MET B CA 1
ATOM 5615 C C . MET B 1 334 ? 6.215 30.219 9.43 1 95.75 334 MET B C 1
ATOM 5617 O O . MET B 1 334 ? 6.539 30.844 10.438 1 95.75 334 MET B O 1
ATOM 5621 N N . VAL B 1 335 ? 7.113 29.734 8.555 1 95.44 335 VAL B N 1
ATOM 5622 C CA . VAL B 1 335 ? 8.523 30.109 8.586 1 95.44 335 VAL B CA 1
ATOM 5623 C C . VAL B 1 335 ? 8.898 30.828 7.297 1 95.44 335 VAL B C 1
ATOM 5625 O O . VAL B 1 335 ? 9.555 31.875 7.336 1 95.44 335 VAL B O 1
ATOM 5628 N N . GLY B 1 336 ? 8.531 30.266 6.09 1 93.62 336 GLY B N 1
ATOM 5629 C CA . GLY B 1 336 ? 8.602 30.984 4.828 1 93.62 336 GLY B CA 1
ATOM 5630 C C . GLY B 1 336 ? 9.906 30.781 4.086 1 93.62 336 GLY B C 1
ATOM 5631 O O . GLY B 1 336 ? 10.148 31.406 3.057 1 93.62 336 GLY B O 1
ATOM 5632 N N . ASP B 1 337 ? 10.75 29.938 4.648 1 93.12 337 ASP B N 1
ATOM 5633 C CA . ASP B 1 337 ? 12.031 29.625 4.031 1 93.12 337 ASP B CA 1
ATOM 5634 C C . ASP B 1 337 ? 12.438 28.172 4.305 1 93.12 337 ASP B C 1
ATOM 5636 O O . ASP B 1 337 ? 12.406 27.719 5.449 1 93.12 337 ASP B O 1
ATOM 5640 N N . ALA B 1 338 ? 12.852 27.484 3.219 1 92.38 338 ALA B N 1
ATOM 5641 C CA . ALA B 1 338 ? 13.117 26.062 3.314 1 92.38 338 ALA B CA 1
ATOM 5642 C C . ALA B 1 338 ? 14.258 25.781 4.281 1 92.38 338 ALA B C 1
ATOM 5644 O O . ALA B 1 338 ? 14.164 24.875 5.121 1 92.38 338 ALA B O 1
ATOM 5645 N N . HIS B 1 339 ? 15.352 26.469 4.145 1 94.5 339 HIS B N 1
ATOM 5646 C CA . HIS B 1 339 ? 16.516 26.234 4.98 1 94.5 339 HIS B CA 1
ATOM 5647 C C . HIS B 1 339 ? 16.25 26.609 6.438 1 94.5 339 HIS B C 1
ATOM 5649 O O . HIS B 1 339 ? 16.641 25.875 7.352 1 94.5 339 HIS B O 1
ATOM 5655 N N . ARG B 1 340 ? 15.555 27.656 6.633 1 95.19 340 ARG B N 1
ATOM 5656 C CA . ARG B 1 340 ? 15.242 28.109 7.988 1 95.19 340 ARG B CA 1
ATOM 5657 C C . ARG B 1 340 ? 14.234 27.172 8.648 1 95.19 340 ARG B C 1
ATOM 5659 O O . ARG B 1 340 ? 14.305 26.922 9.852 1 95.19 340 ARG B O 1
ATOM 5666 N N . CYS B 1 341 ? 13.281 26.734 7.875 1 95.44 341 CYS B N 1
ATOM 5667 C CA . CYS B 1 341 ? 12.297 25.781 8.391 1 95.44 341 CYS B CA 1
ATOM 5668 C C . CYS B 1 341 ? 12.969 24.5 8.852 1 95.44 341 CYS B C 1
ATOM 5670 O O . CYS B 1 341 ? 12.664 23.984 9.938 1 95.44 341 CYS B O 1
ATOM 5672 N N . LYS B 1 342 ? 13.859 23.984 8.039 1 94.56 342 LYS B N 1
ATOM 5673 C CA . LYS B 1 342 ? 14.617 22.781 8.398 1 94.56 342 LYS B CA 1
ATOM 5674 C C . LYS B 1 342 ? 15.453 23.031 9.656 1 94.56 342 LYS B C 1
ATOM 5676 O O . LYS B 1 342 ? 15.508 22.172 10.539 1 94.56 342 LYS B O 1
ATOM 5681 N N . ARG B 1 343 ? 16.078 24.125 9.68 1 95.94 343 ARG B N 1
ATOM 5682 C CA . ARG B 1 343 ? 16.922 24.453 10.828 1 95.94 343 ARG B CA 1
ATOM 5683 C C . ARG B 1 343 ? 16.094 24.578 12.102 1 95.94 343 ARG B C 1
ATOM 5685 O O . ARG B 1 343 ? 16.531 24.156 13.172 1 95.94 343 ARG B O 1
ATOM 5692 N N . ALA B 1 344 ? 14.953 25.188 11.977 1 97.25 344 ALA B N 1
ATOM 5693 C CA . ALA B 1 344 ? 14.062 25.297 13.125 1 97.25 344 ALA B CA 1
ATOM 5694 C C . ALA B 1 344 ? 13.703 23.906 13.672 1 97.25 344 ALA B C 1
ATOM 5696 O O . ALA B 1 344 ? 13.734 23.688 14.883 1 97.25 344 ALA B O 1
ATOM 5697 N N . SER B 1 345 ? 13.312 23.016 12.797 1 96.75 345 SER B N 1
ATOM 5698 C CA . SER B 1 345 ? 13 21.641 13.18 1 96.75 345 SER B CA 1
ATOM 5699 C C . SER B 1 345 ? 14.195 20.969 13.844 1 96.75 345 SER B C 1
ATOM 5701 O O . SER B 1 345 ? 14.055 20.312 14.875 1 96.75 345 SER B O 1
ATOM 5703 N N . ASP B 1 346 ? 15.383 21.156 13.258 1 95.69 346 ASP B N 1
ATOM 5704 C CA . ASP B 1 346 ? 16.609 20.562 13.797 1 95.69 346 ASP B CA 1
ATOM 5705 C C . ASP B 1 346 ? 16.891 21.078 15.203 1 95.69 346 ASP B C 1
ATOM 5707 O O . ASP B 1 346 ? 17.266 20.312 16.094 1 95.69 346 ASP B O 1
ATOM 5711 N N . GLU B 1 347 ? 16.75 22.344 15.359 1 97.44 347 GLU B N 1
ATOM 5712 C CA . GLU B 1 347 ? 17.031 22.938 16.656 1 97.44 347 GLU B CA 1
ATOM 5713 C C . GLU B 1 347 ? 16.047 22.469 17.719 1 97.44 347 GLU B C 1
ATOM 5715 O O . GLU B 1 347 ? 16.422 22.234 18.875 1 97.44 347 GLU B O 1
ATOM 5720 N N . LEU B 1 348 ? 14.797 22.375 17.312 1 98.25 348 LEU B N 1
ATOM 5721 C CA . LEU B 1 348 ? 13.797 21.859 18.25 1 98.25 348 LEU B CA 1
ATOM 5722 C C . LEU B 1 348 ? 14.164 20.438 18.688 1 98.25 348 LEU B C 1
ATOM 5724 O O . LEU B 1 348 ? 14.023 20.109 19.875 1 98.25 348 LEU B O 1
ATOM 5728 N N . MET B 1 349 ? 14.633 19.625 17.781 1 96.5 349 MET B N 1
ATOM 5729 C CA . MET B 1 349 ? 15.047 18.25 18.078 1 96.5 349 MET B CA 1
ATOM 5730 C C . MET B 1 349 ? 16.297 18.25 18.938 1 96.5 349 MET B C 1
ATOM 5732 O O . MET B 1 349 ? 16.344 17.594 19.984 1 96.5 349 MET B O 1
ATOM 5736 N N . GLU B 1 350 ? 17.312 18.984 18.547 1 95.94 350 GLU B N 1
ATOM 5737 C CA . GLU B 1 350 ? 18.656 18.922 19.125 1 95.94 350 GLU B CA 1
ATOM 5738 C C . GLU B 1 350 ? 18.672 19.562 20.516 1 95.94 350 GLU B C 1
ATOM 5740 O O . GLU B 1 350 ? 19.359 19.062 21.422 1 95.94 350 GLU B O 1
ATOM 5745 N N . ARG B 1 351 ? 17.875 20.625 20.703 1 97.31 351 ARG B N 1
ATOM 5746 C CA . ARG B 1 351 ? 18.031 21.406 21.922 1 97.31 351 ARG B CA 1
ATOM 5747 C C . ARG B 1 351 ? 16.875 21.172 22.891 1 97.31 351 ARG B C 1
ATOM 5749 O O . ARG B 1 351 ? 17.016 21.344 24.094 1 97.31 351 ARG B O 1
ATOM 5756 N N . HIS B 1 352 ? 15.797 20.75 22.312 1 98.25 352 HIS B N 1
ATOM 5757 C CA . HIS B 1 352 ? 14.617 20.734 23.172 1 98.25 352 HIS B CA 1
ATOM 5758 C C . HIS B 1 352 ? 13.961 19.359 23.172 1 98.25 352 HIS B C 1
ATOM 5760 O O . HIS B 1 352 ? 12.969 19.156 23.875 1 98.25 352 HIS B O 1
ATOM 5766 N N . ASP B 1 353 ? 14.43 18.375 22.422 1 98.12 353 ASP B N 1
ATOM 5767 C CA . ASP B 1 353 ? 13.883 17.031 22.344 1 98.12 353 ASP B CA 1
ATOM 5768 C C . ASP B 1 353 ? 12.438 17.047 21.844 1 98.12 353 ASP B C 1
ATOM 5770 O O . ASP B 1 353 ? 11.578 16.328 22.375 1 98.12 353 ASP B O 1
ATOM 5774 N N . ILE B 1 354 ? 12.203 17.938 20.953 1 98.38 354 ILE B N 1
ATOM 5775 C CA . ILE B 1 354 ? 10.898 18.062 20.328 1 98.38 354 ILE B CA 1
ATOM 5776 C C . ILE B 1 354 ? 11.016 17.734 18.844 1 98.38 354 ILE B C 1
ATOM 5778 O O . ILE B 1 354 ? 11.844 18.312 18.125 1 98.38 354 ILE B O 1
ATOM 5782 N N . TYR B 1 355 ? 10.258 16.781 18.438 1 97.5 355 TYR B N 1
ATOM 5783 C CA . TYR B 1 355 ? 10.305 16.406 17.031 1 97.5 355 TYR B CA 1
ATOM 5784 C C . TYR B 1 355 ? 9.094 16.953 16.281 1 97.5 355 TYR B C 1
ATOM 5786 O O . TYR B 1 355 ? 7.949 16.656 16.641 1 97.5 355 TYR B O 1
ATOM 5794 N N . VAL B 1 356 ? 9.273 17.734 15.297 1 96.94 356 VAL B N 1
ATOM 5795 C CA . VAL B 1 356 ? 8.281 18.234 14.344 1 96.94 356 VAL B CA 1
ATOM 5796 C C . VAL B 1 356 ? 8.914 18.344 12.961 1 96.94 356 VAL B C 1
ATOM 5798 O O . VAL B 1 356 ? 10.07 18.75 12.828 1 96.94 356 VAL B O 1
ATOM 5801 N N . GLN B 1 357 ? 8.25 17.906 11.977 1 90.69 357 GLN B N 1
ATOM 5802 C CA . GLN B 1 357 ? 8.812 17.875 10.633 1 90.69 357 GLN B CA 1
ATOM 5803 C C . GLN B 1 357 ? 8.609 19.219 9.922 1 90.69 357 GLN B C 1
ATOM 5805 O O . GLN B 1 357 ? 7.535 19.812 10 1 90.69 357 GLN B O 1
ATOM 5810 N N . PRO B 1 358 ? 9.656 19.672 9.273 1 93.56 358 PRO B N 1
ATOM 5811 C CA . PRO B 1 358 ? 9.477 20.828 8.391 1 93.56 358 PRO B CA 1
ATOM 5812 C C . PRO B 1 358 ? 8.742 20.469 7.098 1 93.56 358 PRO B C 1
ATOM 5814 O O . PRO B 1 358 ? 9.047 19.453 6.473 1 93.56 358 PRO B O 1
ATOM 5817 N N . ILE B 1 359 ? 7.762 21.172 6.773 1 91.88 359 ILE B N 1
ATOM 5818 C CA . ILE B 1 359 ? 7.012 20.984 5.539 1 91.88 359 ILE B CA 1
ATOM 5819 C C . ILE B 1 359 ? 7.547 21.922 4.457 1 91.88 359 ILE B C 1
ATOM 5821 O O . ILE B 1 359 ? 7.48 23.141 4.598 1 91.88 359 ILE B O 1
ATOM 5825 N N . ASN B 1 360 ? 8.07 21.312 3.387 1 88.44 360 ASN B N 1
ATOM 5826 C CA . ASN B 1 360 ? 8.727 22.062 2.324 1 88.44 360 ASN B CA 1
ATOM 5827 C C . ASN B 1 360 ? 8.094 21.781 0.963 1 88.44 360 ASN B C 1
ATOM 5829 O O . ASN B 1 360 ? 7.199 20.938 0.854 1 88.44 360 ASN B O 1
ATOM 5833 N N . TYR B 1 361 ? 8.523 22.562 0.006 1 84.38 361 TYR B N 1
ATOM 5834 C CA . TYR B 1 361 ? 8.18 22.25 -1.375 1 84.38 361 TYR B CA 1
ATOM 5835 C C . TYR B 1 361 ? 8.547 20.812 -1.707 1 84.38 361 TYR B C 1
ATOM 5837 O O . TYR B 1 361 ? 9.594 20.312 -1.282 1 84.38 361 TYR B O 1
ATOM 5845 N N . PRO B 1 362 ? 7.641 20.062 -2.385 1 81.44 362 PRO B N 1
ATOM 5846 C CA . PRO B 1 362 ? 6.469 20.484 -3.152 1 81.44 362 PRO B CA 1
ATOM 5847 C C . PRO B 1 362 ? 5.164 20.328 -2.369 1 81.44 362 PRO B C 1
ATOM 5849 O O . PRO B 1 362 ? 4.082 20.594 -2.908 1 81.44 362 PRO B O 1
ATOM 5852 N N . THR B 1 363 ? 5.258 19.969 -1.138 1 83.38 363 THR B N 1
ATOM 5853 C CA . THR B 1 363 ? 4.035 19.812 -0.356 1 83.38 363 THR B CA 1
ATOM 5854 C C . THR B 1 363 ? 3.326 21.156 -0.197 1 83.38 363 THR B C 1
ATOM 5856 O O . THR B 1 363 ? 2.096 21.234 -0.227 1 83.38 363 THR B O 1
ATOM 5859 N N . VAL B 1 364 ? 4.148 22.203 0.004 1 88.12 364 VAL B N 1
ATOM 5860 C CA . VAL B 1 364 ? 3.672 23.578 0 1 88.12 364 VAL B CA 1
ATOM 5861 C C . VAL B 1 364 ? 4.48 24.406 -1 1 88.12 364 VAL B C 1
ATOM 5863 O O . VAL B 1 364 ? 5.594 24.031 -1.369 1 88.12 364 VAL B O 1
ATOM 5866 N N . PRO B 1 365 ? 3.943 25.438 -1.493 1 89.19 365 PRO B N 1
ATOM 5867 C CA . PRO B 1 365 ? 4.707 26.281 -2.426 1 89.19 365 PRO B CA 1
ATOM 5868 C C . PRO B 1 365 ? 5.945 26.891 -1.783 1 89.19 365 PRO B C 1
ATOM 5870 O O . PRO B 1 365 ? 5.992 27.062 -0.562 1 89.19 365 PRO B O 1
ATOM 5873 N N . ARG B 1 366 ? 6.965 27.234 -2.662 1 91.44 366 ARG B N 1
ATOM 5874 C CA . ARG B 1 366 ? 8.148 27.953 -2.188 1 91.44 366 ARG B CA 1
ATOM 5875 C C . ARG B 1 366 ? 7.762 29.25 -1.497 1 91.44 366 ARG B C 1
ATOM 5877 O O . ARG B 1 366 ? 6.914 30 -1.992 1 91.44 366 ARG B O 1
ATOM 5884 N N . GLY B 1 367 ? 8.312 29.5 -0.438 1 92.12 367 GLY B N 1
ATOM 5885 C CA . GLY B 1 367 ? 7.973 30.688 0.342 1 92.12 367 GLY B CA 1
ATOM 5886 C C . GLY B 1 367 ? 6.887 30.438 1.37 1 92.12 367 GLY B C 1
ATOM 5887 O O . GLY B 1 367 ? 6.648 31.266 2.246 1 92.12 367 GLY B O 1
ATOM 5888 N N . GLY B 1 368 ? 6.281 29.188 1.306 1 92.5 368 GLY B N 1
ATOM 5889 C CA . GLY B 1 368 ? 5.215 28.828 2.227 1 92.5 368 GLY B CA 1
ATOM 5890 C C . GLY B 1 368 ? 5.617 27.75 3.223 1 92.5 368 GLY B C 1
ATOM 5891 O O . GLY B 1 368 ? 4.758 27.109 3.828 1 92.5 368 GLY B O 1
ATOM 5892 N N . GLU B 1 369 ? 6.957 27.531 3.375 1 94.25 369 GLU B N 1
ATOM 5893 C CA . GLU B 1 369 ? 7.449 26.5 4.27 1 94.25 369 GLU B CA 1
ATOM 5894 C C . GLU B 1 369 ? 6.992 26.75 5.707 1 94.25 369 GLU B C 1
ATOM 5896 O O . GLU B 1 369 ? 6.965 27.891 6.168 1 94.25 369 GLU B O 1
ATOM 5901 N N . ARG B 1 370 ? 6.648 25.672 6.371 1 95.38 370 ARG B N 1
ATOM 5902 C CA . ARG B 1 370 ? 6.055 25.828 7.695 1 95.38 370 ARG B CA 1
ATOM 5903 C C . ARG B 1 370 ? 6.312 24.578 8.555 1 95.38 370 ARG B C 1
ATOM 5905 O O . ARG B 1 370 ? 6.707 23.531 8.031 1 95.38 370 ARG B O 1
ATOM 5912 N N . LEU B 1 371 ? 6.219 24.75 9.789 1 96.25 371 LEU B N 1
ATOM 5913 C CA . LEU B 1 371 ? 6.09 23.625 10.703 1 96.25 371 LEU B CA 1
ATOM 5914 C C . LEU B 1 371 ? 4.621 23.281 10.93 1 96.25 371 LEU B C 1
ATOM 5916 O O . LEU B 1 371 ? 3.773 24.172 11.023 1 96.25 371 LEU B O 1
ATOM 5920 N N . ARG B 1 372 ? 4.281 22.047 10.836 1 95.19 372 ARG B N 1
ATOM 5921 C CA . ARG B 1 372 ? 2.906 21.594 11.039 1 95.19 372 ARG B CA 1
ATOM 5922 C C . ARG B 1 372 ? 2.775 20.781 12.328 1 95.19 372 ARG B C 1
ATOM 5924 O O . ARG B 1 372 ? 3.307 19.672 12.422 1 95.19 372 ARG B O 1
ATOM 5931 N N . PHE B 1 373 ? 2.104 21.359 13.266 1 96.88 373 PHE B N 1
ATOM 5932 C CA . PHE B 1 373 ? 1.884 20.688 14.539 1 96.88 373 PHE B CA 1
ATOM 5933 C C . PHE B 1 373 ? 0.52 20.016 14.57 1 96.88 373 PHE B C 1
ATOM 5935 O O . PHE B 1 373 ? -0.462 20.562 14.062 1 96.88 373 PHE B O 1
ATOM 5942 N N . THR B 1 374 ? 0.483 18.812 15.094 1 95.75 374 THR B N 1
ATOM 5943 C CA . THR B 1 374 ? -0.746 18.047 15.219 1 95.75 374 THR B CA 1
ATOM 5944 C C . THR B 1 374 ? -0.93 17.547 16.656 1 95.75 374 THR B C 1
ATOM 5946 O O . THR B 1 374 ? -0.633 16.391 16.953 1 95.75 374 THR B O 1
ATOM 5949 N N . PRO B 1 375 ? -1.432 18.422 17.5 1 96.69 375 PRO B N 1
ATOM 5950 C CA . PRO B 1 375 ? -1.662 18 18.891 1 96.69 375 PRO B CA 1
ATOM 5951 C C . PRO B 1 375 ? -2.676 16.859 18.984 1 96.69 375 PRO B C 1
ATOM 5953 O O . PRO B 1 375 ? -3.635 16.812 18.219 1 96.69 375 PRO B O 1
ATOM 5956 N N . THR B 1 376 ? -2.475 15.969 19.906 1 97.69 376 THR B N 1
ATOM 5957 C CA . THR B 1 376 ? -3.381 14.867 20.219 1 97.69 376 THR B CA 1
ATOM 5958 C C . THR B 1 376 ? -3.896 14.977 21.641 1 97.69 376 THR B C 1
ATOM 5960 O O . THR B 1 376 ? -3.381 15.766 22.438 1 97.69 376 THR B O 1
ATOM 5963 N N . PRO B 1 377 ? -4.938 14.148 21.953 1 98 377 PRO B N 1
ATOM 5964 C CA . PRO B 1 377 ? -5.426 14.133 23.328 1 98 377 PRO B CA 1
ATOM 5965 C C . PRO B 1 377 ? -4.344 13.758 24.344 1 98 377 PRO B C 1
ATOM 5967 O O . PRO B 1 377 ? -4.523 13.945 25.547 1 98 377 PRO B O 1
ATOM 5970 N N . LEU B 1 378 ? -3.23 13.344 23.859 1 97.69 378 LEU B N 1
ATOM 5971 C CA . LEU B 1 378 ? -2.205 12.773 24.734 1 97.69 378 LEU B CA 1
ATOM 5972 C C . LEU B 1 378 ? -1.118 13.797 25.031 1 97.69 378 LEU B C 1
ATOM 5974 O O . LEU B 1 378 ? -0.205 13.523 25.812 1 97.69 378 LEU B O 1
ATOM 5978 N N . HIS B 1 379 ? -1.184 14.969 24.469 1 98.31 379 HIS B N 1
ATOM 5979 C CA . HIS B 1 379 ? -0.297 16.078 24.812 1 98.31 379 HIS B CA 1
ATOM 5980 C C . HIS B 1 379 ? -0.824 16.844 26.016 1 98.31 379 HIS B C 1
ATOM 5982 O O . HIS B 1 379 ? -1.931 17.391 25.969 1 98.31 379 HIS B O 1
ATOM 5988 N N . SER B 1 380 ? -0.038 16.969 27.031 1 98 380 SER B N 1
ATOM 5989 C CA . SER B 1 380 ? -0.458 17.625 28.25 1 98 380 SER B CA 1
ATOM 5990 C C . SER B 1 380 ? -0.283 19.141 28.156 1 98 380 SER B C 1
ATOM 5992 O O . SER B 1 380 ? 0.382 19.641 27.234 1 98 380 SER B O 1
ATOM 5994 N N . ASP B 1 381 ? -0.883 19.828 29.125 1 98 381 ASP B N 1
ATOM 5995 C CA . ASP B 1 381 ? -0.705 21.281 29.203 1 98 381 ASP B CA 1
ATOM 5996 C C . ASP B 1 381 ? 0.768 21.641 29.391 1 98 381 ASP B C 1
ATOM 5998 O O . ASP B 1 381 ? 1.248 22.609 28.812 1 98 381 ASP B O 1
ATOM 6002 N N . ALA B 1 382 ? 1.429 20.844 30.156 1 98.12 382 ALA B N 1
ATOM 6003 C CA . ALA B 1 382 ? 2.848 21.094 30.406 1 98.12 382 ALA B CA 1
ATOM 6004 C C . ALA B 1 382 ? 3.666 20.922 29.125 1 98.12 382 ALA B C 1
ATOM 6006 O O . ALA B 1 382 ? 4.605 21.688 28.891 1 98.12 382 ALA B O 1
ATOM 6007 N N . GLU B 1 383 ? 3.324 19.938 28.375 1 97.75 383 GLU B N 1
ATOM 6008 C CA . GLU B 1 383 ? 4.023 19.719 27.109 1 97.75 383 GLU B CA 1
ATOM 6009 C C . GLU B 1 383 ? 3.77 20.859 26.141 1 97.75 383 GLU B C 1
ATOM 6011 O O . GLU B 1 383 ? 4.668 21.25 25.391 1 97.75 383 GLU B O 1
ATOM 6016 N N . MET B 1 384 ? 2.586 21.375 26.109 1 98.38 384 MET B N 1
ATOM 6017 C CA . MET B 1 384 ? 2.266 22.484 25.219 1 98.38 384 MET B CA 1
ATOM 6018 C C . MET B 1 384 ? 3.025 23.734 25.641 1 98.38 384 MET B C 1
ATOM 6020 O O . MET B 1 384 ? 3.529 24.469 24.781 1 98.38 384 MET B O 1
ATOM 6024 N N . ALA B 1 385 ? 3.053 23.984 26.938 1 98.19 385 ALA B N 1
ATOM 6025 C CA . ALA B 1 385 ? 3.814 25.125 27.438 1 98.19 385 ALA B CA 1
ATOM 6026 C C . ALA B 1 385 ? 5.289 25 27.062 1 98.19 385 ALA B C 1
ATOM 6028 O O . ALA B 1 385 ? 5.906 25.984 26.625 1 98.19 385 ALA B O 1
ATOM 6029 N N . ARG B 1 386 ? 5.828 23.844 27.219 1 98.25 386 ARG B N 1
ATOM 6030 C CA . ARG B 1 386 ? 7.223 23.578 26.875 1 98.25 386 ARG B CA 1
ATOM 6031 C C . ARG B 1 386 ? 7.457 23.797 25.391 1 98.25 386 ARG B C 1
ATOM 6033 O O . ARG B 1 386 ? 8.508 24.312 24.984 1 98.25 386 ARG B O 1
ATOM 6040 N N . LEU B 1 387 ? 6.527 23.328 24.578 1 98.62 387 LEU B N 1
ATOM 6041 C CA . LEU B 1 387 ? 6.633 23.516 23.141 1 98.62 387 LEU B CA 1
ATOM 6042 C C . LEU B 1 387 ? 6.688 25 22.781 1 98.62 387 LEU B C 1
ATOM 6044 O O . LEU B 1 387 ? 7.523 25.422 21.984 1 98.62 387 LEU B O 1
ATOM 6048 N N . VAL B 1 388 ? 5.816 25.797 23.375 1 98.38 388 VAL B N 1
ATOM 6049 C CA . VAL B 1 388 ? 5.758 27.219 23.078 1 98.38 388 VAL B CA 1
ATOM 6050 C C . VAL B 1 388 ? 7.066 27.891 23.5 1 98.38 388 VAL B C 1
ATOM 6052 O O . VAL B 1 388 ? 7.629 28.688 22.75 1 98.38 388 VAL B O 1
ATOM 6055 N N . ASP B 1 389 ? 7.555 27.516 24.656 1 98.56 389 ASP B N 1
ATOM 6056 C CA . ASP B 1 389 ? 8.828 28.062 25.141 1 98.56 389 ASP B CA 1
ATOM 6057 C C . ASP B 1 389 ? 9.961 27.703 24.172 1 98.56 389 ASP B C 1
ATOM 6059 O O . ASP B 1 389 ? 10.812 28.531 23.875 1 98.56 389 ASP B O 1
ATOM 6063 N N . ALA B 1 390 ? 9.977 26.469 23.781 1 98.69 390 ALA B N 1
ATOM 6064 C CA . ALA B 1 390 ? 11.008 26 22.859 1 98.69 390 ALA B CA 1
ATOM 6065 C C . ALA B 1 390 ? 10.945 26.734 21.531 1 98.69 390 ALA B C 1
ATOM 6067 O O . ALA B 1 390 ? 11.977 27.078 20.953 1 98.69 390 ALA B O 1
ATOM 6068 N N . LEU B 1 391 ? 9.758 26.953 21.016 1 98.44 391 LEU B N 1
ATOM 6069 C CA . LEU B 1 391 ? 9.57 27.672 19.75 1 98.44 391 LEU B CA 1
ATOM 6070 C C . LEU B 1 391 ? 10.078 29.109 19.859 1 98.44 391 LEU B C 1
ATOM 6072 O O . LEU B 1 391 ? 10.734 29.594 18.938 1 98.44 391 LEU B O 1
ATOM 6076 N N . LEU B 1 392 ? 9.758 29.719 20.984 1 98.06 392 LEU B N 1
ATOM 6077 C CA . LEU B 1 392 ? 10.219 31.078 21.172 1 98.06 392 LEU B CA 1
ATOM 6078 C C . LEU B 1 392 ? 11.742 31.141 21.219 1 98.06 392 LEU B C 1
ATOM 6080 O O . LEU B 1 392 ? 12.344 32.062 20.672 1 98.06 392 LEU B O 1
ATOM 6084 N N . ASP B 1 393 ? 12.336 30.219 21.859 1 98.25 393 ASP B N 1
ATOM 6085 C CA . ASP B 1 393 ? 13.789 30.141 21.906 1 98.25 393 ASP B CA 1
ATOM 6086 C C . ASP B 1 393 ? 14.375 29.969 20.5 1 98.25 393 ASP B C 1
ATOM 6088 O O . ASP B 1 393 ? 15.297 30.703 20.109 1 98.25 393 ASP B O 1
ATOM 6092 N N . VAL B 1 394 ? 13.844 29.031 19.734 1 97.75 394 VAL B N 1
ATOM 6093 C CA . VAL B 1 394 ? 14.336 28.734 18.391 1 97.75 394 VAL B CA 1
ATOM 6094 C C . VAL B 1 394 ? 14.086 29.922 17.484 1 97.75 394 VAL B C 1
ATOM 6096 O O . VAL B 1 394 ? 14.938 30.266 16.656 1 97.75 394 VAL B O 1
ATOM 6099 N N . TRP B 1 395 ? 12.922 30.531 17.609 1 97.19 395 TRP B N 1
ATOM 6100 C CA . TRP B 1 395 ? 12.609 31.719 16.797 1 97.19 395 TRP B CA 1
ATOM 6101 C C . TRP B 1 395 ? 13.609 32.844 17.062 1 97.19 395 TRP B C 1
ATOM 6103 O O . TRP B 1 395 ? 14.023 33.531 16.141 1 97.19 395 TRP B O 1
ATOM 6113 N N . SER B 1 396 ? 13.922 33.062 18.281 1 96.75 396 SER B N 1
ATOM 6114 C CA . SER B 1 396 ? 14.891 34.062 18.656 1 96.75 396 SER B CA 1
ATOM 6115 C C . SER B 1 396 ? 16.281 33.75 18.109 1 96.75 396 SER B C 1
ATOM 6117 O O . SER B 1 396 ? 16.922 34.625 17.516 1 96.75 396 SER B O 1
ATOM 6119 N N . ARG B 1 397 ? 16.688 32.562 18.203 1 95.94 397 ARG B N 1
ATOM 6120 C CA . ARG B 1 397 ? 18.031 32.156 17.797 1 95.94 397 ARG B CA 1
ATOM 6121 C C . ARG B 1 397 ? 18.203 32.25 16.281 1 95.94 397 ARG B C 1
ATOM 6123 O O . ARG B 1 397 ? 19.297 32.531 15.789 1 95.94 397 ARG B O 1
ATOM 6130 N N . LEU B 1 398 ? 17.172 31.938 15.594 1 96.06 398 LEU B N 1
ATOM 6131 C CA . LEU B 1 398 ? 17.266 31.906 14.141 1 96.06 398 LEU B CA 1
ATOM 6132 C C . LEU B 1 398 ? 16.797 33.25 13.547 1 96.06 398 LEU B C 1
ATOM 6134 O O . LEU B 1 398 ? 16.734 33.375 12.32 1 96.06 398 LEU B O 1
ATOM 6138 N N . ASP B 1 399 ? 16.484 34.219 14.336 1 94.5 399 ASP B N 1
ATOM 6139 C CA . ASP B 1 399 ? 15.992 35.531 13.922 1 94.5 399 ASP B CA 1
ATOM 6140 C C . ASP B 1 399 ? 14.781 35.375 13 1 94.5 399 ASP B C 1
ATOM 6142 O O . ASP B 1 399 ? 14.758 35.969 11.914 1 94.5 399 ASP B O 1
ATOM 6146 N N . LEU B 1 400 ? 13.891 34.469 13.438 1 93.19 400 LEU B N 1
ATOM 6147 C CA . LEU B 1 400 ? 12.648 34.312 12.695 1 93.19 400 LEU B CA 1
ATOM 6148 C C . LEU B 1 400 ? 11.617 35.344 13.133 1 93.19 400 LEU B C 1
ATOM 6150 O O . LEU B 1 400 ? 11.633 35.812 14.281 1 93.19 400 LEU B O 1
ATOM 6154 N N . ARG B 1 401 ? 10.797 35.719 12.227 1 86.38 401 ARG B N 1
ATOM 6155 C CA . ARG B 1 401 ? 9.828 36.781 12.492 1 86.38 401 ARG B CA 1
ATOM 6156 C C . ARG B 1 401 ? 8.664 36.25 13.336 1 86.38 401 ARG B C 1
ATOM 6158 O O . ARG B 1 401 ? 8.148 35.156 13.094 1 86.38 401 ARG B O 1
ATOM 6165 N N . LEU B 1 402 ? 8.391 36.906 14.359 1 87.44 402 LEU B N 1
ATOM 6166 C CA . LEU B 1 402 ? 7.164 36.688 15.117 1 87.44 402 LEU B CA 1
ATOM 6167 C C . LEU B 1 402 ? 5.973 37.344 14.43 1 87.44 402 LEU B C 1
ATOM 6169 O O . LEU B 1 402 ? 6.145 38.094 13.461 1 87.44 402 LEU B O 1
ATOM 6173 N N . ALA B 1 403 ? 4.746 36.812 14.875 1 78.56 403 ALA B N 1
ATOM 6174 C CA . ALA B 1 403 ? 3.531 37.344 14.258 1 78.56 403 ALA B CA 1
ATOM 6175 C C . ALA B 1 403 ? 3.41 38.844 14.484 1 78.56 403 ALA B C 1
ATOM 6177 O O . ALA B 1 403 ? 3.879 39.344 15.5 1 78.56 403 ALA B O 1
ATOM 6178 N N . ALA B 1 404 ? 3.23 39.75 13.492 1 60.12 404 ALA B N 1
ATOM 6179 C CA . ALA B 1 404 ? 3.061 41.188 13.609 1 60.12 404 ALA B CA 1
ATOM 6180 C C . ALA B 1 404 ? 1.883 41.531 14.516 1 60.12 404 ALA B C 1
ATOM 6182 O O . ALA B 1 404 ? 0.914 40.781 14.594 1 60.12 404 ALA B O 1
#

Foldseek 3Di:
DPVVVVVVVVQVVCVVQLNDDDDWDWADDQVAPPWIWTQDPVRDTDIFHEFAALLQLSLQNPPLLVVLLVVCCVPPNWFQPFACVPSSDDPLQVLLQVLLCVLLVAATKHWAFALLLQLQLQLLLVLQVFPLEEEEEEPQDDPSNVNSVVNNVHHYHYFYHLDLPRVLVVLVVDDLVGAYEYEYEQARQAQQAGHPLVSNLVSCVVSVYAYEYEQASFALQAALLRSGVCNNVVNSVSHAKYKYFCVGNLPFGIIMMGHHPVSNVSSCVGRCSRRHDRDHGSSRSSSSSSSSVVSRNDCVSNVLSQVQLVVLLVLLVVLQFQWHDHPHSKTKTFQQASNLQQVLQVQCCPPPSYHWDWDDPPSPDRRGIITIGNDGSSQDPVNSVSVSVSSVVSCVVSVTDGHD/DPVVVVVVVVQVVCVVQLNDDDDWDWADDQVAPPWIWTQDPVRDTDIFHEFAALLQLSLQNPPLLVVLLVVCCVPPNWFQPFACVPSSDDPLQVLLQVLLCVLLVAATKHWAFALLLQLQLQLLLVLQVFPLEEEEEEPQDDPSNVNSVVNNVHHYHYFYHLDLPRVLVVLVVDDLVGEYEYEYEQARQAQQAGHPLVSNLVSCVVSVYAYEYEQASFALQAALLRSGVCNNVVNSVSHAKYKYFCVGNLPFGIIMMGHHPVSNVSSCVGRCSRRHDRDHGSSRSSSSSSSSVVSRNDCVSNVLSQVQLVVLLVLLVVLQFQWHDHPHSKTKTFQQASNLQQVLQVQCCPPPSYHWDWDDPPSPDRRGIITIGNDGSSQDPVNSVSVSVSSVVSCVVSVTDGHD

Sequence (808 aa):
MDYESFFRTQIASLKQDGRYRVFANLERHAGNFPKATFRDAAGKEREVTVWCSNDYLGMGQNPVVLKAMHDAIDGVGAGAGGTRNISGTNIYHVLLERELADLHQKEAALLFTSGYVSNDATLGTLGKLLPNCVILSDALNHNSMITGIRNSGAEKHIFRHNDPKHLDELLSQIAPDRPKVVAFESVYSMDGDVAPIHDLCDVADKHGAMTYLDEVHAVGMYGPRGGGVAERDGAMDRLTIIEGTLGKAFGVQGGYITGSTALVDCIRSFAAGFIFSTSLSPVLAAGALASIRYLKTSQTERDQHQERAATLKRLMAEAGLPVMPSASHIVPVMVGDAHRCKRASDELMERHDIYVQPINYPTVPRGGERLRFTPTPLHSDAEMARLVDALLDVWSRLDLRLAAMDYESFFRTQIASLKQDGRYRVFANLERHAGNFPKATFRDAAGKEREVTVWCSNDYLGMGQNPVVLKAMHDAIDGVGAGAGGTRNISGTNIYHVLLERELADLHQKEAALLFTSGYVSNDATLGTLGKLLPNCVILSDALNHNSMITGIRNSGAEKHIFRHNDPKHLDELLSQIAPDRPKVVAFESVYSMDGDVAPIHDLCDVADKHGAMTYLDEVHAVGMYGPRGGGVAERDGAMDRLTIIEGTLGKAFGVQGGYITGSTALVDCIRSFAAGFIFSTSLSPVLAAGALASIRYLKTSQTERDQHQERAATLKRLMAEAGLPVMPSASHIVPVMVGDAHRCKRASDELMERHDIYVQPINYPTVPRGGERLRFTPTPLHSDAEMARLVDALLDVWSRLDLRLAA

Secondary structure (DSSP, 8-state):
--HHHHHHHHHHHHHHTT-PPPPPEEEE-TTSTTEEEEE-TT--EEEEEES--S-TT-GGG-HHHHHHHHHHHHHH-SS--SBIIIII-BHHHHHHHHHHHHHTT-SEEEEES-HHHHHHHHHHHHHHHSTT-EEEEETT--HHHHHHHHHH--EEEEEPTT-HHHHHHHHTTS-TTS-EEEEEESB-TTT--B--HHHHHHHHHHTT-EEEEE-TTTTTTSSTTS--HHHHTT-GGG-SEEEEESSSTTSS--EEEEE-HHHHHHHHHH-HHHHTSBPPPHHHHHHHHHHHHHHHH--HHHHHHHHHHHHHHHHHHHTT--BPP-SSS-EEEE---HHHHHHHHHHHHHHH-EE-PEE-TTTS-TT--EEEE---TT--HHHHHHHHHHHHHHHHHTTPPPP-/--HHHHHHHHHHHHHHTT-PPPPPEEEE-TTSTTEEEEE-TT--EEEEEES--S-TT-GGG-HHHHHHHHHHHHHH-SS--SBIIIII-BHHHHHHHHHHHHHTT-SEEEEES-HHHHHHHHHHHHHHHSTT-EEEEETT--HHHHHHHHHH--EEEEEPTT-HHHHHHHHTTS-TTS-EEEEEESB-TTT--B--HHHHHHHHHHTT-EEEEE-TTTTTTSSTTS--HHHHTT-GGG-SEEEEESSSTTSS--EEEEE-HHHHHHHHHH-HHHHTSBPPPHHHHHHHHHHHHHHHH--HHHHHHHHHHHHHHHHHHHTT--BPP-SSS-EEEE---HHHHHHHHHHHHHHH-EE-PEE-TTTS-TT--EEEE---TT--HHHHHHHHHHHHHHHHHTTPPPP-

Radius of gyration: 25.95 Å; Cα contacts (8 Å, |Δi|>4): 1925; chains: 2; bounding box: 54×81×62 Å

InterPro domains:
  IPR001917 Aminotransferase, class-II, pyridoxal-phosphate binding site [PS00599] (245-254)
  IPR004839 Aminotransferase, class I/classII, large domain [PF00155] (47-391)
  IPR010961 Tetrapyrrole biosynthesis, 5-aminolevulinic acid synthase [TIGR01821] (1-402)
  IPR015421 Pyridoxal phosphate-dependent transferase, major domain [G3DSA:3.40.640.10] (64-297)
  IPR015422 Pyridoxal phosphate-dependent transferase, small domain [G3DSA:3.90.1150.10] (45-387)
  IPR015424 Pyridoxal phosphate-dependent transferase [SSF53383] (3-399)
  IPR050087 8-amino-7-oxononanoate synthase class-II [PTHR13693] (5-393)

pLDDT: mean 96.65, std 3.58, range [59.5, 98.94]

Nearest PDB structures (foldseek):
  7x98-assembly2_D  TM=9.886E-01  e=1.178E-60  Rhodopseudomonas palustris
  7v5i-assembly1_B  TM=9.354E-01  e=7.403E-41  Vibrio proteolyticus NBRC 13287
  1fc4-assembly1_B  TM=9.451E-01  e=2.431E-38  Escherichia coli
  7bxp-assembly1_B  TM=9.329E-01  e=5.518E-38  Cupriavidus necator
  8guh-assembly1_A  TM=9.437E-01  e=2.286E-37  Sphingobacterium multivorum